Protein AF-0000000067790998 (afdb_homodimer)

Secondary structure (DSSP, 8-state):
--HHHHHHHHHHHHHHHHHHHHHSPPPTT--HHHHHHHHHHHHHHHHHHH-SS-HHHHHHHHHHHHHHTTSS-HHHHTGGGG-HHHHHHHHHHHHHHHHHHHSHHHHHHHHHHHHHTTBHHHHHHHHHHHHHHHTTT---HHIIIIIIIHHHHHHHHHHTT--TTTT-TTTTHHHHHHHHHHHHHHHHHH-GGGSTHHHHHHHHHHTTT----HHHHHHHHHHHHHHHHHHHHHHHHHHS--S--B-HHHHHHHHHHHHHH-SPPHHHHHHHHHHHHHHHHHHHHHHHT--HHHHHHHHHHHHHHHTSS-HHHHHT-HHHHHHHHHHHHHHHHHHHHHHTTHHHHHHHHHHHHTTT--HHHHHHHHHHHHHHGGGG-S-HHHHIIIIIHHHHHHHHHTT--HHHHHHHHHHHHHHGGGSSTTSSSHHHHHHTTT-S-HHHHHHHHHHHHHHHHHIIIIIHHHHHHHHT--/--HHHHHHHHHHHHHHHHHHHHHSPPPTT--HHHHHHHHHHHHHHHHHHH-SS-HHHHHHHHHHHHHHTTSS-HHHHTGGGG-HHHHHHHHHHHHHHHHHHHSHHHHHHHHHHHHHTTBHHHHHHHHHHHHHHHTTT---HHIIIIIIIHHHHHHHHHHTT--TTTT-TTTTHHHHHHHHHHHHHHHHHH-TTSSTHHHHHHHHHHTTT----HHHHHHHHHHHHHHHHHHHHHHHHHHS--S--B-HHHHHHHHHHHHHH-SPPHHHHHHHHHHHHHHHHHHHHHHHT--HHHHHHHHHHHHHHHTSS-HHHHHT-HHHHHHHHHHHHHHHHHHHHHHTTHHHHHHHHHHHHTTT--HHHHHHHHHHHHHHGGGG-S-HHHHIIIIIHHHHHHHHHTT--HHHHHHHHHHHHHHGGGSSTTSSSHHHHHHTT--S-HHHHHHHHHHHHHHHHHIIIIIHHHHHHHHT--

Solvent-accessible surface area (backbone atoms only — not comparable to full-atom values): 46086 Å² total; per-residue (Å²): 125,57,75,66,51,53,34,52,51,48,50,47,52,31,48,48,50,24,49,51,50,55,68,45,78,68,55,89,94,51,48,62,64,42,47,45,49,46,19,50,49,52,25,43,34,50,38,45,58,68,42,66,50,58,60,47,50,47,30,48,44,46,54,38,48,40,42,72,70,60,71,37,55,66,56,57,56,32,45,26,51,21,37,51,70,52,52,24,51,33,31,25,38,47,46,37,49,38,37,61,74,59,41,42,45,53,52,51,35,34,52,33,24,40,73,31,13,54,23,44,69,29,34,42,50,14,53,44,49,40,50,48,69,44,18,63,52,25,21,44,52,35,50,49,40,60,67,42,44,41,57,53,51,49,50,52,17,57,73,67,65,17,36,49,93,77,67,29,13,51,36,39,32,31,35,41,52,52,38,46,49,50,40,47,18,44,40,29,36,29,25,43,40,7,22,72,54,40,52,53,44,37,52,58,32,40,75,76,74,41,82,66,48,58,43,56,41,30,61,64,24,42,65,37,37,54,52,45,59,61,44,48,50,53,49,42,49,69,76,49,50,40,69,44,56,71,27,58,63,57,17,52,49,26,48,50,52,50,59,70,64,53,73,84,47,72,48,34,50,50,51,50,50,38,50,53,48,44,55,52,46,42,61,40,12,81,80,70,71,42,56,61,36,56,46,29,43,47,41,39,41,51,34,47,74,72,57,56,29,54,63,67,57,50,41,61,38,37,66,32,53,41,45,44,50,30,52,16,37,52,46,25,53,53,51,50,36,47,74,56,42,50,54,58,51,51,28,53,54,33,22,64,72,33,60,88,46,65,29,65,67,49,44,54,51,50,49,52,51,60,36,59,55,41,79,80,34,54,41,47,58,35,46,47,72,59,41,46,66,58,54,41,32,38,36,44,41,27,62,36,48,63,64,41,46,52,45,53,56,48,35,43,58,24,51,41,36,35,39,45,61,47,15,32,66,42,24,46,60,56,48,66,66,50,44,55,57,69,72,58,48,41,50,51,20,52,56,48,46,68,50,51,51,52,39,46,58,49,57,22,44,53,52,35,38,73,73,64,40,88,125,58,74,65,52,53,35,52,50,50,50,47,52,32,50,47,49,24,49,53,51,56,67,45,80,66,55,90,95,52,48,61,64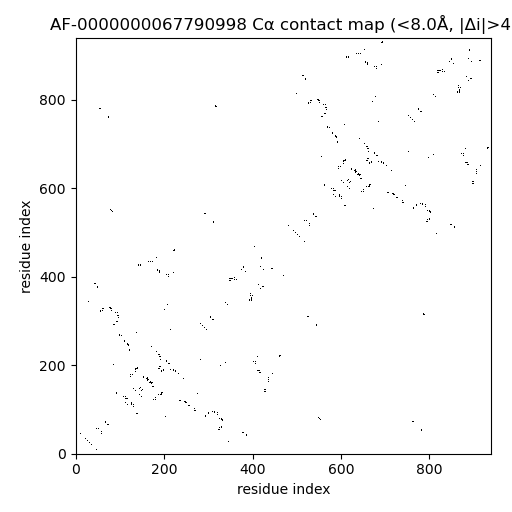,44,49,45,48,45,19,49,49,52,24,44,35,50,38,45,60,68,42,69,51,58,60,46,50,47,32,48,45,46,54,38,49,40,43,73,70,60,72,38,54,66,55,56,57,31,45,26,51,20,38,50,68,52,53,24,50,34,31,25,38,47,48,38,50,39,36,60,74,57,41,42,44,54,52,51,35,33,51,34,24,40,74,32,13,53,23,45,68,30,35,43,50,14,53,44,50,40,49,50,70,45,19,65,53,24,21,44,53,34,51,50,39,59,67,43,44,42,58,52,50,49,52,53,18,57,75,67,65,17,35,50,92,78,69,29,15,52,35,41,32,31,36,40,53,53,36,46,50,50,40,47,18,43,39,30,36,29,26,42,40,7,22,72,56,40,52,54,44,38,53,58,31,39,75,77,74,40,83,66,48,58,42,55,40,30,60,64,24,44,63,37,37,52,51,46,60,61,44,48,50,54,49,41,50,70,75,48,50,39,70,45,57,71,26,58,63,55,18,53,50,24,49,50,52,51,59,69,64,52,72,84,47,72,49,36,51,50,51,51,49,38,50,54,47,42,54,51,46,42,61,39,10,80,80,69,71,44,56,60,37,56,46,28,44,47,39,41,42,51,33,45,74,71,57,56,31,53,63,68,58,50,40,61,37,38,67,31,53,41,46,45,51,29,52,15,38,53,47,26,53,52,50,49,37,47,74,55,42,50,57,61,51,51,27,53,55,34,21,64,73,36,62,88,46,64,29,66,65,48,44,52,52,50,50,51,51,60,36,61,54,42,80,79,34,51,41,47,56,33,46,45,71,59,40,44,65,59,53,42,33,38,36,45,41,27,62,35,48,64,64,41,46,54,47,52,55,47,35,42,59,24,52,42,36,36,39,43,61,48,16,32,67,42,25,45,60,57,48,67,66,51,44,55,56,69,70,59,47,41,50,51,21,53,57,49,47,66,50,51,52,51,40,45,58,48,56,22,44,54,51,35,38,73,74,64,41,88

Foldseek 3Di:
DPLVVLLVVLVVVLVCQLVVQLPDDDDPPFDNLLSNLVSLLLSLLSCPQSCSDDLLVSLVVSLVVCCVVVSDPNCLLQVLLPDLLLLLLLLLQLLVLLCLLQCVLQLQLLVQCLVQVFWLLSNLLSLLVSLLLSLQRHAALLCSCVRRRVVVLVVLCVVQVQAVVVPNLQQRPLLNLLSNLLLSLLSNQQFCNRHLCSSVLQLLLCLVVDHAARQNSNLLSPVLSVVLNVVLSVVSCVVRNGNTTGRNPSSVVSVVVSVVVPDRDPSSVLSVVLSVQLVVCSNCCVVVVNDNSNSSVVSSVSCPVVPSDDVVSSVPSPVSVSSSSSSSNLSSSSVVSSVSCNLVVLLVVLLVVLPPDALLVVLLVLLVCLLVVLVSGLELNSSCSNPLSNSLSNSVSNPDQSLCSSSSSSSSSSSSCQAALRSYSSSVVSVVSVSDDRVRSNVSNVVSCVVSSCSCVPVSVVSCVVVVSD/DPLVVLLVVLVVVLVCQLVVQLPDDDDPPFDNLLSNLVSLLLSLLSCPQSCSDDLLVSLVVSLVVCCVVVSDPNCLLQVLLPDLLLLLLLLLLLLLLLCLLQCVLQLQLLVQCLVQVFWLLSNLLSLLVSLLLSLQRHAALLCSCVRRRVVVLVVLCVVQVQAVVVPNLQQRPLLNLLSNLLLSLLSNQQFCNRHLCSSVLQLLLCLVVDHAARQNSNLLSPVLSVVLNVVLSVVSCVVRNGPTTGRNPSSVVSVVVSVVVPDRDPSSVLSVVLSVQLVVCSNCCVVVVNDNSNSSVVSSVSCPVVPSDDVVSSVPSPVSVSSSSSSSNLSSSSVVSSVSCNLVVLLVVLLVVLPPDALLVVLLVLLVCLLVVLVSGLELNSSCSNPLSNSLSNSVSNPHQSLCSSSSSSSSSSSSCQAALRSYSSSVVSVVSVSDDRVRSNVSNVVSCVVSSCSCVPVSVVSCVVVVSD

pLDDT: mean 92.93, std 5.38, range [41.84, 98.19]

Radius of gyration: 30.36 Å; Cα contacts (8 Å, |Δi|>4): 1442; chains: 2; bounding box: 63×80×65 Å

Nearest PDB structures (foldseek):
  6wtw-assembly1_A  TM=6.257E-01  e=1.296E-28  Lactobacillus acidophilus
  8uvc-assembly1_A  TM=8.715E-01  e=5.775E-16  Homo sapiens
  6okz-assembly2_A  TM=8.708E-01  e=2.703E-15  Vibrio cholerae O1 biovar El Tor str. N16961
  6ol0-assembly2_B  TM=8.832E-01  e=8.095E-15  Vibrio cholerae O1 biovar El Tor str. N16961
  8w6d-assembly1_B  TM=5.770E-01  e=1.770E-10  Homo sapiens

Organism: Pectobacterium atrosepticum (strain SCRI 1043 / ATCC BAA-672) (NCBI:txid218491)

InterPro domains:
  IPR001898 Solute carrier family 13 [PF00939] (7-470)
  IPR001898 Solute carrier family 13 [TIGR00785] (25-464)
  IPR030676 Citrate carrier CitT-related [PIRSF002457] (5-470)
  IPR030676 Citrate carrier CitT-related [PTHR42826] (4-470)

Structure (mmCIF, N/CA/C/O backbone):
data_AF-0000000067790998-model_v1
#
loop_
_entity.id
_entity.type
_entity.pdbx_description
1 polymer 'Sodium:sulfate symporter'
#
loop_
_atom_site.group_PDB
_atom_site.id
_atom_site.type_symbol
_atom_site.label_atom_id
_atom_site.label_alt_id
_atom_site.label_comp_id
_atom_site.label_asym_id
_atom_site.label_entity_id
_atom_site.label_seq_id
_atom_site.pdbx_PDB_ins_code
_atom_site.Cartn_x
_atom_site.Cartn_y
_atom_site.Cartn_z
_atom_site.occupancy
_atom_site.B_iso_or_equiv
_atom_site.auth_seq_id
_atom_site.auth_comp_id
_atom_site.auth_asym_id
_atom_site.auth_atom_id
_atom_site.pdbx_PDB_model_num
ATOM 1 N N . MET A 1 1 ? -13.156 27.203 -19.547 1 41.84 1 MET A N 1
ATOM 2 C CA . MET A 1 1 ? -12.234 26.234 -20.109 1 41.84 1 MET A CA 1
ATOM 3 C C . MET A 1 1 ? -12.516 24.828 -19.594 1 41.84 1 MET A C 1
ATOM 5 O O . MET A 1 1 ? -12.656 24.625 -18.375 1 41.84 1 MET A O 1
ATOM 9 N N . SER A 1 2 ? -12.898 23.781 -20.297 1 55.25 2 SER A N 1
ATOM 10 C CA . SER A 1 2 ? -13.289 22.438 -19.906 1 55.25 2 SER A CA 1
ATOM 11 C C . SER A 1 2 ? -12.258 21.812 -18.953 1 55.25 2 SER A C 1
ATOM 13 O O . SER A 1 2 ? -11.094 22.219 -18.953 1 55.25 2 SER A O 1
ATOM 15 N N . ALA A 1 3 ? -12.633 21.172 -18 1 60.69 3 ALA A N 1
ATOM 16 C CA . ALA A 1 3 ? -11.805 20.516 -16.984 1 60.69 3 ALA A CA 1
ATOM 17 C C . ALA A 1 3 ? -10.555 19.906 -17.609 1 60.69 3 ALA A C 1
ATOM 19 O O . ALA A 1 3 ? -9.477 19.969 -17.016 1 60.69 3 ALA A O 1
ATOM 20 N N . ASN A 1 4 ? -10.766 19.5 -18.75 1 70.12 4 ASN A N 1
ATOM 21 C CA . ASN A 1 4 ? -9.656 18.859 -19.453 1 70.12 4 ASN A CA 1
ATOM 22 C C . ASN A 1 4 ? -8.648 19.891 -19.953 1 70.12 4 ASN A C 1
ATOM 24 O O . ASN A 1 4 ? -7.438 19.641 -19.938 1 70.12 4 ASN A O 1
ATOM 28 N N . ASN A 1 5 ? -9.172 20.953 -20.234 1 74.19 5 ASN A N 1
ATOM 29 C CA . ASN A 1 5 ? -8.289 22 -20.734 1 74.19 5 ASN A CA 1
ATOM 30 C C . ASN A 1 5 ? -7.445 22.609 -19.625 1 74.19 5 ASN A C 1
ATOM 32 O O . ASN A 1 5 ? -6.258 22.875 -19.812 1 74.19 5 ASN A O 1
ATOM 36 N N . SER A 1 6 ? -8.016 22.703 -18.562 1 86.31 6 SER A N 1
ATOM 37 C CA . SER A 1 6 ? -7.301 23.266 -17.406 1 86.31 6 SER A CA 1
ATOM 38 C C . SER A 1 6 ? -6.191 22.328 -16.938 1 86.31 6 SER A C 1
ATOM 40 O O . SER A 1 6 ? -5.09 22.766 -16.625 1 86.31 6 SER A O 1
ATOM 42 N N . ARG A 1 7 ? -6.414 21.094 -17.016 1 90.06 7 ARG A N 1
ATOM 43 C CA . ARG A 1 7 ? -5.418 20.109 -16.609 1 90.06 7 ARG A CA 1
ATOM 44 C C . ARG A 1 7 ? -4.23 20.109 -17.578 1 90.06 7 ARG A C 1
ATOM 46 O O . ARG A 1 7 ? -3.078 20.047 -17.141 1 90.06 7 ARG A O 1
ATOM 53 N N . LEU A 1 8 ? -4.551 20.234 -18.859 1 89.75 8 LEU A N 1
ATOM 54 C CA . LEU A 1 8 ? -3.508 20.25 -19.875 1 89.75 8 LEU A CA 1
ATOM 55 C C . LEU A 1 8 ? -2.621 21.484 -19.734 1 89.75 8 LEU A C 1
ATOM 57 O O . LEU A 1 8 ? -1.405 21.406 -19.938 1 89.75 8 LEU A O 1
ATOM 61 N N . ILE A 1 9 ? -3.215 22.531 -19.453 1 91.69 9 ILE A N 1
ATOM 62 C CA . ILE A 1 9 ? -2.459 23.766 -19.266 1 91.69 9 ILE A CA 1
ATOM 63 C C . ILE A 1 9 ? -1.528 23.625 -18.062 1 91.69 9 ILE A C 1
ATOM 65 O O . ILE A 1 9 ? -0.367 24.031 -18.125 1 91.69 9 ILE A O 1
ATOM 69 N N . LYS A 1 10 ? -2.014 23.094 -17.016 1 93.31 10 LYS A N 1
ATOM 70 C CA . LYS A 1 10 ? -1.195 22.891 -15.82 1 93.31 10 LYS A CA 1
ATOM 71 C C . LYS A 1 10 ? -0.015 21.969 -16.125 1 93.31 10 LYS A C 1
ATOM 73 O O . LYS A 1 10 ? 1.108 22.234 -15.68 1 93.31 10 LYS A O 1
ATOM 78 N N . LEU A 1 11 ? -0.321 20.969 -16.906 1 93.38 11 LEU A N 1
ATOM 79 C CA . LEU A 1 11 ? 0.739 20.031 -17.266 1 93.38 11 LEU A CA 1
ATOM 80 C C . LEU A 1 11 ? 1.793 20.703 -18.125 1 93.38 11 LEU A C 1
ATOM 82 O O . LEU A 1 11 ? 2.988 20.438 -17.984 1 93.38 11 LEU A O 1
ATOM 86 N N . LEU A 1 12 ? 1.34 21.531 -19 1 93.62 12 LEU A N 1
ATOM 87 C CA . LEU A 1 12 ? 2.26 22.25 -19.875 1 93.62 12 LEU A CA 1
ATOM 88 C C . LEU A 1 12 ? 3.139 23.203 -19.078 1 93.62 12 LEU A C 1
ATOM 90 O O . LEU A 1 12 ? 4.324 23.359 -19.375 1 93.62 12 LEU A O 1
ATOM 94 N N . VAL A 1 13 ? 2.557 23.828 -18.172 1 93.62 13 VAL A N 1
ATOM 95 C CA . VAL A 1 13 ? 3.314 24.734 -17.312 1 93.62 13 VAL A CA 1
ATOM 96 C C . VAL A 1 13 ? 4.41 23.953 -16.578 1 93.62 13 VAL A C 1
ATOM 98 O O . VAL A 1 13 ? 5.555 24.406 -16.516 1 93.62 13 VAL A O 1
ATOM 101 N N . ILE A 1 14 ? 4.09 22.781 -16.062 1 94.31 14 ILE A N 1
ATOM 102 C CA . ILE A 1 14 ? 5.031 21.938 -15.344 1 94.31 14 ILE A CA 1
ATOM 103 C C . ILE A 1 14 ? 6.164 21.516 -16.281 1 94.31 14 ILE A C 1
ATOM 105 O O . ILE A 1 14 ? 7.34 21.594 -15.914 1 94.31 14 ILE A O 1
ATOM 109 N N . LEU A 1 15 ? 5.789 21.125 -17.469 1 94.56 15 LEU A N 1
ATOM 110 C CA . LEU A 1 15 ? 6.781 20.672 -18.438 1 94.56 15 LEU A CA 1
ATOM 111 C C . LEU A 1 15 ? 7.676 21.828 -18.891 1 94.56 15 LEU A C 1
ATOM 113 O O . LEU A 1 15 ? 8.875 21.641 -19.109 1 94.56 15 LEU A O 1
ATOM 117 N N . CYS A 1 16 ? 7.105 22.984 -19.016 1 94.75 16 CYS A N 1
ATOM 118 C CA . CYS A 1 16 ? 7.875 24.156 -19.391 1 94.75 16 CYS A CA 1
ATOM 119 C C . CYS A 1 16 ? 8.875 24.547 -18.312 1 94.75 16 CYS A C 1
ATOM 121 O O . CYS A 1 16 ? 10.008 24.906 -18.609 1 94.75 16 CYS A O 1
ATOM 123 N N . ILE A 1 17 ? 8.445 24.438 -17.156 1 93.38 17 ILE A N 1
ATOM 124 C CA . ILE A 1 17 ? 9.344 24.766 -16.047 1 93.38 17 ILE A CA 1
ATOM 125 C C . ILE A 1 17 ? 10.484 23.75 -16 1 93.38 17 ILE A C 1
ATOM 127 O O . ILE A 1 17 ? 11.656 24.125 -15.898 1 93.38 17 ILE A O 1
ATOM 131 N N . ALA A 1 18 ? 10.141 22.453 -16.078 1 93.12 18 ALA A N 1
ATOM 132 C CA . ALA A 1 18 ? 11.164 21.422 -16.078 1 93.12 18 ALA A CA 1
ATOM 133 C C . ALA A 1 18 ? 12.117 21.578 -17.266 1 93.12 18 ALA A C 1
ATOM 135 O O . ALA A 1 18 ? 13.336 21.5 -17.094 1 93.12 18 ALA A O 1
ATOM 136 N N . GLY A 1 19 ? 11.555 21.797 -18.406 1 94 19 GLY A N 1
ATOM 137 C CA . GLY A 1 19 ? 12.359 22 -19.594 1 94 19 GLY A CA 1
ATOM 138 C C . GLY A 1 19 ? 13.219 23.25 -19.547 1 94 19 GLY A C 1
ATOM 139 O O . GLY A 1 19 ? 14.391 23.234 -19.922 1 94 19 GLY A O 1
ATOM 140 N N . GLY A 1 20 ? 12.703 24.312 -19.109 1 94.12 20 GLY A N 1
ATOM 141 C CA . GLY A 1 20 ? 13.445 25.547 -18.953 1 94.12 20 GLY A CA 1
ATOM 142 C C . GLY A 1 20 ? 14.633 25.422 -18.016 1 94.12 20 GLY A C 1
ATOM 143 O O . GLY A 1 20 ? 15.734 25.859 -18.344 1 94.12 20 GLY A O 1
ATOM 144 N N . LEU A 1 21 ? 14.375 24.844 -16.875 1 92.44 21 LEU A N 1
ATOM 145 C CA . LEU A 1 21 ? 15.445 24.656 -15.906 1 92.44 21 LEU A CA 1
ATOM 146 C C . LEU A 1 21 ? 16.5 23.688 -16.438 1 92.44 21 LEU A C 1
ATOM 148 O O . LEU A 1 21 ? 17.688 23.859 -16.203 1 92.44 21 LEU A O 1
ATOM 152 N N . TRP A 1 22 ? 15.984 22.641 -17.125 1 92.5 22 TRP A N 1
ATOM 153 C CA . TRP A 1 22 ? 16.859 21.625 -17.688 1 92.5 22 TRP A CA 1
ATOM 154 C C . TRP A 1 22 ? 17.828 22.234 -18.703 1 92.5 22 TRP A C 1
ATOM 156 O O . TRP A 1 22 ? 18.969 21.797 -18.812 1 92.5 22 TRP A O 1
ATOM 166 N N . LEU A 1 23 ? 17.344 23.312 -19.359 1 93.75 23 LEU A N 1
ATOM 167 C CA . LEU A 1 23 ? 18.125 23.891 -20.453 1 93.75 23 LEU A CA 1
ATOM 168 C C . LEU A 1 23 ? 19 25.031 -19.938 1 93.75 23 LEU A C 1
ATOM 170 O O . LEU A 1 23 ? 19.922 25.469 -20.641 1 93.75 23 LEU A O 1
ATOM 174 N N . LEU A 1 24 ? 18.797 25.484 -18.781 1 92.5 24 LEU A N 1
ATOM 175 C CA . LEU A 1 24 ? 19.656 26.516 -18.188 1 92.5 24 LEU A CA 1
ATOM 176 C C . LEU A 1 24 ? 21.047 25.953 -17.891 1 92.5 24 LEU A C 1
ATOM 178 O O . LEU A 1 24 ? 21.188 24.781 -17.547 1 92.5 24 LEU A O 1
ATOM 182 N N . PRO A 1 25 ? 22.047 26.844 -18.078 1 92.19 25 PRO A N 1
ATOM 183 C CA . PRO A 1 25 ? 23.406 26.375 -17.766 1 92.19 25 PRO A CA 1
ATOM 184 C C . PRO A 1 25 ? 23.578 25.984 -16.297 1 92.19 25 PRO A C 1
ATOM 186 O O . PRO A 1 25 ? 23.016 26.641 -15.414 1 92.19 25 PRO A O 1
ATOM 189 N N . VAL A 1 26 ? 24.234 24.938 -16.094 1 92.5 26 VAL A N 1
ATOM 190 C CA . VAL A 1 26 ? 24.531 24.438 -14.75 1 92.5 26 VAL A CA 1
ATOM 191 C C . VAL A 1 26 ? 25.422 25.438 -14.016 1 92.5 26 VAL A C 1
ATOM 193 O O . VAL A 1 26 ? 26.484 25.812 -14.516 1 92.5 26 VAL A O 1
ATOM 196 N N . PRO A 1 27 ? 24.922 25.953 -12.953 1 89.94 27 PRO A N 1
ATOM 197 C CA . PRO A 1 27 ? 25.75 26.906 -12.203 1 89.94 27 PRO A CA 1
ATOM 198 C C . PRO A 1 27 ? 27.094 26.312 -11.789 1 89.94 27 PRO A C 1
ATOM 200 O O . PRO A 1 27 ? 27.234 25.078 -11.703 1 89.94 27 PRO A O 1
ATOM 203 N N . ASP A 1 28 ? 28 27.188 -11.477 1 88.88 28 ASP A N 1
ATOM 204 C CA . ASP A 1 28 ? 29.312 26.766 -11.023 1 88.88 28 ASP A CA 1
ATOM 205 C C . ASP A 1 28 ? 29.234 26.047 -9.672 1 88.88 28 ASP A C 1
ATOM 207 O O . ASP A 1 28 ? 28.516 26.5 -8.781 1 88.88 28 ASP A O 1
ATOM 211 N N . GLY A 1 29 ? 29.797 24.844 -9.609 1 86.19 29 GLY A N 1
ATOM 212 C CA . GLY A 1 29 ? 29.859 24.141 -8.336 1 86.19 29 GLY A CA 1
ATOM 213 C C . GLY A 1 29 ? 28.781 23.078 -8.188 1 86.19 29 GLY A C 1
ATOM 214 O O . GLY A 1 29 ? 28.766 22.328 -7.211 1 86.19 29 GLY A O 1
ATOM 215 N N . VAL A 1 30 ? 27.938 23.094 -9.188 1 90.62 30 VAL A N 1
ATOM 216 C CA . VAL A 1 30 ? 26.859 22.109 -9.133 1 90.62 30 VAL A CA 1
ATOM 217 C C . VAL A 1 30 ? 27.062 21.062 -10.219 1 90.62 30 VAL A C 1
ATOM 219 O O . VAL A 1 30 ? 27.375 21.391 -11.367 1 90.62 30 VAL A O 1
ATOM 222 N N . LYS A 1 31 ? 26.953 19.812 -9.867 1 91.44 31 LYS A N 1
ATOM 223 C CA . LYS A 1 31 ? 27.031 18.734 -10.844 1 91.44 31 LYS A CA 1
ATOM 224 C C . LYS A 1 31 ? 25.828 18.75 -11.773 1 91.44 31 LYS A C 1
ATOM 226 O O . LYS A 1 31 ? 24.703 19.047 -11.352 1 91.44 31 LYS A O 1
ATOM 231 N N . PRO A 1 32 ? 26.078 18.391 -12.992 1 92.19 32 PRO A N 1
ATOM 232 C CA . PRO A 1 32 ? 24.984 18.406 -13.953 1 92.19 32 PRO A CA 1
ATOM 233 C C . PRO A 1 32 ? 23.812 17.5 -13.523 1 92.19 32 PRO A C 1
ATOM 235 O O . PRO A 1 32 ? 22.656 17.906 -13.625 1 92.19 32 PRO A O 1
ATOM 238 N N . ASP A 1 33 ? 24.078 16.312 -13.07 1 92.56 33 ASP A N 1
ATOM 239 C CA . ASP A 1 33 ? 23.031 15.398 -12.633 1 92.56 33 ASP A CA 1
ATOM 240 C C . ASP A 1 33 ? 22.219 16 -11.492 1 92.56 33 ASP A C 1
ATOM 242 O O . ASP A 1 33 ? 21.016 15.812 -11.414 1 92.56 33 ASP A O 1
ATOM 246 N N . ALA A 1 34 ? 22.953 16.656 -10.648 1 91.38 34 ALA A N 1
ATOM 247 C CA . ALA A 1 34 ? 22.266 17.312 -9.539 1 91.38 34 ALA A CA 1
ATOM 248 C C . ALA A 1 34 ? 21.344 18.422 -10.031 1 91.38 34 ALA A C 1
ATOM 250 O O . ALA A 1 34 ? 20.234 18.578 -9.539 1 91.38 34 ALA A O 1
ATOM 251 N N . TRP A 1 35 ? 21.812 19.156 -11.016 1 93 35 TRP A N 1
ATOM 252 C CA . TRP A 1 35 ? 21.031 20.25 -11.586 1 93 35 TRP A CA 1
ATOM 253 C C . TRP A 1 35 ? 19.781 19.719 -12.281 1 93 35 TRP A C 1
ATOM 255 O O . TRP A 1 35 ? 18.688 20.266 -12.117 1 93 35 TRP A O 1
ATOM 265 N N . HIS A 1 36 ? 19.922 18.703 -13.031 1 94.75 36 HIS A N 1
ATOM 266 C CA . HIS A 1 36 ? 18.797 18.109 -13.742 1 94.75 36 HIS A CA 1
ATOM 267 C C . HIS A 1 36 ? 17.812 17.469 -12.773 1 94.75 36 HIS A C 1
ATOM 269 O O . HIS A 1 36 ? 16.594 17.531 -12.992 1 94.75 36 HIS A O 1
ATOM 275 N N . LEU A 1 37 ? 18.375 16.844 -11.742 1 93.81 37 LEU A N 1
ATOM 276 C CA . LEU A 1 37 ? 17.5 16.297 -10.711 1 93.81 37 LEU A CA 1
ATOM 277 C C . LEU A 1 37 ? 16.719 17.406 -10.023 1 93.81 37 LEU A C 1
ATOM 279 O O . LEU A 1 37 ? 15.547 17.25 -9.695 1 93.81 37 LEU A O 1
ATOM 283 N N . MET A 1 38 ? 17.375 18.484 -9.797 1 91.81 38 MET A N 1
ATOM 284 C CA . MET A 1 38 ? 16.719 19.641 -9.203 1 91.81 38 MET A CA 1
ATOM 285 C C . MET A 1 38 ? 15.586 20.156 -10.102 1 91.81 38 MET A C 1
ATOM 287 O O . MET A 1 38 ? 14.523 20.531 -9.609 1 91.81 38 MET A O 1
ATOM 291 N N . ALA A 1 39 ? 15.805 20.188 -11.375 1 93.62 39 ALA A N 1
ATOM 292 C CA . ALA A 1 39 ? 14.773 20.609 -12.32 1 93.62 39 ALA A CA 1
ATOM 293 C C . ALA A 1 39 ? 13.523 19.734 -12.195 1 93.62 39 ALA A C 1
ATOM 295 O O . ALA A 1 39 ? 12.406 20.25 -12.172 1 93.62 39 ALA A O 1
ATOM 296 N N . ILE A 1 40 ? 13.734 18.469 -12.094 1 94.12 40 ILE A N 1
ATOM 297 C CA . ILE A 1 40 ? 12.609 17.547 -11.961 1 94.12 40 ILE A CA 1
ATOM 298 C C . ILE A 1 40 ? 11.953 17.734 -10.602 1 94.12 40 ILE A C 1
ATOM 300 O O . ILE A 1 40 ? 10.727 17.672 -10.484 1 94.12 40 ILE A O 1
ATOM 304 N N . PHE A 1 41 ? 12.781 17.922 -9.609 1 91.19 41 PHE A N 1
ATOM 305 C CA . PHE A 1 41 ? 12.234 18.125 -8.273 1 91.19 41 PHE A CA 1
ATOM 306 C C . PHE A 1 41 ? 11.359 19.375 -8.234 1 91.19 41 PHE A C 1
ATOM 308 O O . PHE A 1 41 ? 10.242 19.344 -7.707 1 91.19 41 PHE A O 1
ATOM 315 N N . ILE A 1 42 ? 11.812 20.453 -8.758 1 90.19 42 ILE A N 1
ATOM 316 C CA . ILE A 1 42 ? 11.055 21.703 -8.781 1 90.19 42 ILE A CA 1
ATOM 317 C C . ILE A 1 42 ? 9.773 21.5 -9.586 1 90.19 42 ILE A C 1
ATOM 319 O O . ILE A 1 42 ? 8.695 21.953 -9.18 1 90.19 42 ILE A O 1
ATOM 323 N N . ALA A 1 43 ? 9.875 20.844 -10.656 1 93.06 43 ALA A N 1
ATOM 324 C CA . ALA A 1 43 ? 8.695 20.547 -11.461 1 93.06 43 ALA A CA 1
ATOM 325 C C . ALA A 1 43 ? 7.695 19.703 -10.664 1 93.06 43 ALA A C 1
ATOM 327 O O . ALA A 1 43 ? 6.484 19.906 -10.789 1 93.06 43 ALA A O 1
ATOM 328 N N . THR A 1 44 ? 8.211 18.75 -9.914 1 91.88 44 THR A N 1
ATOM 329 C CA . THR A 1 44 ? 7.352 17.922 -9.07 1 91.88 44 THR A CA 1
ATOM 330 C C . THR A 1 44 ? 6.625 18.781 -8.031 1 91.88 44 THR A C 1
ATOM 332 O O . THR A 1 44 ? 5.418 18.641 -7.844 1 91.88 44 THR A O 1
ATOM 335 N N . VAL A 1 45 ? 7.324 19.641 -7.445 1 87.75 45 VAL A N 1
ATOM 336 C CA . VAL A 1 45 ? 6.762 20.516 -6.418 1 87.75 45 VAL A CA 1
ATOM 337 C C . VAL A 1 45 ? 5.703 21.422 -7.031 1 87.75 45 VAL A C 1
ATOM 339 O O . VAL A 1 45 ? 4.613 21.578 -6.477 1 87.75 45 VAL A O 1
ATOM 342 N N . VAL A 1 46 ? 5.98 22 -8.148 1 89.19 46 VAL A N 1
ATOM 343 C CA . VAL A 1 46 ? 5.016 22.844 -8.844 1 89.19 46 VAL A CA 1
ATOM 344 C C . VAL A 1 46 ? 3.781 22.031 -9.203 1 89.19 46 VAL A C 1
ATOM 346 O O . VAL A 1 46 ? 2.652 22.516 -9.117 1 89.19 46 VAL A O 1
ATOM 349 N N . GLY A 1 47 ? 4.043 20.828 -9.664 1 90.31 47 GLY A N 1
ATOM 350 C CA . GLY A 1 47 ? 2.934 19.922 -9.945 1 90.31 47 GLY A CA 1
ATOM 351 C C . GLY A 1 47 ? 2.062 19.656 -8.734 1 90.31 47 GLY A C 1
ATOM 352 O O . GLY A 1 47 ? 0.841 19.547 -8.852 1 90.31 47 GLY A O 1
ATOM 353 N N . LEU A 1 48 ? 2.656 19.562 -7.609 1 86.56 48 LEU A N 1
ATOM 354 C CA . LEU A 1 48 ? 1.899 19.344 -6.383 1 86.56 48 LEU A CA 1
ATOM 355 C C . LEU A 1 48 ? 1.052 20.562 -6.043 1 86.56 48 LEU A C 1
ATOM 357 O O . LEU A 1 48 ? -0.059 20.438 -5.527 1 86.56 48 LEU A O 1
ATOM 361 N N . ILE A 1 49 ? 1.562 21.734 -6.316 1 83.62 49 ILE A N 1
ATOM 362 C CA . ILE A 1 49 ? 0.872 22.984 -6.035 1 83.62 49 ILE A CA 1
ATOM 363 C C . ILE A 1 49 ? -0.309 23.156 -6.988 1 83.62 49 ILE A C 1
ATOM 365 O O . ILE A 1 49 ? -1.432 23.422 -6.555 1 83.62 49 ILE A O 1
ATOM 369 N N . LEU A 1 50 ? -0.016 22.891 -8.305 1 86.31 50 LEU A N 1
ATOM 370 C CA . LEU A 1 50 ? -1.052 23.062 -9.312 1 86.31 50 LEU A CA 1
ATOM 371 C C . LEU A 1 50 ? -2.051 21.906 -9.273 1 86.31 50 LEU A C 1
ATOM 373 O O . LEU A 1 50 ? -3.201 22.062 -9.688 1 86.31 50 LEU A O 1
ATOM 377 N N . SER A 1 51 ? -1.625 20.75 -8.898 1 87.44 51 SER A N 1
ATOM 378 C CA . SER A 1 51 ? -2.398 19.547 -8.625 1 87.44 51 SER A CA 1
ATOM 379 C C . SER A 1 51 ? -3.258 19.156 -9.828 1 87.44 51 SER A C 1
ATOM 381 O O . SER A 1 51 ? -4.469 18.969 -9.695 1 87.44 51 SER A O 1
ATOM 383 N N . PRO A 1 52 ? -2.643 19.062 -11 1 91.31 52 PRO A N 1
ATOM 384 C CA . PRO A 1 52 ? -3.426 18.516 -12.102 1 91.31 52 PRO A CA 1
ATOM 385 C C . PRO A 1 52 ? -3.865 17.078 -11.859 1 91.31 52 PRO A C 1
ATOM 387 O O . PRO A 1 52 ? -4.871 16.625 -12.414 1 91.31 52 PRO A O 1
ATOM 390 N N . TYR A 1 53 ? -3.072 16.312 -11.109 1 93.12 53 TYR A N 1
ATOM 391 C CA . TYR A 1 53 ? -3.344 14.961 -10.625 1 93.12 53 TYR A CA 1
ATOM 392 C C . TYR A 1 53 ? -3.154 14.875 -9.117 1 93.12 53 TYR A C 1
ATOM 394 O O . TYR A 1 53 ? -2.555 15.766 -8.508 1 93.12 53 TYR A O 1
ATOM 402 N N . PRO A 1 54 ? -3.789 13.859 -8.555 1 90.88 54 PRO A N 1
ATOM 403 C CA . PRO A 1 54 ? -3.533 13.672 -7.125 1 90.88 54 PRO A CA 1
ATOM 404 C C . PRO A 1 54 ? -2.045 13.539 -6.805 1 90.88 54 PRO A C 1
ATOM 406 O O . PRO A 1 54 ? -1.261 13.125 -7.664 1 90.88 54 PRO A O 1
ATOM 409 N N . LEU A 1 55 ? -1.77 13.852 -5.609 1 89.88 55 LEU A N 1
ATOM 410 C CA . LEU A 1 55 ? -0.393 13.922 -5.133 1 89.88 55 LEU A CA 1
ATOM 411 C C . LEU A 1 55 ? 0.346 12.617 -5.426 1 89.88 55 LEU A C 1
ATOM 413 O O . LEU A 1 55 ? 1.491 12.641 -5.883 1 89.88 55 LEU A O 1
ATOM 417 N N . GLY A 1 56 ? -0.311 11.5 -5.168 1 93.06 56 GLY A N 1
ATOM 418 C CA . GLY A 1 56 ? 0.318 10.211 -5.398 1 93.06 56 GLY A CA 1
ATOM 419 C C . GLY A 1 56 ? 0.672 9.969 -6.855 1 93.06 56 GLY A C 1
ATOM 420 O O . GLY A 1 56 ? 1.751 9.453 -7.16 1 93.06 56 GLY A O 1
ATOM 421 N N . ALA A 1 57 ? -0.177 10.336 -7.727 1 95.62 57 ALA A N 1
ATOM 422 C CA . ALA A 1 57 ? 0.078 10.195 -9.156 1 95.62 57 ALA A CA 1
ATOM 423 C C . ALA A 1 57 ? 1.229 11.094 -9.602 1 95.62 57 ALA A C 1
ATOM 425 O O . ALA A 1 57 ? 2.098 10.664 -10.367 1 95.62 57 ALA A O 1
ATOM 426 N N . MET A 1 58 ? 1.218 12.312 -9.117 1 94.31 58 MET A N 1
ATOM 427 C CA . MET A 1 58 ? 2.295 13.242 -9.453 1 94.31 58 MET A CA 1
ATOM 428 C C . MET A 1 58 ? 3.646 12.688 -9.008 1 94.31 58 MET A C 1
ATOM 430 O O . MET A 1 58 ? 4.637 12.812 -9.734 1 94.31 58 MET A O 1
ATOM 434 N N . ALA A 1 59 ? 3.617 12.109 -7.816 1 94.38 59 ALA A N 1
ATOM 435 C CA . ALA A 1 59 ? 4.844 11.5 -7.309 1 94.38 59 ALA A CA 1
ATOM 436 C C . ALA A 1 59 ? 5.305 10.359 -8.211 1 94.38 59 ALA A C 1
ATOM 438 O O . ALA A 1 59 ? 6.496 10.234 -8.508 1 94.38 59 ALA A O 1
ATOM 439 N N . MET A 1 60 ? 4.406 9.578 -8.688 1 95.94 60 MET A N 1
ATOM 440 C CA . MET A 1 60 ? 4.734 8.453 -9.562 1 95.94 60 MET A CA 1
ATOM 441 C C . MET A 1 60 ? 5.305 8.945 -10.891 1 95.94 60 MET A C 1
ATOM 443 O O . MET A 1 60 ? 6.238 8.344 -11.422 1 95.94 60 MET A O 1
ATOM 447 N N . PHE A 1 61 ? 4.738 10.023 -11.43 1 96.81 61 PHE A N 1
ATOM 448 C CA . PHE A 1 61 ? 5.27 10.609 -12.656 1 96.81 61 PHE A CA 1
ATOM 449 C C . PHE A 1 61 ? 6.719 11.031 -12.469 1 96.81 61 PHE A C 1
ATOM 451 O O . PHE A 1 61 ? 7.562 10.789 -13.336 1 96.81 61 PHE A O 1
ATOM 458 N N . SER A 1 62 ? 6.918 11.633 -11.367 1 95.44 62 SER A N 1
ATOM 459 C CA . SER A 1 62 ? 8.258 12.125 -11.07 1 95.44 62 SER A CA 1
ATOM 460 C C . SER A 1 62 ? 9.258 10.984 -10.93 1 95.44 62 SER A C 1
ATOM 462 O O . SER A 1 62 ? 10.344 11.031 -11.516 1 95.44 62 SER A O 1
ATOM 464 N N . LEU A 1 63 ? 8.867 10.008 -10.195 1 95.75 63 LEU A N 1
ATOM 465 C CA . LEU A 1 63 ? 9.703 8.828 -9.984 1 95.75 63 LEU A CA 1
ATOM 466 C C . LEU A 1 63 ? 10.047 8.172 -11.32 1 95.75 63 LEU A C 1
ATOM 468 O O . LEU A 1 63 ? 11.211 7.824 -11.562 1 95.75 63 LEU A O 1
ATOM 472 N N . THR A 1 64 ? 9.109 8.016 -12.133 1 96.88 64 THR A N 1
ATOM 473 C CA . THR A 1 64 ? 9.273 7.367 -13.43 1 96.88 64 THR A CA 1
ATOM 474 C C . THR A 1 64 ? 10.156 8.203 -14.344 1 96.88 64 THR A C 1
ATOM 476 O O . THR A 1 64 ? 11.031 7.672 -15.031 1 96.88 64 THR A O 1
ATOM 479 N N . THR A 1 65 ? 9.961 9.492 -14.328 1 96.69 65 THR A N 1
ATOM 480 C CA . THR A 1 65 ? 10.727 10.398 -15.18 1 96.69 65 THR A CA 1
ATOM 481 C C . THR A 1 65 ? 12.203 10.375 -14.797 1 96.69 65 THR A C 1
ATOM 483 O O . THR A 1 65 ? 13.078 10.312 -15.664 1 96.69 65 THR A O 1
ATOM 486 N N . VAL A 1 66 ? 12.477 10.406 -13.539 1 96.5 66 VAL A N 1
ATOM 487 C CA . VAL A 1 66 ? 13.852 10.383 -13.047 1 96.5 66 VAL A CA 1
ATOM 488 C C . VAL A 1 66 ? 14.531 9.094 -13.477 1 96.5 66 VAL A C 1
ATOM 490 O O . VAL A 1 66 ? 15.703 9.102 -13.875 1 96.5 66 VAL A O 1
ATOM 493 N N . ALA A 1 67 ? 13.82 8.039 -13.414 1 95.38 67 ALA A N 1
ATOM 494 C CA . ALA A 1 67 ? 14.359 6.738 -13.797 1 95.38 67 ALA A CA 1
ATOM 495 C C . ALA A 1 67 ? 14.57 6.648 -15.305 1 95.38 67 ALA A C 1
ATOM 497 O O . ALA A 1 67 ? 15.602 6.156 -15.766 1 95.38 67 ALA A O 1
ATOM 498 N N . ILE A 1 68 ? 13.664 7.152 -16.094 1 95.69 68 ILE A N 1
ATOM 499 C CA . ILE A 1 68 ? 13.719 7.09 -17.562 1 95.69 68 ILE A CA 1
ATOM 500 C C . ILE A 1 68 ? 14.898 7.922 -18.062 1 95.69 68 ILE A C 1
ATOM 502 O O . ILE A 1 68 ? 15.602 7.516 -18.984 1 95.69 68 ILE A O 1
ATOM 506 N N . LEU A 1 69 ? 15.094 9.055 -17.391 1 95.19 69 LEU A N 1
ATOM 507 C CA . LEU A 1 69 ? 16.141 9.969 -17.828 1 95.19 69 LEU A CA 1
ATOM 508 C C . LEU A 1 69 ? 17.516 9.508 -17.328 1 95.19 69 LEU A C 1
ATOM 510 O O . LEU A 1 69 ? 18.531 10.117 -17.656 1 95.19 69 LEU A O 1
ATOM 514 N N . GLY A 1 70 ? 17.547 8.453 -16.516 1 93.88 70 GLY A N 1
ATOM 515 C CA . GLY A 1 70 ? 18.797 7.863 -16.062 1 93.88 70 GLY A CA 1
ATOM 516 C C . GLY A 1 70 ? 19.5 8.703 -15.016 1 93.88 70 GLY A C 1
ATOM 517 O O . GLY A 1 70 ? 20.719 8.586 -14.836 1 93.88 70 GLY A O 1
ATOM 518 N N . LEU A 1 71 ? 18.781 9.578 -14.336 1 94.75 71 LEU A N 1
ATOM 519 C CA . LEU A 1 71 ? 19.391 10.43 -13.312 1 94.75 71 LEU A CA 1
ATOM 520 C C . LEU A 1 71 ? 19.703 9.625 -12.062 1 94.75 71 LEU A C 1
ATOM 522 O O . LEU A 1 71 ? 20.656 9.938 -11.344 1 94.75 71 LEU A O 1
ATOM 526 N N . LEU A 1 72 ? 18.828 8.672 -11.789 1 94.56 72 LEU A N 1
ATOM 527 C CA . LEU A 1 72 ? 19.016 7.734 -10.688 1 94.56 72 LEU A CA 1
ATOM 528 C C . LEU A 1 72 ? 18.766 6.301 -11.148 1 94.56 72 LEU A C 1
ATOM 530 O O . LEU A 1 72 ? 17.969 6.062 -12.055 1 94.56 72 LEU A O 1
ATOM 534 N N . SER A 1 73 ? 19.516 5.406 -10.531 1 94.69 73 SER A N 1
ATOM 535 C CA . SER A 1 73 ? 19.25 3.994 -10.773 1 94.69 73 SER A CA 1
ATOM 536 C C . SER A 1 73 ? 17.891 3.594 -10.211 1 94.69 73 SER A C 1
ATOM 538 O O . SER A 1 73 ? 17.312 4.305 -9.375 1 94.69 73 SER A O 1
ATOM 540 N N . ILE A 1 74 ? 17.344 2.512 -10.656 1 94.44 74 ILE A N 1
ATOM 541 C CA . ILE A 1 74 ? 16.047 2.023 -10.195 1 94.44 74 ILE A CA 1
ATOM 542 C C . ILE A 1 74 ? 16.109 1.746 -8.695 1 94.44 74 ILE A C 1
ATOM 544 O O . ILE A 1 74 ? 15.148 2.029 -7.969 1 94.44 74 ILE A O 1
ATOM 548 N N . LYS A 1 75 ? 17.172 1.253 -8.258 1 93 75 LYS A N 1
ATOM 549 C CA . LYS A 1 75 ? 17.359 0.985 -6.832 1 93 75 LYS A CA 1
ATOM 550 C C . LYS A 1 75 ? 17.328 2.279 -6.023 1 93 75 LYS A C 1
ATOM 552 O O . LYS A 1 75 ? 16.688 2.35 -4.973 1 93 75 LYS A O 1
ATOM 557 N N . ASP A 1 76 ? 17.938 3.258 -6.559 1 94.25 76 ASP A N 1
ATOM 558 C CA . ASP A 1 76 ? 18.031 4.531 -5.852 1 94.25 76 ASP A CA 1
ATOM 559 C C . ASP A 1 76 ? 16.688 5.254 -5.848 1 94.25 76 ASP A C 1
ATOM 561 O O . ASP A 1 76 ? 16.359 5.938 -4.875 1 94.25 76 ASP A O 1
ATOM 565 N N . VAL A 1 77 ? 16.031 5.105 -6.965 1 94.94 77 VAL A N 1
ATOM 566 C CA . VAL A 1 77 ? 14.742 5.789 -7.07 1 94.94 77 VAL A CA 1
ATOM 567 C C . VAL A 1 77 ? 13.758 5.195 -6.066 1 94.94 77 VAL A C 1
ATOM 569 O O . VAL A 1 77 ? 12.883 5.902 -5.555 1 94.94 77 VAL A O 1
ATOM 572 N N . LEU A 1 78 ? 13.898 3.932 -5.688 1 96.38 78 LEU A N 1
ATOM 573 C CA . LEU A 1 78 ? 12.953 3.242 -4.824 1 96.38 78 LEU A CA 1
ATOM 574 C C . LEU A 1 78 ? 13.445 3.217 -3.383 1 96.38 78 LEU A C 1
ATOM 576 O O . LEU A 1 78 ? 12.781 2.658 -2.506 1 96.38 78 LEU A O 1
ATOM 580 N N . ALA A 1 79 ? 14.555 3.848 -3.088 1 94.06 79 ALA A N 1
ATOM 581 C CA . ALA A 1 79 ? 15.219 3.777 -1.789 1 94.06 79 ALA A CA 1
ATOM 582 C C . ALA A 1 79 ? 14.312 4.316 -0.682 1 94.06 79 ALA A C 1
ATOM 584 O O . ALA A 1 79 ? 14.336 3.812 0.444 1 94.06 79 ALA A O 1
ATOM 585 N N . GLY A 1 80 ? 13.5 5.277 -0.999 1 94.12 80 GLY A N 1
ATOM 586 C CA . GLY A 1 80 ? 12.641 5.906 -0.009 1 94.12 80 GLY A CA 1
ATOM 587 C C . GLY A 1 80 ? 11.609 4.957 0.57 1 94.12 80 GLY A C 1
ATOM 588 O O . GLY A 1 80 ? 11.125 5.164 1.687 1 94.12 80 GLY A O 1
ATOM 589 N N . PHE A 1 81 ? 11.273 3.877 -0.085 1 96.69 81 PHE A N 1
ATOM 590 C CA . PHE A 1 81 ? 10.203 2.982 0.329 1 96.69 81 PHE A CA 1
ATOM 591 C C . PHE A 1 81 ? 10.633 2.123 1.511 1 96.69 81 PHE A C 1
ATOM 593 O O . PHE A 1 81 ? 9.805 1.481 2.156 1 96.69 81 PHE A O 1
ATOM 600 N N . SER A 1 82 ? 11.906 2.154 1.799 1 95.88 82 SER A N 1
ATOM 601 C CA . SER A 1 82 ? 12.383 1.385 2.941 1 95.88 82 SER A CA 1
ATOM 602 C C . SER A 1 82 ? 12.672 2.289 4.137 1 95.88 82 SER A C 1
ATOM 604 O O . SER A 1 82 ? 13.266 1.853 5.125 1 95.88 82 SER A O 1
ATOM 606 N N . ASP A 1 83 ? 12.273 3.549 4.074 1 94.19 83 ASP A N 1
ATOM 607 C CA . ASP A 1 83 ? 12.547 4.496 5.148 1 94.19 83 ASP A CA 1
ATOM 608 C C . ASP A 1 83 ? 11.703 4.191 6.383 1 94.19 83 ASP A C 1
ATOM 610 O O . ASP A 1 83 ? 10.484 4.047 6.281 1 94.19 83 ASP A O 1
ATOM 614 N N . PRO A 1 84 ? 12.359 4.152 7.512 1 94.5 84 PRO A N 1
ATOM 615 C CA . PRO A 1 84 ? 11.633 3.799 8.734 1 94.5 84 PRO A CA 1
ATOM 616 C C . PRO A 1 84 ? 10.555 4.816 9.086 1 94.5 84 PRO A C 1
ATOM 618 O O . PRO A 1 84 ? 9.477 4.441 9.57 1 94.5 84 PRO A O 1
ATOM 621 N N . THR A 1 85 ? 10.773 6.066 8.844 1 92.5 85 THR A N 1
ATOM 622 C CA . THR A 1 85 ? 9.82 7.113 9.211 1 92.5 85 THR A CA 1
ATOM 623 C C . THR A 1 85 ? 8.523 6.965 8.43 1 92.5 85 THR A C 1
ATOM 625 O O . THR A 1 85 ? 7.438 7.207 8.969 1 92.5 85 THR A O 1
ATOM 628 N N . ILE A 1 86 ? 8.656 6.605 7.211 1 93.75 86 ILE A N 1
ATOM 629 C CA . ILE A 1 86 ? 7.484 6.41 6.359 1 93.75 86 ILE A CA 1
ATOM 630 C C . ILE A 1 86 ? 6.625 5.277 6.914 1 93.75 86 ILE A C 1
ATOM 632 O O . ILE A 1 86 ? 5.402 5.41 7.016 1 93.75 86 ILE A O 1
ATOM 636 N N . TRP A 1 87 ? 7.227 4.258 7.344 1 95.62 87 TRP A N 1
ATOM 637 C CA . TRP A 1 87 ? 6.484 3.098 7.824 1 95.62 87 TRP A CA 1
ATOM 638 C C . TRP A 1 87 ? 5.961 3.336 9.234 1 95.62 87 TRP A C 1
ATOM 640 O O . TRP A 1 87 ? 4.961 2.74 9.648 1 95.62 87 TRP A O 1
ATOM 650 N N . MET A 1 88 ? 6.656 4.223 10.016 1 94.25 88 MET A N 1
ATOM 651 C CA . MET A 1 88 ? 6.07 4.648 11.281 1 94.25 88 MET A CA 1
ATOM 652 C C . MET A 1 88 ? 4.719 5.312 11.062 1 94.25 88 MET A C 1
ATOM 654 O O . MET A 1 88 ? 3.742 4.992 11.742 1 94.25 88 MET A O 1
ATOM 658 N N . ILE A 1 89 ? 4.656 6.133 10.094 1 93.25 89 ILE A N 1
ATOM 659 C CA . ILE A 1 89 ? 3.441 6.887 9.82 1 93.25 89 ILE A CA 1
ATOM 660 C C . ILE A 1 89 ? 2.383 5.965 9.219 1 93.25 89 ILE A C 1
ATOM 662 O O . ILE A 1 89 ? 1.197 6.074 9.539 1 93.25 89 ILE A O 1
ATOM 666 N N . ALA A 1 90 ? 2.84 5.074 8.305 1 95.25 90 ALA A N 1
ATOM 667 C CA . ALA A 1 90 ? 1.9 4.113 7.727 1 95.25 90 ALA A CA 1
ATOM 668 C C . ALA A 1 90 ? 1.24 3.275 8.82 1 95.25 90 ALA A C 1
ATOM 670 O O . ALA A 1 90 ? 0.018 3.109 8.828 1 95.25 90 ALA A O 1
ATOM 671 N N . CYS A 1 91 ? 2.004 2.77 9.75 1 96.5 91 CYS A N 1
ATOM 672 C CA . CYS A 1 91 ? 1.475 1.967 10.844 1 96.5 91 CYS A CA 1
ATOM 673 C C . CYS A 1 91 ? 0.522 2.785 11.711 1 96.5 91 CYS A C 1
ATOM 675 O O . CYS A 1 91 ? -0.491 2.27 12.188 1 96.5 91 CYS A O 1
ATOM 677 N N . ALA A 1 92 ? 0.873 4.039 11.859 1 94.56 92 ALA A N 1
ATOM 678 C CA . ALA A 1 92 ? -0.012 4.906 12.633 1 94.56 92 ALA A CA 1
ATOM 679 C C . ALA A 1 92 ? -1.364 5.066 11.945 1 94.56 92 ALA A C 1
ATOM 681 O O . ALA A 1 92 ? -2.404 5.113 12.609 1 94.56 92 ALA A O 1
ATOM 682 N N . PHE A 1 93 ? -1.36 5.176 10.656 1 94.94 93 PHE A N 1
ATOM 683 C CA . PHE A 1 93 ? -2.604 5.211 9.898 1 94.94 93 PHE A CA 1
ATOM 684 C C . PHE A 1 93 ? -3.402 3.932 10.102 1 94.94 93 PHE A C 1
ATOM 686 O O . PHE A 1 93 ? -4.617 3.977 10.312 1 94.94 93 PHE A O 1
ATOM 693 N N . PHE A 1 94 ? -2.678 2.816 10.055 1 96.75 94 PHE A N 1
ATOM 694 C CA . PHE A 1 94 ? -3.354 1.537 10.242 1 96.75 94 PHE A CA 1
ATOM 695 C C . PHE A 1 94 ? -3.971 1.445 11.633 1 96.75 94 PHE A C 1
ATOM 697 O O . PHE A 1 94 ? -5.121 1.026 11.781 1 96.75 94 PHE A O 1
ATOM 704 N N . ILE A 1 95 ? -3.252 1.845 12.602 1 95.31 95 ILE A N 1
ATOM 705 C CA . ILE A 1 95 ? -3.689 1.785 13.992 1 95.31 95 ILE A CA 1
ATOM 706 C C . ILE A 1 95 ? -4.902 2.691 14.195 1 95.31 95 ILE A C 1
ATOM 708 O O . ILE A 1 95 ? -5.84 2.334 14.914 1 95.31 95 ILE A O 1
ATOM 712 N N . SER A 1 96 ? -4.875 3.795 13.531 1 92.56 96 SER A N 1
ATOM 713 C CA . SER A 1 96 ? -5.977 4.746 13.656 1 92.56 96 SER A CA 1
ATOM 714 C C . SER A 1 96 ? -7.293 4.137 13.188 1 92.56 96 SER A C 1
ATOM 716 O O . SER A 1 96 ? -8.359 4.484 13.695 1 92.56 96 SER A O 1
ATOM 718 N N . ARG A 1 97 ? -7.195 3.275 12.227 1 92.19 97 ARG A N 1
ATOM 719 C CA . ARG A 1 97 ? -8.383 2.568 11.766 1 92.19 97 ARG A CA 1
ATOM 720 C C . ARG A 1 97 ? -9.008 1.755 12.898 1 92.19 97 ARG A C 1
ATOM 722 O O . ARG A 1 97 ? -10.227 1.587 12.953 1 92.19 97 ARG A O 1
ATOM 729 N N . GLY A 1 98 ? -8.227 1.26 13.789 1 91.44 98 GLY A N 1
ATOM 730 C CA . GLY A 1 98 ? -8.719 0.519 14.945 1 91.44 98 GLY A CA 1
ATOM 731 C C . GLY A 1 98 ? -9.562 1.362 15.883 1 91.44 98 GLY A C 1
ATOM 732 O O . GLY A 1 98 ? -10.57 0.891 16.422 1 91.44 98 GLY A O 1
ATOM 733 N N . PHE A 1 99 ? -9.234 2.65 16.016 1 90.75 99 PHE A N 1
ATOM 734 C CA . PHE A 1 99 ? -9.984 3.557 16.875 1 90.75 99 PHE A CA 1
ATOM 735 C C . PHE A 1 99 ? -11.398 3.768 16.344 1 90.75 99 PHE A C 1
ATOM 737 O O . PHE A 1 99 ? -12.359 3.803 17.109 1 90.75 99 PHE A O 1
ATOM 744 N N . ILE A 1 100 ? -11.469 3.836 15.109 1 87.69 100 ILE A N 1
ATOM 745 C CA . ILE A 1 100 ? -12.75 4.133 14.469 1 87.69 100 ILE A CA 1
ATOM 746 C C . ILE A 1 100 ? -13.594 2.865 14.406 1 87.69 100 ILE A C 1
ATOM 748 O O . ILE A 1 100 ? -14.773 2.883 14.766 1 87.69 100 ILE A O 1
ATOM 752 N N . LYS A 1 101 ? -12.984 1.802 14.016 1 91.62 101 LYS A N 1
ATOM 753 C CA . LYS A 1 101 ? -13.68 0.541 13.797 1 91.62 101 LYS A CA 1
ATOM 754 C C . LYS A 1 101 ? -14.258 -0.001 15.102 1 91.62 101 LYS A C 1
ATOM 756 O O . LYS A 1 101 ? -15.352 -0.571 15.117 1 91.62 101 LYS A O 1
ATOM 761 N N . THR A 1 102 ? -13.602 0.178 16.25 1 92.69 102 THR A N 1
ATOM 762 C CA . THR A 1 102 ? -14.023 -0.401 17.531 1 92.69 102 THR A CA 1
ATOM 763 C C . THR A 1 102 ? -15.055 0.495 18.219 1 92.69 102 THR A C 1
ATOM 765 O O . THR A 1 102 ? -15.695 0.08 19.172 1 92.69 102 THR A O 1
ATOM 768 N N . GLY A 1 103 ? -15.172 1.76 17.75 1 90.75 103 GLY A N 1
ATOM 769 C CA . GLY A 1 103 ? -16.078 2.703 18.406 1 90.75 103 GLY A CA 1
ATOM 770 C C . GLY A 1 103 ? -15.43 3.432 19.562 1 90.75 103 GLY A C 1
ATOM 771 O O . GLY A 1 103 ? -16.062 4.277 20.203 1 90.75 103 GLY A O 1
ATOM 772 N N . PHE A 1 104 ? -14.219 3.143 19.781 1 93.44 104 PHE A N 1
ATOM 773 C CA . PHE A 1 104 ? -13.492 3.76 20.891 1 93.44 104 PHE A CA 1
ATOM 774 C C . PHE A 1 104 ? -13.453 5.273 20.719 1 93.44 104 PHE A C 1
ATOM 776 O O . PHE A 1 104 ? -13.602 6.012 21.703 1 93.44 104 PHE A O 1
ATOM 783 N N . GLY A 1 105 ? -13.281 5.758 19.578 1 90.88 105 GLY A N 1
ATOM 784 C CA . GLY A 1 105 ? -13.289 7.188 19.312 1 90.88 105 GLY A CA 1
ATOM 785 C C . GLY A 1 105 ? -14.602 7.855 19.703 1 90.88 105 GLY A C 1
ATOM 786 O O . GLY A 1 105 ? -14.594 8.906 20.344 1 90.88 105 GLY A O 1
ATOM 787 N N . ARG A 1 106 ? -15.609 7.254 19.359 1 92.69 106 ARG A N 1
ATOM 788 C CA . ARG A 1 106 ? -16.938 7.773 19.688 1 92.69 106 ARG A CA 1
ATOM 789 C C . ARG A 1 106 ? -17.156 7.777 21.188 1 92.69 106 ARG A C 1
ATOM 791 O O . ARG A 1 106 ? -17.703 8.734 21.75 1 92.69 106 ARG A O 1
ATOM 798 N N . ARG A 1 107 ? -16.766 6.746 21.797 1 95 107 ARG A N 1
ATOM 799 C CA . ARG A 1 107 ? -16.938 6.625 23.25 1 95 107 ARG A CA 1
ATOM 800 C C . ARG A 1 107 ? -16.219 7.75 23.969 1 95 107 ARG A C 1
ATOM 802 O O . ARG A 1 107 ? -16.781 8.383 24.875 1 95 107 ARG A O 1
ATOM 809 N N . ILE A 1 108 ? -15.031 8 23.594 1 94.62 108 ILE A N 1
ATOM 810 C CA . ILE A 1 108 ? -14.227 9.039 24.234 1 94.62 108 ILE A CA 1
ATOM 811 C C . ILE A 1 108 ? -14.844 10.406 23.969 1 94.62 108 ILE A C 1
ATOM 813 O O . ILE A 1 108 ? -14.891 11.258 24.859 1 94.62 108 ILE A O 1
ATOM 817 N N . GLY A 1 109 ? -15.266 10.633 22.75 1 94.19 109 GLY A N 1
ATOM 818 C CA . GLY A 1 109 ? -15.945 11.875 22.438 1 94.19 109 GLY A CA 1
ATOM 819 C C . GLY A 1 109 ? -17.172 12.125 23.297 1 94.19 109 GLY A C 1
ATOM 820 O O . GLY A 1 109 ? -17.344 13.219 23.844 1 94.19 109 GLY A O 1
ATOM 821 N N . LEU A 1 110 ? -18 11.125 23.453 1 95.06 110 LEU A N 1
ATOM 822 C CA . LEU A 1 110 ? -19.203 11.234 24.266 1 95.06 110 LEU A CA 1
ATOM 823 C C . LEU A 1 110 ? -18.859 11.438 25.734 1 95.06 110 LEU A C 1
ATOM 825 O O . LEU A 1 110 ? -19.578 12.133 26.453 1 95.06 110 LEU A O 1
ATOM 829 N N . LEU A 1 111 ? -17.797 10.82 26.141 1 96 111 LEU A N 1
ATOM 830 C CA . LEU A 1 111 ? -17.344 10.992 27.516 1 96 111 LEU A CA 1
ATOM 831 C C . LEU A 1 111 ? -16.984 12.445 27.797 1 96 111 LEU A C 1
ATOM 833 O O . LEU A 1 111 ? -17.406 13 28.812 1 96 111 LEU A O 1
ATOM 837 N N . PHE A 1 112 ? -16.266 13.078 26.906 1 95.62 112 PHE A N 1
ATOM 838 C CA . PHE A 1 112 ? -15.891 14.469 27.094 1 95.62 112 PHE A CA 1
ATOM 839 C C . PHE A 1 112 ? -17.109 15.383 27.047 1 95.62 112 PHE A C 1
ATOM 841 O O . PHE A 1 112 ? -17.219 16.328 27.812 1 95.62 112 PHE A O 1
ATOM 848 N N . ILE A 1 113 ? -17.969 15.047 26.156 1 94.25 113 ILE A N 1
ATOM 849 C CA . ILE A 1 113 ? -19.188 15.844 26.031 1 94.25 113 ILE A CA 1
ATOM 850 C C . ILE A 1 113 ? -20.031 15.688 27.281 1 94.25 113 ILE A C 1
ATOM 852 O O . ILE A 1 113 ? -20.656 16.656 27.75 1 94.25 113 ILE A O 1
ATOM 856 N N . SER A 1 114 ? -20.094 14.508 27.797 1 95.5 114 SER A N 1
ATOM 857 C CA . SER A 1 114 ? -20.891 14.258 29 1 95.5 114 SER A CA 1
ATOM 858 C C . SER A 1 114 ? -20.344 15.023 30.188 1 95.5 114 SER A C 1
ATOM 860 O O . SER A 1 114 ? -21.094 15.375 31.109 1 95.5 114 SER A O 1
ATOM 862 N N . LYS A 1 115 ? -19.125 15.336 30.188 1 95.12 115 LYS A N 1
ATOM 863 C CA . LYS A 1 115 ? -18.5 16.016 31.312 1 95.12 115 LYS A CA 1
ATOM 864 C C . LYS A 1 115 ? -18.484 17.531 31.109 1 95.12 115 LYS A C 1
ATOM 866 O O . LYS A 1 115 ? -18.594 18.297 32.062 1 95.12 115 LYS A O 1
ATOM 871 N N . LEU A 1 116 ? -18.391 17.938 29.844 1 93.31 116 LEU A N 1
ATOM 872 C CA . LEU A 1 116 ? -18.156 19.359 29.578 1 93.31 116 LEU A CA 1
ATOM 873 C C . LEU A 1 116 ? -19.328 19.969 28.812 1 93.31 116 LEU A C 1
ATOM 875 O O . LEU A 1 116 ? -19.406 21.188 28.641 1 93.31 116 LEU A O 1
ATOM 879 N N . GLY A 1 117 ? -20.266 19.25 28.438 1 91.38 117 GLY A N 1
ATOM 880 C CA . GLY A 1 117 ? -21.25 19.641 27.438 1 91.38 117 GLY A CA 1
ATOM 881 C C . GLY A 1 117 ? -22.391 20.453 28.016 1 91.38 117 GLY A C 1
ATOM 882 O O . GLY A 1 117 ? -23.469 20.516 27.438 1 91.38 117 GLY A O 1
ATOM 883 N N . ASN A 1 118 ? -22.203 21.141 29.141 1 93 118 ASN A N 1
ATOM 884 C CA . ASN A 1 118 ? -23.25 21.938 29.766 1 93 118 ASN A CA 1
ATOM 885 C C . ASN A 1 118 ? -23.344 23.328 29.141 1 93 118 ASN A C 1
ATOM 887 O O . ASN A 1 118 ? -24.297 24.062 29.391 1 93 118 ASN A O 1
ATOM 891 N N . SER A 1 119 ? -22.391 23.719 28.422 1 95.81 119 SER A N 1
ATOM 892 C CA . SER A 1 119 ? -22.359 24.984 27.719 1 95.81 119 SER A CA 1
ATOM 893 C C . SER A 1 119 ? -21.812 24.812 26.297 1 95.81 119 SER A C 1
ATOM 895 O O . SER A 1 119 ? -21.156 23.812 26.016 1 95.81 119 SER A O 1
ATOM 897 N N . SER A 1 120 ? -22.172 25.812 25.484 1 96.12 120 SER A N 1
ATOM 898 C CA . SER A 1 120 ? -21.656 25.766 24.125 1 96.12 120 SER A CA 1
ATOM 899 C C . SER A 1 120 ? -20.141 25.781 24.109 1 96.12 120 SER A C 1
ATOM 901 O O . SER A 1 120 ? -19.516 25.062 23.312 1 96.12 120 SER A O 1
ATOM 903 N N . LEU A 1 121 ? -19.562 26.594 24.938 1 96.88 121 LEU A N 1
ATOM 904 C CA . LEU A 1 121 ? -18.109 26.625 25.078 1 96.88 121 LEU A CA 1
ATOM 905 C C . LEU A 1 121 ? -17.578 25.281 25.578 1 96.88 121 LEU A C 1
ATOM 907 O O . LEU A 1 121 ? -16.547 24.797 25.109 1 96.88 121 LEU A O 1
ATOM 911 N N . GLY A 1 122 ? -18.266 24.703 26.5 1 96.62 122 GLY A N 1
ATOM 912 C CA . GLY A 1 122 ? -17.906 23.375 27 1 96.62 122 GLY A CA 1
ATOM 913 C C . GLY A 1 122 ? -17.953 22.312 25.938 1 96.62 122 GLY A C 1
ATOM 914 O O . GLY A 1 122 ? -17.125 21.406 25.906 1 96.62 122 GLY A O 1
ATOM 915 N N . LEU A 1 123 ? -18.984 22.406 25.156 1 96.25 123 LEU A N 1
ATOM 916 C CA . LEU A 1 123 ? -19.109 21.453 24.047 1 96.25 123 LEU A CA 1
ATOM 917 C C . LEU A 1 123 ? -17.922 21.578 23.094 1 96.25 123 LEU A C 1
ATOM 919 O O . LEU A 1 123 ? -17.391 20.578 22.625 1 96.25 123 LEU A O 1
ATOM 923 N N . ALA A 1 124 ? -17.547 22.812 22.797 1 97.31 124 ALA A N 1
ATOM 924 C CA . ALA A 1 124 ? -16.375 23.047 21.938 1 97.31 124 ALA A CA 1
ATOM 925 C C . ALA A 1 124 ? -15.125 22.422 22.531 1 97.31 124 ALA A C 1
ATOM 927 O O . ALA A 1 124 ? -14.367 21.75 21.844 1 97.31 124 ALA A O 1
ATOM 928 N N . TYR A 1 125 ? -14.922 22.656 23.812 1 97.62 125 TYR A N 1
ATOM 929 C CA . TYR A 1 125 ? -13.766 22.078 24.484 1 97.62 125 TYR A CA 1
ATOM 930 C C . TYR A 1 125 ? -13.828 20.547 24.484 1 97.62 125 TYR A C 1
ATOM 932 O O . TYR A 1 125 ? -12.805 19.875 24.328 1 97.62 125 TYR A O 1
ATOM 940 N N . GLY A 1 126 ? -15.008 20.016 24.656 1 96.31 126 GLY A N 1
ATOM 941 C CA . GLY A 1 126 ? -15.164 18.578 24.594 1 96.31 126 GLY A CA 1
ATOM 942 C C . GLY A 1 126 ? -14.711 17.984 23.266 1 96.31 126 GLY A C 1
ATOM 943 O O . GLY A 1 126 ? -13.992 16.984 23.234 1 96.31 126 GLY A O 1
ATOM 944 N N . LEU A 1 127 ? -15.125 18.594 22.234 1 96.56 127 LEU A N 1
ATOM 945 C CA . LEU A 1 127 ? -14.75 18.125 20.891 1 96.56 127 LEU A CA 1
ATOM 946 C C . LEU A 1 127 ? -13.258 18.312 20.656 1 96.56 127 LEU A C 1
ATOM 948 O O . LEU A 1 127 ? -12.602 17.422 20.094 1 96.56 127 LEU A O 1
ATOM 952 N N . VAL A 1 128 ? -12.703 19.422 21.062 1 96.94 128 VAL A N 1
ATOM 953 C CA . VAL A 1 128 ? -11.289 19.75 20.859 1 96.94 128 VAL A CA 1
ATOM 954 C C . VAL A 1 128 ? -10.422 18.781 21.672 1 96.94 128 VAL A C 1
ATOM 956 O O . VAL A 1 128 ? -9.406 18.297 21.172 1 96.94 128 VAL A O 1
ATOM 959 N N . PHE A 1 129 ? -10.82 18.469 22.859 1 96.69 129 PHE A N 1
ATOM 960 C CA . PHE A 1 129 ? -10.062 17.562 23.688 1 96.69 129 PHE A CA 1
ATOM 961 C C . PHE A 1 129 ? -10.133 16.141 23.156 1 96.69 129 PHE A C 1
ATOM 963 O O . PHE A 1 129 ? -9.18 15.367 23.266 1 96.69 129 PHE A O 1
ATOM 970 N N . THR A 1 130 ? -11.258 15.82 22.578 1 95.69 130 THR A N 1
ATOM 971 C CA . THR A 1 130 ? -11.344 14.531 21.891 1 95.69 130 THR A CA 1
ATOM 972 C C . THR A 1 130 ? -10.305 14.438 20.781 1 95.69 130 THR A C 1
ATOM 974 O O . THR A 1 130 ? -9.602 13.438 20.656 1 95.69 130 THR A O 1
ATOM 977 N N . ASP A 1 131 ? -10.219 15.461 20.016 1 96.19 131 ASP A N 1
ATOM 978 C CA . ASP A 1 131 ? -9.227 15.516 18.938 1 96.19 131 ASP A CA 1
ATOM 979 C C . ASP A 1 131 ? -7.812 15.422 19.5 1 96.19 131 ASP A C 1
ATOM 981 O O . ASP A 1 131 ? -6.98 14.68 18.969 1 96.19 131 ASP A O 1
ATOM 985 N N . LEU A 1 132 ? -7.547 16.172 20.547 1 96.5 132 LEU A N 1
ATOM 986 C CA . LEU A 1 132 ? -6.23 16.188 21.172 1 96.5 132 LEU A CA 1
ATOM 987 C C . LEU A 1 132 ? -5.844 14.805 21.688 1 96.5 132 LEU A C 1
ATOM 989 O O . LEU A 1 132 ? -4.684 14.406 21.578 1 96.5 132 LEU A O 1
ATOM 993 N N . MET A 1 133 ? -6.773 14.164 22.172 1 95.19 133 MET A N 1
ATOM 994 C CA . MET A 1 133 ? -6.512 12.852 22.766 1 95.19 133 MET A CA 1
ATOM 995 C C . MET A 1 133 ? -5.977 11.883 21.719 1 95.19 133 MET A C 1
ATOM 997 O O . MET A 1 133 ? -5.117 11.047 22.016 1 95.19 133 MET A O 1
ATOM 1001 N N . PHE A 1 134 ? -6.434 11.953 20.516 1 94.62 134 PHE A N 1
ATOM 1002 C CA . PHE A 1 134 ? -6.074 10.969 19.5 1 94.62 134 PHE A CA 1
ATOM 1003 C C . PHE A 1 134 ? -4.949 11.492 18.625 1 94.62 134 PHE A C 1
ATOM 1005 O O . PHE A 1 134 ? -4.336 10.734 17.875 1 94.62 134 PHE A O 1
ATOM 1012 N N . ALA A 1 135 ? -4.637 12.734 18.75 1 95.88 135 ALA A N 1
ATOM 1013 C CA . ALA A 1 135 ? -3.676 13.406 17.875 1 95.88 135 ALA A CA 1
ATOM 1014 C C . ALA A 1 135 ? -2.314 12.719 17.938 1 95.88 135 ALA A C 1
ATOM 1016 O O . ALA A 1 135 ? -1.631 12.602 16.922 1 95.88 135 ALA A O 1
ATOM 1017 N N . PRO A 1 136 ? -1.88 12.203 19.047 1 94.31 136 PRO A N 1
ATOM 1018 C CA . PRO A 1 136 ? -0.541 11.609 19.109 1 94.31 136 PRO A CA 1
ATOM 1019 C C . PRO A 1 136 ? -0.42 10.328 18.297 1 94.31 136 PRO A C 1
ATOM 1021 O O . PRO A 1 136 ? 0.684 9.945 17.891 1 94.31 136 PRO A O 1
ATOM 1024 N N . ALA A 1 137 ? -1.568 9.672 18 1 92.12 137 ALA A N 1
ATOM 1025 C CA . ALA A 1 137 ? -1.479 8.359 17.375 1 92.12 137 ALA A CA 1
ATOM 1026 C C . ALA A 1 137 ? -2.24 8.328 16.047 1 92.12 137 ALA A C 1
ATOM 1028 O O . ALA A 1 137 ? -2.332 7.285 15.398 1 92.12 137 ALA A O 1
ATOM 1029 N N . MET A 1 138 ? -2.791 9.414 15.648 1 93.25 138 MET A N 1
ATOM 1030 C CA . MET A 1 138 ? -3.574 9.477 14.414 1 93.25 138 MET A CA 1
ATOM 1031 C C . MET A 1 138 ? -3.033 10.555 13.477 1 93.25 138 MET A C 1
ATOM 1033 O O . MET A 1 138 ? -3.451 11.711 13.555 1 93.25 138 MET A O 1
ATOM 1037 N N . PRO A 1 139 ? -2.264 10.07 12.562 1 92.69 139 PRO A N 1
ATOM 1038 C CA . PRO A 1 139 ? -1.578 11.039 11.711 1 92.69 139 PRO A CA 1
ATOM 1039 C C . PRO A 1 139 ? -2.502 11.664 10.664 1 92.69 139 PRO A C 1
ATOM 1041 O O . PRO A 1 139 ? -2.143 12.664 10.031 1 92.69 139 PRO A O 1
ATOM 1044 N N . SER A 1 140 ? -3.652 11.148 10.445 1 90.5 140 SER A N 1
ATOM 1045 C CA . SER A 1 140 ? -4.609 11.703 9.5 1 90.5 140 SER A CA 1
ATOM 1046 C C . SER A 1 140 ? -5.5 12.75 10.156 1 90.5 140 SER A C 1
ATOM 1048 O O . SER A 1 140 ? -6.438 12.406 10.883 1 90.5 140 SER A O 1
ATOM 1050 N N . THR A 1 141 ? -5.25 13.953 9.758 1 93.06 141 THR A N 1
ATOM 1051 C CA . THR A 1 141 ? -6.07 15.023 10.297 1 93.06 141 THR A CA 1
ATOM 1052 C C . THR A 1 141 ? -7.508 14.914 9.797 1 93.06 141 THR A C 1
ATOM 1054 O O . THR A 1 141 ? -8.453 15.203 10.531 1 93.06 141 THR A O 1
ATOM 1057 N N . SER A 1 142 ? -7.621 14.406 8.609 1 89.44 142 SER A N 1
ATOM 1058 C CA . SER A 1 142 ? -8.938 14.211 8.008 1 89.44 142 SER A CA 1
ATOM 1059 C C . SER A 1 142 ? -9.711 13.102 8.719 1 89.44 142 SER A C 1
ATOM 1061 O O . SER A 1 142 ? -10.93 13.203 8.898 1 89.44 142 SER A O 1
ATOM 1063 N N . ALA A 1 143 ? -8.969 12.156 9.094 1 88.5 143 ALA A N 1
ATOM 1064 C CA . ALA A 1 143 ? -9.625 11.039 9.758 1 88.5 143 ALA A CA 1
ATOM 1065 C C . ALA A 1 143 ? -10.078 11.43 11.164 1 88.5 143 ALA A C 1
ATOM 1067 O O . ALA A 1 143 ? -11.141 11.008 11.617 1 88.5 143 ALA A O 1
ATOM 1068 N N . ARG A 1 144 ? -9.328 12.156 11.844 1 92.5 144 ARG A N 1
ATOM 1069 C CA . ARG A 1 144 ? -9.711 12.625 13.172 1 92.5 144 ARG A CA 1
ATOM 1070 C C . ARG A 1 144 ? -10.922 13.547 13.094 1 92.5 144 ARG A C 1
ATOM 1072 O O . ARG A 1 144 ? -11.906 13.344 13.82 1 92.5 144 ARG A O 1
ATOM 1079 N N . CYS A 1 145 ? -10.828 14.43 12.188 1 92.38 145 CYS A N 1
ATOM 1080 C CA . CYS A 1 145 ? -11.891 15.414 12.047 1 92.38 145 CYS A CA 1
ATOM 1081 C C . CYS A 1 145 ? -13.141 14.797 11.43 1 92.38 145 CYS A C 1
ATOM 1083 O O . CYS A 1 145 ? -14.234 14.914 11.992 1 92.38 145 CYS A O 1
ATOM 1085 N N . GLY A 1 146 ? -12.977 14.133 10.359 1 88.12 146 GLY A N 1
ATOM 1086 C CA . GLY A 1 146 ? -14.094 13.586 9.609 1 88.12 146 GLY A CA 1
ATOM 1087 C C . GLY A 1 146 ? -14.656 12.312 10.211 1 88.12 146 GLY A C 1
ATOM 1088 O O . GLY A 1 146 ? -15.859 12.07 10.148 1 88.12 146 GLY A O 1
ATOM 1089 N N . GLY A 1 147 ? -13.812 11.578 10.766 1 87.75 147 GLY A N 1
ATOM 1090 C CA . GLY A 1 147 ? -14.227 10.258 11.211 1 87.75 147 GLY A CA 1
ATOM 1091 C C . GLY A 1 147 ? -14.719 10.242 12.648 1 87.75 147 GLY A C 1
ATOM 1092 O O . GLY A 1 147 ? -15.57 9.43 13.008 1 87.75 147 GLY A O 1
ATOM 1093 N N . ILE A 1 148 ? -14.18 11.094 13.453 1 91.44 148 ILE A N 1
ATOM 1094 C CA . ILE A 1 148 ? -14.508 11.039 14.867 1 91.44 148 ILE A CA 1
ATOM 1095 C C . ILE A 1 148 ? -15.266 12.305 15.273 1 91.44 148 ILE A C 1
ATOM 1097 O O . ILE A 1 148 ? -16.375 12.227 15.797 1 91.44 148 ILE A O 1
ATOM 1101 N N . ILE A 1 149 ? -14.828 13.422 14.867 1 94.31 149 ILE A N 1
ATOM 1102 C CA . ILE A 1 149 ? -15.32 14.68 15.414 1 94.31 149 ILE A CA 1
ATOM 1103 C C . ILE A 1 149 ? -16.594 15.102 14.68 1 94.31 149 ILE A C 1
ATOM 1105 O O . ILE A 1 149 ? -17.562 15.539 15.297 1 94.31 149 ILE A O 1
ATOM 1109 N N . THR A 1 150 ? -16.594 14.914 13.375 1 93 150 THR A N 1
ATOM 1110 C CA . THR A 1 150 ? -17.688 15.406 12.555 1 93 150 THR A CA 1
ATOM 1111 C C . THR A 1 150 ? -19 14.695 12.922 1 93 150 THR A C 1
ATOM 1113 O O . THR A 1 150 ? -20.047 15.328 13.062 1 93 150 THR A O 1
ATOM 1116 N N . PRO A 1 151 ? -18.938 13.414 13.078 1 91.25 151 PRO A N 1
ATOM 1117 C CA . PRO A 1 151 ? -20.188 12.758 13.5 1 91.25 151 PRO A CA 1
ATOM 1118 C C . PRO A 1 151 ? -20.672 13.258 14.859 1 91.25 151 PRO A C 1
ATOM 1120 O O . PRO A 1 151 ? -21.891 13.398 15.07 1 91.25 151 PRO A O 1
ATOM 1123 N N . LEU A 1 152 ? -19.844 13.492 15.727 1 92.44 152 LEU A N 1
ATOM 1124 C CA . LEU A 1 152 ? -20.203 14.023 17.031 1 92.44 152 LEU A CA 1
ATOM 1125 C C . LEU A 1 152 ? -20.781 15.438 16.906 1 92.44 152 LEU A C 1
ATOM 1127 O O . LEU A 1 152 ? -21.812 15.742 17.5 1 92.44 152 LEU A O 1
ATOM 1131 N N . PHE A 1 153 ? -20.172 16.25 16.094 1 94 153 PHE A N 1
ATOM 1132 C CA . PHE A 1 153 ? -20.625 17.609 15.828 1 94 153 PHE A CA 1
ATOM 1133 C C . PHE A 1 153 ? -22.016 17.594 15.211 1 94 153 PHE A C 1
ATOM 1135 O O . PHE A 1 153 ? -22.891 18.359 15.625 1 94 153 PHE A O 1
ATOM 1142 N N . ARG A 1 154 ? -22.188 16.703 14.289 1 92.88 154 ARG A N 1
ATOM 1143 C CA . ARG A 1 154 ? -23.469 16.625 13.609 1 92.88 154 ARG A CA 1
ATOM 1144 C C . ARG A 1 154 ? -24.578 16.203 14.586 1 92.88 154 ARG A C 1
ATOM 1146 O O . ARG A 1 154 ? -25.703 16.703 14.508 1 92.88 154 ARG A O 1
ATOM 1153 N N . SER A 1 155 ? -24.234 15.359 15.391 1 91.38 155 SER A N 1
ATOM 1154 C CA . SER A 1 155 ? -25.188 14.938 16.406 1 91.38 155 SER A CA 1
ATOM 1155 C C . SER A 1 155 ? -25.609 16.094 17.312 1 91.38 155 SER A C 1
ATOM 1157 O O . SER A 1 155 ? -26.766 16.219 17.672 1 91.38 155 SER A O 1
ATOM 1159 N N . ILE A 1 156 ? -24.703 16.875 17.688 1 92.94 156 ILE A N 1
ATOM 1160 C CA . ILE A 1 156 ? -24.953 18.031 18.531 1 92.94 156 ILE A CA 1
ATOM 1161 C C . ILE A 1 156 ? -25.828 19.031 17.766 1 92.94 156 ILE A C 1
ATOM 1163 O O . ILE A 1 156 ? -26.812 19.547 18.297 1 92.94 156 ILE A O 1
ATOM 1167 N N . ALA A 1 157 ? -25.406 19.281 16.547 1 93.88 157 ALA A N 1
ATOM 1168 C CA . ALA A 1 157 ? -26.125 20.25 15.719 1 93.88 157 ALA A CA 1
ATOM 1169 C C . ALA A 1 157 ? -27.578 19.812 15.508 1 93.88 157 ALA A C 1
ATOM 1171 O O . ALA A 1 157 ? -28.5 20.641 15.578 1 93.88 157 ALA A O 1
ATOM 1172 N N . GLU A 1 158 ? -27.719 18.578 15.312 1 91.31 158 GLU A N 1
ATOM 1173 C CA . GLU A 1 158 ? -29.062 18.047 15.102 1 91.31 158 GLU A CA 1
ATOM 1174 C C . GLU A 1 158 ? -29.891 18.109 16.375 1 91.31 158 GLU A C 1
ATOM 1176 O O . GLU A 1 158 ? -31.078 18.422 16.328 1 91.31 158 GLU A O 1
ATOM 1181 N N . ALA A 1 159 ? -29.281 17.875 17.406 1 91.31 159 ALA A N 1
ATOM 1182 C CA . ALA A 1 159 ? -29.984 17.875 18.703 1 91.31 159 ALA A CA 1
ATOM 1183 C C . ALA A 1 159 ? -30.531 19.266 19.016 1 91.31 159 ALA A C 1
ATOM 1185 O O . ALA A 1 159 ? -31.578 19.406 19.656 1 91.31 159 ALA A O 1
ATOM 1186 N N . TYR A 1 160 ? -29.922 20.281 18.578 1 94.06 160 TYR A N 1
ATOM 1187 C CA . TYR A 1 160 ? -30.328 21.656 18.875 1 94.06 160 TYR A CA 1
ATOM 1188 C C . TYR A 1 160 ? -30.922 22.344 17.656 1 94.06 160 TYR A C 1
ATOM 1190 O O . TYR A 1 160 ? -31 23.562 17.594 1 94.06 160 TYR A O 1
ATOM 1198 N N . ASP A 1 161 ? -31.234 21.547 16.672 1 93.81 161 ASP A N 1
ATOM 1199 C CA . ASP A 1 161 ? -31.859 22.016 15.445 1 93.81 161 ASP A CA 1
ATOM 1200 C C . ASP A 1 161 ? -31.047 23.141 14.805 1 93.81 161 ASP A C 1
ATOM 1202 O O . ASP A 1 161 ? -31.609 24.172 14.406 1 93.81 161 ASP A O 1
ATOM 1206 N N . SER A 1 162 ? -29.797 23.047 14.867 1 95.94 162 SER A N 1
ATOM 1207 C CA . SER A 1 162 ? -28.875 23.953 14.203 1 95.94 162 SER A CA 1
ATOM 1208 C C . SER A 1 162 ? -28.406 23.406 12.859 1 95.94 162 SER A C 1
ATOM 1210 O O . SER A 1 162 ? -27.391 22.703 12.789 1 95.94 162 SER A O 1
ATOM 1212 N N . THR A 1 163 ? -29.094 23.734 11.781 1 93.94 163 THR A N 1
ATOM 1213 C CA . THR A 1 163 ? -28.797 23.172 10.469 1 93.94 163 THR A CA 1
ATOM 1214 C C . THR A 1 163 ? -28.766 24.266 9.406 1 93.94 163 THR A C 1
ATOM 1216 O O . THR A 1 163 ? -29.516 25.25 9.5 1 93.94 163 THR A O 1
ATOM 1219 N N . PRO A 1 164 ? -27.938 24.125 8.406 1 93.94 164 PRO A N 1
ATOM 1220 C CA . PRO A 1 164 ? -27.906 25.094 7.312 1 93.94 164 PRO A CA 1
ATOM 1221 C C . PRO A 1 164 ? -29.203 25.109 6.5 1 93.94 164 PRO A C 1
ATOM 1223 O O . PRO A 1 164 ? -29.625 26.156 6.031 1 93.94 164 PRO A O 1
ATOM 1226 N N . GLU A 1 165 ? -29.797 24 6.344 1 91.5 165 GLU A N 1
ATOM 1227 C CA . GLU A 1 165 ? -31.031 23.875 5.566 1 91.5 165 GLU A CA 1
ATOM 1228 C C . GLU A 1 165 ? -32.125 24.75 6.148 1 91.5 165 GLU A C 1
ATOM 1230 O O . GLU A 1 165 ? -32.938 25.344 5.41 1 91.5 165 GLU A O 1
ATOM 1235 N N . LYS A 1 166 ? -32.188 24.922 7.504 1 92.12 166 LYS A N 1
ATOM 1236 C CA . LYS A 1 166 ? -33.219 25.672 8.18 1 92.12 166 LYS A CA 1
ATOM 1237 C C . LYS A 1 166 ? -32.781 27.094 8.477 1 92.12 166 LYS A C 1
ATOM 1239 O O . LYS A 1 166 ? -33.531 27.891 9.055 1 92.12 166 LYS A O 1
ATOM 1244 N N . GLY A 1 167 ? -31.516 27.344 8.148 1 93.38 167 GLY A N 1
ATOM 1245 C CA . GLY A 1 167 ? -30.984 28.672 8.398 1 93.38 167 GLY A CA 1
ATOM 1246 C C . GLY A 1 167 ? -30.672 28.922 9.859 1 93.38 167 GLY A C 1
ATOM 1247 O O . GLY A 1 167 ? -30.641 30.078 10.305 1 93.38 167 GLY A O 1
ATOM 1248 N N . THR A 1 168 ? -30.531 27.922 10.648 1 95.88 168 THR A N 1
ATOM 1249 C CA . THR A 1 168 ? -30.297 28.031 12.086 1 95.88 168 THR A CA 1
ATOM 1250 C C . THR A 1 168 ? -28.859 27.656 12.43 1 95.88 168 THR A C 1
ATOM 1252 O O . THR A 1 168 ? -28.594 27.141 13.516 1 95.88 168 THR A O 1
ATOM 1255 N N . GLN A 1 169 ? -27.922 27.859 11.523 1 95.38 169 GLN A N 1
ATOM 1256 C CA . GLN A 1 169 ? -26.531 27.438 11.688 1 95.38 169 GLN A CA 1
ATOM 1257 C C . GLN A 1 169 ? -25.859 28.188 12.828 1 95.38 169 GLN A C 1
ATOM 1259 O O . GLN A 1 169 ? -24.922 27.672 13.445 1 95.38 169 GLN A O 1
ATOM 1264 N N . ARG A 1 170 ? -26.438 29.344 13.203 1 95.5 170 ARG A N 1
ATOM 1265 C CA . ARG A 1 170 ? -25.781 30.203 14.18 1 95.5 170 ARG A CA 1
ATOM 1266 C C . ARG A 1 170 ? -26.188 29.828 15.602 1 95.5 170 ARG A C 1
ATOM 1268 O O . ARG A 1 170 ? -25.625 30.328 16.578 1 95.5 170 ARG A O 1
ATOM 1275 N N . ARG A 1 171 ? -27.172 28.938 15.734 1 95.88 171 ARG A N 1
ATOM 1276 C CA . ARG A 1 171 ? -27.547 28.5 17.062 1 95.88 171 ARG A CA 1
ATOM 1277 C C . ARG A 1 171 ? -26.359 27.906 17.812 1 95.88 171 ARG A C 1
ATOM 1279 O O . ARG A 1 171 ? -26.031 28.375 18.906 1 95.88 171 ARG A O 1
ATOM 1286 N N . ILE A 1 172 ? -25.688 27.016 17.172 1 96.31 172 ILE A N 1
ATOM 1287 C CA . ILE A 1 172 ? -24.5 26.484 17.828 1 96.31 172 ILE A CA 1
ATOM 1288 C C . ILE A 1 172 ? -23.562 25.906 16.781 1 96.31 172 ILE A C 1
ATOM 1290 O O . ILE A 1 172 ? -22.344 25.844 16.984 1 96.31 172 ILE A O 1
ATOM 1294 N N . GLY A 1 173 ? -24.062 25.438 15.633 1 96.62 173 GLY A N 1
ATOM 1295 C CA . GLY A 1 173 ? -23.312 24.688 14.633 1 96.62 173 GLY A CA 1
ATOM 1296 C C . GLY A 1 173 ? -22.141 25.469 14.062 1 96.62 173 GLY A C 1
ATOM 1297 O O . GLY A 1 173 ? -21.016 24.953 13.992 1 96.62 173 GLY A O 1
ATOM 1298 N N . ALA A 1 174 ? -22.359 26.703 13.633 1 97 174 ALA A N 1
ATOM 1299 C CA . ALA A 1 174 ? -21.312 27.531 13.016 1 97 174 ALA A CA 1
ATOM 1300 C C . ALA A 1 174 ? -20.172 27.766 13.992 1 97 174 ALA A C 1
ATOM 1302 O O . ALA A 1 174 ? -19 27.734 13.602 1 97 174 ALA A O 1
ATOM 1303 N N . PHE A 1 175 ? -20.531 27.969 15.25 1 97 175 PHE A N 1
ATOM 1304 C CA . PHE A 1 175 ? -19.547 28.172 16.297 1 97 175 PHE A CA 1
ATOM 1305 C C . PHE A 1 175 ? -18.688 26.922 16.5 1 97 175 PHE A C 1
ATOM 1307 O O . PHE A 1 175 ? -17.469 27 16.562 1 97 175 PHE A O 1
ATOM 1314 N N . LEU A 1 176 ? -19.266 25.781 16.469 1 97 176 LEU A N 1
ATOM 1315 C CA . LEU A 1 176 ? -18.562 24.516 16.703 1 97 176 LEU A CA 1
ATOM 1316 C C . LEU A 1 176 ? -17.656 24.188 15.523 1 97 176 LEU A C 1
ATOM 1318 O O . LEU A 1 176 ? -16.516 23.75 15.711 1 97 176 LEU A O 1
ATOM 1322 N N . VAL A 1 177 ? -18.141 24.359 14.344 1 96.75 177 VAL A N 1
ATOM 1323 C CA . VAL A 1 177 ? -17.375 24.062 13.148 1 96.75 177 VAL A CA 1
ATOM 1324 C C . VAL A 1 177 ? -16.062 24.844 13.148 1 96.75 177 VAL A C 1
ATOM 1326 O O . VAL A 1 177 ? -14.992 24.297 12.898 1 96.75 177 VAL A O 1
ATOM 1329 N N . GLN A 1 178 ? -16.141 26.094 13.461 1 96.94 178 GLN A N 1
ATOM 1330 C CA . GLN A 1 178 ? -14.953 26.953 13.438 1 96.94 178 GLN A CA 1
ATOM 1331 C C . GLN A 1 178 ? -14.008 26.609 14.594 1 96.94 178 GLN A C 1
ATOM 1333 O O . GLN A 1 178 ? -12.789 26.672 14.438 1 96.94 178 GLN A O 1
ATOM 1338 N N . SER A 1 179 ? -14.578 26.297 15.75 1 97.25 179 SER A N 1
ATOM 1339 C CA . SER A 1 179 ? -13.75 25.906 16.891 1 97.25 179 SER A CA 1
ATOM 1340 C C . SER A 1 179 ? -12.961 24.641 16.594 1 97.25 179 SER A C 1
ATOM 1342 O O . SER A 1 179 ? -11.766 24.562 16.859 1 97.25 179 SER A O 1
ATOM 1344 N N . ILE A 1 180 ? -13.648 23.703 16.016 1 96.81 180 ILE A N 1
ATOM 1345 C CA . ILE A 1 180 ? -13.031 22.422 15.68 1 96.81 180 ILE A CA 1
ATOM 1346 C C . ILE A 1 180 ? -11.945 22.641 14.633 1 96.81 180 ILE A C 1
ATOM 1348 O O . ILE A 1 180 ? -10.828 22.109 14.766 1 96.81 180 ILE A O 1
ATOM 1352 N N . PHE A 1 181 ? -12.258 23.375 13.633 1 96.62 181 PHE A N 1
ATOM 1353 C CA . PHE A 1 181 ? -11.367 23.609 12.5 1 96.62 181 PHE A CA 1
ATOM 1354 C C . PHE A 1 181 ? -10.078 24.281 12.953 1 96.62 181 PHE A C 1
ATOM 1356 O O . PHE A 1 181 ? -8.984 23.812 12.641 1 96.62 181 PHE A O 1
ATOM 1363 N N . GLN A 1 182 ? -10.156 25.328 13.734 1 97.31 182 GLN A N 1
ATOM 1364 C CA . GLN A 1 182 ? -9.008 26.109 14.195 1 97.31 182 GLN A CA 1
ATOM 1365 C C . GLN A 1 182 ? -8.156 25.297 15.172 1 97.31 182 GLN A C 1
ATOM 1367 O O . GLN A 1 182 ? -6.926 25.359 15.117 1 97.31 182 GLN A O 1
ATOM 1372 N N . CYS A 1 183 ? -8.797 24.578 15.992 1 97.25 183 CYS A N 1
ATOM 1373 C CA . CYS A 1 183 ? -8.062 23.797 17 1 97.25 183 CYS A CA 1
ATOM 1374 C C . CYS A 1 183 ? -7.426 22.562 16.375 1 97.25 183 CYS A C 1
ATOM 1376 O O . CYS A 1 183 ? -6.398 22.078 16.844 1 97.25 183 CYS A O 1
ATOM 1378 N N . ASN A 1 184 ? -8.055 22.078 15.328 1 96.69 184 ASN A N 1
ATOM 1379 C CA . ASN A 1 184 ? -7.473 20.938 14.625 1 96.69 184 ASN A CA 1
ATOM 1380 C C . ASN A 1 184 ? -6.082 21.266 14.078 1 96.69 184 ASN A C 1
ATOM 1382 O O . ASN A 1 184 ? -5.191 20.422 14.094 1 96.69 184 ASN A O 1
ATOM 1386 N N . ALA A 1 185 ? -5.898 22.469 13.586 1 96.69 185 ALA A N 1
ATOM 1387 C CA . ALA A 1 185 ? -4.59 22.906 13.102 1 96.69 185 ALA A CA 1
ATOM 1388 C C . ALA A 1 185 ? -3.557 22.891 14.227 1 96.69 185 ALA A C 1
ATOM 1390 O O . ALA A 1 185 ? -2.408 22.484 14.016 1 96.69 185 ALA A O 1
ATOM 1391 N N . VAL A 1 186 ? -3.988 23.266 15.391 1 97.81 186 VAL A N 1
ATOM 1392 C CA . VAL A 1 186 ? -3.098 23.344 16.547 1 97.81 186 VAL A CA 1
ATOM 1393 C C . VAL A 1 186 ? -2.748 21.922 17 1 97.81 186 VAL A C 1
ATOM 1395 O O . VAL A 1 186 ? -1.576 21.609 17.219 1 97.81 186 VAL A O 1
ATOM 1398 N N . THR A 1 187 ? -3.742 21.062 17.141 1 97.62 187 THR A N 1
ATOM 1399 C CA . THR A 1 187 ? -3.482 19.703 17.578 1 97.6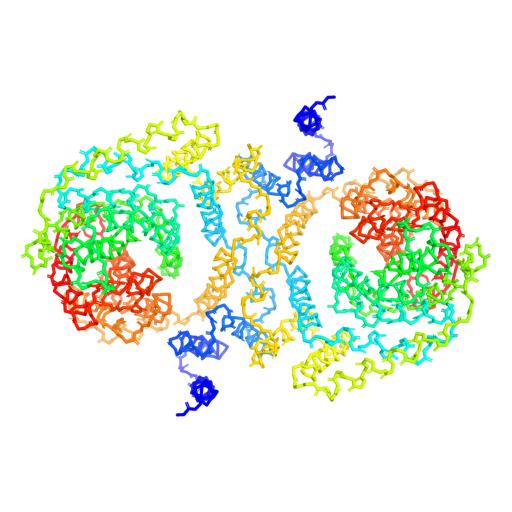2 187 THR A CA 1
ATOM 1400 C C . THR A 1 187 ? -2.584 18.969 16.578 1 97.62 187 THR A C 1
ATOM 1402 O O . THR A 1 187 ? -1.774 18.125 16.969 1 97.62 187 THR A O 1
ATOM 1405 N N . SER A 1 188 ? -2.701 19.281 15.336 1 96.94 188 SER A N 1
ATOM 1406 C CA . SER A 1 188 ? -1.874 18.672 14.297 1 96.94 188 SER A CA 1
ATOM 1407 C C . SER A 1 188 ? -0.418 19.109 14.422 1 96.94 188 SER A C 1
ATOM 1409 O O . SER A 1 188 ? 0.488 18.406 13.977 1 96.94 188 SER A O 1
ATOM 1411 N N . ALA A 1 189 ? -0.198 20.234 15.031 1 97.5 189 ALA A N 1
ATOM 1412 C CA . ALA A 1 189 ? 1.153 20.766 15.203 1 97.5 189 ALA A CA 1
ATOM 1413 C C . ALA A 1 189 ? 1.812 20.203 16.453 1 97.5 189 ALA A C 1
ATOM 1415 O O . ALA A 1 189 ? 3.033 20.281 16.609 1 97.5 189 ALA A O 1
ATOM 1416 N N . MET A 1 190 ? 1.102 19.609 17.281 1 97.25 190 MET A N 1
ATOM 1417 C CA . MET A 1 190 ? 1.56 19.359 18.641 1 97.25 190 MET A CA 1
ATOM 1418 C C . MET A 1 190 ? 2.404 18.094 18.703 1 97.25 190 MET A C 1
ATOM 1420 O O . MET A 1 190 ? 3.24 17.953 19.609 1 97.25 190 MET A O 1
ATOM 1424 N N . PHE A 1 191 ? 2.156 17.141 17.781 1 95.88 191 PHE A N 1
ATOM 1425 C CA . PHE A 1 191 ? 2.906 15.883 17.797 1 95.88 191 PHE A CA 1
ATOM 1426 C C . PHE A 1 191 ? 3.418 15.547 16.391 1 95.88 191 PHE A C 1
ATOM 1428 O O . PHE A 1 191 ? 2.789 15.898 15.398 1 95.88 191 PHE A O 1
ATOM 1435 N N . MET A 1 192 ? 4.52 14.836 16.359 1 94.19 192 MET A N 1
ATOM 1436 C CA . MET A 1 192 ? 5.113 14.422 15.094 1 94.19 192 MET A CA 1
ATOM 1437 C C . MET A 1 192 ? 4.172 13.5 14.328 1 94.19 192 MET A C 1
ATOM 1439 O O . MET A 1 192 ? 4.121 13.531 13.094 1 94.19 192 MET A O 1
ATOM 1443 N N . THR A 1 193 ? 3.355 12.734 15.062 1 94 193 THR A N 1
ATOM 1444 C CA . THR A 1 193 ? 2.484 11.734 14.461 1 94 193 THR A CA 1
ATOM 1445 C C . THR A 1 193 ? 1.056 12.258 14.352 1 94 193 THR A C 1
ATOM 1447 O O . THR A 1 193 ? 0.116 11.477 14.164 1 94 193 THR A O 1
ATOM 1450 N N . SER A 1 194 ? 0.882 13.57 14.453 1 96.06 194 SER A N 1
ATOM 1451 C CA . SER A 1 194 ? -0.471 14.117 14.43 1 96.06 194 SER A CA 1
ATOM 1452 C C . SER A 1 194 ? -0.877 14.531 13.023 1 96.06 194 SER A C 1
ATOM 1454 O O . SER A 1 194 ? -2.059 14.75 12.75 1 96.06 194 SER A O 1
ATOM 1456 N N . MET A 1 195 ? 0.114 14.633 12.203 1 95.12 195 MET A N 1
ATOM 1457 C CA . MET A 1 195 ? -0.099 15.023 10.812 1 95.12 195 MET A CA 1
ATOM 1458 C C . MET A 1 195 ? 0.922 14.359 9.898 1 95.12 195 MET A C 1
ATOM 1460 O O . MET A 1 195 ? 2.104 14.273 10.234 1 95.12 195 MET A O 1
ATOM 1464 N N . ALA A 1 196 ? 0.465 13.914 8.789 1 91.44 196 ALA A N 1
ATOM 1465 C CA . ALA A 1 196 ? 1.278 13.125 7.871 1 91.44 196 ALA A CA 1
ATOM 1466 C C . ALA A 1 196 ? 2.514 13.898 7.422 1 91.44 196 ALA A C 1
ATOM 1468 O O . ALA A 1 196 ? 3.562 13.305 7.152 1 91.44 196 ALA A O 1
ATOM 1469 N N . GLY A 1 197 ? 2.463 15.172 7.383 1 94.06 197 GLY A N 1
ATOM 1470 C CA . GLY A 1 197 ? 3.557 16 6.902 1 94.06 197 GLY A CA 1
ATOM 1471 C C . GLY A 1 197 ? 4.633 16.234 7.945 1 94.06 197 GLY A C 1
ATOM 1472 O O . GLY A 1 197 ? 5.754 16.625 7.613 1 94.06 197 GLY A O 1
ATOM 1473 N N . ASN A 1 198 ? 4.348 15.969 9.203 1 96.62 198 ASN A N 1
ATOM 1474 C CA . ASN A 1 198 ? 5.281 16.25 10.289 1 96.62 198 ASN A CA 1
ATOM 1475 C C . ASN A 1 198 ? 6.523 15.375 10.203 1 96.62 198 ASN A C 1
ATOM 1477 O O . ASN A 1 198 ? 7.648 15.867 10.328 1 96.62 198 ASN A O 1
ATOM 1481 N N . PRO A 1 199 ? 6.336 14.125 9.969 1 93.94 199 PRO A N 1
ATOM 1482 C CA . PRO A 1 199 ? 7.531 13.297 9.789 1 93.94 199 PRO A CA 1
ATOM 1483 C C . PRO A 1 199 ? 8.367 13.703 8.578 1 93.94 199 PRO A C 1
ATOM 1485 O O . PRO A 1 199 ? 9.586 13.555 8.594 1 93.94 199 PRO A O 1
ATOM 1488 N N . MET A 1 200 ? 7.727 14.148 7.59 1 93.19 200 MET A N 1
ATOM 1489 C CA . MET A 1 200 ? 8.453 14.664 6.434 1 93.19 200 MET A CA 1
ATOM 1490 C C . MET A 1 200 ? 9.336 15.844 6.828 1 93.19 200 MET A C 1
ATOM 1492 O O . MET A 1 200 ? 10.484 15.938 6.395 1 93.19 200 MET A O 1
ATOM 1496 N N . VAL A 1 201 ? 8.805 16.719 7.633 1 95.38 201 VAL A N 1
ATOM 1497 C CA . VAL A 1 201 ? 9.555 17.844 8.164 1 95.38 201 VAL A CA 1
ATOM 1498 C C . VAL A 1 201 ? 10.797 17.344 8.906 1 95.38 201 VAL A C 1
ATOM 1500 O O . VAL A 1 201 ? 11.898 17.844 8.695 1 95.38 201 VAL A O 1
ATOM 1503 N N . ALA A 1 202 ? 10.578 16.375 9.719 1 94.12 202 ALA A N 1
ATOM 1504 C CA . ALA A 1 202 ? 11.68 15.805 10.492 1 94.12 202 ALA A CA 1
ATOM 1505 C C . ALA A 1 202 ? 12.75 15.219 9.57 1 94.12 202 ALA A C 1
ATOM 1507 O O . ALA A 1 202 ? 13.945 15.375 9.82 1 94.12 202 ALA A O 1
ATOM 1508 N N . LYS A 1 203 ? 12.359 14.625 8.625 1 91.06 203 LYS A N 1
ATOM 1509 C CA . LYS A 1 203 ? 13.297 14.016 7.688 1 91.06 203 LYS A CA 1
ATOM 1510 C C . LYS A 1 203 ? 14.047 15.086 6.887 1 91.06 203 LYS A C 1
ATOM 1512 O O . LYS A 1 203 ? 15.25 14.969 6.652 1 91.06 203 LYS A O 1
ATOM 1517 N N . LEU A 1 204 ? 13.359 16.062 6.426 1 91.56 204 LEU A N 1
ATOM 1518 C CA . LEU A 1 204 ? 14.008 17.156 5.707 1 91.56 204 LEU A CA 1
ATOM 1519 C C . LEU A 1 204 ? 15.008 17.891 6.605 1 91.56 204 LEU A C 1
ATOM 1521 O O . LEU A 1 204 ? 16.094 18.281 6.152 1 91.56 204 LEU A O 1
ATOM 1525 N N . ALA A 1 205 ? 14.656 18 7.832 1 94.25 205 ALA A N 1
ATOM 1526 C CA . ALA A 1 205 ? 15.555 18.609 8.805 1 94.25 205 ALA A CA 1
ATOM 1527 C C . ALA A 1 205 ? 16.844 17.797 8.93 1 94.25 205 ALA A C 1
ATOM 1529 O O . ALA A 1 205 ? 17.922 18.375 9.102 1 94.25 205 ALA A O 1
ATOM 1530 N N . SER A 1 206 ? 16.703 16.531 8.852 1 91.69 206 SER A N 1
ATOM 1531 C CA . SER A 1 206 ? 17.875 15.656 9 1 91.69 206 SER A CA 1
ATOM 1532 C C . SER A 1 206 ? 18.875 15.883 7.879 1 91.69 206 SER A C 1
ATOM 1534 O O . SER A 1 206 ? 20.062 15.609 8.039 1 91.69 206 SER A O 1
ATOM 1536 N N . GLN A 1 207 ? 18.391 16.375 6.82 1 85.56 207 GLN A N 1
ATOM 1537 C CA . GLN A 1 207 ? 19.281 16.688 5.707 1 85.56 207 GLN A CA 1
ATOM 1538 C C . GLN A 1 207 ? 20.219 17.844 6.055 1 85.56 207 GLN A C 1
ATOM 1540 O O . GLN A 1 207 ? 21.281 18 5.441 1 85.56 207 GLN A O 1
ATOM 1545 N N . PHE A 1 208 ? 19.844 18.641 7.004 1 88.69 208 PHE A N 1
ATOM 1546 C CA . PHE A 1 208 ? 20.688 19.734 7.492 1 88.69 208 PHE A CA 1
ATOM 1547 C C . PHE A 1 208 ? 21.516 19.281 8.688 1 88.69 208 PHE A C 1
ATOM 1549 O O . PHE A 1 208 ? 22.141 20.094 9.359 1 88.69 208 PHE A O 1
ATOM 1556 N N . GLY A 1 209 ? 21.391 17.953 9 1 90.06 209 GLY A N 1
ATOM 1557 C CA . GLY A 1 209 ? 22.141 17.391 10.117 1 90.06 209 GLY A CA 1
ATOM 1558 C C . GLY A 1 209 ? 21.438 17.594 11.453 1 90.06 209 GLY A C 1
ATOM 1559 O O . GLY A 1 209 ? 22.031 17.406 12.508 1 90.06 209 GLY A O 1
ATOM 1560 N N . ILE A 1 210 ? 20.188 18.016 11.383 1 94 210 ILE A N 1
ATOM 1561 C CA . ILE A 1 210 ? 19.422 18.266 12.602 1 94 210 ILE A CA 1
ATOM 1562 C C . ILE A 1 210 ? 18.391 17.172 12.812 1 94 210 ILE A C 1
ATOM 1564 O O . ILE A 1 210 ? 17.516 16.953 11.961 1 94 210 ILE A O 1
ATOM 1568 N N . HIS A 1 211 ? 18.469 16.5 13.922 1 92.69 211 HIS A N 1
ATOM 1569 C CA . HIS A 1 211 ? 17.547 15.391 14.211 1 92.69 211 HIS A CA 1
ATOM 1570 C C . HIS A 1 211 ? 16.5 15.797 15.242 1 92.69 211 HIS A C 1
ATOM 1572 O O . HIS A 1 211 ? 16.844 16.219 16.344 1 92.69 211 HIS A O 1
ATOM 1578 N N . ILE A 1 212 ? 15.273 15.703 14.844 1 93.5 212 ILE A N 1
ATOM 1579 C CA . ILE A 1 212 ? 14.141 16 15.719 1 93.5 212 ILE A CA 1
ATOM 1580 C C . ILE A 1 212 ? 13.523 14.695 16.203 1 93.5 212 ILE A C 1
ATOM 1582 O O . ILE A 1 212 ? 12.992 13.906 15.414 1 93.5 212 ILE A O 1
ATOM 1586 N N . SER A 1 213 ? 13.523 14.43 17.438 1 91.38 213 SER A N 1
ATOM 1587 C CA . SER A 1 213 ? 12.844 13.258 17.984 1 91.38 213 SER A CA 1
ATOM 1588 C C . SER A 1 213 ? 11.367 13.539 18.234 1 91.38 213 SER A C 1
ATOM 1590 O O . SER A 1 213 ? 10.938 14.695 18.203 1 91.38 213 SER A O 1
ATOM 1592 N N . TRP A 1 214 ? 10.641 12.492 18.391 1 92.19 214 TRP A N 1
ATOM 1593 C CA . TRP A 1 214 ? 9.227 12.633 18.734 1 92.19 214 TRP A CA 1
ATOM 1594 C C . TRP A 1 214 ? 9.047 13.453 20 1 92.19 214 TRP A C 1
ATOM 1596 O O . TRP A 1 214 ? 8.203 14.344 20.062 1 92.19 214 TRP A O 1
ATOM 1606 N N . THR A 1 215 ? 9.875 13.188 20.984 1 92.12 215 THR A N 1
ATOM 1607 C CA . THR A 1 215 ? 9.797 13.867 22.281 1 92.12 215 THR A CA 1
ATOM 1608 C C . THR A 1 215 ? 10.18 15.336 22.141 1 92.12 215 THR A C 1
ATOM 1610 O O . THR A 1 215 ? 9.562 16.203 22.75 1 92.12 215 THR A O 1
ATOM 1613 N N . ASP A 1 216 ? 11.195 15.586 21.328 1 93.25 216 ASP A N 1
ATOM 1614 C CA . ASP A 1 216 ? 11.578 16.969 21.078 1 93.25 216 ASP A CA 1
ATOM 1615 C C . ASP A 1 216 ? 10.414 17.781 20.516 1 93.25 216 ASP A C 1
ATOM 1617 O O . ASP A 1 216 ? 10.148 18.891 20.969 1 93.25 216 ASP A O 1
ATOM 1621 N N . TRP A 1 217 ? 9.773 17.188 19.578 1 95.94 217 TRP A N 1
ATOM 1622 C CA . TRP A 1 217 ? 8.633 17.844 18.938 1 95.94 217 TRP A CA 1
ATOM 1623 C C . TRP A 1 217 ? 7.508 18.078 19.938 1 95.94 217 TRP A C 1
ATOM 1625 O O . TRP A 1 217 ? 6.969 19.188 20.031 1 95.94 217 TRP A O 1
ATOM 1635 N N . ALA A 1 218 ? 7.191 17.078 20.703 1 95.44 218 ALA A N 1
ATOM 1636 C CA . ALA A 1 218 ? 6.098 17.156 21.656 1 95.44 218 ALA A CA 1
ATOM 1637 C C . ALA A 1 218 ? 6.391 18.188 22.75 1 95.44 218 ALA A C 1
ATOM 1639 O O . ALA A 1 218 ? 5.508 18.953 23.125 1 95.44 218 ALA A O 1
ATOM 1640 N N . LEU A 1 219 ? 7.59 18.188 23.219 1 95.69 219 LEU A N 1
ATOM 1641 C CA . LEU A 1 219 ? 7.973 19.141 24.25 1 95.69 219 LEU A CA 1
ATOM 1642 C C . LEU A 1 219 ? 7.934 20.562 23.734 1 95.69 219 LEU A C 1
ATOM 1644 O O . LEU A 1 219 ? 7.48 21.484 24.438 1 95.69 219 LEU A O 1
ATOM 1648 N N . ALA A 1 220 ? 8.398 20.734 22.578 1 96.81 220 ALA A N 1
ATOM 1649 C CA . ALA A 1 220 ? 8.469 22.078 21.984 1 96.81 220 ALA A CA 1
ATOM 1650 C C . ALA A 1 220 ? 7.074 22.672 21.812 1 96.81 220 ALA A C 1
ATOM 1652 O O . ALA A 1 220 ? 6.895 23.891 21.922 1 96.81 220 ALA A O 1
ATOM 1653 N N . THR A 1 221 ? 6.09 21.859 21.562 1 97.88 221 THR A N 1
ATOM 1654 C CA . THR A 1 221 ? 4.773 22.359 21.203 1 97.88 221 THR A CA 1
ATOM 1655 C C . THR A 1 221 ? 3.822 22.328 22.391 1 97.88 221 THR A C 1
ATOM 1657 O O . THR A 1 221 ? 2.705 22.844 22.312 1 97.88 221 THR A O 1
ATOM 1660 N N . LEU A 1 222 ? 4.23 21.812 23.469 1 97 222 LEU A N 1
ATOM 1661 C CA . LEU A 1 222 ? 3.361 21.547 24.609 1 97 222 LEU A CA 1
ATOM 1662 C C . LEU A 1 222 ? 2.746 22.828 25.141 1 97 222 LEU A C 1
ATOM 1664 O O . LEU A 1 222 ? 1.524 23 25.125 1 97 222 LEU A O 1
ATOM 1668 N N . LEU A 1 223 ? 3.562 23.781 25.531 1 97.56 223 LEU A N 1
ATOM 1669 C CA . LEU A 1 223 ? 3.084 24.984 26.203 1 97.56 223 LEU A CA 1
ATOM 1670 C C . LEU A 1 223 ? 2.293 25.859 25.234 1 97.56 223 LEU A C 1
ATOM 1672 O O . LEU A 1 223 ? 1.139 26.203 25.5 1 97.56 223 LEU A O 1
ATOM 1676 N N . PRO A 1 224 ? 2.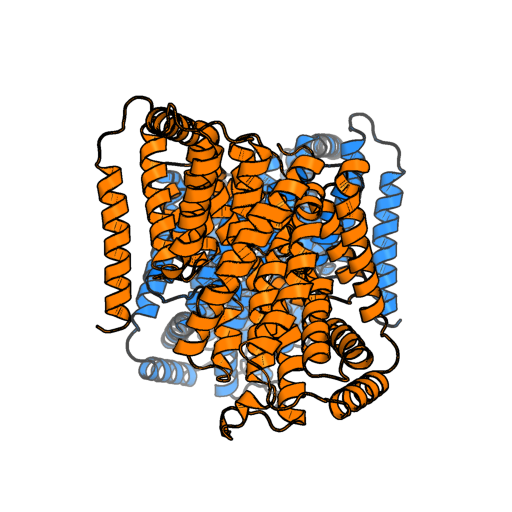877 26.219 24.109 1 98 224 PRO A N 1
ATOM 1677 C CA . PRO A 1 224 ? 2.09 27.047 23.188 1 98 224 PRO A CA 1
ATOM 1678 C C . PRO A 1 224 ? 0.866 26.328 22.641 1 98 224 PRO A C 1
ATOM 1680 O O . PRO A 1 224 ? -0.152 26.953 22.344 1 98 224 PRO A O 1
ATOM 1683 N N . GLY A 1 225 ? 0.951 25.031 22.484 1 98.06 225 GLY A N 1
ATOM 1684 C CA . GLY A 1 225 ? -0.181 24.25 22 1 98.06 225 GLY A CA 1
ATOM 1685 C C . GLY A 1 225 ? -1.365 24.281 22.953 1 98.06 225 GLY A C 1
ATOM 1686 O O . GLY A 1 225 ? -2.48 24.609 22.547 1 98.06 225 GLY A O 1
ATOM 1687 N N . PHE A 1 226 ? -1.092 24 24.219 1 98 226 PHE A N 1
ATOM 1688 C CA . PHE A 1 226 ? -2.16 23.984 25.219 1 98 226 PHE A CA 1
ATOM 1689 C C . PHE A 1 226 ? -2.732 25.391 25.406 1 98 226 PHE A C 1
ATOM 1691 O O . PHE A 1 226 ? -3.939 25.547 25.609 1 98 226 PHE A O 1
ATOM 1698 N N . LEU A 1 227 ? -1.876 26.344 25.375 1 98.19 227 LEU A N 1
ATOM 1699 C CA . LEU A 1 227 ? -2.348 27.719 25.5 1 98.19 227 LEU A CA 1
ATOM 1700 C C . LEU A 1 227 ? -3.262 28.078 24.328 1 98.19 227 LEU A C 1
ATOM 1702 O O . LEU A 1 227 ? -4.293 28.719 24.531 1 98.19 227 LEU A O 1
ATOM 1706 N N . SER A 1 228 ? -2.871 27.656 23.172 1 98.19 228 SER A N 1
ATOM 1707 C CA . SER A 1 228 ? -3.686 27.922 21.984 1 98.19 228 SER A CA 1
ATOM 1708 C C . SER A 1 228 ? -5.027 27.203 22.062 1 98.19 228 SER A C 1
ATOM 1710 O O . SER A 1 228 ? -6.07 27.781 21.75 1 98.19 228 SER A O 1
ATOM 1712 N N . LEU A 1 229 ? -5.023 25.922 22.484 1 98 229 LEU A N 1
ATOM 1713 C CA . LEU A 1 229 ? -6.246 25.141 22.562 1 98 229 LEU A CA 1
ATOM 1714 C C . LEU A 1 229 ? -7.191 25.703 23.609 1 98 229 LEU A C 1
ATOM 1716 O O . LEU A 1 229 ? -8.414 25.594 23.484 1 98 229 LEU A O 1
ATOM 1720 N N . ALA A 1 230 ? -6.66 26.344 24.625 1 97.31 230 ALA A N 1
ATOM 1721 C CA . ALA A 1 230 ? -7.477 26.953 25.672 1 97.31 230 ALA A CA 1
ATOM 1722 C C . ALA A 1 230 ? -8.062 28.281 25.188 1 97.31 230 ALA A C 1
ATOM 1724 O O . ALA A 1 230 ? -9.219 28.594 25.484 1 97.31 230 ALA A O 1
ATOM 1725 N N . LEU A 1 231 ? -7.352 29 24.391 1 97.75 231 LEU A N 1
ATOM 1726 C CA . LEU A 1 231 ? -7.719 30.375 24.078 1 97.75 231 LEU A CA 1
ATOM 1727 C C . LEU A 1 231 ? -8.586 30.438 22.828 1 97.75 231 LEU A C 1
ATOM 1729 O O . LEU A 1 231 ? -9.469 31.297 22.734 1 97.75 231 LEU A O 1
ATOM 1733 N N . ILE A 1 232 ? -8.375 29.578 21.891 1 97.38 232 ILE A N 1
ATOM 1734 C CA . ILE A 1 232 ? -8.984 29.719 20.578 1 97.38 232 ILE A CA 1
ATOM 1735 C C . ILE A 1 232 ? -10.492 29.547 20.688 1 97.38 232 ILE A C 1
ATOM 1737 O O . ILE A 1 232 ? -11.258 30.391 20.219 1 97.38 232 ILE A O 1
ATOM 1741 N N . PRO A 1 233 ? -10.984 28.438 21.297 1 97.12 233 PRO A N 1
ATOM 1742 C CA . PRO A 1 233 ? -12.438 28.328 21.438 1 97.12 233 PRO A CA 1
ATOM 1743 C C . PRO A 1 233 ? -13.055 29.5 22.188 1 97.12 233 PRO A C 1
ATOM 1745 O O . PRO A 1 233 ? -14.141 29.969 21.828 1 97.12 233 PRO A O 1
ATOM 1748 N N . TYR A 1 234 ? -12.367 29.984 23.156 1 97.31 234 TYR A N 1
ATOM 1749 C CA . TYR A 1 234 ? -12.844 31.125 23.938 1 97.31 234 TYR A CA 1
ATOM 1750 C C . TYR A 1 234 ? -12.93 32.375 23.062 1 97.31 234 TYR A C 1
ATOM 1752 O O . TYR A 1 234 ? -13.898 33.125 23.156 1 97.31 234 TYR A O 1
ATOM 1760 N N . LEU A 1 235 ? -11.953 32.594 22.266 1 96.75 235 LEU A N 1
ATOM 1761 C CA . LEU A 1 235 ? -11.93 33.781 21.391 1 96.75 235 LEU A CA 1
ATOM 1762 C C . LEU A 1 235 ? -13.039 33.688 20.359 1 96.75 235 LEU A C 1
ATOM 1764 O O . LEU A 1 235 ? -13.695 34.688 20.047 1 96.75 235 LEU A O 1
ATOM 1768 N N . ILE A 1 236 ? -13.219 32.5 19.781 1 96.94 236 ILE A N 1
ATOM 1769 C CA . ILE A 1 236 ? -14.289 32.344 18.797 1 96.94 236 ILE A CA 1
ATOM 1770 C C . ILE A 1 236 ? -15.641 32.562 19.484 1 96.94 236 ILE A C 1
ATOM 1772 O O . ILE A 1 236 ? -16.562 33.125 18.891 1 96.94 236 ILE A O 1
ATOM 1776 N N . TYR A 1 237 ? -15.781 32.094 20.719 1 96.25 237 TYR A N 1
ATOM 1777 C CA . TYR A 1 237 ? -17 32.281 21.5 1 96.25 237 TYR A CA 1
ATOM 1778 C C . TYR A 1 237 ? -17.312 33.75 21.688 1 96.25 237 TYR A C 1
ATOM 1780 O O . TYR A 1 237 ? -18.469 34.156 21.75 1 96.25 237 TYR A O 1
ATOM 1788 N N . ARG A 1 238 ? -16.297 34.562 21.703 1 94.94 238 ARG A N 1
ATOM 1789 C CA . ARG A 1 238 ? -16.469 36 21.922 1 94.94 238 ARG A CA 1
ATOM 1790 C C . ARG A 1 238 ? -16.703 36.719 20.594 1 94.94 238 ARG A C 1
ATOM 1792 O O . ARG A 1 238 ? -17.547 37.625 20.531 1 94.94 238 ARG A O 1
ATOM 1799 N N . PHE A 1 239 ? -16.047 36.312 19.547 1 93.44 239 PHE A N 1
ATOM 1800 C CA . PHE A 1 239 ? -16.078 37.062 18.297 1 93.44 239 PHE A CA 1
ATOM 1801 C C . PHE A 1 239 ? -17.156 36.5 17.359 1 93.44 239 PHE A C 1
ATOM 1803 O O . PHE A 1 239 ? -17.688 37.219 16.516 1 93.44 239 PHE A O 1
ATOM 1810 N N . TYR A 1 240 ? -17.406 35.25 17.438 1 95.06 240 TYR A N 1
ATOM 1811 C CA . TYR A 1 240 ? -18.422 34.531 16.641 1 95.06 240 TYR A CA 1
ATOM 1812 C C . TYR A 1 240 ? -19.281 33.656 17.531 1 95.06 240 TYR A C 1
ATOM 1814 O O . TYR A 1 240 ? -19.312 32.438 17.359 1 95.06 240 TYR A O 1
ATOM 1822 N N . PRO A 1 241 ? -20.031 34.281 18.422 1 94.69 241 PRO A N 1
ATOM 1823 C CA . PRO A 1 241 ? -20.75 33.562 19.469 1 94.69 241 PRO A CA 1
ATOM 1824 C C . PRO A 1 241 ? -21.953 32.781 18.938 1 94.69 241 PRO A C 1
ATOM 1826 O O . PRO A 1 241 ? -22.625 33.219 18.016 1 94.69 241 PRO A O 1
ATOM 1829 N N . PRO A 1 242 ? -22.109 31.594 19.562 1 96.12 242 PRO A N 1
ATOM 1830 C CA . PRO A 1 242 ? -23.359 30.875 19.281 1 96.12 242 PRO A CA 1
ATOM 1831 C C . PRO A 1 242 ? -24.562 31.562 19.906 1 96.12 242 PRO A C 1
ATOM 1833 O O . PRO A 1 242 ? -24.438 32.312 20.875 1 96.12 242 PRO A O 1
ATOM 1836 N N . GLU A 1 243 ? -25.703 31.281 19.328 1 95.94 243 GLU A N 1
ATOM 1837 C CA . GLU A 1 243 ? -26.938 31.812 19.906 1 95.94 243 GLU A CA 1
ATOM 1838 C C . GLU A 1 243 ? -27.281 31.078 21.203 1 95.94 243 GLU A C 1
ATOM 1840 O O . GLU A 1 243 ? -27.719 31.703 22.172 1 95.94 243 GLU A O 1
ATOM 1845 N N . LEU A 1 244 ? -27.047 29.828 21.141 1 93.81 244 LEU A N 1
ATOM 1846 C CA . LEU A 1 244 ? -27.297 29.016 22.312 1 93.81 244 LEU A CA 1
ATOM 1847 C C . LEU A 1 244 ? -26.062 28.969 23.203 1 93.81 244 LEU A C 1
ATOM 1849 O O . LEU A 1 244 ? -24.984 28.547 22.766 1 93.81 244 LEU A O 1
ATOM 1853 N N . LYS A 1 245 ? -26.25 29.297 24.453 1 93.19 245 LYS A N 1
ATOM 1854 C CA . LYS A 1 245 ? -25.094 29.344 25.344 1 93.19 245 LYS A CA 1
ATOM 1855 C C . LYS A 1 245 ? -25.141 28.188 26.344 1 93.19 245 LYS A C 1
ATOM 1857 O O . LYS A 1 245 ? -24.094 27.703 26.781 1 93.19 245 LYS A O 1
ATOM 1862 N N . LYS A 1 246 ? -26.344 27.812 26.734 1 92.12 246 LYS A N 1
ATOM 1863 C CA . LYS A 1 246 ? -26.516 26.672 27.641 1 92.12 246 LYS A CA 1
ATOM 1864 C C . LYS A 1 246 ? -26.984 25.438 26.891 1 92.12 246 LYS A C 1
ATOM 1866 O O . LYS A 1 246 ? -27.906 25.516 26.062 1 92.12 246 LYS A O 1
ATOM 1871 N N . THR A 1 247 ? -26.25 24.391 27.109 1 91.06 247 THR A N 1
ATOM 1872 C CA . THR A 1 247 ? -26.531 23.172 26.344 1 91.06 247 THR A CA 1
ATOM 1873 C C . THR A 1 247 ? -26.719 21.984 27.281 1 91.06 247 THR A C 1
ATOM 1875 O O . THR A 1 247 ? -26.094 20.938 27.078 1 91.06 247 THR A O 1
ATOM 1878 N N . SER A 1 248 ? -27.594 22.047 28.219 1 89.62 248 SER A N 1
ATOM 1879 C CA . SER A 1 248 ? -27.812 21 29.203 1 89.62 248 SER A CA 1
ATOM 1880 C C . SER A 1 248 ? -28.406 19.75 28.562 1 89.62 248 SER A C 1
ATOM 1882 O O . SER A 1 248 ? -28.141 18.625 29.016 1 89.62 248 SER A O 1
ATOM 1884 N N . GLU A 1 249 ? -29.031 19.875 27.516 1 90.81 249 GLU A N 1
ATOM 1885 C CA . GLU A 1 249 ? -29.672 18.766 26.828 1 90.81 249 GLU A CA 1
ATOM 1886 C C . GLU A 1 249 ? -28.641 17.828 26.219 1 90.81 249 GLU A C 1
ATOM 1888 O O . GLU A 1 249 ? -28.797 16.609 26.25 1 90.81 249 GLU A O 1
ATOM 1893 N N . MET A 1 250 ? -27.625 18.438 25.688 1 90.75 250 MET A N 1
ATOM 1894 C CA . MET A 1 250 ? -26.609 17.609 25.016 1 90.75 250 MET A CA 1
ATOM 1895 C C . MET A 1 250 ? -25.828 16.781 26.031 1 90.75 250 MET A C 1
ATOM 1897 O O . MET A 1 250 ? -25.438 15.648 25.75 1 90.75 250 MET A O 1
ATOM 1901 N N . ARG A 1 251 ? -25.594 17.344 27.125 1 93 251 ARG A N 1
ATOM 1902 C CA . ARG A 1 251 ? -24.938 16.578 28.172 1 93 251 ARG A CA 1
ATOM 1903 C C . ARG A 1 251 ? -25.766 15.344 28.531 1 93 251 ARG A C 1
ATOM 1905 O O . ARG A 1 251 ? -25.219 14.242 28.672 1 93 251 ARG A O 1
ATOM 1912 N N . ALA A 1 252 ? -27.016 15.523 28.641 1 93.38 252 ALA A N 1
ATOM 1913 C CA . ALA A 1 252 ? -27.922 14.422 28.984 1 93.38 252 ALA A CA 1
ATOM 1914 C C . ALA A 1 252 ? -27.938 13.367 27.875 1 93.38 252 ALA A C 1
ATOM 1916 O O . ALA A 1 252 ? -27.938 12.164 28.156 1 93.38 252 ALA A O 1
ATOM 1917 N N . ILE A 1 253 ? -27.938 13.836 26.75 1 93.44 253 ILE A N 1
ATOM 1918 C CA . ILE A 1 253 ? -27.969 12.93 25.609 1 93.44 253 ILE A CA 1
ATOM 1919 C C . ILE A 1 253 ? -26.672 12.109 25.562 1 93.44 253 ILE A C 1
ATOM 1921 O O . ILE A 1 253 ? -26.703 10.906 25.297 1 93.44 253 ILE A O 1
ATOM 1925 N N . ALA A 1 254 ? -25.594 12.773 25.812 1 95.25 254 ALA A N 1
ATOM 1926 C CA . ALA A 1 254 ? -24.297 12.094 25.812 1 95.25 254 ALA A CA 1
ATOM 1927 C C . ALA A 1 254 ? -24.234 11.023 26.891 1 95.25 254 ALA A C 1
ATOM 1929 O O . ALA A 1 254 ? -23.734 9.922 26.656 1 95.25 254 ALA A O 1
ATOM 1930 N N . VAL A 1 255 ? -24.766 11.312 28.016 1 95.31 255 VAL A N 1
ATOM 1931 C CA . VAL A 1 255 ? -24.781 10.359 29.125 1 95.31 255 VAL A CA 1
ATOM 1932 C C . VAL A 1 255 ? -25.656 9.156 28.75 1 95.31 255 VAL A C 1
ATOM 1934 O O . VAL A 1 255 ? -25.281 8.016 29.031 1 95.31 255 VAL A O 1
ATOM 1937 N N . GLU A 1 256 ? -26.703 9.398 28.109 1 94.94 256 GLU A N 1
ATOM 1938 C CA . GLU A 1 256 ? -27.609 8.328 27.688 1 94.94 256 GLU A CA 1
ATOM 1939 C C . GLU A 1 256 ? -26.969 7.453 26.609 1 94.94 256 GLU A C 1
ATOM 1941 O O . GLU A 1 256 ? -27.078 6.227 26.656 1 94.94 256 GLU A O 1
ATOM 1946 N N . ARG A 1 257 ? -26.391 8.109 25.703 1 93.88 257 ARG A N 1
ATOM 1947 C CA . ARG A 1 257 ? -25.719 7.363 24.641 1 93.88 257 ARG A CA 1
ATOM 1948 C C . ARG A 1 257 ? -24.594 6.496 25.188 1 93.88 257 ARG A C 1
ATOM 1950 O O . ARG A 1 257 ? -24.375 5.379 24.719 1 93.88 257 ARG A O 1
ATOM 1957 N N . LEU A 1 258 ? -23.875 6.988 26.141 1 95 258 LEU A N 1
ATOM 1958 C CA . LEU A 1 258 ? -22.797 6.227 26.781 1 95 258 LEU A CA 1
ATOM 1959 C C . LEU A 1 258 ? -23.359 5.012 27.516 1 95 258 LEU A C 1
ATOM 1961 O O . LEU A 1 258 ? -22.75 3.941 27.516 1 95 258 LEU A O 1
ATOM 1965 N N . ARG A 1 259 ? -24.469 5.223 28.094 1 94.5 259 ARG A N 1
ATOM 1966 C CA . ARG A 1 259 ? -25.141 4.121 28.781 1 94.5 259 ARG A CA 1
ATOM 1967 C C . ARG A 1 259 ? -25.578 3.053 27.797 1 94.5 259 ARG A C 1
ATOM 1969 O O . ARG A 1 259 ? -25.469 1.855 28.078 1 94.5 259 ARG A O 1
ATOM 1976 N N . GLU A 1 260 ? -25.984 3.494 26.688 1 94.62 260 GLU A N 1
ATOM 1977 C CA . GLU A 1 260 ? -26.422 2.578 25.656 1 94.62 260 GLU A CA 1
ATOM 1978 C C . GLU A 1 260 ? -25.25 1.783 25.078 1 94.62 260 GLU A C 1
ATOM 1980 O O . GLU A 1 260 ? -25.422 0.63 24.672 1 94.62 260 GLU A O 1
ATOM 1985 N N . MET A 1 261 ? -24.172 2.381 25 1 93.62 261 MET A N 1
ATOM 1986 C CA . MET A 1 261 ? -22.984 1.718 24.484 1 93.62 261 MET A CA 1
ATOM 1987 C C . MET A 1 261 ? -22.531 0.609 25.422 1 93.62 261 MET A C 1
ATOM 1989 O O . MET A 1 261 ? -21.875 -0.348 25 1 93.62 261 MET A O 1
ATOM 1993 N N . GLY A 1 262 ? -22.859 0.676 26.688 1 93.31 262 GLY A N 1
ATOM 1994 C CA . GLY A 1 262 ? -22.516 -0.357 27.656 1 93.31 262 GLY A CA 1
ATOM 1995 C C . GLY A 1 262 ? -21.047 -0.3 28.078 1 93.31 262 GLY A C 1
ATOM 1996 O O . GLY A 1 262 ? -20.406 0.736 27.938 1 93.31 262 GLY A O 1
ATOM 1997 N N . LYS A 1 263 ? -20.641 -1.473 28.609 1 94.62 263 LYS A N 1
ATOM 1998 C CA . LYS A 1 263 ? -19.266 -1.546 29.078 1 94.62 263 LYS A CA 1
ATOM 1999 C C . LYS A 1 263 ? -18.281 -1.635 27.906 1 94.62 263 LYS A C 1
ATOM 2001 O O . LYS A 1 263 ? -18.688 -1.979 26.797 1 94.62 263 LYS A O 1
ATOM 2006 N N . MET A 1 264 ? -17.062 -1.218 28.125 1 95.38 264 MET A N 1
ATOM 2007 C CA . MET A 1 264 ? -16.031 -1.283 27.094 1 95.38 264 MET A CA 1
ATOM 2008 C C . MET A 1 264 ? -15.867 -2.711 26.594 1 95.38 264 MET A C 1
ATOM 2010 O O . MET A 1 264 ? -15.836 -3.656 27.375 1 95.38 264 MET A O 1
ATOM 2014 N N . THR A 1 265 ? -15.789 -2.842 25.344 1 95.06 265 THR A N 1
ATOM 2015 C CA . THR A 1 265 ? -15.586 -4.141 24.719 1 95.06 265 THR A CA 1
ATOM 2016 C C . THR A 1 265 ? -14.117 -4.555 24.797 1 95.06 265 THR A C 1
ATOM 2018 O O . THR A 1 265 ? -13.258 -3.736 25.125 1 95.06 265 THR A O 1
ATOM 2021 N N . ARG A 1 266 ? -13.867 -5.82 24.547 1 95.38 266 ARG A N 1
ATOM 2022 C CA . ARG A 1 266 ? -12.5 -6.324 24.516 1 95.38 266 ARG A CA 1
ATOM 2023 C C . ARG A 1 266 ? -11.648 -5.551 23.516 1 95.38 266 ARG A C 1
ATOM 2025 O O . ARG A 1 266 ? -10.508 -5.188 23.812 1 95.38 266 ARG A O 1
ATOM 2032 N N . ASN A 1 267 ? -12.234 -5.316 22.359 1 96.56 267 ASN A N 1
ATOM 2033 C CA . ASN A 1 267 ? -11.508 -4.598 21.312 1 96.56 267 ASN A CA 1
ATOM 2034 C C . ASN A 1 267 ? -11.188 -3.168 21.734 1 96.56 267 ASN A C 1
ATOM 2036 O O . ASN A 1 267 ? -10.117 -2.648 21.422 1 96.56 267 ASN A O 1
ATOM 2040 N N . GLU A 1 268 ? -12.086 -2.516 22.406 1 96.25 268 GLU A N 1
ATOM 2041 C CA . GLU A 1 268 ? -11.828 -1.166 22.906 1 96.25 268 GLU A CA 1
ATOM 2042 C C . GLU A 1 268 ? -10.695 -1.162 23.922 1 96.25 268 GLU A C 1
ATOM 2044 O O . GLU A 1 268 ? -9.859 -0.25 23.938 1 96.25 268 GLU A O 1
ATOM 2049 N N . TRP A 1 269 ? -10.648 -2.148 24.766 1 97 269 TRP A N 1
ATOM 2050 C CA . TRP A 1 269 ? -9.57 -2.271 25.75 1 97 269 TRP A CA 1
ATOM 2051 C C . TRP A 1 269 ? -8.227 -2.473 25.062 1 97 269 TRP A C 1
ATOM 2053 O O . TRP A 1 269 ? -7.215 -1.915 25.484 1 97 269 TRP A O 1
ATOM 2063 N N . VAL A 1 270 ? -8.203 -3.266 24.062 1 97.31 270 VAL A N 1
ATOM 2064 C CA . VAL A 1 270 ? -6.973 -3.531 23.312 1 97.31 270 VAL A CA 1
ATOM 2065 C C . VAL A 1 270 ? -6.469 -2.242 22.672 1 97.31 270 VAL A C 1
ATOM 2067 O O . VAL A 1 270 ? -5.281 -1.921 22.766 1 97.31 270 VAL A O 1
ATOM 2070 N N . VAL A 1 271 ? -7.391 -1.523 22.078 1 96.12 271 VAL A N 1
ATOM 2071 C CA . VAL A 1 271 ? -7.02 -0.281 21.406 1 96.12 271 VAL A CA 1
ATOM 2072 C C . VAL A 1 271 ? -6.48 0.717 22.438 1 96.12 271 VAL A C 1
ATOM 2074 O O . VAL A 1 271 ? -5.504 1.421 22.172 1 96.12 271 VAL A O 1
ATOM 2077 N N . LEU A 1 272 ? -7.129 0.829 23.578 1 96.44 272 LEU A N 1
ATOM 2078 C CA . LEU A 1 272 ? -6.645 1.701 24.641 1 96.44 272 LEU A CA 1
ATOM 2079 C C . LEU A 1 272 ? -5.242 1.293 25.078 1 96.44 272 LEU A C 1
ATOM 2081 O O . LEU A 1 272 ? -4.371 2.146 25.266 1 96.44 272 LEU A O 1
ATOM 2085 N N . GLY A 1 273 ? -5.07 0.007 25.266 1 97.5 273 GLY A N 1
ATOM 2086 C CA . GLY A 1 273 ? -3.754 -0.492 25.625 1 97.5 273 GLY A CA 1
ATOM 2087 C C . GLY A 1 273 ? -2.68 -0.138 24.609 1 97.5 273 GLY A C 1
ATOM 2088 O O . GLY A 1 273 ? -1.579 0.273 24.984 1 97.5 273 GLY A O 1
ATOM 2089 N N . VAL A 1 274 ? -2.975 -0.329 23.375 1 97.38 274 VAL A N 1
ATOM 2090 C CA . VAL A 1 274 ? -2.033 -0.006 22.297 1 97.38 274 VAL A CA 1
ATOM 2091 C C . VAL A 1 274 ? -1.754 1.494 22.297 1 97.38 274 VAL A C 1
ATOM 2093 O O . VAL A 1 274 ? -0.604 1.917 22.156 1 97.38 274 VAL A O 1
ATOM 2096 N N . PHE A 1 275 ? -2.818 2.27 22.469 1 96.06 275 PHE A N 1
ATOM 2097 C CA . PHE A 1 275 ? -2.66 3.719 22.5 1 96.06 275 PHE A CA 1
ATOM 2098 C C . PHE A 1 275 ? -1.715 4.137 23.625 1 96.06 275 PHE A C 1
ATOM 2100 O O . PHE A 1 275 ? -0.772 4.898 23.406 1 96.06 275 PHE A O 1
ATOM 2107 N N . LEU A 1 276 ? -1.943 3.689 24.766 1 96.88 276 LEU A N 1
ATOM 2108 C CA . LEU A 1 276 ? -1.108 4.02 25.906 1 96.88 276 LEU A CA 1
ATOM 2109 C C . LEU A 1 276 ? 0.319 3.52 25.703 1 96.88 276 LEU A C 1
ATOM 2111 O O . LEU A 1 276 ? 1.277 4.199 26.078 1 96.88 276 LEU A O 1
ATOM 2115 N N . GLY A 1 277 ? 0.447 2.369 25.141 1 96.69 277 GLY A N 1
ATOM 2116 C CA . GLY A 1 277 ? 1.767 1.843 24.844 1 96.69 277 GLY A CA 1
ATOM 2117 C C . GLY A 1 277 ? 2.539 2.707 23.859 1 96.69 277 GLY A C 1
ATOM 2118 O O . GLY A 1 277 ? 3.721 2.99 24.078 1 96.69 277 GLY A O 1
ATOM 2119 N N . LEU A 1 278 ? 1.876 3.135 22.812 1 95.62 278 LEU A N 1
ATOM 2120 C CA . LEU A 1 278 ? 2.512 3.98 21.812 1 95.62 278 LEU A CA 1
ATOM 2121 C C . LEU A 1 278 ? 3.043 5.266 22.438 1 95.62 278 LEU A C 1
ATOM 2123 O O . LEU A 1 278 ? 4.227 5.586 22.297 1 95.62 278 LEU A O 1
ATOM 2127 N N . VAL A 1 279 ? 2.168 5.941 23.125 1 93.69 279 VAL A N 1
ATOM 2128 C CA . VAL A 1 279 ? 2.533 7.23 23.719 1 93.69 279 VAL A CA 1
ATOM 2129 C C . VAL A 1 279 ? 3.674 7.043 24.719 1 93.69 279 VAL A C 1
ATOM 2131 O O . VAL A 1 279 ? 4.656 7.785 24.688 1 93.69 279 VAL A O 1
ATOM 2134 N N . THR A 1 280 ? 3.596 6.027 25.484 1 95.62 280 THR A N 1
ATOM 2135 C CA . THR A 1 280 ? 4.609 5.766 26.5 1 95.62 280 THR A CA 1
ATOM 2136 C C . THR A 1 280 ? 5.961 5.484 25.859 1 95.62 280 THR A C 1
ATOM 2138 O O . THR A 1 280 ? 6.973 6.082 26.234 1 95.62 280 THR A O 1
ATOM 2141 N N . PHE A 1 281 ? 5.973 4.68 24.859 1 95.31 281 PHE A N 1
ATOM 2142 C CA . PHE A 1 281 ? 7.238 4.281 24.266 1 95.31 281 PHE A CA 1
ATOM 2143 C C . PHE A 1 281 ? 7.777 5.387 23.359 1 95.31 281 PHE A C 1
ATOM 2145 O O . PHE A 1 281 ? 8.992 5.516 23.188 1 95.31 281 PHE A O 1
ATOM 2152 N N . TRP A 1 282 ? 6.918 6.168 22.812 1 92.69 282 TRP A N 1
ATOM 2153 C CA . TRP A 1 282 ? 7.391 7.297 22.016 1 92.69 282 TRP A CA 1
ATOM 2154 C C . TRP A 1 282 ? 8.023 8.359 22.906 1 92.69 282 TRP A C 1
ATOM 2156 O O . TRP A 1 282 ? 9.055 8.945 22.562 1 92.69 282 TRP A O 1
ATOM 2166 N N . VAL A 1 283 ? 7.453 8.586 24.016 1 91 283 VAL A N 1
ATOM 2167 C CA . VAL A 1 283 ? 7.98 9.578 24.953 1 91 283 VAL A CA 1
ATOM 2168 C C . VAL A 1 283 ? 9.305 9.086 25.531 1 91 283 VAL A C 1
ATOM 2170 O O . VAL A 1 283 ? 10.266 9.844 25.641 1 91 283 VAL A O 1
ATOM 2173 N N . LEU A 1 284 ? 9.352 7.781 25.75 1 92.31 284 LEU A N 1
ATOM 2174 C CA . LEU A 1 284 ? 10.531 7.215 26.406 1 92.31 284 LEU A CA 1
ATOM 2175 C C . LEU A 1 284 ? 11.516 6.668 25.375 1 92.31 284 LEU A C 1
ATOM 2177 O O . LEU A 1 284 ? 12.547 6.109 25.734 1 92.31 284 LEU A O 1
ATOM 2181 N N . GLY A 1 285 ? 11.18 6.77 24.234 1 87.44 285 GLY A N 1
ATOM 2182 C CA . GLY A 1 285 ? 11.984 6.168 23.188 1 87.44 285 GLY A CA 1
ATOM 2183 C C . GLY A 1 285 ? 13.43 6.609 23.219 1 87.44 285 GLY A C 1
ATOM 2184 O O . GLY A 1 285 ? 14.344 5.793 23.062 1 87.44 285 GLY A O 1
ATOM 2185 N N . SER A 1 286 ? 13.68 7.887 23.391 1 83.75 286 SER A N 1
ATOM 2186 C CA . SER A 1 286 ? 15.047 8.398 23.422 1 83.75 286 SER A CA 1
ATOM 2187 C C . SER A 1 286 ? 15.797 7.883 24.641 1 83.75 286 SER A C 1
ATOM 2189 O O . SER A 1 286 ? 17 7.59 24.562 1 83.75 286 SER A O 1
ATOM 2191 N N . THR A 1 287 ? 15.117 7.625 25.703 1 88.06 287 THR A N 1
ATOM 2192 C CA . THR A 1 287 ? 15.734 7.164 26.953 1 88.06 287 THR A CA 1
ATOM 2193 C C . THR A 1 287 ? 15.969 5.656 26.906 1 88.06 287 THR A C 1
ATOM 2195 O O . THR A 1 287 ? 17 5.168 27.359 1 88.06 287 THR A O 1
ATOM 2198 N N . LEU A 1 288 ? 15.117 4.953 26.281 1 91.56 288 LEU A N 1
ATOM 2199 C CA . LEU A 1 288 ? 15.18 3.498 26.266 1 91.56 288 LEU A CA 1
ATOM 2200 C C . LEU A 1 288 ? 15.836 3.004 24.969 1 91.56 288 LEU A C 1
ATOM 2202 O O . LEU A 1 288 ? 16.047 1.802 24.797 1 91.56 288 LEU A O 1
ATOM 2206 N N . ASN A 1 289 ? 16.109 3.898 24.094 1 90.12 289 ASN A N 1
ATOM 2207 C CA . ASN A 1 289 ? 16.703 3.582 22.797 1 90.12 289 ASN A CA 1
ATOM 2208 C C . ASN A 1 289 ? 15.797 2.67 21.969 1 90.12 289 ASN A C 1
ATOM 2210 O O . ASN A 1 289 ? 16.25 1.651 21.453 1 90.12 289 ASN A O 1
ATOM 2214 N N . ILE A 1 290 ? 14.562 3 22.031 1 91.69 290 ILE A N 1
ATOM 2215 C CA . ILE A 1 290 ? 13.578 2.273 21.234 1 91.69 290 ILE A CA 1
ATOM 2216 C C . ILE A 1 290 ? 13.148 3.125 20.047 1 91.69 290 ILE A C 1
ATOM 2218 O O . ILE A 1 290 ? 12.688 4.254 20.219 1 91.69 290 ILE A O 1
ATOM 2222 N N . ASP A 1 291 ? 13.312 2.537 18.922 1 92.5 291 ASP A N 1
ATOM 2223 C CA . ASP A 1 291 ? 12.953 3.232 17.688 1 92.5 291 ASP A CA 1
ATOM 2224 C C . ASP A 1 291 ? 11.445 3.471 17.609 1 92.5 291 ASP A C 1
ATOM 2226 O O . ASP A 1 291 ? 10.656 2.598 17.969 1 92.5 291 ASP A O 1
ATOM 2230 N N . ALA A 1 292 ? 11.094 4.668 17.203 1 92.5 292 ALA A N 1
ATOM 2231 C CA . ALA A 1 292 ? 9.688 5.039 17.109 1 92.5 292 ALA A CA 1
ATOM 2232 C C . ALA A 1 292 ? 8.945 4.137 16.125 1 92.5 292 ALA A C 1
ATOM 2234 O O . ALA A 1 292 ? 7.773 3.82 16.328 1 92.5 292 ALA A O 1
ATOM 2235 N N . THR A 1 293 ? 9.656 3.758 15.07 1 94.75 293 THR A N 1
ATOM 2236 C CA . THR A 1 293 ? 9.055 2.877 14.078 1 94.75 293 THR A CA 1
ATOM 2237 C C . THR A 1 293 ? 8.773 1.502 14.672 1 94.75 293 THR A C 1
ATOM 2239 O O . THR A 1 293 ? 7.723 0.911 14.406 1 94.75 293 THR A O 1
ATOM 2242 N N . LEU A 1 294 ? 9.656 1.046 15.445 1 96.06 294 LEU A N 1
ATOM 2243 C CA . LEU A 1 294 ? 9.461 -0.236 16.109 1 96.06 294 LEU A CA 1
ATOM 2244 C C . LEU A 1 294 ? 8.219 -0.199 17 1 96.06 294 LEU A C 1
ATOM 2246 O O . LEU A 1 294 ? 7.449 -1.161 17.031 1 96.06 294 LEU A O 1
ATOM 2250 N N . THR A 1 295 ? 8.07 0.848 17.703 1 96.38 295 THR A N 1
ATOM 2251 C CA . THR A 1 295 ? 6.91 1.019 18.562 1 96.38 295 THR A CA 1
ATOM 2252 C C . THR A 1 295 ? 5.617 0.938 17.75 1 96.38 295 THR A C 1
ATOM 2254 O O . THR A 1 295 ? 4.664 0.272 18.156 1 96.38 295 THR A O 1
ATOM 2257 N N . ALA A 1 296 ? 5.594 1.599 16.641 1 96.38 296 ALA A N 1
ATOM 2258 C CA . ALA A 1 296 ? 4.406 1.597 15.789 1 96.38 296 ALA A CA 1
ATOM 2259 C C . ALA A 1 296 ? 4.141 0.205 15.219 1 96.38 296 ALA A C 1
ATOM 2261 O O . ALA A 1 296 ? 2.992 -0.245 15.18 1 96.38 296 ALA A O 1
ATOM 2262 N N . LEU A 1 297 ? 5.188 -0.461 14.789 1 97.62 297 LEU A N 1
ATOM 2263 C CA . LEU A 1 297 ? 5.062 -1.816 14.266 1 97.62 297 LEU A CA 1
ATOM 2264 C C . LEU A 1 297 ? 4.516 -2.764 15.336 1 97.62 297 LEU A C 1
ATOM 2266 O O . LEU A 1 297 ? 3.646 -3.59 15.047 1 97.62 297 LEU A O 1
ATOM 2270 N N . ALA A 1 298 ? 5.008 -2.656 16.516 1 97.69 298 ALA A N 1
ATOM 2271 C CA . ALA A 1 298 ? 4.543 -3.482 17.625 1 97.69 298 ALA A CA 1
ATOM 2272 C C . ALA A 1 298 ? 3.07 -3.225 17.922 1 97.69 298 ALA A C 1
ATOM 2274 O O . ALA A 1 298 ? 2.309 -4.16 18.172 1 97.69 298 ALA A O 1
ATOM 2275 N N . GLY A 1 299 ? 2.736 -1.973 17.969 1 97.69 299 GLY A N 1
ATOM 2276 C CA . GLY A 1 299 ? 1.336 -1.638 18.172 1 97.69 299 GLY A CA 1
ATOM 2277 C C . GLY A 1 299 ? 0.412 -2.258 17.141 1 97.69 299 GLY A C 1
ATOM 2278 O O . GLY A 1 299 ? -0.632 -2.814 17.484 1 97.69 299 GLY A O 1
ATOM 2279 N N . LEU A 1 300 ? 0.797 -2.156 15.867 1 97.81 300 LEU A N 1
ATOM 2280 C CA . LEU A 1 300 ? -0.002 -2.758 14.805 1 97.81 300 LEU A CA 1
ATOM 2281 C C . LEU A 1 300 ? -0.106 -4.27 14.992 1 97.81 300 LEU A C 1
ATOM 2283 O O . LEU A 1 300 ? -1.184 -4.844 14.828 1 97.81 300 LEU A O 1
ATOM 2287 N N . SER A 1 301 ? 0.974 -4.914 15.32 1 97.88 301 SER A N 1
ATOM 2288 C CA . SER A 1 301 ? 1.008 -6.363 15.5 1 97.88 301 SER A CA 1
ATOM 2289 C C . SER A 1 301 ? 0.07 -6.805 16.625 1 97.88 301 SER A C 1
ATOM 2291 O O . SER A 1 301 ? -0.613 -7.82 16.5 1 97.88 301 SER A O 1
ATOM 2293 N N . VAL A 1 302 ? 0.015 -6.047 17.672 1 97.75 302 VAL A N 1
ATOM 2294 C CA . VAL A 1 302 ? -0.867 -6.379 18.797 1 97.75 302 VAL A CA 1
ATOM 2295 C C . VAL A 1 302 ? -2.324 -6.293 18.344 1 97.75 302 VAL A C 1
ATOM 2297 O O . VAL A 1 302 ? -3.135 -7.156 18.672 1 97.75 302 VAL A O 1
ATOM 2300 N N . LEU A 1 303 ? -2.629 -5.277 17.594 1 97.94 303 LEU A N 1
ATOM 2301 C CA . LEU A 1 303 ? -3.998 -5.109 17.109 1 97.94 303 LEU A CA 1
ATOM 2302 C C . LEU A 1 303 ? -4.391 -6.246 16.172 1 97.94 303 LEU A C 1
ATOM 2304 O O . LEU A 1 303 ? -5.523 -6.734 16.219 1 97.94 303 LEU A O 1
ATOM 2308 N N . LEU A 1 304 ? -3.477 -6.672 15.352 1 97.25 304 LEU A N 1
ATOM 2309 C CA . LEU A 1 304 ? -3.75 -7.762 14.422 1 97.25 304 LEU A CA 1
ATOM 2310 C C . LEU A 1 304 ? -3.854 -9.094 15.156 1 97.25 304 LEU A C 1
ATOM 2312 O O . LEU A 1 304 ? -4.734 -9.906 14.859 1 97.25 304 LEU A O 1
ATOM 2316 N N . LEU A 1 305 ? -2.996 -9.305 16.109 1 95.88 305 LEU A N 1
ATOM 2317 C CA . LEU A 1 305 ? -2.986 -10.547 16.875 1 95.88 305 LEU A CA 1
ATOM 2318 C C . LEU A 1 305 ? -4.281 -10.711 17.656 1 95.88 305 LEU A C 1
ATOM 2320 O O . LEU A 1 305 ? -4.812 -11.82 17.766 1 95.88 305 LEU A O 1
ATOM 2324 N N . SER A 1 306 ? -4.77 -9.602 18.188 1 95.5 306 SER A N 1
ATOM 2325 C CA . SER A 1 306 ? -5.984 -9.633 19 1 95.5 306 SER A CA 1
ATOM 2326 C C . SER A 1 306 ? -7.23 -9.656 18.109 1 95.5 306 SER A C 1
ATOM 2328 O O . SER A 1 306 ? -8.336 -9.914 18.609 1 95.5 306 SER A O 1
ATOM 2330 N N . ARG A 1 307 ? -7.125 -9.297 16.828 1 94.44 307 ARG A N 1
ATOM 2331 C CA . ARG A 1 307 ? -8.203 -9.258 15.844 1 94.44 307 ARG A CA 1
ATOM 2332 C C . ARG A 1 307 ? -9.094 -8.039 16.062 1 94.44 307 ARG A C 1
ATOM 2334 O O . ARG A 1 307 ? -10.242 -8.016 15.602 1 94.44 307 ARG A O 1
ATOM 2341 N N . ALA A 1 308 ? -8.508 -7.133 16.844 1 95.88 308 ALA A N 1
ATOM 2342 C CA . ALA A 1 308 ? -9.203 -5.848 16.891 1 95.88 308 ALA A CA 1
ATOM 2343 C C . ALA A 1 308 ? -9.172 -5.168 15.516 1 95.88 308 ALA A C 1
ATOM 2345 O O . ALA A 1 308 ? -10.062 -4.387 15.188 1 95.88 308 ALA A O 1
ATOM 2346 N N . LEU A 1 309 ? -8.094 -5.484 14.875 1 96.12 309 LEU A N 1
ATOM 2347 C CA . LEU A 1 309 ? -7.93 -5.109 13.469 1 96.12 309 LEU A CA 1
ATOM 2348 C C . LEU A 1 309 ? -7.691 -6.336 12.602 1 96.12 309 LEU A C 1
ATOM 2350 O O . LEU A 1 309 ? -6.984 -7.262 13.008 1 96.12 309 LEU A O 1
ATOM 2354 N N . THR A 1 310 ? -8.273 -6.312 11.445 1 96.25 310 THR A N 1
ATOM 2355 C CA . THR A 1 310 ? -8.047 -7.391 10.492 1 96.25 310 THR A CA 1
ATOM 2356 C C . THR A 1 310 ? -7.059 -6.957 9.414 1 96.25 310 THR A C 1
ATOM 2358 O O . THR A 1 310 ? -6.812 -5.766 9.234 1 96.25 310 THR A O 1
ATOM 2361 N N . TRP A 1 311 ? -6.488 -7.898 8.742 1 96 311 TRP A N 1
ATOM 2362 C CA . TRP A 1 311 ? -5.562 -7.578 7.66 1 96 311 TRP A CA 1
ATOM 2363 C C . TRP A 1 311 ? -6.281 -6.859 6.523 1 96 311 TRP A C 1
ATOM 2365 O O . TRP A 1 311 ? -5.703 -5.988 5.867 1 96 311 TRP A O 1
ATOM 2375 N N . ASP A 1 312 ? -7.48 -7.188 6.348 1 96.12 312 ASP A N 1
ATOM 2376 C CA . ASP A 1 312 ? -8.266 -6.5 5.328 1 96.12 312 ASP A CA 1
ATOM 2377 C C . ASP A 1 312 ? -8.375 -5.008 5.633 1 96.12 312 ASP A C 1
ATOM 2379 O O . ASP A 1 312 ? -8.375 -4.18 4.719 1 96.12 312 ASP A O 1
ATOM 2383 N N . ASP A 1 313 ? -8.445 -4.656 6.891 1 96.12 313 ASP A N 1
ATOM 2384 C CA . ASP A 1 313 ? -8.484 -3.252 7.289 1 96.12 313 ASP A CA 1
ATOM 2385 C C . ASP A 1 313 ? -7.195 -2.533 6.895 1 96.12 313 ASP A C 1
ATOM 2387 O O . ASP A 1 313 ? -7.227 -1.367 6.492 1 96.12 313 ASP A O 1
ATOM 2391 N N . VAL A 1 314 ? -6.121 -3.271 6.977 1 96.31 314 VAL A N 1
ATOM 2392 C CA . VAL A 1 314 ? -4.809 -2.701 6.703 1 96.31 314 VAL A CA 1
ATOM 2393 C C . VAL A 1 314 ? -4.672 -2.418 5.207 1 96.31 314 VAL A C 1
ATOM 2395 O O . VAL A 1 314 ? -4.359 -1.293 4.809 1 96.31 314 VAL A O 1
ATOM 2398 N N . VAL A 1 315 ? -4.957 -3.357 4.379 1 96.25 315 VAL A N 1
ATOM 2399 C CA . VAL A 1 315 ? -4.746 -3.217 2.941 1 96.25 315 VAL A CA 1
ATOM 2400 C C . VAL A 1 315 ? -5.812 -2.297 2.35 1 96.25 315 VAL A C 1
ATOM 2402 O O . VAL A 1 315 ? -5.625 -1.736 1.267 1 96.25 315 VAL A O 1
ATOM 2405 N N . SER A 1 316 ? -6.898 -2.059 3.113 1 95.44 316 SER A N 1
ATOM 2406 C CA . SER A 1 316 ? -7.988 -1.211 2.637 1 95.44 316 SER A CA 1
ATOM 2407 C C . SER A 1 316 ? -7.773 0.243 3.043 1 95.44 316 SER A C 1
ATOM 2409 O O . SER A 1 316 ? -8.555 1.119 2.668 1 95.44 316 SER A O 1
ATOM 2411 N N . GLU A 1 317 ? -6.746 0.486 3.816 1 94.94 317 GLU A N 1
ATOM 2412 C CA . GLU A 1 317 ? -6.496 1.852 4.27 1 94.94 317 GLU A CA 1
ATOM 2413 C C . GLU A 1 317 ? -5.828 2.68 3.174 1 94.94 317 GLU A C 1
ATOM 2415 O O . GLU A 1 317 ? -4.609 2.848 3.17 1 94.94 317 GLU A O 1
ATOM 2420 N N . LYS A 1 318 ? -6.605 3.357 2.375 1 94.19 318 LYS A N 1
ATOM 2421 C CA . LYS A 1 318 ? -6.141 4.039 1.169 1 94.19 318 LYS A CA 1
ATOM 2422 C C . LYS A 1 318 ? -5.199 5.191 1.515 1 94.19 318 LYS A C 1
ATOM 2424 O O . LYS A 1 318 ? -4.219 5.43 0.811 1 94.19 318 LYS A O 1
ATOM 2429 N N . GLU A 1 319 ? -5.473 5.875 2.609 1 91.88 319 GLU A N 1
ATOM 2430 C CA . GLU A 1 319 ? -4.684 7.051 2.969 1 91.88 319 GLU A CA 1
ATOM 2431 C C . GLU A 1 319 ? -3.268 6.66 3.383 1 91.88 319 GLU A C 1
ATOM 2433 O O . GLU A 1 319 ? -2.316 7.41 3.143 1 91.88 319 GLU A O 1
ATOM 2438 N N . ALA A 1 320 ? -3.186 5.504 4.016 1 94.94 320 ALA A N 1
ATOM 2439 C CA . ALA A 1 320 ? -1.862 5.023 4.402 1 94.94 320 ALA A CA 1
ATOM 2440 C C . ALA A 1 320 ? -0.997 4.746 3.176 1 94.94 320 ALA A C 1
ATOM 2442 O O . ALA A 1 320 ? 0.145 5.203 3.1 1 94.94 320 ALA A O 1
ATOM 2443 N N . TRP A 1 321 ? -1.504 4.078 2.229 1 96.19 321 TRP A N 1
ATOM 2444 C CA . TRP A 1 321 ? -0.752 3.701 1.037 1 96.19 321 TRP A CA 1
ATOM 2445 C C . TRP A 1 321 ? -0.473 4.918 0.161 1 96.19 321 TRP A C 1
ATOM 2447 O O . TRP A 1 321 ? 0.588 5.016 -0.46 1 96.19 321 TRP A O 1
ATOM 2457 N N . HIS A 1 322 ? -1.461 5.828 0.128 1 95 322 HIS A N 1
ATOM 2458 C CA . HIS A 1 322 ? -1.25 7.117 -0.526 1 95 322 HIS A CA 1
ATOM 2459 C C . HIS A 1 322 ? -0.05 7.848 0.067 1 95 322 HIS A C 1
ATOM 2461 O O . HIS A 1 322 ? 0.8 8.352 -0.669 1 95 322 HIS A O 1
ATOM 2467 N N . THR A 1 323 ? 0.051 7.824 1.339 1 92.94 323 THR A N 1
ATOM 2468 C CA . THR A 1 323 ? 1.118 8.508 2.057 1 92.94 323 THR A CA 1
ATOM 2469 C C . THR A 1 323 ? 2.459 7.82 1.819 1 92.94 323 THR A C 1
ATOM 2471 O O . THR A 1 323 ? 3.473 8.484 1.595 1 92.94 323 THR A O 1
ATOM 2474 N N . VAL A 1 324 ? 2.463 6.5 1.827 1 95.75 324 VAL A N 1
ATOM 2475 C CA . VAL A 1 324 ? 3.693 5.742 1.625 1 95.75 324 VAL A CA 1
ATOM 2476 C C . VAL A 1 324 ? 4.312 6.105 0.278 1 95.75 324 VAL A C 1
ATOM 2478 O O . VAL A 1 324 ? 5.52 6.332 0.182 1 95.75 324 VAL A O 1
ATOM 2481 N N . VAL A 1 325 ? 3.525 6.305 -0.705 1 95.62 325 VAL A N 1
ATOM 2482 C CA . VAL A 1 325 ? 4.023 6.5 -2.061 1 95.62 325 VAL A CA 1
ATOM 2483 C C . VAL A 1 325 ? 4.578 7.918 -2.207 1 95.62 325 VAL A C 1
ATOM 2485 O O . VAL A 1 325 ? 5.738 8.102 -2.586 1 95.62 325 VAL A O 1
ATOM 2488 N N . TRP A 1 326 ? 3.758 8.922 -1.904 1 92.38 326 TRP A N 1
ATOM 2489 C CA . TRP A 1 326 ? 4.25 10.273 -2.145 1 92.38 326 TRP A CA 1
ATOM 2490 C C . TRP A 1 326 ? 5.422 10.602 -1.225 1 92.38 326 TRP A C 1
ATOM 2492 O O . TRP A 1 326 ? 6.367 11.281 -1.631 1 92.38 326 TRP A O 1
ATOM 2502 N N . PHE A 1 327 ? 5.32 10.141 0.052 1 93.12 327 PHE A N 1
ATOM 2503 C CA . PHE A 1 327 ? 6.383 10.414 1.01 1 93.12 327 PHE A CA 1
ATOM 2504 C C . PHE A 1 327 ? 7.684 9.75 0.579 1 93.12 327 PHE A C 1
ATOM 2506 O O . PHE A 1 327 ? 8.758 10.352 0.667 1 93.12 327 PHE A O 1
ATOM 2513 N N . ALA A 1 328 ? 7.617 8.516 0.102 1 95.25 328 ALA A N 1
ATOM 2514 C CA . ALA A 1 328 ? 8.812 7.797 -0.341 1 95.25 328 ALA A CA 1
ATOM 2515 C C . ALA A 1 328 ? 9.477 8.508 -1.511 1 95.25 328 ALA A C 1
ATOM 2517 O O . ALA A 1 328 ? 10.703 8.656 -1.539 1 95.25 328 ALA A O 1
ATOM 2518 N N . VAL A 1 329 ? 8.742 9.023 -2.412 1 93.62 329 VAL A N 1
ATOM 2519 C CA . VAL A 1 329 ? 9.273 9.648 -3.619 1 93.62 329 VAL A CA 1
ATOM 2520 C C . VAL A 1 329 ? 9.898 10.992 -3.273 1 93.62 329 VAL A C 1
ATOM 2522 O O . VAL A 1 329 ? 11.031 11.289 -3.676 1 93.62 329 VAL A O 1
ATOM 2525 N N . LEU A 1 330 ? 9.219 11.789 -2.508 1 89 330 LEU A N 1
ATOM 2526 C CA . LEU A 1 330 ? 9.719 13.109 -2.162 1 89 330 LEU A CA 1
ATOM 2527 C C . LEU A 1 330 ? 10.969 13.016 -1.289 1 89 330 LEU A C 1
ATOM 2529 O O . LEU A 1 330 ? 11.914 13.781 -1.465 1 89 330 LEU A O 1
ATOM 2533 N N . MET A 1 331 ? 10.898 12.008 -0.455 1 89.06 331 MET A N 1
ATOM 2534 C CA . MET A 1 331 ? 12.07 11.789 0.396 1 89.06 331 MET A CA 1
ATOM 2535 C C . MET A 1 331 ? 13.273 11.359 -0.433 1 89.06 331 MET A C 1
ATOM 2537 O O . MET A 1 331 ? 14.398 11.789 -0.167 1 89.06 331 MET A O 1
ATOM 2541 N N . THR A 1 332 ? 13.023 10.484 -1.34 1 92.25 332 THR A N 1
ATOM 2542 C CA . THR A 1 332 ? 14.094 10.016 -2.209 1 92.25 332 THR A CA 1
ATOM 2543 C C . THR A 1 332 ? 14.688 11.172 -3.002 1 92.25 332 THR A C 1
ATOM 2545 O O . THR A 1 332 ? 15.914 11.336 -3.055 1 92.25 332 THR A O 1
ATOM 2548 N N . LEU A 1 333 ? 13.883 12 -3.574 1 91.19 333 LEU A N 1
ATOM 2549 C CA . LEU A 1 333 ? 14.367 13.125 -4.371 1 91.19 333 LEU A CA 1
ATOM 2550 C C . LEU A 1 333 ? 15.125 14.125 -3.498 1 91.19 333 LEU A C 1
ATOM 2552 O O . LEU A 1 333 ? 16.219 14.562 -3.861 1 91.19 333 LEU A O 1
ATOM 2556 N N . ALA A 1 334 ? 14.57 14.406 -2.371 1 86.44 334 ALA A N 1
ATOM 2557 C CA . ALA A 1 334 ? 15.219 15.336 -1.454 1 86.44 334 ALA A CA 1
ATOM 2558 C C . ALA A 1 334 ? 16.547 14.781 -0.952 1 86.44 334 ALA A C 1
ATOM 2560 O O . ALA A 1 334 ? 17.547 15.5 -0.888 1 86.44 334 ALA A O 1
ATOM 2561 N N . GLY A 1 335 ? 16.562 13.508 -0.599 1 87.19 335 GLY A N 1
ATOM 2562 C CA . GLY A 1 335 ? 17.766 12.859 -0.117 1 87.19 335 GLY A CA 1
ATOM 2563 C C . GLY A 1 335 ? 18.875 12.805 -1.16 1 87.19 335 GLY A C 1
ATOM 2564 O O . GLY A 1 335 ? 20.031 13.047 -0.854 1 87.19 335 GLY A O 1
ATOM 2565 N N . GLN A 1 336 ? 18.453 12.516 -2.33 1 90.12 336 GLN A N 1
ATOM 2566 C CA . GLN A 1 336 ? 19.438 12.43 -3.404 1 90.12 336 GLN A CA 1
ATOM 2567 C C . GLN A 1 336 ? 20 13.812 -3.75 1 90.12 336 GLN A C 1
ATOM 2569 O O . GLN A 1 336 ? 21.188 13.953 -4.039 1 90.12 336 GLN A O 1
ATOM 2574 N N . LEU A 1 337 ? 19.203 14.82 -3.727 1 87.69 337 LEU A N 1
ATOM 2575 C CA . LEU A 1 337 ? 19.656 16.188 -3.961 1 87.69 337 LEU A CA 1
ATOM 2576 C C . LEU A 1 337 ? 20.656 16.609 -2.893 1 87.69 337 LEU A C 1
ATOM 2578 O O . LEU A 1 337 ? 21.641 17.297 -3.193 1 87.69 337 LEU A O 1
ATOM 2582 N N . ASN A 1 338 ? 20.422 16.203 -1.712 1 85.44 338 ASN A N 1
ATOM 2583 C CA . ASN A 1 338 ? 21.344 16.484 -0.62 1 85.44 338 ASN A CA 1
ATOM 2584 C C . ASN A 1 338 ? 22.672 15.781 -0.817 1 85.44 338 ASN A C 1
ATOM 2586 O O . ASN A 1 338 ? 23.734 16.391 -0.636 1 85.44 338 ASN A O 1
ATOM 2590 N N . LYS A 1 339 ? 22.578 14.586 -1.212 1 87.06 339 LYS A N 1
ATOM 2591 C CA . LYS A 1 339 ? 23.781 13.781 -1.427 1 87.06 339 LYS A CA 1
ATOM 2592 C C . LYS A 1 339 ? 24.625 14.352 -2.562 1 87.06 339 LYS A C 1
ATOM 2594 O O . LYS A 1 339 ? 25.859 14.266 -2.525 1 87.06 339 LYS A O 1
ATOM 2599 N N . MET A 1 340 ? 23.891 15.008 -3.465 1 89.06 340 MET A N 1
ATOM 2600 C CA . MET A 1 340 ? 24.594 15.547 -4.629 1 89.06 340 MET A CA 1
ATOM 2601 C C . MET A 1 340 ? 25.125 16.953 -4.344 1 89.06 340 MET A C 1
ATOM 2603 O O . MET A 1 340 ? 25.781 17.562 -5.199 1 89.06 340 MET A O 1
ATOM 2607 N N . GLY A 1 341 ? 24.797 17.531 -3.188 1 80.88 341 GLY A N 1
ATOM 2608 C CA . GLY A 1 341 ? 25.422 18.75 -2.73 1 80.88 341 GLY A CA 1
ATOM 2609 C C . GLY A 1 341 ? 24.625 20 -3.072 1 80.88 341 GLY A C 1
ATOM 2610 O O . GLY A 1 341 ? 25.094 21.125 -2.875 1 80.88 341 GLY A O 1
ATOM 2611 N N . LEU A 1 342 ? 23.453 19.812 -3.527 1 81.06 342 LEU A N 1
ATOM 2612 C CA . LEU A 1 342 ? 22.656 20.969 -3.963 1 81.06 342 LEU A CA 1
ATOM 2613 C C . LEU A 1 342 ? 22.172 21.781 -2.766 1 81.06 342 LEU A C 1
ATOM 2615 O O . LEU A 1 342 ? 22.109 23 -2.826 1 81.06 342 LEU A O 1
ATOM 2619 N N . ILE A 1 343 ? 21.797 21.141 -1.742 1 75.5 343 ILE A N 1
ATOM 2620 C CA . ILE A 1 343 ? 21.281 21.828 -0.561 1 75.5 343 ILE A CA 1
ATOM 2621 C C . ILE A 1 343 ? 22.391 22.688 0.045 1 75.5 343 ILE A C 1
ATOM 2623 O O . ILE A 1 343 ? 22.141 23.828 0.464 1 75.5 343 ILE A O 1
ATOM 2627 N N . ALA A 1 344 ? 23.578 22.156 0.012 1 76.81 344 ALA A N 1
ATOM 2628 C CA . ALA A 1 344 ? 24.719 22.922 0.482 1 76.81 344 ALA A CA 1
ATOM 2629 C C . ALA A 1 344 ? 24.969 24.141 -0.414 1 76.81 344 ALA A C 1
ATOM 2631 O O . ALA A 1 344 ? 25.266 25.234 0.076 1 76.81 344 ALA A O 1
ATOM 2632 N N . TRP A 1 345 ? 24.844 23.969 -1.628 1 82.38 345 TRP A N 1
ATOM 2633 C CA . TRP A 1 345 ? 25.031 25.047 -2.594 1 82.38 345 TRP A CA 1
ATOM 2634 C C . TRP A 1 345 ? 24 26.141 -2.395 1 82.38 345 TRP A C 1
ATOM 2636 O O . TRP A 1 345 ? 24.328 27.328 -2.391 1 82.38 345 TRP A O 1
ATOM 2646 N N . LEU A 1 346 ? 22.766 25.781 -2.189 1 77.88 346 LEU A N 1
ATOM 2647 C CA . LEU A 1 346 ? 21.688 26.734 -1.938 1 77.88 346 LEU A CA 1
ATOM 2648 C C . LEU A 1 346 ? 21.922 27.484 -0.629 1 77.88 346 LEU A C 1
ATOM 2650 O O . LEU A 1 346 ? 21.625 28.688 -0.533 1 77.88 346 LEU A O 1
ATOM 2654 N N . GLY A 1 347 ? 22.297 26.781 0.312 1 74.88 347 GLY A N 1
ATOM 2655 C CA . GLY A 1 347 ? 22.641 27.406 1.58 1 74.88 347 GLY A CA 1
ATOM 2656 C C . GLY A 1 347 ? 23.734 28.453 1.452 1 74.88 347 GLY A C 1
ATOM 2657 O O . GLY A 1 347 ? 23.656 29.5 2.084 1 74.88 347 GLY A O 1
ATOM 2658 N N . GLY A 1 348 ? 24.656 28.078 0.667 1 78.44 348 GLY A N 1
ATOM 2659 C CA . GLY A 1 348 ? 25.719 29.047 0.411 1 78.44 348 GLY A CA 1
ATOM 2660 C C . GLY A 1 348 ? 25.219 30.312 -0.266 1 78.44 348 GLY A C 1
ATOM 2661 O O . GLY A 1 348 ? 25.594 31.422 0.121 1 78.44 348 GLY A O 1
ATOM 2662 N N . LEU A 1 349 ? 24.375 30.156 -1.181 1 80.75 349 LEU A N 1
ATOM 2663 C CA . LEU A 1 349 ? 23.797 31.312 -1.878 1 80.75 349 LEU A CA 1
ATOM 2664 C C . LEU A 1 349 ? 22.969 32.156 -0.923 1 80.75 349 LEU A C 1
ATOM 2666 O O . LEU A 1 349 ? 23.062 33.406 -0.963 1 80.75 349 LEU A O 1
ATOM 2670 N N . ALA A 1 350 ? 22.188 31.5 -0.112 1 79.31 350 ALA A N 1
ATOM 2671 C CA . ALA A 1 350 ? 21.359 32.188 0.855 1 79.31 350 ALA A CA 1
ATOM 2672 C C . ALA A 1 350 ? 22.203 32.906 1.896 1 79.31 350 ALA A C 1
ATOM 2674 O O . ALA A 1 350 ? 21.875 34.031 2.307 1 79.31 350 ALA A O 1
ATOM 2675 N N . GLY A 1 351 ? 23.172 32.25 2.238 1 80 351 GLY A N 1
ATOM 2676 C CA . GLY A 1 351 ? 24.078 32.875 3.201 1 80 351 GLY A CA 1
ATOM 2677 C C . GLY A 1 351 ? 24.656 34.188 2.723 1 80 351 GLY A C 1
ATOM 2678 O O . GLY A 1 351 ? 24.703 35.156 3.477 1 80 351 GLY A O 1
ATOM 2679 N N . ASN A 1 352 ? 24.984 34.219 1.532 1 82.75 352 ASN A N 1
ATOM 2680 C CA . ASN A 1 352 ? 25.531 35.438 0.955 1 82.75 352 ASN A CA 1
ATOM 2681 C C . ASN A 1 352 ? 24.484 36.531 0.871 1 82.75 352 ASN A C 1
ATOM 2683 O O . ASN A 1 352 ? 24.797 37.719 1.074 1 82.75 352 ASN A O 1
ATOM 2687 N N . ALA A 1 353 ? 23.312 36.125 0.689 1 78.88 353 ALA A N 1
ATOM 2688 C CA . ALA A 1 353 ? 22.234 37.094 0.494 1 78.88 353 ALA A CA 1
ATOM 2689 C C . ALA A 1 353 ? 21.812 37.75 1.819 1 78.88 353 ALA A C 1
ATOM 2691 O O . ALA A 1 353 ? 21.359 38.875 1.854 1 78.88 353 ALA A O 1
ATOM 2692 N N . VAL A 1 354 ? 22.016 37.031 2.869 1 82.19 354 VAL A N 1
ATOM 2693 C CA . VAL A 1 354 ? 21.516 37.5 4.145 1 82.19 354 VAL A CA 1
ATOM 2694 C C . VAL A 1 354 ? 22.672 37.906 5.055 1 82.19 354 VAL A C 1
ATOM 2696 O O . VAL A 1 354 ? 22.484 38.094 6.258 1 82.19 354 VAL A O 1
ATOM 2699 N N . SER A 1 355 ? 23.719 37.969 4.402 1 79.31 355 SER A N 1
ATOM 2700 C CA . SER A 1 355 ? 24.906 38.344 5.172 1 79.31 355 SER A CA 1
ATOM 2701 C C . SER A 1 355 ? 24.719 39.688 5.867 1 79.31 355 SER A C 1
ATOM 2703 O O . SER A 1 355 ? 24.297 40.656 5.242 1 79.31 355 SER A O 1
ATOM 2705 N N . GLY A 1 356 ? 24.875 39.656 7.184 1 79.56 356 GLY A N 1
ATOM 2706 C CA . GLY A 1 356 ? 24.812 40.906 7.934 1 79.56 356 GLY A CA 1
ATOM 2707 C C . GLY A 1 356 ? 23.484 41.125 8.633 1 79.56 356 GLY A C 1
ATOM 2708 O O . GLY A 1 356 ? 23.328 42.031 9.445 1 79.56 356 GLY A O 1
ATOM 2709 N N . MET A 1 357 ? 22.562 40.406 8.344 1 85.12 357 MET A N 1
ATOM 2710 C CA . MET A 1 357 ? 21.25 40.562 8.961 1 85.12 357 MET A CA 1
ATOM 2711 C C . MET A 1 357 ? 21.156 39.781 10.258 1 85.12 357 MET A C 1
ATOM 2713 O O . MET A 1 357 ? 21.75 38.688 10.375 1 85.12 357 MET A O 1
ATOM 2717 N N . HIS A 1 358 ? 20.516 40.5 11.172 1 91.25 358 HIS A N 1
ATOM 2718 C CA . HIS A 1 358 ? 20.234 39.75 12.398 1 91.25 358 HIS A CA 1
ATOM 2719 C C . HIS A 1 358 ? 19.219 38.656 12.148 1 91.25 358 HIS A C 1
ATOM 2721 O O . HIS A 1 358 ? 18.219 38.875 11.453 1 91.25 358 HIS A O 1
ATOM 2727 N N . TRP A 1 359 ? 19.453 37.469 12.742 1 92.5 359 TRP A N 1
ATOM 2728 C CA . TRP A 1 359 ? 18.672 36.281 12.398 1 92.5 359 TRP A CA 1
ATOM 2729 C C . TRP A 1 359 ? 17.266 36.375 12.969 1 92.5 359 TRP A C 1
ATOM 2731 O O . TRP A 1 359 ? 16.312 35.844 12.383 1 92.5 359 TRP A O 1
ATOM 2741 N N . LEU A 1 360 ? 17.078 37.062 14.055 1 92.69 360 LEU A N 1
ATOM 2742 C CA . LEU A 1 360 ? 15.797 37.062 14.758 1 92.69 360 LEU A CA 1
ATOM 2743 C C . LEU A 1 360 ? 14.719 37.75 13.93 1 92.69 360 LEU A C 1
ATOM 2745 O O . LEU A 1 360 ? 13.672 37.188 13.648 1 92.69 360 LEU A O 1
ATOM 2749 N N . PRO A 1 361 ? 14.938 39 13.5 1 91.75 361 PRO A N 1
ATOM 2750 C CA . PRO A 1 361 ? 13.922 39.625 12.648 1 91.75 361 PRO A CA 1
ATOM 2751 C C . PRO A 1 361 ? 13.742 38.875 11.312 1 91.75 361 PRO A C 1
ATOM 2753 O O . PRO A 1 361 ? 12.633 38.844 10.773 1 91.75 361 PRO A O 1
ATOM 2756 N N . MET A 1 362 ? 14.797 38.406 10.836 1 92.44 362 MET A N 1
ATOM 2757 C CA . MET A 1 362 ? 14.719 37.656 9.586 1 92.44 362 MET A CA 1
ATOM 2758 C C . MET A 1 362 ? 13.859 36.406 9.75 1 92.44 362 MET A C 1
ATOM 2760 O O . MET A 1 362 ? 13.031 36.094 8.891 1 92.44 362 MET A O 1
ATOM 2764 N N . LEU A 1 363 ? 14.078 35.688 10.812 1 94.69 363 LEU A N 1
ATOM 2765 C CA . LEU A 1 363 ? 13.273 34.5 11.094 1 94.69 363 LEU A CA 1
ATOM 2766 C C . LEU A 1 363 ? 11.797 34.875 11.203 1 94.69 363 LEU A C 1
ATOM 2768 O O . LEU A 1 363 ? 10.938 34.156 10.664 1 94.69 363 LEU A O 1
ATOM 2772 N N . GLY A 1 364 ? 11.523 35.938 11.875 1 94.12 364 GLY A N 1
ATOM 2773 C CA . GLY A 1 364 ? 10.148 36.406 12 1 94.12 364 GLY A CA 1
ATOM 2774 C C . GLY A 1 364 ? 9.5 36.719 10.664 1 94.12 364 GLY A C 1
ATOM 2775 O O . GLY A 1 364 ? 8.367 36.312 10.414 1 94.12 364 GLY A O 1
ATOM 2776 N N . LEU A 1 365 ? 10.211 37.375 9.859 1 92.88 365 LEU A N 1
ATOM 2777 C CA . LEU A 1 365 ? 9.695 37.75 8.539 1 92.88 365 LEU A CA 1
ATOM 2778 C C . LEU A 1 365 ? 9.484 36.5 7.688 1 92.88 365 LEU A C 1
ATOM 2780 O O . LEU A 1 365 ? 8.461 36.375 7.008 1 92.88 365 LEU A O 1
ATOM 2784 N N . LEU A 1 366 ? 10.484 35.625 7.738 1 94.62 366 LEU A N 1
ATOM 2785 C CA . LEU A 1 366 ? 10.391 34.406 6.961 1 94.62 366 LEU A CA 1
ATOM 2786 C C . LEU A 1 366 ? 9.195 33.562 7.41 1 94.62 366 LEU A C 1
ATOM 2788 O O . LEU A 1 366 ? 8.492 33 6.578 1 94.62 366 LEU A O 1
ATOM 2792 N N . LEU A 1 367 ? 8.945 33.531 8.656 1 97 367 LEU A N 1
ATOM 2793 C CA . LEU A 1 367 ? 7.828 32.75 9.18 1 97 367 LEU A CA 1
ATOM 2794 C C . LEU A 1 367 ? 6.496 33.344 8.758 1 97 367 LEU A C 1
ATOM 2796 O O . LEU A 1 367 ? 5.543 32.625 8.453 1 97 367 LEU A O 1
ATOM 2800 N N . LEU A 1 368 ? 6.441 34.688 8.719 1 95.75 368 LEU A N 1
ATOM 2801 C CA . LEU A 1 368 ? 5.219 35.344 8.281 1 95.75 368 LEU A CA 1
ATOM 2802 C C . LEU A 1 368 ? 4.938 35.062 6.812 1 95.75 368 LEU A C 1
ATOM 2804 O O . LEU A 1 368 ? 3.805 34.75 6.438 1 95.75 368 LEU A O 1
ATOM 2808 N N . VAL A 1 369 ? 5.957 35.125 6.043 1 93.94 369 VAL A N 1
ATOM 2809 C CA . VAL A 1 369 ? 5.809 34.812 4.621 1 93.94 369 VAL A CA 1
ATOM 2810 C C . VAL A 1 369 ? 5.434 33.344 4.434 1 93.94 369 VAL A C 1
ATOM 2812 O O . VAL A 1 369 ? 4.566 33.031 3.623 1 93.94 369 VAL A O 1
ATOM 2815 N N . TYR A 1 370 ? 6.109 32.531 5.176 1 95.12 370 TYR A N 1
ATOM 2816 C CA . TYR A 1 370 ? 5.852 31.109 5.129 1 95.12 370 TYR A CA 1
ATOM 2817 C C . TYR A 1 370 ? 4.398 30.797 5.477 1 95.12 370 TYR A C 1
ATOM 2819 O O . TYR A 1 370 ? 3.738 30.031 4.789 1 95.12 370 TYR A O 1
ATOM 2827 N N . TYR A 1 371 ? 3.867 31.406 6.473 1 96.5 371 TYR A N 1
ATOM 2828 C CA . TYR A 1 371 ? 2.506 31.188 6.949 1 96.5 371 TYR A CA 1
ATOM 2829 C C . TYR A 1 371 ? 1.485 31.672 5.93 1 96.5 371 TYR A C 1
ATOM 2831 O O . TYR A 1 371 ? 0.601 30.922 5.512 1 96.5 371 TYR A O 1
ATOM 2839 N N . TYR A 1 372 ? 1.623 32.875 5.434 1 94.75 372 TYR A N 1
ATOM 2840 C CA . TYR A 1 372 ? 0.576 33.531 4.645 1 94.75 372 TYR A CA 1
ATOM 2841 C C . TYR A 1 372 ? 0.679 33.125 3.178 1 94.75 372 TYR A C 1
ATOM 2843 O O . TYR A 1 372 ? -0.282 33.25 2.418 1 94.75 372 TYR A O 1
ATOM 2851 N N . SER A 1 373 ? 1.79 32.562 2.764 1 91.75 373 SER A N 1
ATOM 2852 C CA . SER A 1 373 ? 1.905 32.062 1.396 1 91.75 373 SER A CA 1
ATOM 2853 C C . SER A 1 373 ? 0.983 30.875 1.162 1 91.75 373 SER A C 1
ATOM 2855 O O . SER A 1 373 ? 0.626 30.562 0.021 1 91.75 373 SER A O 1
ATOM 2857 N N . HIS A 1 374 ? 0.598 30.266 2.246 1 92.62 374 HIS A N 1
ATOM 2858 C CA . HIS A 1 374 ? -0.27 29.094 2.133 1 92.62 374 HIS A CA 1
ATOM 2859 C C . HIS A 1 374 ? -1.665 29.484 1.66 1 92.62 374 HIS A C 1
ATOM 2861 O O . HIS A 1 374 ? -2.441 28.641 1.223 1 92.62 374 HIS A O 1
ATOM 2867 N N . TYR A 1 375 ? -2.088 30.812 1.669 1 89.81 375 TYR A N 1
ATOM 2868 C CA . TYR A 1 375 ? -3.355 31.25 1.107 1 89.81 375 TYR A CA 1
ATOM 2869 C C . TYR A 1 375 ? -3.455 30.906 -0.372 1 89.81 375 TYR A C 1
ATOM 2871 O O . TYR A 1 375 ? -4.555 30.734 -0.906 1 89.81 375 TYR A O 1
ATOM 2879 N N . LEU A 1 376 ? -2.301 30.641 -0.913 1 82.69 376 LEU A N 1
ATOM 2880 C CA . LEU A 1 376 ? -2.262 30.406 -2.352 1 82.69 376 LEU A CA 1
ATOM 2881 C C . LEU A 1 376 ? -2.182 28.906 -2.652 1 82.69 376 LEU A C 1
ATOM 2883 O O . LEU A 1 376 ? -2.197 28.5 -3.818 1 82.69 376 LEU A O 1
ATOM 2887 N N . MET A 1 377 ? -2.094 28.141 -1.632 1 86.06 377 MET A N 1
ATOM 2888 C CA . MET A 1 377 ? -1.92 26.703 -1.814 1 86.06 377 MET A CA 1
ATOM 2889 C C . MET A 1 377 ? -3.012 25.938 -1.088 1 86.06 377 MET A C 1
ATOM 2891 O O . MET A 1 377 ? -3.463 26.344 -0.017 1 86.06 377 MET A O 1
ATOM 2895 N N . ALA A 1 378 ? -3.436 24.844 -1.693 1 79.19 378 ALA A N 1
ATOM 2896 C CA . ALA A 1 378 ? -4.535 24.062 -1.129 1 79.19 378 ALA A CA 1
ATOM 2897 C C . ALA A 1 378 ? -4.008 22.844 -0.376 1 79.19 378 ALA A C 1
ATOM 2899 O O . ALA A 1 378 ? -4.773 22.141 0.292 1 79.19 378 ALA A O 1
ATOM 2900 N N . SER A 1 379 ? -2.67 22.672 -0.386 1 86.75 379 SER A N 1
ATOM 2901 C CA . SER A 1 379 ? -2.111 21.453 0.203 1 86.75 379 SER A CA 1
ATOM 2902 C C . SER A 1 379 ? -0.972 21.781 1.162 1 86.75 379 SER A C 1
ATOM 2904 O O . SER A 1 379 ? -0.008 22.453 0.784 1 86.75 379 SER A O 1
ATOM 2906 N N . ALA A 1 380 ? -1.151 21.25 2.336 1 91.38 380 ALA A N 1
ATOM 2907 C CA . ALA A 1 380 ? -0.096 21.438 3.328 1 91.38 380 ALA A CA 1
ATOM 2908 C C . ALA A 1 380 ? 1.178 20.703 2.92 1 91.38 380 ALA A C 1
ATOM 2910 O O . ALA A 1 380 ? 2.283 21.234 3.092 1 91.38 380 ALA A O 1
ATOM 2911 N N . ILE A 1 381 ? 0.999 19.594 2.365 1 88.69 381 ILE A N 1
ATOM 2912 C CA . ILE A 1 381 ? 2.146 18.781 1.973 1 88.69 381 ILE A CA 1
ATOM 2913 C C . ILE A 1 381 ? 2.873 19.453 0.806 1 88.69 381 ILE A C 1
ATOM 2915 O O . ILE A 1 381 ? 4.105 19.453 0.75 1 88.69 381 ILE A O 1
ATOM 2919 N N . ALA A 1 382 ? 2.076 19.969 -0.079 1 86.06 382 ALA A N 1
ATOM 2920 C CA . ALA A 1 382 ? 2.678 20.703 -1.188 1 86.06 382 ALA A CA 1
ATOM 2921 C C . ALA A 1 382 ? 3.48 21.906 -0.68 1 86.06 382 ALA A C 1
ATOM 2923 O O . ALA A 1 382 ? 4.566 22.188 -1.189 1 86.06 382 ALA A O 1
ATOM 2924 N N . HIS A 1 383 ? 2.982 22.531 0.265 1 91 383 HIS A N 1
ATOM 2925 C CA . HIS A 1 383 ? 3.652 23.688 0.837 1 91 383 HIS A CA 1
ATOM 2926 C C . HIS A 1 383 ? 4.961 23.297 1.511 1 91 383 HIS A C 1
ATOM 2928 O O . HIS A 1 383 ? 5.992 23.938 1.297 1 91 383 HIS A O 1
ATOM 2934 N N . ILE A 1 384 ? 4.934 22.281 2.289 1 93.31 384 ILE A N 1
ATOM 2935 C CA . ILE A 1 384 ? 6.121 21.781 2.977 1 93.31 384 ILE A CA 1
ATOM 2936 C C . ILE A 1 384 ? 7.184 21.391 1.951 1 93.31 384 ILE A C 1
ATOM 2938 O O . ILE A 1 384 ? 8.344 21.797 2.066 1 93.31 384 ILE A O 1
ATOM 2942 N N . SER A 1 385 ? 6.754 20.688 0.981 1 87.12 385 SER A N 1
ATOM 2943 C CA . SER A 1 385 ? 7.672 20.203 -0.042 1 87.12 385 SER A CA 1
ATOM 2944 C C . SER A 1 385 ? 8.32 21.359 -0.804 1 87.12 385 SER A C 1
ATOM 2946 O O . SER A 1 385 ? 9.492 21.281 -1.174 1 87.12 385 SER A O 1
ATOM 2948 N N . ALA A 1 386 ? 7.559 22.438 -0.951 1 82.94 386 ALA A N 1
ATOM 2949 C CA . ALA A 1 386 ? 7.996 23.531 -1.803 1 82.94 386 ALA A CA 1
ATOM 2950 C C . ALA A 1 386 ? 8.867 24.516 -1.024 1 82.94 386 ALA A C 1
ATOM 2952 O O . ALA A 1 386 ? 9.82 25.078 -1.57 1 82.94 386 ALA A O 1
ATOM 2953 N N . MET A 1 387 ? 8.547 24.656 0.186 1 88 387 MET A N 1
ATOM 2954 C CA . MET A 1 387 ? 9.055 25.891 0.804 1 88 387 MET A CA 1
ATOM 2955 C C . MET A 1 387 ? 9.891 25.562 2.037 1 88 387 MET A C 1
ATOM 2957 O O . MET A 1 387 ? 10.789 26.328 2.404 1 88 387 MET A O 1
ATOM 2961 N N . TYR A 1 388 ? 9.711 24.453 2.656 1 92.81 388 TYR A N 1
ATOM 2962 C CA . TYR A 1 388 ? 10.297 24.188 3.967 1 92.81 388 TYR A CA 1
ATOM 2963 C C . TYR A 1 388 ? 11.82 24.25 3.908 1 92.81 388 TYR A C 1
ATOM 2965 O O . TYR A 1 388 ? 12.445 25.031 4.633 1 92.81 388 TYR A O 1
ATOM 2973 N N . ALA A 1 389 ? 12.383 23.5 3.01 1 89.19 389 ALA A N 1
ATOM 2974 C CA . ALA A 1 389 ? 13.844 23.406 2.953 1 89.19 389 ALA A CA 1
ATOM 2975 C C . ALA A 1 389 ? 14.461 24.75 2.564 1 89.19 389 ALA A C 1
ATOM 2977 O O . ALA A 1 389 ? 15.508 25.125 3.088 1 89.19 389 ALA A O 1
ATOM 2978 N N . ILE A 1 390 ? 13.789 25.453 1.69 1 86 390 ILE A N 1
ATOM 2979 C CA . ILE A 1 390 ? 14.297 26.734 1.213 1 86 390 ILE A CA 1
ATOM 2980 C C . ILE A 1 390 ? 14.297 27.75 2.355 1 86 390 ILE A C 1
ATOM 2982 O O . ILE A 1 390 ? 15.305 28.422 2.605 1 86 390 ILE A O 1
ATOM 2986 N N . PHE A 1 391 ? 13.266 27.828 3.062 1 92.31 391 PHE A N 1
ATOM 2987 C CA . PHE A 1 391 ? 13.133 28.812 4.141 1 92.31 391 PHE A CA 1
ATOM 2988 C C . PHE A 1 391 ? 14.062 28.453 5.297 1 92.31 391 PHE A C 1
ATOM 2990 O O . PHE A 1 391 ? 14.695 29.344 5.879 1 92.31 391 PHE A O 1
ATOM 2997 N N . VAL A 1 392 ? 14.172 27.172 5.578 1 93.75 392 VAL A N 1
ATOM 2998 C CA . VAL A 1 392 ? 15.07 26.719 6.637 1 93.75 392 VAL A CA 1
ATOM 2999 C C . VAL A 1 392 ? 16.516 27.062 6.266 1 93.75 392 VAL A C 1
ATOM 3001 O O . VAL A 1 392 ? 17.281 27.562 7.098 1 93.75 392 VAL A O 1
ATOM 3004 N N . SER A 1 393 ? 16.828 26.875 5.055 1 90 393 SER A N 1
ATOM 3005 C CA . SER A 1 393 ? 18.188 27.141 4.598 1 90 393 SER A CA 1
ATOM 3006 C C . SER A 1 393 ? 18.531 28.625 4.738 1 90 393 SER A C 1
ATOM 3008 O O . SER A 1 393 ? 19.625 28.984 5.16 1 90 393 SER A O 1
ATOM 3010 N N . ILE A 1 394 ? 17.625 29.469 4.375 1 88.94 394 ILE A N 1
ATOM 3011 C CA . ILE A 1 394 ? 17.828 30.906 4.465 1 88.94 394 ILE A CA 1
ATOM 3012 C C . ILE A 1 394 ? 18 31.312 5.926 1 88.94 394 ILE A C 1
ATOM 3014 O O . ILE A 1 394 ? 18.906 32.062 6.266 1 88.94 394 ILE A O 1
ATOM 3018 N N . ALA A 1 395 ? 17.156 30.781 6.738 1 93.56 395 ALA A N 1
ATOM 3019 C CA . ALA A 1 395 ? 17.203 31.109 8.156 1 93.56 395 ALA A CA 1
ATOM 3020 C C . ALA A 1 395 ? 18.516 30.641 8.781 1 93.56 395 ALA A C 1
ATOM 3022 O O . ALA A 1 395 ? 19.125 31.344 9.578 1 93.56 395 ALA A O 1
ATOM 3023 N N . LEU A 1 396 ? 18.938 29.469 8.461 1 92.12 396 LEU A N 1
ATOM 3024 C CA . LEU A 1 396 ? 20.188 28.922 8.977 1 92.12 396 LEU A CA 1
ATOM 3025 C C . LEU A 1 396 ? 21.375 29.75 8.492 1 92.12 396 LEU A C 1
ATOM 3027 O O . LEU A 1 396 ? 22.312 30.016 9.25 1 92.12 396 LEU A O 1
ATOM 3031 N N . ALA A 1 397 ? 21.328 30.094 7.293 1 88.31 397 ALA A N 1
ATOM 3032 C CA . ALA A 1 397 ? 22.391 30.922 6.719 1 88.31 397 ALA A CA 1
ATOM 3033 C C . ALA A 1 397 ? 22.484 32.281 7.418 1 88.31 397 ALA A C 1
ATOM 3035 O O . ALA A 1 397 ? 23.578 32.844 7.527 1 88.31 397 ALA A O 1
ATOM 3036 N N . ALA A 1 398 ? 21.406 32.75 7.91 1 89.94 398 ALA A N 1
ATOM 3037 C CA . ALA A 1 398 ? 21.359 34.031 8.609 1 89.94 398 ALA A CA 1
ATOM 3038 C C . ALA A 1 398 ? 21.859 33.875 10.047 1 89.94 398 ALA A C 1
ATOM 3040 O O . ALA A 1 398 ? 22 34.875 10.758 1 89.94 398 ALA A O 1
ATOM 3041 N N . GLY A 1 399 ? 22.062 32.656 10.43 1 91.06 399 GLY A N 1
ATOM 3042 C CA . GLY A 1 399 ? 22.641 32.438 11.742 1 91.06 399 GLY A CA 1
ATOM 3043 C C . GLY A 1 399 ? 21.609 32 12.773 1 91.06 399 GLY A C 1
ATOM 3044 O O . GLY A 1 399 ? 21.906 31.969 13.977 1 91.06 399 GLY A O 1
ATOM 3045 N N . ALA A 1 400 ? 20.453 31.703 12.375 1 94.69 400 ALA A N 1
ATOM 3046 C CA . ALA A 1 400 ? 19.422 31.25 13.312 1 94.69 400 ALA A CA 1
ATOM 3047 C C . ALA A 1 400 ? 19.797 29.906 13.93 1 94.69 400 ALA A C 1
ATOM 3049 O O . ALA A 1 400 ? 20.406 29.062 13.273 1 94.69 400 ALA A O 1
ATOM 3050 N N . PRO A 1 401 ? 19.438 29.734 15.258 1 96.06 401 PRO A N 1
ATOM 3051 C CA . PRO A 1 401 ? 19.703 28.438 15.883 1 96.06 401 PRO A CA 1
ATOM 3052 C C . PRO A 1 401 ? 19.062 27.266 15.133 1 96.06 401 PRO A C 1
ATOM 3054 O O . PRO A 1 401 ? 17.875 27.328 14.805 1 96.06 401 PRO A O 1
ATOM 3057 N N . PRO A 1 402 ? 19.844 26.25 14.891 1 96 402 PRO A N 1
ATOM 3058 C CA . PRO A 1 402 ? 19.406 25.172 14.008 1 96 402 PRO A CA 1
ATOM 3059 C C . PRO A 1 402 ? 18.141 24.469 14.508 1 96 402 PRO A C 1
ATOM 3061 O O . PRO A 1 402 ? 17.156 24.375 13.773 1 96 402 PRO A O 1
ATOM 3064 N N . MET A 1 403 ? 18.062 24.047 15.727 1 96.38 403 MET A N 1
ATOM 3065 C CA . MET A 1 403 ? 16.922 23.312 16.266 1 96.38 403 MET A CA 1
ATOM 3066 C C . MET A 1 403 ? 15.672 24.172 16.281 1 96.38 403 MET A C 1
ATOM 3068 O O . MET A 1 403 ? 14.586 23.719 15.914 1 96.38 403 MET A O 1
ATOM 3072 N N . LEU A 1 404 ? 15.852 25.391 16.656 1 96.44 404 LEU A N 1
ATOM 3073 C CA . LEU A 1 404 ? 14.734 26.328 16.641 1 96.44 404 LEU A CA 1
ATOM 3074 C C . LEU A 1 404 ? 14.172 26.484 15.234 1 96.44 404 LEU A C 1
ATOM 3076 O O . LEU A 1 404 ? 12.953 26.406 15.031 1 96.44 404 LEU A O 1
ATOM 3080 N N . THR A 1 405 ? 15.078 26.641 14.312 1 96.56 405 THR A N 1
ATOM 3081 C CA . THR A 1 405 ? 14.695 26.922 12.938 1 96.56 405 THR A CA 1
ATOM 3082 C C . THR A 1 405 ? 13.906 25.766 12.344 1 96.56 405 THR A C 1
ATOM 3084 O O . THR A 1 405 ? 12.812 25.969 11.797 1 96.56 405 THR A O 1
ATOM 3087 N N . VAL A 1 406 ? 14.391 24.531 12.477 1 96.81 406 VAL A N 1
ATOM 3088 C CA . VAL A 1 406 ? 13.742 23.375 11.859 1 96.81 406 VAL A CA 1
ATOM 3089 C C . VAL A 1 406 ? 12.406 23.109 12.547 1 96.81 406 VAL A C 1
ATOM 3091 O O . VAL A 1 406 ? 11.438 22.719 11.898 1 96.81 406 VAL A O 1
ATOM 3094 N N . LEU A 1 407 ? 12.289 23.375 13.797 1 96.75 407 LEU A N 1
ATOM 3095 C CA . LEU A 1 407 ? 11.078 23.109 14.562 1 96.75 407 LEU A CA 1
ATOM 3096 C C . LEU A 1 407 ? 10 24.141 14.273 1 96.75 407 LEU A C 1
ATOM 3098 O O . LEU A 1 407 ? 8.836 23.797 14.047 1 96.75 407 LEU A O 1
ATOM 3102 N N . VAL A 1 408 ? 10.398 25.406 14.305 1 97.12 408 VAL A N 1
ATOM 3103 C CA . VAL A 1 408 ? 9.406 26.469 14.195 1 97.12 408 VAL A CA 1
ATOM 3104 C C . VAL A 1 408 ? 8.773 26.438 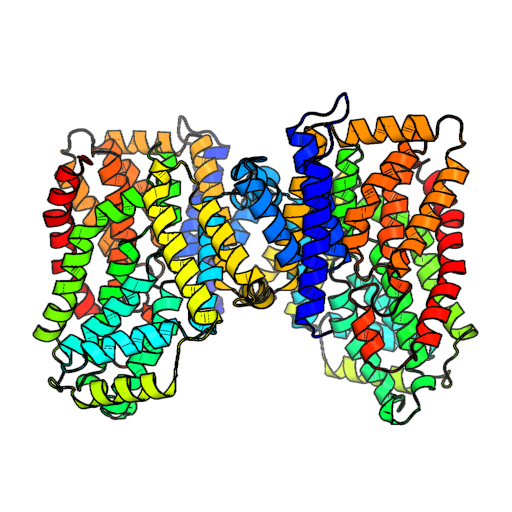12.805 1 97.12 408 VAL A C 1
ATOM 3106 O O . VAL A 1 408 ? 7.562 26.609 12.664 1 97.12 408 VAL A O 1
ATOM 3109 N N . PHE A 1 409 ? 9.547 26.219 11.773 1 97.44 409 PHE A N 1
ATOM 3110 C CA . PHE A 1 409 ? 8.977 26.094 10.438 1 97.44 409 PHE A CA 1
ATOM 3111 C C . PHE A 1 409 ? 8.109 24.859 10.328 1 97.44 409 PHE A C 1
ATOM 3113 O O . PHE A 1 409 ? 7.105 24.859 9.609 1 97.44 409 PHE A O 1
ATOM 3120 N N . GLY A 1 410 ? 8.516 23.75 11.008 1 97.38 410 GLY A N 1
ATOM 3121 C CA . GLY A 1 410 ? 7.668 22.562 11.062 1 97.38 410 GLY A CA 1
ATOM 3122 C C . GLY A 1 410 ? 6.328 22.828 11.719 1 97.38 410 GLY A C 1
ATOM 3123 O O . GLY A 1 410 ? 5.285 22.391 11.227 1 97.38 410 GLY A O 1
ATOM 3124 N N . ILE A 1 411 ? 6.344 23.562 12.75 1 97.81 411 ILE A N 1
ATOM 3125 C CA . ILE A 1 411 ? 5.141 23.891 13.5 1 97.81 411 ILE A CA 1
ATOM 3126 C C . ILE A 1 411 ? 4.242 24.797 12.664 1 97.81 411 ILE A C 1
ATOM 3128 O O . ILE A 1 411 ? 3.037 24.547 12.555 1 97.81 411 ILE A O 1
ATOM 3132 N N . PHE A 1 412 ? 4.789 25.734 12.016 1 97.75 412 PHE A N 1
ATOM 3133 C CA . PHE A 1 412 ? 4.031 26.656 11.188 1 97.75 412 PHE A CA 1
ATOM 3134 C C . PHE A 1 412 ? 3.465 25.969 9.961 1 97.75 412 PHE A C 1
ATOM 3136 O O . PHE A 1 412 ? 2.502 26.438 9.352 1 97.75 412 PHE A O 1
ATOM 3143 N N . SER A 1 413 ? 4.102 24.797 9.609 1 96.94 413 SER A N 1
ATOM 3144 C CA . SER A 1 413 ? 3.6 23.984 8.508 1 96.94 413 SER A CA 1
ATOM 3145 C C . SER A 1 413 ? 2.262 23.344 8.859 1 96.94 413 SER A C 1
ATOM 3147 O O . SER A 1 413 ? 1.59 22.781 7.992 1 96.94 413 SER A O 1
ATOM 3149 N N . ASN A 1 414 ? 1.851 23.453 10.062 1 97.44 414 ASN A N 1
ATOM 3150 C CA . ASN A 1 414 ? 0.558 22.969 10.531 1 97.44 414 ASN A CA 1
ATOM 3151 C C . ASN A 1 414 ? -0.392 24.125 10.844 1 97.44 414 ASN A C 1
ATOM 3153 O O . ASN A 1 414 ? -1.572 24.078 10.492 1 97.44 414 ASN A O 1
ATOM 3157 N N . LEU A 1 415 ? 0.13 25.172 11.438 1 97.12 415 LEU A N 1
ATOM 3158 C CA . LEU A 1 415 ? -0.681 26.297 11.914 1 97.12 415 LEU A CA 1
ATOM 3159 C C . LEU A 1 415 ? -1.37 27 10.75 1 97.12 415 LEU A C 1
ATOM 3161 O O . LEU A 1 415 ? -2.48 27.516 10.898 1 97.12 415 LEU A O 1
ATOM 3165 N N . PHE A 1 416 ? -0.73 26.969 9.609 1 96 416 PHE A N 1
ATOM 3166 C CA . PHE A 1 416 ? -1.307 27.688 8.477 1 96 416 PHE A CA 1
ATOM 3167 C C . PHE A 1 416 ? -2.49 26.922 7.898 1 96 416 PHE A C 1
ATOM 3169 O O . PHE A 1 416 ? -3.172 27.406 7 1 96 416 PHE A O 1
ATOM 3176 N N . MET A 1 417 ? -2.781 25.719 8.375 1 94.12 417 MET A N 1
ATOM 3177 C CA . MET A 1 417 ? -3.869 24.891 7.859 1 94.12 417 MET A CA 1
ATOM 3178 C C . MET A 1 417 ? -5.227 25.469 8.242 1 94.12 417 MET A C 1
ATOM 3180 O O . MET A 1 417 ? -6.262 25.016 7.746 1 94.12 417 MET A O 1
ATOM 3184 N N . SER A 1 418 ? -5.336 26.516 9.023 1 92.06 418 SER A N 1
ATOM 3185 C CA . SER A 1 418 ? -6.59 27.109 9.492 1 92.06 418 SER A CA 1
ATOM 3186 C C . SER A 1 418 ? -6.898 28.406 8.758 1 92.06 418 SER A C 1
ATOM 3188 O O . SER A 1 418 ? -7.703 29.219 9.234 1 92.06 418 SER A O 1
ATOM 3190 N N . THR A 1 419 ? -6.332 28.547 7.562 1 91.06 419 THR A N 1
ATOM 3191 C CA . THR A 1 419 ? -6.473 29.828 6.883 1 91.06 419 THR A CA 1
ATOM 3192 C C . THR A 1 419 ? -7.648 29.812 5.914 1 91.06 419 THR A C 1
ATOM 3194 O O . THR A 1 419 ? -8.523 30.688 5.965 1 91.06 419 THR A O 1
ATOM 3197 N N . THR A 1 420 ? -7.676 28.766 5.055 1 91.5 420 THR A N 1
ATOM 3198 C CA . THR A 1 420 ? -8.672 28.766 3.988 1 91.5 420 THR A CA 1
ATOM 3199 C C . THR A 1 420 ? -9.531 27.5 4.059 1 91.5 420 THR A C 1
ATOM 3201 O O . THR A 1 420 ? -9.266 26.594 4.852 1 91.5 420 THR A O 1
ATOM 3204 N N . HIS A 1 421 ? -10.625 27.5 3.236 1 91.56 421 HIS A N 1
ATOM 3205 C CA . HIS A 1 421 ? -11.57 26.391 3.217 1 91.56 421 HIS A CA 1
ATOM 3206 C C . HIS A 1 421 ? -11.008 25.203 2.439 1 91.56 421 HIS A C 1
ATOM 3208 O O . HIS A 1 421 ? -11.602 24.125 2.441 1 91.56 421 HIS A O 1
ATOM 3214 N N . TYR A 1 422 ? -9.867 25.375 1.854 1 87.81 422 TYR A N 1
ATOM 3215 C CA . TYR A 1 422 ? -9.258 24.281 1.094 1 87.81 422 TYR A CA 1
ATOM 3216 C C . TYR A 1 422 ? -7.84 24.016 1.576 1 87.81 422 TYR A C 1
ATOM 3218 O O . TYR A 1 422 ? -7.086 23.281 0.925 1 87.81 422 TYR A O 1
ATOM 3226 N N . SER A 1 423 ? -7.395 24.516 2.676 1 88.69 423 SER A N 1
ATOM 3227 C CA . SER A 1 423 ? -6.008 24.594 3.127 1 88.69 423 SER A CA 1
ATOM 3228 C C . SER A 1 423 ? -5.508 23.219 3.572 1 88.69 423 SER A C 1
ATOM 3230 O O . SER A 1 423 ? -4.301 22.984 3.627 1 88.69 423 SER A O 1
ATOM 3232 N N . SER A 1 424 ? -6.398 22.344 3.961 1 89.62 424 SER A N 1
ATOM 3233 C CA . SER A 1 424 ? -6.027 21.062 4.559 1 89.62 424 SER A CA 1
ATOM 3234 C C . SER A 1 424 ? -7.121 20.016 4.363 1 89.62 424 SER A C 1
ATOM 3236 O O . SER A 1 424 ? -8.156 20.297 3.758 1 89.62 424 SER A O 1
ATOM 3238 N N . GLY A 1 425 ? -6.895 18.875 4.789 1 87.06 425 GLY A N 1
ATOM 3239 C CA . GLY A 1 425 ? -7.852 17.781 4.684 1 87.06 425 GLY A CA 1
ATOM 3240 C C . GLY A 1 425 ? -9.164 18.062 5.387 1 87.06 425 GLY A C 1
ATOM 3241 O O . GLY A 1 425 ? -10.234 17.906 4.805 1 87.06 425 GLY A O 1
ATOM 3242 N N . PRO A 1 426 ? -9.062 18.578 6.551 1 93 426 PRO A N 1
ATOM 3243 C CA . PRO A 1 426 ? -10.289 18.828 7.316 1 93 426 PRO A CA 1
ATOM 3244 C C . PRO A 1 426 ? -11.086 20.016 6.766 1 93 426 PRO A C 1
ATOM 3246 O O . PRO A 1 426 ? -12.305 20.078 6.969 1 93 426 PRO A O 1
ATOM 3249 N N . ALA A 1 427 ? -10.453 20.875 6.047 1 93.81 427 ALA A N 1
ATOM 3250 C CA . ALA A 1 427 ? -11.078 22.125 5.625 1 93.81 427 ALA A CA 1
ATOM 3251 C C . ALA A 1 427 ? -12.273 21.859 4.715 1 93.81 427 ALA A C 1
ATOM 3253 O O . ALA A 1 427 ? -13.398 22.281 5.008 1 93.81 427 ALA A O 1
ATOM 3254 N N . PRO A 1 428 ? -12.109 21.125 3.707 1 91.5 428 PRO A N 1
ATOM 3255 C CA . PRO A 1 428 ? -13.273 20.859 2.848 1 91.5 428 PRO A CA 1
ATOM 3256 C C . PRO A 1 428 ? -14.336 20.016 3.537 1 91.5 428 PRO A C 1
ATOM 3258 O O . PRO A 1 428 ? -15.531 20.156 3.242 1 91.5 428 PRO A O 1
ATOM 3261 N N . ILE A 1 429 ? -13.969 19.234 4.438 1 91.62 429 ILE A N 1
ATOM 3262 C CA . ILE A 1 429 ? -14.914 18.391 5.168 1 91.62 429 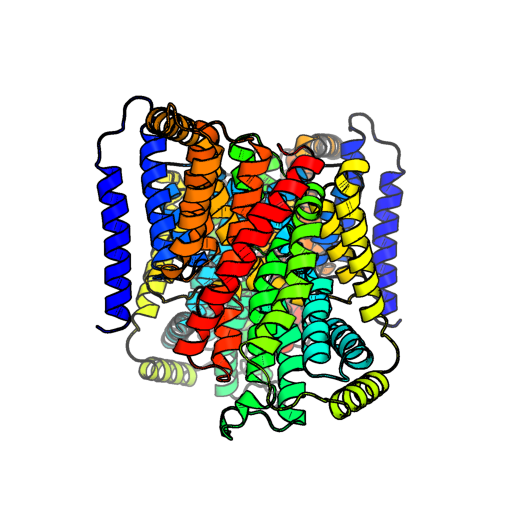ILE A CA 1
ATOM 3263 C C . ILE A 1 429 ? -15.844 19.266 6.004 1 91.62 429 ILE A C 1
ATOM 3265 O O . ILE A 1 429 ? -17.062 19.125 5.93 1 91.62 429 ILE A O 1
ATOM 3269 N N . LEU A 1 430 ? -15.281 20.141 6.676 1 94.5 430 LEU A N 1
ATOM 3270 C CA . LEU A 1 430 ? -16.062 20.984 7.574 1 94.5 430 LEU A CA 1
ATOM 3271 C C . LEU A 1 430 ? -16.781 22.094 6.801 1 94.5 430 LEU A C 1
ATOM 3273 O O . LEU A 1 430 ? -17.938 22.406 7.102 1 94.5 430 LEU A O 1
ATOM 3277 N N . PHE A 1 431 ? -16.094 22.641 5.84 1 94.25 431 PHE A N 1
ATOM 3278 C CA . PHE A 1 431 ? -16.734 23.672 5.035 1 94.25 431 PHE A CA 1
ATOM 3279 C C . PHE A 1 431 ? -17.922 23.094 4.258 1 94.25 431 PHE A C 1
ATOM 3281 O O . PHE A 1 431 ? -18.922 23.781 4.07 1 94.25 431 PHE A O 1
ATOM 3288 N N . GLY A 1 432 ? -17.828 21.906 3.848 1 91.81 432 GLY A N 1
ATOM 3289 C CA . GLY A 1 432 ? -18.859 21.234 3.076 1 91.81 432 GLY A CA 1
ATOM 3290 C C . GLY A 1 432 ? -20.141 21.016 3.859 1 91.81 432 GLY A C 1
ATOM 3291 O O . GLY A 1 432 ? -21.203 20.781 3.273 1 91.81 432 GLY A O 1
ATOM 3292 N N . THR A 1 433 ? -20 21.078 5.129 1 91.94 433 THR A N 1
ATOM 3293 C CA . THR A 1 433 ? -21.203 20.922 5.941 1 91.94 433 THR A CA 1
ATOM 3294 C C . THR A 1 433 ? -22.141 22.109 5.754 1 91.94 433 THR A C 1
ATOM 3296 O O . THR A 1 433 ? -23.312 22.047 6.117 1 91.94 433 THR A O 1
ATOM 3299 N N . GLY A 1 434 ? -21.594 23.266 5.355 1 93.19 434 GLY A N 1
ATOM 3300 C CA . GLY A 1 434 ? -22.438 24.391 4.941 1 93.19 434 GLY A CA 1
ATOM 3301 C C . GLY A 1 434 ? -22.766 25.344 6.074 1 93.19 434 GLY A C 1
ATOM 3302 O O 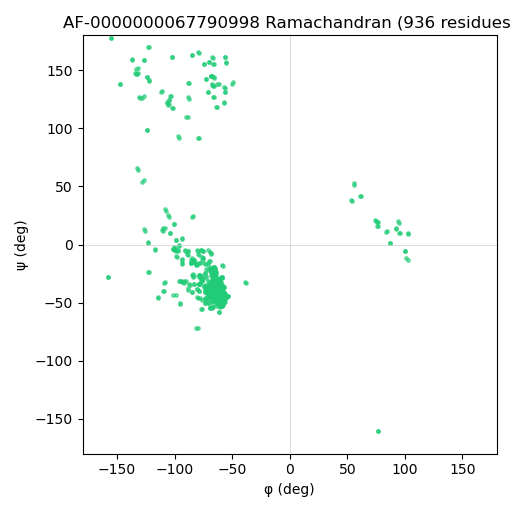. GLY A 1 434 ? -23.578 26.234 5.918 1 93.19 434 GLY A O 1
ATOM 3303 N N . TYR A 1 435 ? -22.094 25.25 7.148 1 95.75 435 TYR A N 1
ATOM 3304 C CA . TYR A 1 435 ? -22.484 26 8.336 1 95.75 435 TYR A CA 1
ATOM 3305 C C . TYR A 1 435 ? -21.922 27.422 8.289 1 95.75 435 TYR A C 1
ATOM 3307 O O . TYR A 1 435 ? -22.453 28.328 8.945 1 95.75 435 TYR A O 1
ATOM 3315 N N . VAL A 1 436 ? -20.859 27.641 7.598 1 95.88 436 VAL A N 1
ATOM 3316 C CA . VAL A 1 436 ? -20.156 28.922 7.629 1 95.88 436 VAL A CA 1
ATOM 3317 C C . VAL A 1 436 ? -19.938 29.422 6.203 1 95.88 436 VAL A C 1
ATOM 3319 O O . VAL A 1 436 ? -19.406 28.703 5.359 1 95.88 436 VAL A O 1
ATOM 3322 N N . PRO A 1 437 ? -20.391 30.641 5.984 1 94.56 437 PRO A N 1
ATOM 3323 C CA . PRO A 1 437 ? -20.125 31.203 4.66 1 94.56 437 PRO A CA 1
ATOM 3324 C C . PRO A 1 437 ? -18.641 31.438 4.395 1 94.56 437 PRO A C 1
ATOM 3326 O O . PRO A 1 437 ? -17.875 31.656 5.332 1 94.56 437 PRO A O 1
ATOM 3329 N N . LEU A 1 438 ? -18.281 31.453 3.123 1 94.5 438 LEU A N 1
ATOM 3330 C CA . LEU A 1 438 ? -16.891 31.531 2.682 1 94.5 438 LEU A CA 1
ATOM 3331 C C . LEU A 1 438 ? -16.219 32.781 3.238 1 94.5 438 LEU A C 1
ATOM 3333 O O . LEU A 1 438 ? -15.117 32.688 3.795 1 94.5 438 LEU A O 1
ATOM 3337 N N . GLY A 1 439 ? -16.812 33.906 3.055 1 93.06 439 GLY A N 1
ATOM 3338 C CA . GLY A 1 439 ? -16.234 35.156 3.545 1 93.06 439 GLY A CA 1
ATOM 3339 C C . GLY A 1 439 ? -15.961 35.125 5.035 1 93.06 439 GLY A C 1
ATOM 3340 O O . GLY A 1 439 ? -14.898 35.562 5.48 1 93.06 439 GLY A O 1
ATOM 3341 N N . THR A 1 440 ? -16.891 34.656 5.781 1 95.38 440 THR A N 1
ATOM 3342 C CA . THR A 1 440 ? -16.734 34.562 7.227 1 95.38 440 THR A CA 1
ATOM 3343 C C . THR A 1 440 ? -15.625 33.562 7.59 1 95.38 440 THR A C 1
ATOM 3345 O O . THR A 1 440 ? -14.875 33.781 8.539 1 95.38 440 THR A O 1
ATOM 3348 N N . TRP A 1 441 ? -15.539 32.5 6.82 1 96.06 441 TRP A N 1
ATOM 3349 C CA . TRP A 1 441 ? -14.508 31.5 7.039 1 96.06 441 TRP A CA 1
ATOM 3350 C C . TRP A 1 441 ? -13.117 32.125 6.961 1 96.06 441 TRP A C 1
ATOM 3352 O O . TRP A 1 441 ? -12.289 31.922 7.855 1 96.06 441 TRP A O 1
ATOM 3362 N N . TRP A 1 442 ? -12.859 32.875 5.941 1 95 442 TRP A N 1
ATOM 3363 C CA . TRP A 1 442 ? -11.555 33.469 5.715 1 95 442 TRP A CA 1
ATOM 3364 C C . TRP A 1 442 ? -11.281 34.562 6.742 1 95 442 TRP A C 1
ATOM 3366 O O . TRP A 1 442 ? -10.141 34.75 7.188 1 95 442 TRP A O 1
ATOM 3376 N N . LYS A 1 443 ? -12.312 35.281 7.094 1 95.06 443 LYS A N 1
ATOM 3377 C CA . LYS A 1 443 ? -12.172 36.344 8.094 1 95.06 443 LYS A CA 1
ATOM 3378 C C . LYS A 1 443 ? -11.758 35.75 9.445 1 95.06 443 LYS A C 1
ATOM 3380 O O . LYS A 1 443 ? -10.852 36.281 10.094 1 95.06 443 LYS A O 1
ATOM 3385 N N . ILE A 1 444 ? -12.438 34.75 9.852 1 95.75 444 ILE A N 1
ATOM 3386 C CA . ILE A 1 444 ? -12.125 34.125 11.125 1 95.75 444 ILE A CA 1
ATOM 3387 C C . ILE A 1 444 ? -10.711 33.562 11.086 1 95.75 444 ILE A C 1
ATOM 3389 O O . ILE A 1 444 ? -9.945 33.688 12.047 1 95.75 444 ILE A O 1
ATOM 3393 N N . GLY A 1 445 ? -10.367 32.906 9.953 1 95.44 445 GLY A N 1
ATOM 3394 C CA . GLY A 1 445 ? -9.016 32.375 9.789 1 95.44 445 GLY A CA 1
ATOM 3395 C C . GLY A 1 445 ? -7.941 33.438 9.953 1 95.44 445 GLY A C 1
ATOM 3396 O O . GLY A 1 445 ? -6.945 33.219 10.648 1 95.44 445 GLY A O 1
ATOM 3397 N N . PHE A 1 446 ? -8.164 34.531 9.336 1 95.62 446 PHE A N 1
ATOM 3398 C CA . PHE A 1 446 ? -7.199 35.625 9.422 1 95.62 446 PHE A CA 1
ATOM 3399 C C . PHE A 1 446 ? -7.121 36.156 10.844 1 95.62 446 PHE A C 1
ATOM 3401 O O . PHE A 1 446 ? -6.031 36.375 11.375 1 95.62 446 PHE A O 1
ATOM 3408 N N . LEU A 1 447 ? -8.219 36.344 11.5 1 95.06 447 LEU A N 1
ATOM 3409 C CA . LEU A 1 447 ? -8.258 36.906 12.852 1 95.06 447 LEU A CA 1
ATOM 3410 C C . LEU A 1 447 ? -7.582 35.938 13.836 1 95.06 447 LEU A C 1
ATOM 3412 O O . LEU A 1 447 ? -6.859 36.375 14.734 1 95.06 447 LEU A O 1
ATOM 3416 N N . VAL A 1 448 ? -7.84 34.688 13.664 1 96.06 448 VAL A N 1
ATOM 3417 C CA . VAL A 1 448 ? -7.23 33.719 14.555 1 96.06 448 VAL A CA 1
ATOM 3418 C C . VAL A 1 448 ? -5.719 33.688 14.344 1 96.06 448 VAL A C 1
ATOM 3420 O O . VAL A 1 448 ? -4.953 33.5 15.289 1 96.06 448 VAL A O 1
ATOM 3423 N N . SER A 1 449 ? -5.281 33.906 13.078 1 96.44 449 SER A N 1
ATOM 3424 C CA . SER A 1 449 ? -3.85 33.938 12.805 1 96.44 449 SER A CA 1
ATOM 3425 C C . SER A 1 449 ? -3.16 35.062 13.57 1 96.44 449 SER A C 1
ATOM 3427 O O . SER A 1 449 ? -2 34.906 13.969 1 96.44 449 SER A O 1
ATOM 3429 N N . LEU A 1 450 ? -3.846 36.125 13.844 1 95.81 450 LEU A N 1
ATOM 3430 C CA . LEU A 1 450 ? -3.299 37.25 14.57 1 95.81 450 LEU A CA 1
ATOM 3431 C C . LEU A 1 450 ? -3.08 36.906 16.031 1 95.81 450 LEU A C 1
ATOM 3433 O O . LEU A 1 450 ? -2.322 37.594 16.734 1 95.81 450 LEU A O 1
ATOM 3437 N N . VAL A 1 451 ? -3.678 35.906 16.5 1 95.81 451 VAL A N 1
ATOM 3438 C CA . VAL A 1 451 ? -3.537 35.469 17.891 1 95.81 451 VAL A CA 1
ATOM 3439 C C . VAL A 1 451 ? -2.539 34.312 17.969 1 95.81 451 VAL A C 1
ATOM 3441 O O . VAL A 1 451 ? -1.662 34.281 18.828 1 95.81 451 VAL A O 1
ATOM 3444 N N . ILE A 1 452 ? -2.664 33.406 17.062 1 96.62 452 ILE A N 1
ATOM 3445 C CA . ILE A 1 452 ? -1.877 32.188 17.094 1 96.62 452 ILE A CA 1
ATOM 3446 C C . ILE A 1 452 ? -0.406 32.5 16.828 1 96.62 452 ILE A C 1
ATOM 3448 O O . ILE A 1 452 ? 0.48 31.938 17.469 1 96.62 452 ILE A O 1
ATOM 3452 N N . ILE A 1 453 ? -0.114 33.375 15.859 1 96.81 453 ILE A N 1
ATOM 3453 C CA . ILE A 1 453 ? 1.264 33.688 15.492 1 96.81 453 ILE A CA 1
ATOM 3454 C C . ILE A 1 453 ? 1.984 34.312 16.672 1 96.81 453 ILE A C 1
ATOM 3456 O O . ILE A 1 453 ? 3.059 33.875 17.078 1 96.81 453 ILE A O 1
ATOM 3460 N N . PRO A 1 454 ? 1.396 35.312 17.344 1 96.19 454 PRO A N 1
ATOM 3461 C CA . PRO A 1 454 ? 2.055 35.875 18.531 1 96.19 454 PRO A CA 1
ATOM 3462 C C . PRO A 1 454 ? 2.219 34.875 19.656 1 96.19 454 PRO A C 1
ATOM 3464 O O . PRO A 1 454 ? 3.207 34.906 20.391 1 96.19 454 PRO A O 1
ATOM 3467 N N . ILE A 1 455 ? 1.271 34 19.906 1 97.12 455 ILE A N 1
ATOM 3468 C CA . ILE A 1 455 ? 1.379 33 20.938 1 97.12 455 ILE A CA 1
ATOM 3469 C C . ILE A 1 455 ? 2.598 32.094 20.688 1 97.12 455 ILE A C 1
ATOM 3471 O O . ILE A 1 455 ? 3.41 31.875 21.578 1 97.12 455 ILE A O 1
ATOM 3475 N N . TRP A 1 456 ? 2.76 31.641 19.484 1 97.12 456 TRP A N 1
ATOM 3476 C CA . TRP A 1 456 ? 3.809 30.672 19.156 1 97.12 456 TRP A CA 1
ATOM 3477 C C . TRP A 1 456 ? 5.16 31.375 19.031 1 97.12 456 TRP A C 1
ATOM 3479 O O . TRP A 1 456 ? 6.199 30.781 19.344 1 97.12 456 TRP A O 1
ATOM 3489 N N . LEU A 1 457 ? 5.168 32.594 18.547 1 95.31 457 LEU A N 1
ATOM 3490 C CA . LEU A 1 457 ? 6.434 33.312 18.453 1 95.31 457 LEU A CA 1
ATOM 3491 C C . LEU A 1 457 ? 6.824 33.906 19.812 1 95.31 457 LEU A C 1
ATOM 3493 O O . LEU A 1 457 ? 8.008 33.969 20.156 1 95.31 457 LEU A O 1
ATOM 3497 N N . GLY A 1 458 ? 5.875 34.406 20.562 1 95.44 458 GLY A N 1
ATOM 3498 C CA . GLY A 1 458 ? 6.145 34.969 21.875 1 95.44 458 GLY A CA 1
ATOM 3499 C C . GLY A 1 458 ? 6.301 33.938 22.969 1 95.44 458 GLY A C 1
ATOM 3500 O O . GLY A 1 458 ? 7.418 33.625 23.391 1 95.44 458 GLY A O 1
ATOM 3501 N N . VAL A 1 459 ? 5.156 33.312 23.344 1 96.56 459 VAL A N 1
ATOM 3502 C CA . VAL A 1 459 ? 5.16 32.312 24.391 1 96.56 459 VAL A CA 1
ATOM 3503 C C . VAL A 1 459 ? 6 31.109 23.953 1 96.56 459 VAL A C 1
ATOM 3505 O O . VAL A 1 459 ? 6.773 30.562 24.75 1 96.56 459 VAL A O 1
ATOM 3508 N N . GLY A 1 460 ? 5.852 30.719 22.781 1 96.19 460 GLY A N 1
ATOM 3509 C CA . GLY A 1 460 ? 6.676 29.641 22.25 1 96.19 460 GLY A CA 1
ATOM 3510 C C . GLY A 1 460 ? 8.156 29.969 22.25 1 96.19 460 GLY A C 1
ATOM 3511 O O . GLY A 1 460 ? 8.984 29.141 22.641 1 96.19 460 GLY A O 1
ATOM 3512 N N . GLY A 1 461 ? 8.484 31.172 21.812 1 94.56 461 GLY A N 1
ATOM 3513 C CA . GLY A 1 461 ? 9.875 31.594 21.828 1 94.56 461 GLY A CA 1
ATOM 3514 C C . GLY A 1 461 ? 10.5 31.516 23.203 1 94.56 461 GLY A C 1
ATOM 3515 O O . GLY A 1 461 ? 11.633 31.031 23.359 1 94.56 461 GLY A O 1
ATOM 3516 N N . MET A 1 462 ? 9.758 31.984 24.141 1 96.19 462 MET A N 1
ATOM 3517 C CA . MET A 1 462 ? 10.242 31.906 25.516 1 96.19 462 MET A CA 1
ATOM 3518 C C . MET A 1 462 ? 10.367 30.469 25.984 1 96.19 462 MET A C 1
ATOM 3520 O O . MET A 1 462 ? 11.344 30.109 26.641 1 96.19 462 MET A O 1
ATOM 3524 N N . TRP A 1 463 ? 9.391 29.672 25.641 1 97.31 463 TRP A N 1
ATOM 3525 C CA . TRP A 1 463 ? 9.375 28.266 26 1 97.31 463 TRP A CA 1
ATOM 3526 C C . TRP A 1 463 ? 10.555 27.531 25.359 1 97.31 463 TRP A C 1
ATOM 3528 O O . TRP A 1 463 ? 11.219 26.719 26.016 1 97.31 463 TRP A O 1
ATOM 3538 N N . TRP A 1 464 ? 10.875 27.844 24.125 1 96.88 464 TRP A N 1
ATOM 3539 C CA . TRP A 1 464 ? 11.961 27.188 23.406 1 96.88 464 TRP A CA 1
ATOM 3540 C C . TRP A 1 464 ? 13.32 27.594 23.969 1 96.88 464 TRP A C 1
ATOM 3542 O O . TRP A 1 464 ? 14.266 26.812 23.969 1 96.88 464 TRP A O 1
ATOM 3552 N N . LYS A 1 465 ? 13.414 28.812 24.469 1 95.31 465 LYS A N 1
ATOM 3553 C CA . LYS A 1 465 ? 14.625 29.25 25.156 1 95.31 465 LYS A CA 1
ATOM 3554 C C . LYS A 1 465 ? 14.828 28.469 26.453 1 95.31 465 LYS A C 1
ATOM 3556 O O . LYS A 1 465 ? 15.945 28.062 26.766 1 95.31 465 LYS A O 1
ATOM 3561 N N . LEU A 1 466 ? 13.789 28.281 27.141 1 96.12 466 LEU A N 1
ATOM 3562 C CA . LEU A 1 466 ? 13.844 27.516 28.375 1 96.12 466 LEU A CA 1
ATOM 3563 C C . LEU A 1 466 ? 14.25 26.078 28.125 1 96.12 466 LEU A C 1
ATOM 3565 O O . LEU A 1 466 ? 14.93 25.453 28.953 1 96.12 466 LEU A O 1
ATOM 3569 N N . LEU A 1 467 ? 13.828 25.516 27 1 95.44 467 LEU A N 1
ATOM 3570 C CA . LEU A 1 467 ? 14.156 24.141 26.641 1 95.44 467 LEU A CA 1
ATOM 3571 C C . LEU A 1 467 ? 15.578 24.047 26.109 1 95.44 467 LEU A C 1
ATOM 3573 O O . LEU A 1 467 ? 16.109 22.938 25.953 1 95.44 467 LEU A O 1
ATOM 3577 N N . GLY A 1 468 ? 16.188 25.156 25.734 1 93.88 468 GLY A N 1
ATOM 3578 C CA . GLY A 1 468 ? 17.578 25.156 25.281 1 93.88 468 GLY A CA 1
ATOM 3579 C C . GLY A 1 468 ? 17.703 25.062 23.766 1 93.88 468 GLY A C 1
ATOM 3580 O O . GLY A 1 468 ? 18.75 24.656 23.25 1 93.88 468 GLY A O 1
ATOM 3581 N N . PHE A 1 469 ? 16.578 25.391 23.141 1 92.94 469 PHE A N 1
ATOM 3582 C CA . PHE A 1 469 ? 16.625 25.312 21.688 1 92.94 469 PHE A CA 1
ATOM 3583 C C . PHE A 1 469 ? 17.234 26.578 21.078 1 92.94 469 PHE A C 1
ATOM 3585 O O . PHE A 1 469 ? 17.562 26.609 19.891 1 92.94 469 PHE A O 1
ATOM 3592 N N . TRP A 1 470 ? 17.344 27.547 21.875 1 89.25 470 TRP A N 1
ATOM 3593 C CA . TRP A 1 470 ? 18.094 28.75 21.516 1 89.25 470 TRP A CA 1
ATOM 3594 C C . TRP A 1 470 ? 18.391 29.594 22.75 1 89.25 470 TRP A C 1
ATOM 3596 O O . TRP A 1 470 ? 17.812 29.375 23.812 1 89.25 470 TRP A O 1
ATOM 3606 N N . MET B 1 1 ? -13.695 -28.062 17.875 1 41.97 1 MET B N 1
ATOM 3607 C CA . MET B 1 1 ? -12.883 -27.047 18.531 1 41.97 1 MET B CA 1
ATOM 3608 C C . MET B 1 1 ? -13.172 -25.656 17.969 1 41.97 1 MET B C 1
ATOM 3610 O O . MET B 1 1 ? -13.172 -25.469 16.75 1 41.97 1 MET B O 1
ATOM 3614 N N . SER B 1 2 ? -13.703 -24.641 18.625 1 54.31 2 SER B N 1
ATOM 3615 C CA . SER B 1 2 ? -14.109 -23.312 18.172 1 54.31 2 SER B CA 1
ATOM 3616 C C . SER B 1 2 ? -13.016 -22.641 17.359 1 54.31 2 SER B C 1
ATOM 3618 O O . SER B 1 2 ? -11.836 -22.969 17.5 1 54.31 2 SER B O 1
ATOM 3620 N N . ALA B 1 3 ? -13.328 -22 16.375 1 59.72 3 ALA B N 1
ATOM 3621 C CA . ALA B 1 3 ? -12.43 -21.297 15.445 1 59.72 3 ALA B CA 1
ATOM 3622 C C . ALA B 1 3 ? -11.281 -20.625 16.203 1 59.72 3 ALA B C 1
ATOM 3624 O O . ALA B 1 3 ? -10.141 -20.625 15.734 1 59.72 3 ALA B O 1
ATOM 3625 N N . ASN B 1 4 ? -11.633 -20.25 17.328 1 69.94 4 ASN B N 1
ATOM 3626 C CA . ASN B 1 4 ? -10.641 -19.547 18.141 1 69.94 4 ASN B CA 1
ATOM 3627 C C . ASN B 1 4 ? -9.641 -20.531 18.75 1 69.94 4 ASN B C 1
ATOM 3629 O O . ASN B 1 4 ? -8.453 -20.219 18.859 1 69.94 4 ASN B O 1
ATOM 3633 N N . ASN B 1 5 ? -10.141 -21.625 18.969 1 73.94 5 ASN B N 1
ATOM 3634 C CA . ASN B 1 5 ? -9.266 -22.641 19.578 1 73.94 5 ASN B CA 1
ATOM 3635 C C . ASN B 1 5 ? -8.266 -23.188 18.562 1 73.94 5 ASN B C 1
ATOM 3637 O O . ASN B 1 5 ? -7.094 -23.391 18.891 1 73.94 5 ASN B O 1
ATOM 3641 N N . SER B 1 6 ? -8.688 -23.312 17.438 1 86.25 6 SER B N 1
ATOM 3642 C CA . SER B 1 6 ? -7.82 -23.828 16.391 1 86.25 6 SER B CA 1
ATOM 3643 C C . SER B 1 6 ? -6.723 -22.828 16.047 1 86.25 6 SER B C 1
ATOM 3645 O O . SER B 1 6 ? -5.566 -23.219 15.852 1 86.25 6 SER B O 1
ATOM 3647 N N . ARG B 1 7 ? -7.02 -21.625 16.078 1 90 7 ARG B N 1
ATOM 3648 C CA . ARG B 1 7 ? -6.043 -20.594 15.797 1 90 7 ARG B CA 1
ATOM 3649 C C . ARG B 1 7 ? -4.973 -20.516 16.875 1 90 7 ARG B C 1
ATOM 3651 O O . ARG B 1 7 ? -3.785 -20.391 16.578 1 90 7 ARG B O 1
ATOM 3658 N N . LEU B 1 8 ? -5.434 -20.672 18.109 1 89.62 8 LEU B N 1
ATOM 3659 C CA . LEU B 1 8 ? -4.512 -20.609 19.25 1 89.62 8 LEU B CA 1
ATOM 3660 C C . LEU B 1 8 ? -3.549 -21.797 19.219 1 89.62 8 LEU B C 1
ATOM 3662 O O . LEU B 1 8 ? -2.369 -21.656 19.547 1 89.62 8 LEU B O 1
ATOM 3666 N N . ILE B 1 9 ? -4.051 -22.875 18.859 1 91.5 9 ILE B N 1
ATOM 3667 C CA . ILE B 1 9 ? -3.211 -24.062 18.766 1 91.5 9 ILE B CA 1
ATOM 3668 C C . ILE B 1 9 ? -2.16 -23.859 17.688 1 91.5 9 ILE B C 1
ATOM 3670 O O . ILE B 1 9 ? -0.991 -24.203 17.859 1 91.5 9 ILE B O 1
ATOM 3674 N N . LYS B 1 10 ? -2.553 -23.375 16.578 1 93.31 10 LYS B N 1
ATOM 3675 C CA . LYS B 1 10 ? -1.619 -23.109 15.484 1 93.31 10 LYS B CA 1
ATOM 3676 C C . LYS B 1 10 ? -0.533 -22.125 15.914 1 93.31 10 LYS B C 1
ATOM 3678 O O . LYS B 1 10 ? 0.645 -22.328 15.602 1 93.31 10 LYS B O 1
ATOM 3683 N N . LEU B 1 11 ? -0.978 -21.141 16.656 1 93.38 11 LEU B N 1
ATOM 3684 C CA . LEU B 1 11 ? -0.018 -20.141 17.109 1 93.38 11 LEU B CA 1
ATOM 3685 C C . LEU B 1 11 ? 0.968 -20.766 18.109 1 93.38 11 LEU B C 1
ATOM 3687 O O . LEU B 1 11 ? 2.158 -20.438 18.078 1 93.38 11 LEU B O 1
ATOM 3691 N N . LEU B 1 12 ? 0.466 -21.625 18.922 1 93.5 12 LEU B N 1
ATOM 3692 C CA . LEU B 1 12 ? 1.32 -22.281 19.891 1 93.5 12 LEU B CA 1
ATOM 3693 C C . LEU B 1 12 ? 2.334 -23.188 19.203 1 93.5 12 LEU B C 1
ATOM 3695 O O . LEU B 1 12 ? 3.488 -23.281 19.641 1 93.5 12 LEU B O 1
ATOM 3699 N N . VAL B 1 13 ? 1.894 -23.844 18.234 1 93.5 13 VAL B N 1
ATOM 3700 C CA . VAL B 1 13 ? 2.791 -24.703 17.469 1 93.5 13 VAL B CA 1
ATOM 3701 C C . VAL B 1 13 ? 3.914 -23.859 16.859 1 93.5 13 VAL B C 1
ATOM 3703 O O . VAL B 1 13 ? 5.086 -24.25 16.922 1 93.5 13 VAL B O 1
ATOM 3706 N N . ILE B 1 14 ? 3.584 -22.703 16.312 1 94.31 14 ILE B N 1
ATOM 3707 C CA . ILE B 1 14 ? 4.555 -21.812 15.688 1 94.31 14 ILE B CA 1
ATOM 3708 C C . ILE B 1 14 ? 5.551 -21.328 16.734 1 94.31 14 ILE B C 1
ATOM 3710 O O . ILE B 1 14 ? 6.762 -21.344 16.5 1 94.31 14 ILE B O 1
ATOM 3714 N N . LEU B 1 15 ? 5.027 -20.969 17.891 1 94.5 15 LEU B N 1
ATOM 3715 C CA . LEU B 1 15 ? 5.879 -20.469 18.969 1 94.5 15 LEU B CA 1
ATOM 3716 C C . LEU B 1 15 ? 6.781 -21.562 19.5 1 94.5 15 LEU B C 1
ATOM 3718 O O . LEU B 1 15 ? 7.938 -21.312 19.859 1 94.5 15 LEU B O 1
ATOM 3722 N N . CYS B 1 16 ? 6.266 -22.75 19.562 1 94.69 16 CYS B N 1
ATOM 3723 C CA . CYS B 1 16 ? 7.051 -23.875 20.047 1 94.69 16 CYS B CA 1
ATOM 3724 C C . CYS B 1 16 ? 8.18 -24.203 19.078 1 94.69 16 CYS B C 1
ATOM 3726 O O . CYS B 1 16 ? 9.297 -24.5 19.5 1 94.69 16 CYS B O 1
ATOM 3728 N N . ILE B 1 17 ? 7.883 -24.109 17.891 1 93.31 17 ILE B N 1
ATOM 3729 C CA . ILE B 1 17 ? 8.914 -24.375 16.875 1 93.31 17 ILE B CA 1
ATOM 3730 C C . ILE B 1 17 ? 9.992 -23.297 16.953 1 93.31 17 ILE B C 1
ATOM 3732 O O . ILE B 1 17 ? 11.188 -23.609 16.984 1 93.31 17 ILE B O 1
ATOM 3736 N N . ALA B 1 18 ? 9.57 -22.031 16.984 1 93.12 18 ALA B N 1
ATOM 3737 C CA . ALA B 1 18 ? 10.523 -20.938 17.094 1 93.12 18 ALA B CA 1
ATOM 3738 C C . ALA B 1 18 ? 11.352 -21.047 18.375 1 93.12 18 ALA B C 1
ATOM 3740 O O . ALA B 1 18 ? 12.578 -20.906 18.344 1 93.12 18 ALA B O 1
ATOM 3741 N N . GLY B 1 19 ? 10.68 -21.312 19.453 1 94 19 GLY B N 1
ATOM 3742 C CA . GLY B 1 19 ? 11.359 -21.469 20.734 1 94 19 GLY B CA 1
ATOM 3743 C C . GLY B 1 19 ? 12.289 -22.672 20.766 1 94 19 GLY B C 1
ATOM 3744 O O . GLY B 1 19 ? 13.406 -22.578 21.281 1 94 19 GLY B O 1
ATOM 3745 N N . GLY B 1 20 ? 11.875 -23.75 20.281 1 94.06 20 GLY B N 1
ATOM 3746 C CA . GLY B 1 20 ? 12.695 -24.953 20.203 1 94.06 20 GLY B CA 1
ATOM 3747 C C . GLY B 1 20 ? 13.969 -24.75 19.406 1 94.06 20 GLY B C 1
ATOM 3748 O O . GLY B 1 20 ? 15.055 -25.125 19.859 1 94.06 20 GLY B O 1
ATOM 3749 N N . LEU B 1 21 ? 13.812 -24.188 18.25 1 92.44 21 LEU B N 1
ATOM 3750 C CA . LEU B 1 21 ? 14.977 -23.938 17.391 1 92.44 21 LEU B CA 1
ATOM 3751 C C . LEU B 1 21 ? 15.906 -22.906 18.031 1 92.44 21 LEU B C 1
ATOM 3753 O O . LEU B 1 21 ? 17.125 -23.016 17.922 1 92.44 21 LEU B O 1
ATOM 3757 N N . TRP B 1 22 ? 15.266 -21.906 18.672 1 92.38 22 TRP B N 1
ATOM 3758 C CA . TRP B 1 22 ? 16.016 -20.828 19.328 1 92.38 22 TRP B CA 1
ATOM 3759 C C . TRP B 1 22 ? 16.891 -21.391 20.438 1 92.38 22 TRP B C 1
ATOM 3761 O O . TRP B 1 22 ? 18 -20.891 20.688 1 92.38 22 TRP B O 1
ATOM 3771 N N . LEU B 1 23 ? 16.406 -22.5 21.047 1 93.69 23 LEU B N 1
ATOM 3772 C CA . LEU B 1 23 ? 17.094 -23.047 22.219 1 93.69 23 LEU B CA 1
ATOM 3773 C C . LEU B 1 23 ? 18.078 -24.125 21.812 1 93.69 23 LEU B C 1
ATOM 3775 O O . LEU B 1 23 ? 18.938 -24.516 22.594 1 93.69 23 LEU B O 1
ATOM 3779 N N . LEU B 1 24 ? 18.016 -24.594 20.625 1 92.5 24 LEU B N 1
ATOM 3780 C CA . LEU B 1 24 ? 18.984 -25.562 20.141 1 92.5 24 LEU B CA 1
ATOM 3781 C C . LEU B 1 24 ? 20.375 -24.922 20 1 92.5 24 LEU B C 1
ATOM 3783 O O . LEU B 1 24 ? 20.484 -23.75 19.656 1 92.5 24 LEU B O 1
ATOM 3787 N N . PRO B 1 25 ? 21.406 -25.75 20.281 1 92.12 25 PRO B N 1
ATOM 3788 C CA . PRO B 1 25 ? 22.766 -25.203 20.141 1 92.12 25 PRO B CA 1
ATOM 3789 C C . PRO B 1 25 ? 23.078 -24.797 18.703 1 92.12 25 PRO B C 1
ATOM 3791 O O . PRO B 1 25 ? 22.656 -25.484 17.75 1 92.12 25 PRO B O 1
ATOM 3794 N N . VAL B 1 26 ? 23.688 -23.719 18.547 1 92.44 26 VAL B N 1
ATOM 3795 C CA . VAL B 1 26 ? 24.109 -23.203 17.25 1 92.44 26 VAL B CA 1
ATOM 3796 C C . VAL B 1 26 ? 25.125 -24.156 16.625 1 92.44 26 VAL B C 1
ATOM 3798 O O . VAL B 1 26 ? 26.141 -24.469 17.234 1 92.44 26 VAL B O 1
ATOM 3801 N N . PRO B 1 27 ? 24.766 -24.688 15.516 1 90 27 PRO B N 1
ATOM 3802 C CA . PRO B 1 27 ? 25.734 -25.578 14.875 1 90 27 PRO B CA 1
ATOM 3803 C C . PRO B 1 27 ? 27.078 -24.922 14.602 1 90 27 PRO B C 1
ATOM 3805 O O . PRO B 1 27 ? 27.156 -23.688 14.531 1 90 27 PRO B O 1
ATOM 3808 N N . ASP B 1 28 ? 28.062 -25.75 14.391 1 88.88 28 ASP B N 1
ATOM 3809 C CA . ASP B 1 28 ? 29.391 -25.25 14.086 1 88.88 28 ASP B CA 1
ATOM 3810 C C . ASP B 1 28 ? 29.422 -24.547 12.734 1 88.88 28 ASP B C 1
ATOM 3812 O O . ASP B 1 28 ? 28.844 -25.031 11.766 1 88.88 28 ASP B O 1
ATOM 3816 N N . GLY B 1 29 ? 29.922 -23.312 12.727 1 86.12 29 GLY B N 1
ATOM 3817 C CA . GLY B 1 29 ? 30.078 -22.594 11.469 1 86.12 29 GLY B CA 1
ATOM 3818 C C . GLY B 1 29 ? 28.969 -21.594 11.203 1 86.12 29 GLY B C 1
ATOM 3819 O O . GLY B 1 29 ? 29.016 -20.859 10.219 1 86.12 29 GLY B O 1
ATOM 3820 N N . VAL B 1 30 ? 28.031 -21.656 12.102 1 90.62 30 VAL B N 1
ATOM 3821 C CA . VAL B 1 30 ? 26.906 -20.734 11.922 1 90.62 30 VAL B CA 1
ATOM 3822 C C . VAL B 1 30 ? 26.922 -19.672 13.031 1 90.62 30 VAL B C 1
ATOM 3824 O O . VAL B 1 30 ? 27.141 -20 14.203 1 90.62 30 VAL B O 1
ATOM 3827 N N . LYS B 1 31 ? 26.797 -18.438 12.656 1 91.44 31 LYS B N 1
ATOM 3828 C CA . LYS B 1 31 ? 26.719 -17.344 13.633 1 91.44 31 LYS B CA 1
ATOM 3829 C C . LYS B 1 31 ? 25.406 -17.438 14.43 1 91.44 31 LYS B C 1
ATOM 3831 O O . LYS B 1 31 ? 24.359 -17.781 13.883 1 91.44 31 LYS B O 1
ATOM 3836 N N . PRO B 1 32 ? 25.516 -17.078 15.664 1 92.12 32 PRO B N 1
ATOM 3837 C CA . PRO B 1 32 ? 24.312 -17.141 16.5 1 92.12 32 PRO B CA 1
ATOM 3838 C C . PRO B 1 32 ? 23.156 -16.312 15.938 1 92.12 32 PRO B C 1
ATOM 3840 O O . PRO B 1 32 ? 22.016 -16.781 15.914 1 92.12 32 PRO B O 1
ATOM 3843 N N . ASP B 1 33 ? 23.406 -15.109 15.523 1 92.5 33 ASP B N 1
ATOM 3844 C CA . ASP B 1 33 ? 22.359 -14.25 14.969 1 92.5 33 ASP B CA 1
ATOM 3845 C C . ASP B 1 33 ? 21.719 -14.898 13.742 1 92.5 33 ASP B C 1
ATOM 3847 O O . ASP B 1 33 ? 20.5 -14.773 13.539 1 92.5 33 ASP B O 1
ATOM 3851 N N . ALA B 1 34 ? 22.562 -15.508 12.984 1 91.31 34 ALA B N 1
ATOM 3852 C CA . ALA B 1 34 ? 22.047 -16.203 11.805 1 91.31 34 ALA B CA 1
ATOM 3853 C C . ALA B 1 34 ? 21.141 -17.359 12.203 1 91.31 34 ALA B C 1
ATOM 3855 O O . ALA B 1 34 ? 20.094 -17.562 11.594 1 91.31 34 ALA B O 1
ATOM 3856 N N . TRP B 1 35 ? 21.531 -18.078 13.234 1 92.94 35 TRP B N 1
ATOM 3857 C CA . TRP B 1 35 ? 20.75 -19.203 13.719 1 92.94 35 TRP B CA 1
ATOM 3858 C C . TRP B 1 35 ? 19.406 -18.75 14.266 1 92.94 35 TRP B C 1
ATOM 3860 O O . TRP B 1 35 ? 18.375 -19.344 13.977 1 92.94 35 TRP B O 1
ATOM 3870 N N . HIS B 1 36 ? 19.406 -17.719 15.023 1 94.69 36 HIS B N 1
ATOM 3871 C CA . HIS B 1 36 ? 18.188 -17.203 15.609 1 94.69 36 HIS B CA 1
ATOM 3872 C C . HIS B 1 36 ? 17.266 -16.609 14.531 1 94.69 36 HIS B C 1
ATOM 3874 O O . HIS B 1 36 ? 16.047 -16.75 14.617 1 94.69 36 HIS B O 1
ATOM 3880 N N . LEU B 1 37 ? 17.922 -15.945 13.57 1 93.75 37 LEU B N 1
ATOM 3881 C CA . LEU B 1 37 ? 17.125 -15.453 12.453 1 93.75 37 LEU B CA 1
ATOM 3882 C C . LEU B 1 37 ? 16.484 -16.609 11.68 1 93.75 37 LEU B C 1
ATOM 3884 O O . LEU B 1 37 ? 15.344 -16.5 11.227 1 93.75 37 LEU B O 1
ATOM 3888 N N . MET B 1 38 ? 17.219 -17.641 11.531 1 91.69 38 MET B N 1
ATOM 3889 C CA . MET B 1 38 ? 16.703 -18.844 10.875 1 91.69 38 MET B CA 1
ATOM 3890 C C . MET B 1 38 ? 15.508 -19.406 11.648 1 91.69 38 MET B C 1
ATOM 3892 O O . MET B 1 38 ? 14.523 -19.828 11.047 1 91.69 38 MET B O 1
ATOM 3896 N N . ALA B 1 39 ? 15.586 -19.422 12.938 1 93.56 39 ALA B N 1
ATOM 3897 C CA . ALA B 1 39 ? 14.484 -19.906 13.766 1 93.56 39 ALA B CA 1
ATOM 3898 C C . ALA B 1 39 ? 13.211 -19.109 13.5 1 93.56 39 ALA B C 1
ATOM 3900 O O . ALA B 1 39 ? 12.133 -19.688 13.344 1 93.56 39 ALA B O 1
ATOM 3901 N N . ILE B 1 40 ? 13.359 -17.828 13.414 1 94.06 40 ILE B N 1
ATOM 3902 C CA . ILE B 1 40 ? 12.203 -16.984 13.148 1 94.06 40 ILE B CA 1
ATOM 3903 C C . ILE B 1 40 ? 11.711 -17.203 11.727 1 94.06 40 ILE B C 1
ATOM 3905 O O . ILE B 1 40 ? 10.5 -17.203 11.469 1 94.06 40 ILE B O 1
ATOM 3909 N N . PHE B 1 41 ? 12.648 -17.328 10.844 1 91.12 41 PHE B N 1
ATOM 3910 C CA . PHE B 1 41 ? 12.273 -17.562 9.453 1 91.12 41 PHE B CA 1
ATOM 3911 C C . PHE B 1 41 ? 11.469 -18.859 9.32 1 91.12 41 PHE B C 1
ATOM 3913 O O . PHE B 1 41 ? 10.422 -18.875 8.672 1 91.12 41 PHE B O 1
ATOM 3920 N N . ILE B 1 42 ? 11.938 -19.922 9.883 1 90.19 42 ILE B N 1
ATOM 3921 C CA . ILE B 1 42 ? 11.25 -21.203 9.836 1 90.19 42 ILE B CA 1
ATOM 3922 C C . ILE B 1 42 ? 9.875 -21.078 10.492 1 90.19 42 ILE B C 1
ATOM 3924 O O . ILE B 1 42 ? 8.883 -21.594 9.969 1 90.19 42 ILE B O 1
ATOM 3928 N N . ALA B 1 43 ? 9.82 -20.422 11.57 1 93.06 43 ALA B N 1
ATOM 3929 C CA . ALA B 1 43 ? 8.547 -20.188 12.234 1 93.06 43 ALA B CA 1
ATOM 3930 C C . ALA B 1 43 ? 7.59 -19.406 11.336 1 93.06 43 ALA B C 1
ATOM 3932 O O . ALA B 1 43 ? 6.387 -19.672 11.32 1 93.06 43 ALA B O 1
ATOM 3933 N N . THR B 1 44 ? 8.133 -18.422 10.641 1 91.88 44 THR B N 1
ATOM 3934 C CA . THR B 1 44 ? 7.328 -17.641 9.703 1 91.88 44 THR B CA 1
ATOM 3935 C C . THR B 1 44 ? 6.773 -18.547 8.594 1 91.88 44 THR B C 1
ATOM 3937 O O . THR B 1 44 ? 5.586 -18.469 8.273 1 91.88 44 THR B O 1
ATOM 3940 N N . VAL B 1 45 ? 7.582 -19.359 8.086 1 87.62 45 VAL B N 1
ATOM 3941 C CA . VAL B 1 45 ? 7.191 -20.25 7 1 87.62 45 VAL B CA 1
ATOM 3942 C C . VAL B 1 45 ? 6.121 -21.219 7.496 1 87.62 45 VAL B C 1
ATOM 3944 O O . VAL B 1 45 ? 5.109 -21.438 6.824 1 87.62 45 VAL B O 1
ATOM 3947 N N . VAL B 1 46 ? 6.305 -21.781 8.648 1 89.12 46 VAL B N 1
ATOM 3948 C CA . VAL B 1 46 ? 5.316 -22.688 9.234 1 89.12 46 VAL B CA 1
ATOM 3949 C C . VAL B 1 46 ? 4.004 -21.938 9.453 1 89.12 46 VAL B C 1
ATOM 3951 O O . VAL B 1 46 ? 2.924 -22.484 9.242 1 89.12 46 VAL B O 1
ATOM 3954 N N . GLY B 1 47 ? 4.145 -20.734 9.938 1 90.38 47 GLY B N 1
ATOM 3955 C CA . GLY B 1 47 ? 2.961 -19.891 10.086 1 90.38 47 GLY B CA 1
ATOM 3956 C C . GLY B 1 47 ? 2.217 -19.672 8.781 1 90.38 47 GLY B C 1
ATOM 3957 O O . GLY B 1 47 ? 0.984 -19.625 8.766 1 90.38 47 GLY B O 1
ATOM 3958 N N . LEU B 1 48 ? 2.924 -19.547 7.734 1 86.69 48 LEU B N 1
ATOM 3959 C CA . LEU B 1 48 ? 2.299 -19.375 6.43 1 86.69 48 LEU B CA 1
ATOM 3960 C C . LEU B 1 48 ? 1.564 -20.641 6.004 1 86.69 48 LEU B C 1
ATOM 3962 O O . LEU B 1 48 ? 0.512 -20.562 5.367 1 86.69 48 LEU B O 1
ATOM 3966 N N . ILE B 1 49 ? 2.105 -21.766 6.34 1 83.81 49 ILE B N 1
ATOM 3967 C CA . ILE B 1 49 ? 1.523 -23.062 5.988 1 83.81 49 ILE B CA 1
ATOM 3968 C C . ILE B 1 49 ? 0.254 -23.297 6.805 1 83.81 49 ILE B C 1
ATOM 3970 O O . ILE B 1 49 ? -0.796 -23.625 6.246 1 83.81 49 ILE B O 1
ATOM 3974 N N . LEU B 1 50 ? 0.382 -23.016 8.141 1 86.5 50 LEU B N 1
ATOM 3975 C CA . LEU B 1 50 ? -0.748 -23.25 9.031 1 86.5 50 LEU B CA 1
ATOM 3976 C C . LEU B 1 50 ? -1.801 -22.156 8.883 1 86.5 50 LEU B C 1
ATOM 3978 O O . LEU B 1 50 ? -2.98 -22.391 9.156 1 86.5 50 LEU B O 1
ATOM 3982 N N . SER B 1 51 ? -1.393 -20.969 8.555 1 87.5 51 SER B N 1
ATOM 3983 C CA . SER B 1 51 ? -2.199 -19.812 8.195 1 87.5 51 SER B CA 1
ATOM 3984 C C . SER B 1 51 ? -3.209 -19.484 9.289 1 87.5 51 SER B C 1
ATOM 3986 O O . SER B 1 51 ? -4.406 -19.359 9.023 1 87.5 51 SER B O 1
ATOM 3988 N N . PRO B 1 52 ? -2.729 -19.344 10.516 1 91.38 52 PRO B N 1
ATOM 3989 C CA . PRO B 1 52 ? -3.662 -18.844 11.523 1 91.38 52 PRO B CA 1
ATOM 3990 C C . PRO B 1 52 ? -4.152 -17.438 11.227 1 91.38 52 PRO B C 1
ATOM 3992 O O . PRO B 1 52 ? -5.238 -17.047 11.664 1 91.38 52 PRO B O 1
ATOM 3995 N N . TYR B 1 53 ? -3.326 -16.625 10.57 1 93.12 53 TYR B N 1
ATOM 3996 C CA . TYR B 1 53 ? -3.619 -15.297 10.062 1 93.12 53 TYR B CA 1
ATOM 3997 C C . TYR B 1 53 ? -3.27 -15.195 8.578 1 93.12 53 TYR B C 1
ATOM 3999 O O . TYR B 1 53 ? -2.559 -16.047 8.039 1 93.12 53 TYR B O 1
ATOM 4007 N N . PRO B 1 54 ? -3.893 -14.219 7.941 1 90.94 54 PRO B N 1
ATOM 4008 C CA . PRO B 1 54 ? -3.492 -14.016 6.547 1 90.94 54 PRO B CA 1
ATOM 4009 C C . PRO B 1 54 ? -1.99 -13.797 6.391 1 90.94 54 PRO B C 1
ATOM 4011 O O . PRO B 1 54 ? -1.327 -13.344 7.328 1 90.94 54 PRO B O 1
ATOM 4014 N N . LEU B 1 55 ? -1.57 -14.086 5.23 1 89.94 55 LEU B N 1
ATOM 4015 C CA . LEU B 1 55 ? -0.149 -14.07 4.906 1 89.94 55 LEU B CA 1
ATOM 4016 C C . LEU B 1 55 ? 0.48 -12.734 5.277 1 89.94 55 LEU B C 1
ATOM 4018 O O . LEU B 1 55 ? 1.565 -12.695 5.863 1 89.94 55 LEU B O 1
ATOM 4022 N N . GLY B 1 56 ? -0.209 -11.656 4.949 1 93.06 56 GLY B N 1
ATOM 4023 C CA . GLY B 1 56 ? 0.32 -10.336 5.242 1 93.06 56 GLY B CA 1
ATOM 4024 C C . GLY B 1 56 ? 0.495 -10.078 6.727 1 93.06 56 GLY B C 1
ATOM 4025 O O . GLY B 1 56 ? 1.502 -9.508 7.148 1 93.06 56 GLY B O 1
ATOM 4026 N N . ALA B 1 57 ? -0.419 -10.5 7.508 1 95.56 57 ALA B N 1
ATOM 4027 C CA . ALA B 1 57 ? -0.334 -10.344 8.961 1 95.56 57 ALA B CA 1
ATOM 4028 C C . ALA B 1 57 ? 0.809 -11.18 9.531 1 95.56 57 ALA B C 1
ATOM 4030 O O . ALA B 1 57 ? 1.562 -10.703 10.383 1 95.56 57 ALA B O 1
ATOM 4031 N N . MET B 1 58 ? 0.92 -12.391 9.055 1 94.31 58 MET B N 1
ATOM 4032 C CA . MET B 1 58 ? 2.004 -13.258 9.508 1 94.31 58 MET B CA 1
ATOM 4033 C C . MET B 1 58 ? 3.361 -12.625 9.219 1 94.31 58 MET B C 1
ATOM 4035 O O . MET B 1 58 ? 4.273 -12.695 10.047 1 94.31 58 MET B O 1
ATOM 4039 N N . ALA B 1 59 ? 3.436 -12.055 8.023 1 94.38 59 ALA B N 1
ATOM 4040 C CA . ALA B 1 59 ? 4.672 -11.367 7.652 1 94.38 59 ALA B CA 1
ATOM 4041 C C . ALA B 1 59 ? 4.965 -10.211 8.602 1 94.38 59 ALA B C 1
ATOM 4043 O O . ALA B 1 59 ? 6.109 -10.016 9.016 1 94.38 59 ALA B O 1
ATOM 4044 N N . MET B 1 60 ? 3.973 -9.477 8.969 1 95.94 60 MET B N 1
ATOM 4045 C CA . MET B 1 60 ? 4.137 -8.344 9.867 1 95.94 60 MET B CA 1
ATOM 4046 C C . MET B 1 60 ? 4.586 -8.805 11.25 1 95.94 60 MET B C 1
ATOM 4048 O O . MET B 1 60 ? 5.418 -8.148 11.891 1 95.94 60 MET B O 1
ATOM 4052 N N . PHE B 1 61 ? 4.031 -9.914 11.727 1 96.81 61 PHE B N 1
ATOM 4053 C CA . PHE B 1 61 ? 4.453 -10.469 13.008 1 96.81 61 PHE B CA 1
ATOM 4054 C C . PHE B 1 61 ? 5.938 -10.812 12.984 1 96.81 61 PHE B C 1
ATOM 4056 O O . PHE B 1 61 ? 6.664 -10.523 13.938 1 96.81 61 PHE B O 1
ATOM 4063 N N . SER B 1 62 ? 6.289 -11.391 11.914 1 95.44 62 SER B N 1
ATOM 4064 C CA . SER B 1 62 ? 7.68 -11.812 11.766 1 95.44 62 SER B CA 1
ATOM 4065 C C . SER B 1 62 ? 8.617 -10.609 11.742 1 95.44 62 SER B C 1
ATOM 4067 O O . SER B 1 62 ? 9.633 -10.594 12.438 1 95.44 62 SER B O 1
ATOM 4069 N N . LEU B 1 63 ? 8.258 -9.664 10.969 1 95.75 63 LEU B N 1
ATOM 4070 C CA . LEU B 1 63 ? 9.047 -8.438 10.852 1 95.75 63 LEU B CA 1
ATOM 4071 C C . LEU B 1 63 ? 9.203 -7.762 12.203 1 95.75 63 LEU B C 1
ATOM 4073 O O . LEU B 1 63 ? 10.305 -7.348 12.578 1 95.75 63 LEU B O 1
ATOM 4077 N N . THR B 1 64 ? 8.172 -7.66 12.914 1 96.88 64 THR B N 1
ATOM 4078 C CA . THR B 1 64 ? 8.156 -7.004 14.219 1 96.88 64 THR B CA 1
ATOM 4079 C C . THR B 1 64 ? 8.984 -7.793 15.227 1 96.88 64 THR B C 1
ATOM 4081 O O . THR B 1 64 ? 9.742 -7.215 16 1 96.88 64 THR B O 1
ATOM 4084 N N . THR B 1 65 ? 8.859 -9.086 15.195 1 96.69 65 THR B N 1
ATOM 4085 C CA . THR B 1 65 ? 9.578 -9.953 16.125 1 96.69 65 THR B CA 1
ATOM 4086 C C . THR B 1 65 ? 11.086 -9.852 15.906 1 96.69 65 THR B C 1
ATOM 4088 O O . THR B 1 65 ? 11.852 -9.742 16.875 1 96.69 65 THR B O 1
ATOM 4091 N N . VAL B 1 66 ? 11.492 -9.859 14.688 1 96.44 66 VAL B N 1
ATOM 4092 C CA . VAL B 1 66 ? 12.906 -9.766 14.352 1 96.44 66 VAL B CA 1
ATOM 4093 C C . VAL B 1 66 ? 13.469 -8.43 14.852 1 96.44 66 VAL B C 1
ATOM 4095 O O . VAL B 1 66 ? 14.578 -8.375 15.375 1 96.44 66 VAL B O 1
ATOM 4098 N N . ALA B 1 67 ? 12.703 -7.426 14.711 1 95.31 67 ALA B N 1
ATOM 4099 C CA . ALA B 1 67 ? 13.125 -6.094 15.148 1 95.31 67 ALA B CA 1
ATOM 4100 C C . ALA B 1 67 ? 13.156 -6 16.672 1 95.31 67 ALA B C 1
ATOM 4102 O O . ALA B 1 67 ? 14.102 -5.449 17.25 1 95.31 67 ALA B O 1
ATOM 4103 N N . ILE B 1 68 ? 12.195 -6.551 17.359 1 95.69 68 ILE B N 1
ATOM 4104 C CA . ILE B 1 68 ? 12.086 -6.492 18.812 1 95.69 68 ILE B CA 1
ATOM 4105 C C . ILE B 1 68 ? 13.242 -7.258 19.438 1 95.69 68 ILE B C 1
ATOM 4107 O O . ILE B 1 68 ? 13.812 -6.816 20.438 1 95.69 68 ILE B O 1
ATOM 4111 N N . LEU B 1 69 ? 13.578 -8.375 18.812 1 95.19 69 LEU B N 1
ATOM 4112 C CA . LEU B 1 69 ? 14.625 -9.227 19.359 1 95.19 69 LEU B CA 1
ATOM 4113 C C . LEU B 1 69 ? 16.016 -8.695 19.016 1 95.19 69 LEU B C 1
ATOM 4115 O O . LEU B 1 69 ? 17.016 -9.234 19.453 1 95.19 69 LEU B O 1
ATOM 4119 N N . GLY B 1 70 ? 16.078 -7.641 18.203 1 93.81 70 GLY B N 1
ATOM 4120 C CA . GLY B 1 70 ? 17.328 -6.977 17.891 1 93.81 70 GLY B CA 1
ATOM 4121 C C . GLY B 1 70 ? 18.203 -7.77 16.922 1 93.81 70 GLY B C 1
ATOM 4122 O O . GLY B 1 70 ? 19.422 -7.582 16.891 1 93.81 70 GLY B O 1
ATOM 4123 N N . LEU B 1 71 ? 17.625 -8.688 16.172 1 94.69 71 LEU B N 1
ATOM 4124 C CA . LEU B 1 71 ? 18.375 -9.5 15.227 1 94.69 71 LEU B CA 1
ATOM 4125 C C . LEU B 1 71 ? 18.781 -8.672 14.016 1 94.69 71 LEU B C 1
ATOM 4127 O O . LEU B 1 71 ? 19.828 -8.922 13.406 1 94.69 71 LEU B O 1
ATOM 4131 N N . LEU B 1 72 ? 17.891 -7.777 13.641 1 94.5 72 LEU B N 1
ATOM 4132 C CA . LEU B 1 72 ? 18.141 -6.824 12.562 1 94.5 72 LEU B CA 1
ATOM 4133 C C . LEU B 1 72 ? 17.766 -5.41 12.992 1 94.5 72 LEU B C 1
ATOM 4135 O O . LEU B 1 72 ? 16.859 -5.223 13.805 1 94.5 72 LEU B O 1
ATOM 4139 N N . SER B 1 73 ? 18.516 -4.469 12.461 1 94.62 73 SER B N 1
ATOM 4140 C CA . SER B 1 73 ? 18.141 -3.078 12.672 1 94.62 73 SER B CA 1
ATOM 4141 C C . SER B 1 73 ? 16.828 -2.75 11.953 1 94.62 73 SER B C 1
ATOM 4143 O O . SER B 1 73 ? 16.406 -3.488 11.055 1 94.62 73 SER B O 1
ATOM 4145 N N . ILE B 1 74 ? 16.172 -1.711 12.32 1 94.38 74 ILE B N 1
ATOM 4146 C CA . ILE B 1 74 ? 14.922 -1.293 11.711 1 94.38 74 ILE B CA 1
ATOM 4147 C C . ILE B 1 74 ? 15.133 -1.009 10.227 1 94.38 74 ILE B C 1
ATOM 4149 O O . ILE B 1 74 ? 14.289 -1.342 9.398 1 94.38 74 ILE B O 1
ATOM 4153 N N . LYS B 1 75 ? 16.219 -0.452 9.914 1 92.88 75 LYS B N 1
ATOM 4154 C CA . LYS B 1 75 ? 16.547 -0.168 8.516 1 92.88 75 LYS B CA 1
ATOM 4155 C C . LYS B 1 75 ? 16.688 -1.457 7.715 1 92.88 75 LYS B C 1
ATOM 4157 O O . LYS B 1 75 ? 16.172 -1.56 6.598 1 92.88 75 LYS B O 1
ATOM 4162 N N . ASP B 1 76 ? 17.297 -2.4 8.328 1 94.19 76 ASP B N 1
ATOM 4163 C CA . ASP B 1 76 ? 17.531 -3.662 7.633 1 94.19 76 ASP B CA 1
ATOM 4164 C C . ASP B 1 76 ? 16.25 -4.461 7.477 1 94.19 76 ASP B C 1
ATOM 4166 O O . ASP B 1 76 ? 16.062 -5.156 6.477 1 94.19 76 ASP B O 1
ATOM 4170 N N . VAL B 1 77 ? 15.453 -4.352 8.508 1 94.94 77 VAL B N 1
ATOM 4171 C CA . VAL B 1 77 ? 14.211 -5.117 8.469 1 94.94 77 VAL B CA 1
ATOM 4172 C C . VAL B 1 77 ? 13.305 -4.57 7.367 1 94.94 77 VAL B C 1
ATOM 4174 O O . VAL B 1 77 ? 12.539 -5.32 6.758 1 94.94 77 VAL B O 1
ATOM 4177 N N . LEU B 1 78 ? 13.414 -3.293 7.012 1 96.38 78 LEU B N 1
ATOM 4178 C CA . LEU B 1 78 ? 12.523 -2.652 6.047 1 96.38 78 LEU B CA 1
ATOM 4179 C C . LEU B 1 78 ? 13.172 -2.596 4.668 1 96.38 78 LEU B C 1
ATOM 4181 O O . LEU B 1 78 ? 12.578 -2.074 3.721 1 96.38 78 LEU B O 1
ATOM 4185 N N . ALA B 1 79 ? 14.344 -3.16 4.492 1 94 79 ALA B N 1
ATOM 4186 C CA . ALA B 1 79 ? 15.141 -3.045 3.275 1 94 79 ALA B CA 1
ATOM 4187 C C . ALA B 1 79 ? 14.398 -3.633 2.078 1 94 79 ALA B C 1
ATOM 4189 O O . ALA B 1 79 ? 14.508 -3.123 0.959 1 94 79 ALA B O 1
ATOM 4190 N N . GLY B 1 80 ? 13.609 -4.645 2.311 1 94.12 80 GLY B N 1
ATOM 4191 C CA . GLY B 1 80 ? 12.898 -5.32 1.234 1 94.12 80 GLY B CA 1
ATOM 4192 C C . GLY B 1 80 ? 11.883 -4.434 0.546 1 94.12 80 GLY B C 1
ATOM 4193 O O . GLY B 1 80 ? 11.531 -4.664 -0.613 1 94.12 80 GLY B O 1
ATOM 4194 N N . PHE B 1 81 ? 11.414 -3.377 1.157 1 96.75 81 PHE B N 1
ATOM 4195 C CA . PHE B 1 81 ? 10.336 -2.545 0.629 1 96.75 81 PHE B CA 1
ATOM 4196 C C . PHE B 1 81 ? 10.844 -1.661 -0.504 1 96.75 81 PHE B C 1
ATOM 4198 O O . PHE B 1 81 ? 10.055 -1.07 -1.24 1 96.75 81 PHE B O 1
ATOM 4205 N N . SER B 1 82 ? 12.141 -1.607 -0.655 1 95.88 82 SER B N 1
ATOM 4206 C CA . SER B 1 82 ? 12.695 -0.806 -1.743 1 95.88 82 SER B CA 1
ATOM 4207 C C . SER B 1 82 ? 13.164 -1.687 -2.896 1 95.88 82 SER B C 1
ATOM 4209 O O . SER B 1 82 ? 13.828 -1.21 -3.816 1 95.88 82 SER B O 1
ATOM 4211 N N . ASP B 1 83 ? 12.836 -2.969 -2.875 1 94.19 83 ASP B N 1
ATOM 4212 C CA . ASP B 1 83 ? 13.281 -3.895 -3.91 1 94.19 83 ASP B CA 1
ATOM 4213 C C . ASP B 1 83 ? 12.562 -3.635 -5.23 1 94.19 83 ASP B C 1
ATOM 4215 O O . ASP B 1 83 ? 11.328 -3.559 -5.266 1 94.19 83 ASP B O 1
ATOM 4219 N N . PRO B 1 84 ? 13.344 -3.553 -6.285 1 94.56 84 PRO B N 1
ATOM 4220 C CA . PRO B 1 84 ? 12.727 -3.236 -7.578 1 94.56 84 PRO B CA 1
ATOM 4221 C C . PRO B 1 84 ? 11.758 -4.312 -8.055 1 94.56 84 PRO B C 1
ATOM 4223 O O . PRO B 1 84 ? 10.727 -4 -8.648 1 94.56 84 PRO B O 1
ATOM 4226 N N . THR B 1 85 ? 12.023 -5.551 -7.773 1 92.5 85 THR B N 1
ATOM 4227 C CA . THR B 1 85 ? 11.188 -6.648 -8.242 1 92.5 85 THR B CA 1
ATOM 4228 C C . THR B 1 85 ? 9.797 -6.582 -7.609 1 92.5 85 THR B C 1
ATOM 4230 O O . THR B 1 85 ? 8.797 -6.879 -8.258 1 92.5 85 THR B O 1
ATOM 4233 N N . ILE B 1 86 ? 9.773 -6.215 -6.379 1 93.81 86 ILE B N 1
ATOM 4234 C CA . ILE B 1 86 ? 8.508 -6.094 -5.664 1 93.81 86 ILE B CA 1
ATOM 4235 C C . ILE B 1 86 ? 7.652 -5.012 -6.316 1 93.81 86 ILE B C 1
ATOM 4237 O O . ILE B 1 86 ? 6.457 -5.215 -6.551 1 93.81 86 ILE B O 1
ATOM 4241 N N . TRP B 1 87 ? 8.234 -3.961 -6.676 1 95.62 87 TRP B N 1
ATOM 4242 C CA . TRP B 1 87 ? 7.484 -2.844 -7.238 1 95.62 87 TRP B CA 1
ATOM 4243 C C . TRP B 1 87 ? 7.133 -3.104 -8.703 1 95.62 87 TRP B C 1
ATOM 4245 O O . TRP B 1 87 ? 6.152 -2.564 -9.219 1 95.62 87 TRP B O 1
ATOM 4255 N N . MET B 1 88 ? 7.965 -3.939 -9.398 1 94.31 88 MET B N 1
ATOM 4256 C CA . MET B 1 88 ? 7.547 -4.395 -10.719 1 94.31 88 MET B CA 1
ATOM 4257 C C . MET B 1 88 ? 6.219 -5.137 -10.648 1 94.31 88 MET B C 1
ATOM 4259 O O . MET B 1 88 ? 5.309 -4.867 -11.438 1 94.31 88 MET B O 1
ATOM 4263 N N . ILE B 1 89 ? 6.094 -5.957 -9.68 1 93.44 89 ILE B N 1
ATOM 4264 C CA . ILE B 1 89 ? 4.898 -6.781 -9.539 1 93.44 89 ILE B CA 1
ATOM 4265 C C . ILE B 1 89 ? 3.73 -5.922 -9.062 1 93.44 89 ILE B C 1
ATOM 4267 O O . ILE B 1 89 ? 2.598 -6.102 -9.516 1 93.44 89 ILE B O 1
ATOM 4271 N N . ALA B 1 90 ? 4.035 -5.016 -8.117 1 95.25 90 ALA B N 1
ATOM 4272 C CA . ALA B 1 90 ? 2.986 -4.109 -7.652 1 95.25 90 ALA B CA 1
ATOM 4273 C C . ALA B 1 90 ? 2.404 -3.307 -8.812 1 95.25 90 ALA B C 1
ATOM 4275 O O . ALA B 1 90 ? 1.183 -3.211 -8.953 1 95.25 90 ALA B O 1
ATOM 4276 N N . CYS B 1 91 ? 3.236 -2.758 -9.648 1 96.5 91 CYS B N 1
ATOM 4277 C CA . CYS B 1 91 ? 2.787 -1.984 -10.805 1 96.5 91 CYS B CA 1
ATOM 4278 C C . CYS B 1 91 ? 1.986 -2.854 -11.766 1 96.5 91 CYS B C 1
ATOM 4280 O O . CYS B 1 91 ? 1.004 -2.395 -12.352 1 96.5 91 CYS B O 1
ATOM 4282 N N . ALA B 1 92 ? 2.428 -4.086 -11.867 1 94.62 92 ALA B N 1
ATOM 4283 C CA . ALA B 1 92 ? 1.685 -5 -12.727 1 94.62 92 ALA B CA 1
ATOM 4284 C C . ALA B 1 92 ? 0.276 -5.242 -12.195 1 94.62 92 ALA B C 1
ATOM 4286 O O . ALA B 1 92 ? -0.68 -5.34 -12.969 1 94.62 92 ALA B O 1
ATOM 4287 N N . PHE B 1 93 ? 0.137 -5.355 -10.914 1 94.94 93 PHE B N 1
ATOM 4288 C CA . PHE B 1 93 ? -1.179 -5.465 -10.289 1 94.94 93 PHE B CA 1
ATOM 4289 C C . PHE B 1 93 ? -2.021 -4.23 -10.594 1 94.94 93 PHE B C 1
ATOM 4291 O O . PHE B 1 93 ? -3.201 -4.344 -10.938 1 94.94 93 PHE B O 1
ATOM 4298 N N . PHE B 1 94 ? -1.37 -3.072 -10.477 1 96.81 94 PHE B N 1
ATOM 4299 C CA . PHE B 1 94 ? -2.096 -1.834 -10.734 1 96.81 94 PHE B CA 1
ATOM 4300 C C . PHE B 1 94 ? -2.561 -1.773 -12.188 1 96.81 94 PHE B C 1
ATOM 4302 O O . PHE B 1 94 ? -3.709 -1.421 -12.461 1 96.81 94 PHE B O 1
ATOM 4309 N N . ILE B 1 95 ? -1.717 -2.127 -13.078 1 95.38 95 ILE B N 1
ATOM 4310 C CA . ILE B 1 95 ? -2 -2.088 -14.508 1 95.38 95 ILE B CA 1
ATOM 4311 C C . ILE B 1 95 ? -3.129 -3.062 -14.836 1 95.38 95 ILE B C 1
ATOM 4313 O O . ILE B 1 95 ? -4 -2.76 -15.656 1 95.38 95 ILE B O 1
ATOM 4317 N N . SER B 1 96 ? -3.111 -4.172 -14.156 1 92.62 96 SER B N 1
ATOM 4318 C CA . SER B 1 96 ? -4.133 -5.184 -14.398 1 92.62 96 SER B CA 1
ATOM 4319 C C . SER B 1 96 ? -5.527 -4.652 -14.086 1 92.62 96 SER B C 1
ATOM 4321 O O . SER B 1 96 ? -6.508 -5.059 -14.711 1 92.62 96 SER B O 1
ATOM 4323 N N . ARG B 1 97 ? -5.59 -3.789 -13.125 1 92.31 97 ARG B N 1
ATOM 4324 C CA . ARG B 1 97 ? -6.863 -3.152 -12.805 1 92.31 97 ARG B CA 1
ATOM 4325 C C . ARG B 1 97 ? -7.395 -2.371 -14 1 92.31 97 ARG B C 1
ATOM 4327 O O . ARG B 1 97 ? -8.609 -2.273 -14.195 1 92.31 97 ARG B O 1
ATOM 4334 N N . GLY B 1 98 ? -6.547 -1.83 -14.797 1 91.62 98 GLY B N 1
ATOM 4335 C CA . GLY B 1 98 ? -6.945 -1.112 -16 1 91.62 98 GLY B CA 1
ATOM 4336 C C . GLY B 1 98 ? -7.629 -1.997 -17.031 1 91.62 98 GLY B C 1
ATOM 4337 O O . GLY B 1 98 ? -8.594 -1.578 -17.672 1 91.62 98 GLY B O 1
ATOM 4338 N N . PHE B 1 99 ? -7.227 -3.266 -17.109 1 91 99 PHE B N 1
ATOM 4339 C CA . PHE B 1 99 ? -7.82 -4.207 -18.062 1 91 99 PHE B CA 1
ATOM 4340 C C . PHE B 1 99 ? -9.273 -4.496 -17.688 1 91 99 PHE B C 1
ATOM 4342 O O . PHE B 1 99 ? -10.133 -4.578 -18.562 1 91 99 PHE B O 1
ATOM 4349 N N . ILE B 1 100 ? -9.477 -4.582 -16.469 1 88.25 100 ILE B N 1
ATOM 4350 C CA . ILE B 1 100 ? -10.797 -4.949 -15.977 1 88.25 100 ILE B CA 1
ATOM 4351 C C . ILE B 1 100 ? -11.719 -3.729 -16.016 1 88.25 100 ILE B C 1
ATOM 4353 O O . ILE B 1 100 ? -12.844 -3.809 -16.5 1 88.25 100 ILE B O 1
ATOM 4357 N N . LYS B 1 101 ? -11.211 -2.635 -15.555 1 91.81 101 LYS B N 1
ATOM 4358 C CA . LYS B 1 101 ? -12 -1.414 -15.422 1 91.81 101 LYS B CA 1
ATOM 4359 C C . LYS B 1 101 ? -12.453 -0.901 -16.781 1 91.81 101 LYS B C 1
ATOM 4361 O O . LYS B 1 101 ? -13.562 -0.391 -16.922 1 91.81 101 LYS B O 1
ATOM 4366 N N . THR B 1 102 ? -11.664 -1.037 -17.859 1 92.88 102 THR B N 1
ATOM 4367 C CA . THR B 1 102 ? -11.969 -0.478 -19.172 1 92.88 102 THR B CA 1
ATOM 4368 C C . THR B 1 102 ? -12.867 -1.426 -19.969 1 92.88 102 THR B C 1
ATOM 4370 O O . THR B 1 102 ? -13.422 -1.042 -21 1 92.88 102 THR B O 1
ATOM 4373 N N . GLY B 1 103 ? -12.961 -2.699 -19.516 1 90.94 103 GLY B N 1
ATOM 4374 C CA . GLY B 1 103 ? -13.727 -3.689 -20.266 1 90.94 103 GLY B CA 1
ATOM 4375 C C . GLY B 1 103 ? -12.914 -4.379 -21.344 1 90.94 103 GLY B C 1
ATOM 4376 O O . GLY B 1 103 ? -13.422 -5.254 -22.047 1 90.94 103 GLY B O 1
ATOM 4377 N N . PHE B 1 104 ? -11.703 -4.016 -21.422 1 93.56 104 PHE B N 1
ATOM 4378 C CA . PHE B 1 104 ? -10.828 -4.586 -22.438 1 93.56 104 PHE B CA 1
ATOM 4379 C C . PHE B 1 104 ? -10.719 -6.098 -22.266 1 93.56 104 PHE B C 1
ATOM 4381 O O . PHE B 1 104 ? -10.711 -6.84 -23.25 1 93.56 104 PHE B O 1
ATOM 4388 N N . GLY B 1 105 ? -10.641 -6.59 -21.109 1 91.19 105 GLY B N 1
ATOM 4389 C CA . GLY B 1 105 ? -10.602 -8.016 -20.844 1 91.19 105 GLY B CA 1
ATOM 4390 C C . GLY B 1 105 ? -11.812 -8.758 -21.375 1 91.19 105 GLY B C 1
ATOM 4391 O O . GLY B 1 105 ? -11.68 -9.812 -22 1 91.19 105 GLY B O 1
ATOM 4392 N N . ARG B 1 106 ? -12.898 -8.203 -21.125 1 92.94 106 ARG B N 1
ATOM 4393 C CA . ARG B 1 106 ? -14.141 -8.797 -21.609 1 92.94 106 ARG B CA 1
ATOM 4394 C C . ARG B 1 106 ? -14.195 -8.805 -23.125 1 92.94 106 ARG B C 1
ATOM 4396 O O . ARG B 1 106 ? -14.625 -9.789 -23.734 1 92.94 106 ARG B O 1
ATOM 4403 N N . ARG B 1 107 ? -13.805 -7.758 -23.688 1 95.12 107 ARG B N 1
ATOM 4404 C CA . ARG B 1 107 ? -13.82 -7.641 -25.141 1 95.12 107 ARG B CA 1
ATOM 4405 C C . ARG B 1 107 ? -12.953 -8.719 -25.781 1 95.12 107 ARG B C 1
ATOM 4407 O O . ARG B 1 107 ? -13.375 -9.383 -26.734 1 95.12 107 ARG B O 1
ATOM 4414 N N . ILE B 1 108 ? -11.812 -8.906 -25.281 1 94.81 108 ILE B N 1
ATOM 4415 C CA . ILE B 1 108 ? -10.883 -9.891 -25.828 1 94.81 108 ILE B CA 1
ATOM 4416 C C . ILE B 1 108 ? -11.445 -11.297 -25.625 1 94.81 108 ILE B C 1
ATOM 4418 O O . ILE B 1 108 ? -11.336 -12.148 -26.516 1 94.81 108 ILE B O 1
ATOM 4422 N N . GLY B 1 109 ? -11.984 -11.547 -24.469 1 94.44 109 GLY B N 1
ATOM 4423 C CA . GLY B 1 109 ? -12.625 -12.828 -24.234 1 94.44 109 GLY B CA 1
ATOM 4424 C C . GLY B 1 109 ? -13.727 -13.148 -25.219 1 94.44 109 GLY B C 1
ATOM 4425 O O . GLY B 1 109 ? -13.766 -14.242 -25.781 1 94.44 109 GLY B O 1
ATOM 4426 N N . LEU B 1 110 ? -14.594 -12.195 -25.469 1 95.19 110 LEU B N 1
ATOM 4427 C CA . LEU B 1 110 ? -15.695 -12.367 -26.406 1 95.19 110 LEU B CA 1
ATOM 4428 C C . LEU B 1 110 ? -15.164 -12.547 -27.828 1 95.19 110 LEU B C 1
ATOM 4430 O O . LEU B 1 110 ? -15.758 -13.281 -28.625 1 95.19 110 LEU B O 1
ATOM 4434 N N . LEU B 1 111 ? -14.102 -11.867 -28.109 1 96.06 111 LEU B N 1
ATOM 4435 C CA . LEU B 1 111 ? -13.5 -12.008 -29.422 1 96.06 111 LEU B CA 1
ATOM 4436 C C . LEU B 1 111 ? -13.031 -13.438 -29.672 1 96.06 111 LEU B C 1
ATOM 4438 O O . LEU B 1 111 ? -13.297 -14.016 -30.719 1 96.06 111 LEU B O 1
ATOM 4442 N N . PHE B 1 112 ? -12.383 -14.031 -28.703 1 95.75 112 PHE B N 1
ATOM 4443 C CA . PHE B 1 112 ? -11.898 -15.406 -28.828 1 95.75 112 PHE B CA 1
ATOM 4444 C C . PHE B 1 112 ? -13.07 -16.375 -28.922 1 95.75 112 PHE B C 1
ATOM 4446 O O . PHE B 1 112 ? -13.031 -17.328 -29.703 1 95.75 112 PHE B O 1
ATOM 4453 N N . ILE B 1 113 ? -14.055 -16.094 -28.125 1 94.38 113 ILE B N 1
ATOM 4454 C CA . ILE B 1 113 ? -15.227 -16.969 -28.141 1 94.38 113 ILE B CA 1
ATOM 4455 C C . ILE B 1 113 ? -15.938 -16.859 -29.484 1 94.38 113 ILE B C 1
ATOM 4457 O O . ILE B 1 113 ? -16.438 -17.844 -30.016 1 94.38 113 ILE B O 1
ATOM 4461 N N . SER B 1 114 ? -16 -15.672 -30 1 95.62 114 SER B N 1
ATOM 4462 C CA . SER B 1 114 ? -16.672 -15.461 -31.281 1 95.62 114 SER B CA 1
ATOM 4463 C C . SER B 1 114 ? -15.938 -16.188 -32.406 1 95.62 114 SER B C 1
ATOM 4465 O O . SER B 1 114 ? -16.562 -16.594 -33.406 1 95.62 114 SER B O 1
ATOM 4467 N N . LYS B 1 115 ? -14.719 -16.438 -32.25 1 95.25 115 LYS B N 1
ATOM 4468 C CA . LYS B 1 115 ? -13.93 -17.078 -33.312 1 95.25 115 LYS B CA 1
ATOM 4469 C C . LYS B 1 115 ? -13.844 -18.594 -33.094 1 95.25 115 LYS B C 1
ATOM 4471 O O . LYS B 1 115 ? -13.773 -19.359 -34.062 1 95.25 115 LYS B O 1
ATOM 4476 N N . LEU B 1 116 ? -13.867 -19 -31.828 1 93.5 116 LEU B N 1
ATOM 4477 C CA . LEU B 1 116 ? -13.586 -20.406 -31.531 1 93.5 116 LEU B CA 1
ATOM 4478 C C . LEU B 1 116 ? -14.805 -21.078 -30.906 1 93.5 116 LEU B C 1
ATOM 4480 O O . LEU B 1 116 ? -14.82 -22.297 -30.75 1 93.5 116 LEU B O 1
ATOM 4484 N N . GLY B 1 117 ? -15.82 -20.422 -30.641 1 91.5 117 GLY B N 1
ATOM 4485 C CA . GLY B 1 117 ? -16.875 -20.875 -29.766 1 91.5 117 GLY B CA 1
ATOM 4486 C C . GLY B 1 117 ? -17.906 -21.75 -30.453 1 91.5 117 GLY B C 1
ATOM 4487 O O . GLY B 1 117 ? -19.031 -21.875 -30 1 91.5 117 GLY B O 1
ATOM 4488 N N . ASN B 1 118 ? -17.547 -22.406 -31.562 1 93.12 118 ASN B N 1
ATOM 4489 C CA . ASN B 1 118 ? -18.484 -23.266 -32.281 1 93.12 118 ASN B CA 1
ATOM 4490 C C . ASN B 1 118 ? -18.562 -24.656 -31.688 1 93.12 118 ASN B C 1
ATOM 4492 O O . ASN B 1 118 ? -19.438 -25.438 -32.031 1 93.12 118 ASN B O 1
ATOM 4496 N N . SER B 1 119 ? -17.672 -25 -30.859 1 95.94 119 SER B N 1
ATOM 4497 C CA . SER B 1 119 ? -17.656 -26.266 -30.141 1 95.94 119 SER B CA 1
ATOM 4498 C C . SER B 1 119 ? -17.281 -26.062 -28.672 1 95.94 119 SER B C 1
ATOM 4500 O O . SER B 1 119 ? -16.719 -25.031 -28.312 1 95.94 119 SER B O 1
ATOM 4502 N N . SER B 1 120 ? -17.672 -27.078 -27.906 1 96.19 120 SER B N 1
ATOM 4503 C CA . SER B 1 120 ? -17.328 -27.016 -26.5 1 96.19 120 SER B CA 1
ATOM 4504 C C . SER B 1 120 ? -15.812 -26.938 -26.312 1 96.19 120 SER B C 1
ATOM 4506 O O . SER B 1 120 ? -15.32 -26.203 -25.453 1 96.19 120 SER B O 1
ATOM 4508 N N . LEU B 1 121 ? -15.094 -27.719 -27.062 1 96.88 121 LEU B N 1
ATOM 4509 C CA . LEU B 1 121 ? -13.633 -27.656 -27.031 1 96.88 121 LEU B CA 1
ATOM 4510 C C . LEU B 1 121 ? -13.125 -26.297 -27.484 1 96.88 121 LEU B C 1
ATOM 4512 O O . LEU B 1 121 ? -12.188 -25.75 -26.891 1 96.88 121 LEU B O 1
ATOM 4516 N N . GLY B 1 122 ? -13.742 -25.75 -28.469 1 96.69 122 GLY B N 1
ATOM 4517 C CA . GLY B 1 122 ? -13.406 -24.406 -28.938 1 96.69 122 GLY B CA 1
ATOM 4518 C C . GLY B 1 122 ? -13.648 -23.344 -27.891 1 96.69 122 GLY B C 1
ATOM 4519 O O . GLY B 1 122 ? -12.867 -22.391 -27.766 1 96.69 122 GLY B O 1
ATOM 4520 N N . LEU B 1 123 ? -14.742 -23.5 -27.219 1 96.38 123 LEU B N 1
ATOM 4521 C CA . LEU B 1 123 ? -15.039 -22.562 -26.141 1 96.38 123 LEU B CA 1
ATOM 4522 C C . LEU B 1 123 ? -13.969 -22.625 -25.062 1 96.38 123 LEU B C 1
ATOM 4524 O O . LEU B 1 123 ? -13.547 -21.594 -24.547 1 96.38 123 LEU B O 1
ATOM 4528 N N . ALA B 1 124 ? -13.555 -23.828 -24.703 1 97.38 124 ALA B N 1
ATOM 4529 C CA . ALA B 1 124 ? -12.484 -24 -23.719 1 97.38 124 ALA B CA 1
ATOM 4530 C C . ALA B 1 124 ? -11.203 -23.312 -24.188 1 97.38 124 ALA B C 1
ATOM 4532 O O . ALA B 1 124 ? -10.57 -22.594 -23.406 1 97.38 124 ALA B O 1
ATOM 4533 N N . TYR B 1 125 ? -10.844 -23.516 -25.438 1 97.62 125 TYR B N 1
ATOM 4534 C CA . TYR B 1 125 ? -9.656 -22.875 -25.984 1 97.62 125 TYR B CA 1
ATOM 4535 C C . TYR B 1 125 ? -9.812 -21.359 -25.984 1 97.62 125 TYR B C 1
ATOM 4537 O O . TYR B 1 125 ? -8.852 -20.625 -25.734 1 97.62 125 TYR B O 1
ATOM 4545 N N . GLY B 1 126 ? -10.984 -20.891 -26.297 1 96.44 126 GLY B N 1
ATOM 4546 C CA . GLY B 1 126 ? -11.227 -19.469 -26.25 1 96.44 126 GLY B CA 1
ATOM 4547 C C . GLY B 1 126 ? -10.961 -18.859 -24.891 1 96.44 126 GLY B C 1
ATOM 4548 O O . GLY B 1 126 ? -10.305 -17.812 -24.797 1 96.44 126 GLY B O 1
ATOM 4549 N N . LEU B 1 127 ? -11.453 -19.484 -23.891 1 96.62 127 LEU B N 1
ATOM 4550 C CA . LEU B 1 127 ? -11.258 -19 -22.531 1 96.62 127 LEU B CA 1
ATOM 4551 C C . LEU B 1 127 ? -9.797 -19.094 -22.125 1 96.62 127 LEU B C 1
ATOM 4553 O O . LEU B 1 127 ? -9.258 -18.188 -21.516 1 96.62 127 LEU B O 1
ATOM 4557 N N . VAL B 1 128 ? -9.133 -20.172 -22.469 1 97 128 VAL B N 1
ATOM 4558 C CA . VAL B 1 128 ? -7.742 -20.422 -22.125 1 97 128 VAL B CA 1
ATOM 4559 C C . VAL B 1 128 ? -6.848 -19.406 -22.828 1 97 128 VAL B C 1
ATOM 4561 O O . VAL B 1 128 ? -5.918 -18.859 -22.219 1 97 128 VAL B O 1
ATOM 4564 N N . PHE B 1 129 ? -7.125 -19.109 -24.047 1 96.75 129 PHE B N 1
ATOM 4565 C CA . PHE B 1 129 ? -6.324 -18.156 -24.812 1 96.75 129 PHE B CA 1
ATOM 4566 C C . PHE B 1 129 ? -6.543 -16.734 -24.281 1 96.75 129 PHE B C 1
ATOM 4568 O O . PHE B 1 129 ? -5.621 -15.922 -24.297 1 96.75 129 PHE B O 1
ATOM 4575 N N . THR B 1 130 ? -7.738 -16.484 -23.828 1 95.81 130 THR B N 1
ATOM 4576 C CA . THR B 1 130 ? -7.969 -15.211 -23.172 1 95.81 130 THR B CA 1
ATOM 4577 C C . THR B 1 130 ? -7.07 -15.062 -21.953 1 95.81 130 THR B C 1
ATOM 4579 O O . THR B 1 130 ? -6.441 -14.023 -21.75 1 95.81 130 THR B O 1
ATOM 4582 N N . ASP B 1 131 ? -7.012 -16.078 -21.172 1 96.31 131 ASP B N 1
ATOM 4583 C CA . ASP B 1 131 ? -6.141 -16.094 -20 1 96.31 131 ASP B CA 1
ATOM 4584 C C . ASP B 1 131 ? -4.68 -15.906 -20.406 1 96.31 131 ASP B C 1
ATOM 4586 O O . ASP B 1 131 ? -3.953 -15.133 -19.781 1 96.31 131 ASP B O 1
ATOM 4590 N N . LEU B 1 132 ? -4.262 -16.641 -21.391 1 96.56 132 LEU B N 1
ATOM 4591 C CA . LEU B 1 132 ? -2.885 -16.594 -21.875 1 96.56 132 LEU B CA 1
ATOM 4592 C C . LEU B 1 132 ? -2.523 -15.18 -22.344 1 96.56 132 LEU B C 1
ATOM 4594 O O . LEU B 1 132 ? -1.404 -14.711 -22.109 1 96.56 132 LEU B O 1
ATOM 4598 N N . MET B 1 133 ? -3.424 -14.578 -22.938 1 95.25 133 MET B N 1
ATOM 4599 C CA . MET B 1 133 ? -3.178 -13.258 -23.5 1 95.25 133 MET B CA 1
ATOM 4600 C C . MET B 1 133 ? -2.812 -12.258 -22.406 1 95.25 133 MET B C 1
ATOM 4602 O O . MET B 1 133 ? -1.978 -11.375 -22.609 1 95.25 133 MET B O 1
ATOM 4606 N N . PHE B 1 134 ? -3.395 -12.367 -21.266 1 94.69 134 PHE B N 1
ATOM 4607 C CA . PHE B 1 134 ? -3.211 -11.367 -20.219 1 94.69 134 PHE B CA 1
ATOM 4608 C C . PHE B 1 134 ? -2.16 -11.828 -19.203 1 94.69 134 PHE B C 1
ATOM 4610 O O . PHE B 1 134 ? -1.682 -11.039 -18.391 1 94.69 134 PHE B O 1
ATOM 4617 N N . ALA B 1 135 ? -1.761 -13.055 -19.312 1 95.94 135 ALA B N 1
ATOM 4618 C CA . ALA B 1 135 ? -0.866 -13.68 -18.328 1 95.94 135 ALA B CA 1
ATOM 4619 C C . ALA B 1 135 ? 0.452 -12.914 -18.234 1 95.94 135 ALA B C 1
ATOM 4621 O O . ALA B 1 135 ? 1.008 -12.758 -17.141 1 95.94 135 ALA B O 1
ATOM 4622 N N . PRO B 1 136 ? 0.976 -12.359 -19.297 1 94.44 136 PRO B N 1
ATOM 4623 C CA . PRO B 1 136 ? 2.277 -11.688 -19.203 1 94.44 136 PRO B CA 1
ATOM 4624 C C . PRO B 1 136 ? 2.23 -10.406 -18.391 1 94.44 136 PRO B C 1
ATOM 4626 O O . PRO B 1 136 ? 3.258 -9.961 -17.859 1 94.44 136 PRO B O 1
ATOM 4629 N N . ALA B 1 137 ? 1.018 -9.828 -18.219 1 92.19 137 ALA B N 1
ATOM 4630 C CA . ALA B 1 137 ? 0.96 -8.508 -17.594 1 92.19 137 ALA B CA 1
ATOM 4631 C C . ALA B 1 137 ? 0.061 -8.531 -16.359 1 92.19 137 ALA B C 1
ATOM 4633 O O . ALA B 1 137 ? -0.144 -7.496 -15.719 1 92.19 137 ALA B O 1
ATOM 4634 N N . MET B 1 138 ? -0.478 -9.648 -16.031 1 93.31 138 MET B N 1
ATOM 4635 C CA . MET B 1 138 ? -1.388 -9.758 -14.891 1 93.31 138 MET B CA 1
ATOM 4636 C C . MET B 1 138 ? -0.896 -10.805 -13.898 1 93.31 138 MET B C 1
ATOM 4638 O O . MET B 1 138 ? -1.235 -11.984 -14.016 1 93.31 138 MET B O 1
ATOM 4642 N N . PRO B 1 139 ? -0.254 -10.273 -12.898 1 92.69 139 PRO B N 1
ATOM 4643 C CA . PRO B 1 139 ? 0.388 -11.211 -11.977 1 92.69 139 PRO B CA 1
ATOM 4644 C C . PRO B 1 139 ? -0.605 -11.883 -11.031 1 92.69 139 PRO B C 1
ATOM 4646 O O . PRO B 1 139 ? -0.258 -12.852 -10.352 1 92.69 139 PRO B O 1
ATOM 4649 N N . SER B 1 140 ? -1.806 -11.453 -10.969 1 90.62 140 SER B N 1
ATOM 4650 C CA . SER B 1 140 ? -2.828 -12.062 -10.125 1 90.62 140 SER B CA 1
ATOM 4651 C C . SER B 1 140 ? -3.582 -13.156 -10.867 1 90.62 140 SER B C 1
ATOM 4653 O O . SER B 1 140 ? -4.453 -12.867 -11.688 1 90.62 140 SER B O 1
ATOM 4655 N N . THR B 1 141 ? -3.312 -14.336 -10.438 1 93.25 141 THR B N 1
ATOM 4656 C CA . THR B 1 141 ? -4.008 -15.453 -11.055 1 93.25 141 THR B CA 1
ATOM 4657 C C . THR B 1 141 ? -5.496 -15.422 -10.719 1 93.25 141 THR B C 1
ATOM 4659 O O . THR B 1 141 ? -6.336 -15.758 -11.555 1 93.25 141 THR B O 1
ATOM 4662 N N . SER B 1 142 ? -5.77 -14.93 -9.555 1 89.69 142 SER B N 1
ATOM 4663 C CA . SER B 1 142 ? -7.152 -14.812 -9.109 1 89.69 142 SER B CA 1
ATOM 4664 C C . SER B 1 142 ? -7.902 -13.742 -9.898 1 89.69 142 SER B C 1
ATOM 4666 O O . SER B 1 142 ? -9.078 -13.906 -10.211 1 89.69 142 SER B O 1
ATOM 4668 N N . ALA B 1 143 ? -7.176 -12.75 -10.195 1 88.75 143 ALA B N 1
ATOM 4669 C CA . ALA B 1 143 ? -7.812 -11.664 -10.938 1 88.75 143 ALA B CA 1
ATOM 4670 C C . ALA B 1 143 ? -8.086 -12.078 -12.383 1 88.75 143 ALA B C 1
ATOM 4672 O O . ALA B 1 143 ? -9.117 -11.719 -12.953 1 88.75 143 ALA B O 1
ATOM 4673 N N . ARG B 1 144 ? -7.219 -12.766 -12.969 1 92.81 144 ARG B N 1
ATOM 4674 C CA . ARG B 1 144 ? -7.426 -13.25 -14.328 1 92.81 144 ARG B CA 1
ATOM 4675 C C . ARG B 1 144 ? -8.586 -14.242 -14.391 1 92.81 144 ARG B C 1
ATOM 4677 O O . ARG B 1 144 ? -9.492 -14.094 -15.211 1 92.81 144 ARG B O 1
ATOM 4684 N N . CYS B 1 145 ? -8.547 -15.125 -13.469 1 92.5 145 CYS B N 1
ATOM 4685 C CA . CYS B 1 145 ? -9.555 -16.172 -13.445 1 92.5 145 CYS B CA 1
ATOM 4686 C C . CYS B 1 145 ? -10.898 -15.633 -12.977 1 92.5 145 CYS B C 1
ATOM 4688 O O . CYS B 1 145 ? -11.914 -15.812 -13.648 1 92.5 145 CYS B O 1
ATOM 4690 N N . GLY B 1 146 ? -10.891 -14.953 -11.891 1 88.5 146 GLY B N 1
ATOM 4691 C CA . GLY B 1 146 ? -12.117 -14.484 -11.273 1 88.5 146 GLY B CA 1
ATOM 4692 C C . GLY B 1 146 ? -12.68 -13.242 -11.938 1 88.5 146 GLY B C 1
ATOM 4693 O O . GLY B 1 146 ? -13.898 -13.062 -12.008 1 88.5 146 GLY B O 1
ATOM 4694 N N . GLY B 1 147 ? -11.82 -12.445 -12.383 1 88 147 GLY B N 1
ATOM 4695 C CA . GLY B 1 147 ? -12.266 -11.148 -12.883 1 88 147 GLY B CA 1
ATOM 4696 C C . GLY B 1 147 ? -12.594 -11.156 -14.359 1 88 147 GLY B C 1
ATOM 4697 O O . GLY B 1 147 ? -13.445 -10.398 -14.812 1 88 147 GLY B O 1
ATOM 4698 N N . ILE B 1 148 ? -11.914 -11.977 -15.094 1 91.69 148 ILE B N 1
ATOM 4699 C CA . ILE B 1 148 ? -12.086 -11.93 -16.547 1 91.69 148 ILE B CA 1
ATOM 4700 C C . ILE B 1 148 ? -12.727 -13.227 -17.031 1 91.69 148 ILE B C 1
ATOM 4702 O O . ILE B 1 148 ? -13.773 -13.211 -17.672 1 91.69 148 ILE B O 1
ATOM 4706 N N . ILE B 1 149 ? -12.266 -14.32 -16.578 1 94.56 149 ILE B N 1
ATOM 4707 C CA . ILE B 1 149 ? -12.625 -15.602 -17.172 1 94.56 149 ILE B CA 1
ATOM 4708 C C . ILE B 1 149 ? -13.938 -16.094 -16.578 1 94.56 149 ILE B C 1
ATOM 4710 O O . ILE B 1 149 ? -14.805 -16.594 -17.297 1 94.56 149 ILE B O 1
ATOM 4714 N N . THR B 1 150 ? -14.102 -15.922 -15.281 1 93.31 150 THR B N 1
ATOM 4715 C CA . THR B 1 150 ? -15.258 -16.484 -14.594 1 93.31 150 THR B CA 1
ATOM 4716 C C . THR B 1 150 ? -16.547 -15.844 -15.102 1 93.31 150 THR B C 1
ATOM 4718 O O . THR B 1 150 ? -17.531 -16.547 -15.367 1 93.31 150 THR B O 1
ATOM 4721 N N . PRO B 1 151 ? -16.562 -14.562 -15.25 1 91.5 151 PRO B N 1
ATOM 4722 C CA . PRO B 1 151 ? -17.781 -13.984 -15.812 1 91.5 151 PRO B CA 1
ATOM 4723 C C . PRO B 1 151 ? -18.094 -14.5 -17.219 1 91.5 151 PRO B C 1
ATOM 4725 O O . PRO B 1 151 ? -19.266 -14.711 -17.562 1 91.5 151 PRO B O 1
ATOM 4728 N N . LEU B 1 152 ? -17.156 -14.688 -17.984 1 92.75 152 LEU B N 1
ATOM 4729 C CA . LEU B 1 152 ? -17.344 -15.234 -19.328 1 92.75 152 LEU B CA 1
ATOM 4730 C C . LEU B 1 152 ? -17.844 -16.672 -19.266 1 92.75 152 LEU B C 1
ATOM 4732 O O . LEU B 1 152 ? -18.797 -17.031 -19.953 1 92.75 152 LEU B O 1
ATOM 4736 N N . PHE B 1 153 ? -17.266 -17.453 -18.391 1 94.19 153 PHE B N 1
ATOM 4737 C CA . PHE B 1 153 ? -17.672 -18.844 -18.172 1 94.19 153 PHE B CA 1
ATOM 4738 C C . PHE B 1 153 ? -19.125 -18.906 -17.703 1 94.19 153 PHE B C 1
ATOM 4740 O O . PHE B 1 153 ? -19.906 -19.719 -18.219 1 94.19 153 PHE B O 1
ATOM 4747 N N . ARG B 1 154 ? -19.438 -18.031 -16.812 1 93.06 154 ARG B N 1
ATOM 4748 C CA . ARG B 1 154 ? -20.797 -18.031 -16.281 1 93.06 154 ARG B CA 1
ATOM 4749 C C . ARG B 1 154 ? -21.812 -17.656 -17.359 1 93.06 154 ARG B C 1
ATOM 4751 O O . ARG B 1 154 ? -22.906 -18.234 -17.406 1 93.06 154 ARG B O 1
ATOM 4758 N N . SER B 1 155 ? -21.422 -16.797 -18.125 1 91.62 155 SER B N 1
ATOM 4759 C CA . SER B 1 155 ? -22.297 -16.422 -19.234 1 91.62 155 SER B CA 1
ATOM 4760 C C . SER B 1 155 ? -22.531 -17.594 -20.172 1 91.62 155 SER B C 1
ATOM 4762 O O . SER B 1 155 ? -23.656 -17.781 -20.672 1 91.62 155 SER B O 1
ATOM 4764 N N . ILE B 1 156 ? -21.562 -18.312 -20.453 1 93.12 156 ILE B N 1
ATOM 4765 C CA . ILE B 1 156 ? -21.656 -19.484 -21.328 1 93.12 156 ILE B CA 1
ATOM 4766 C C . ILE B 1 156 ? -22.547 -20.547 -20.656 1 93.12 156 ILE B C 1
ATOM 4768 O O . ILE B 1 156 ? -23.438 -21.094 -21.297 1 93.12 156 ILE B O 1
ATOM 4772 N N . ALA B 1 157 ? -22.25 -20.781 -19.406 1 94.06 157 ALA B N 1
ATOM 4773 C CA . ALA B 1 157 ? -23 -21.781 -18.672 1 94.06 157 ALA B CA 1
ATOM 4774 C C . ALA B 1 157 ? -24.484 -21.422 -18.609 1 94.06 157 ALA B C 1
ATOM 4776 O O . ALA B 1 157 ? -25.344 -22.297 -18.781 1 94.06 157 ALA B O 1
ATOM 4777 N N . GLU B 1 158 ? -24.719 -20.203 -18.438 1 91.44 158 GLU B N 1
ATOM 4778 C CA . GLU B 1 158 ? -26.094 -19.75 -18.375 1 91.44 158 GLU B CA 1
ATOM 4779 C C . GLU B 1 158 ? -26.781 -19.859 -19.734 1 91.44 158 GLU B C 1
ATOM 4781 O O . GLU B 1 158 ? -27.953 -20.234 -19.812 1 91.44 158 GLU B O 1
ATOM 4786 N N . ALA B 1 159 ? -26.078 -19.562 -20.688 1 91.5 159 ALA B N 1
ATOM 4787 C CA . ALA B 1 159 ? -26.625 -19.609 -22.047 1 91.5 159 ALA B CA 1
ATOM 4788 C C . ALA B 1 159 ? -27.062 -21.031 -22.422 1 91.5 159 ALA B C 1
ATOM 4790 O O . ALA B 1 159 ? -28.016 -21.219 -23.172 1 91.5 159 ALA B O 1
ATOM 4791 N N . TYR B 1 160 ? -26.469 -22.016 -21.906 1 94.19 160 TYR B N 1
ATOM 4792 C CA . TYR B 1 160 ? -26.75 -23.391 -22.25 1 94.19 160 TYR B CA 1
ATOM 4793 C C . TYR B 1 160 ? -27.438 -24.109 -21.094 1 94.19 160 TYR B C 1
ATOM 4795 O O . TYR B 1 160 ? -27.453 -25.344 -21.047 1 94.19 160 TYR B O 1
ATOM 4803 N N . ASP B 1 161 ? -27.906 -23.328 -20.156 1 93.94 161 ASP B N 1
ATOM 4804 C CA . ASP B 1 161 ? -28.641 -23.844 -19 1 93.94 161 ASP B CA 1
ATOM 4805 C C . ASP B 1 161 ? -27.844 -24.938 -18.281 1 93.94 161 ASP B C 1
ATOM 4807 O O . ASP B 1 161 ? -28.391 -25.984 -17.938 1 93.94 161 ASP B O 1
ATOM 4811 N N . SER B 1 162 ? -26.594 -24.766 -18.203 1 96 162 SER B N 1
ATOM 4812 C CA . SER B 1 162 ? -25.703 -25.641 -17.438 1 96 162 SER B CA 1
ATOM 4813 C C . SER B 1 162 ? -25.422 -25.047 -16.047 1 96 162 SER B C 1
ATOM 4815 O O . SER B 1 162 ? -24.453 -24.312 -15.875 1 96 162 SER B O 1
ATOM 4817 N N . THR B 1 163 ? -26.203 -25.438 -15.062 1 94 163 THR B N 1
ATOM 4818 C CA . THR B 1 163 ? -26.078 -24.859 -13.727 1 94 163 THR B CA 1
ATOM 4819 C C . THR B 1 163 ? -26.109 -25.953 -12.664 1 94 163 THR B C 1
ATOM 4821 O O . THR B 1 163 ? -26.797 -26.969 -12.828 1 94 163 THR B O 1
ATOM 4824 N N . PRO B 1 164 ? -25.406 -25.75 -11.578 1 94.06 164 PRO B N 1
ATOM 4825 C CA . PRO B 1 164 ? -25.453 -26.719 -10.477 1 94.06 164 PRO B CA 1
ATOM 4826 C C . PRO B 1 164 ? -26.828 -26.812 -9.82 1 94.06 164 PRO B C 1
ATOM 4828 O O . PRO B 1 164 ? -27.234 -27.891 -9.391 1 94.06 164 PRO B O 1
ATOM 4831 N N . GLU B 1 165 ? -27.484 -25.719 -9.734 1 91.56 165 GLU B N 1
ATOM 4832 C CA . GLU B 1 165 ? -28.797 -25.672 -9.094 1 91.56 165 GLU B CA 1
ATOM 4833 C C . GLU B 1 165 ? -29.797 -26.609 -9.797 1 91.56 165 GLU B C 1
ATOM 4835 O O . GLU B 1 165 ? -30.625 -27.234 -9.148 1 91.56 165 GLU B O 1
ATOM 4840 N N . LYS B 1 166 ? -29.672 -26.766 -11.148 1 92 166 LYS B N 1
ATOM 4841 C CA . LYS B 1 166 ? -30.594 -27.578 -11.938 1 92 166 LYS B CA 1
ATOM 4842 C C . LYS B 1 166 ? -30.031 -28.984 -12.164 1 92 166 LYS B C 1
ATOM 4844 O O . LYS B 1 166 ? -30.672 -29.812 -12.812 1 92 166 LYS B O 1
ATOM 4849 N N . GLY B 1 167 ? -28.812 -29.156 -11.719 1 93.44 167 GLY B N 1
ATOM 4850 C CA . GLY B 1 167 ? -28.172 -30.453 -11.898 1 93.44 167 GLY B CA 1
ATOM 4851 C C . GLY B 1 167 ? -27.688 -30.688 -13.312 1 93.44 167 GLY B C 1
ATOM 4852 O O . GLY B 1 167 ? -27.547 -31.844 -13.742 1 93.44 167 GLY B O 1
ATOM 4853 N N . THR B 1 168 ? -27.516 -29.672 -14.094 1 95.94 168 THR B N 1
ATOM 4854 C CA . THR B 1 168 ? -27.109 -29.797 -15.492 1 95.94 168 THR B CA 1
ATOM 4855 C C . THR B 1 168 ? -25.672 -29.328 -15.68 1 95.94 168 THR B C 1
ATOM 4857 O O . THR B 1 168 ? -25.312 -28.797 -16.734 1 95.94 168 THR B O 1
ATOM 4860 N N . GLN B 1 169 ? -24.828 -29.484 -14.664 1 95.44 169 GLN B N 1
ATOM 4861 C CA . GLN B 1 169 ? -23.453 -28.969 -14.68 1 95.44 169 GLN B CA 1
ATOM 4862 C C . GLN B 1 169 ? -22.625 -29.688 -15.734 1 95.44 169 GLN B C 1
ATOM 4864 O O . GLN B 1 169 ? -21.656 -29.125 -16.25 1 95.44 169 GLN B O 1
ATOM 4869 N N . ARG B 1 170 ? -23.078 -30.875 -16.172 1 95.62 170 ARG B N 1
ATOM 4870 C CA . ARG B 1 170 ? -22.281 -31.688 -17.062 1 95.62 170 ARG B CA 1
ATOM 4871 C C . ARG B 1 170 ? -22.547 -31.328 -18.531 1 95.62 170 ARG B C 1
ATOM 4873 O O . ARG B 1 170 ? -21.859 -31.812 -19.422 1 95.62 170 ARG B O 1
ATOM 4880 N N . ARG B 1 171 ? -23.562 -30.5 -18.766 1 96 171 ARG B N 1
ATOM 4881 C CA . ARG B 1 171 ? -23.812 -30.078 -20.141 1 96 171 ARG B CA 1
ATOM 4882 C C . ARG B 1 171 ? -22.578 -29.422 -20.75 1 96 171 ARG B C 1
ATOM 4884 O O . ARG B 1 171 ? -22.109 -29.844 -21.797 1 96 171 ARG B O 1
ATOM 4891 N N . ILE B 1 172 ? -22.031 -28.5 -20.031 1 96.44 172 ILE B N 1
ATOM 4892 C CA . ILE B 1 172 ? -20.812 -27.891 -20.547 1 96.44 172 ILE B CA 1
ATOM 4893 C C . ILE B 1 172 ? -20.031 -27.266 -19.406 1 96.44 172 ILE B C 1
ATOM 4895 O O . ILE B 1 172 ? -18.797 -27.141 -19.484 1 96.44 172 ILE B O 1
ATOM 4899 N N . GLY B 1 173 ? -20.672 -26.828 -18.328 1 96.69 173 GLY B N 1
ATOM 4900 C CA . GLY B 1 173 ? -20.094 -26.031 -17.25 1 96.69 173 GLY B CA 1
ATOM 4901 C C . GLY B 1 173 ? -18.953 -26.75 -16.547 1 96.69 173 GLY B C 1
ATOM 4902 O O . GLY B 1 173 ? -17.875 -26.172 -16.359 1 96.69 173 GLY B O 1
ATOM 4903 N N . ALA B 1 174 ? -19.156 -27.984 -16.141 1 97.06 174 ALA B N 1
ATOM 4904 C CA . ALA B 1 174 ? -18.141 -28.75 -15.406 1 97.06 174 ALA B CA 1
ATOM 4905 C C . ALA B 1 174 ? -16.875 -28.922 -16.25 1 97.06 174 ALA B C 1
ATOM 4907 O O . ALA B 1 174 ? -15.758 -28.828 -15.727 1 97.06 174 ALA B O 1
ATOM 4908 N N . PHE B 1 175 ? -17.078 -29.141 -17.531 1 97.06 175 PHE B N 1
ATOM 4909 C CA . PHE B 1 175 ? -15.961 -29.297 -18.469 1 97.06 175 PHE B CA 1
ATOM 4910 C C . PHE B 1 175 ? -15.172 -28 -18.562 1 97.06 175 PHE B C 1
ATOM 4912 O O . PHE B 1 175 ? -13.938 -28.016 -18.5 1 97.06 175 PHE B O 1
ATOM 4919 N N . LEU B 1 176 ? -15.812 -26.891 -18.609 1 97.06 176 LEU B N 1
ATOM 4920 C CA . LEU B 1 176 ? -15.156 -25.594 -18.766 1 97.06 176 LEU B CA 1
ATOM 4921 C C . LEU B 1 176 ? -14.406 -25.203 -17.5 1 97.06 176 LEU B C 1
ATOM 4923 O O . LEU B 1 176 ? -13.281 -24.719 -17.562 1 97.06 176 LEU B O 1
ATOM 4927 N N . VAL B 1 177 ? -15.008 -25.422 -16.391 1 96.75 177 VAL B N 1
ATOM 4928 C CA . VAL B 1 177 ? -14.391 -25.078 -15.109 1 96.75 177 VAL B CA 1
ATOM 4929 C C . VAL B 1 177 ? -13.047 -25.797 -14.969 1 96.75 177 VAL B C 1
ATOM 4931 O O . VAL B 1 177 ? -12.047 -25.188 -14.602 1 96.75 177 VAL B O 1
ATOM 4934 N N . GLN B 1 178 ? -13.016 -27.047 -15.266 1 96.94 178 GLN B N 1
ATOM 4935 C CA . GLN B 1 178 ? -11.797 -27.828 -15.109 1 96.94 178 GLN B CA 1
ATOM 4936 C C . GLN B 1 178 ? -10.758 -27.438 -16.156 1 96.94 178 GLN B C 1
ATOM 4938 O O . GLN B 1 178 ? -9.555 -27.422 -15.867 1 96.9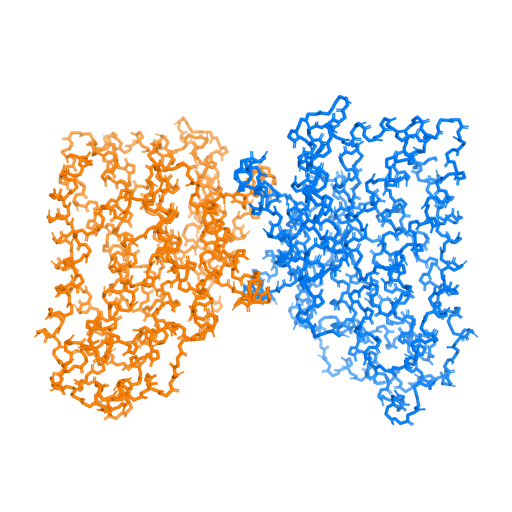4 178 GLN B O 1
ATOM 4943 N N . SER B 1 179 ? -11.203 -27.141 -17.375 1 97.31 179 SER B N 1
ATOM 4944 C CA . SER B 1 179 ? -10.281 -26.719 -18.406 1 97.31 179 SER B CA 1
ATOM 4945 C C . SER B 1 179 ? -9.602 -25.406 -18.031 1 97.31 179 SER B C 1
ATOM 4947 O O . SER B 1 179 ? -8.383 -25.266 -18.172 1 97.31 179 SER B O 1
ATOM 4949 N N . ILE B 1 180 ? -10.406 -24.516 -17.547 1 96.88 180 ILE B N 1
ATOM 4950 C CA . ILE B 1 180 ? -9.898 -23.203 -17.156 1 96.88 180 ILE B CA 1
ATOM 4951 C C . ILE B 1 180 ? -8.922 -23.344 -15.984 1 96.88 180 ILE B C 1
ATOM 4953 O O . ILE B 1 180 ? -7.836 -22.766 -16 1 96.88 180 ILE B O 1
ATOM 4957 N N . PHE B 1 181 ? -9.312 -24.125 -15.023 1 96.69 181 PHE B N 1
ATOM 4958 C CA . PHE B 1 181 ? -8.539 -24.297 -13.805 1 96.69 181 PHE B CA 1
ATOM 4959 C C . PHE B 1 181 ? -7.172 -24.906 -14.109 1 96.69 181 PHE B C 1
ATOM 4961 O O . PHE B 1 181 ? -6.145 -24.375 -13.672 1 96.69 181 PHE B O 1
ATOM 4968 N N . GLN B 1 182 ? -7.098 -25.953 -14.883 1 97.31 182 GLN B N 1
ATOM 4969 C CA . GLN B 1 182 ? -5.863 -26.656 -15.211 1 97.31 182 GLN B CA 1
ATOM 4970 C C . GLN B 1 182 ? -4.953 -25.797 -16.094 1 97.31 182 GLN B C 1
ATOM 4972 O O . GLN B 1 182 ? -3.736 -25.781 -15.898 1 97.31 182 GLN B O 1
ATOM 4977 N N . CYS B 1 183 ? -5.535 -25.109 -16.984 1 97.31 183 CYS B N 1
ATOM 4978 C CA . CYS B 1 183 ? -4.738 -24.297 -17.891 1 97.31 183 CYS B CA 1
ATOM 4979 C C . CYS B 1 183 ? -4.246 -23.031 -17.203 1 97.31 183 CYS B C 1
ATOM 4981 O O . CYS B 1 183 ? -3.199 -22.484 -17.578 1 97.31 183 CYS B O 1
ATOM 4983 N N . ASN B 1 184 ? -5.02 -22.578 -16.25 1 96.75 184 ASN B N 1
ATOM 4984 C CA . ASN B 1 184 ? -4.578 -21.406 -15.484 1 96.75 184 ASN B CA 1
ATOM 4985 C C . ASN B 1 184 ? -3.244 -21.656 -14.789 1 96.75 184 ASN B C 1
ATOM 4987 O O . ASN B 1 184 ? -2.404 -20.766 -14.703 1 96.75 184 ASN B O 1
ATOM 4991 N N . ALA B 1 185 ? -3.047 -22.844 -14.273 1 96.75 185 ALA B N 1
ATOM 4992 C CA . ALA B 1 185 ? -1.779 -23.203 -13.641 1 96.75 185 ALA B CA 1
ATOM 4993 C C . ALA B 1 185 ? -0.63 -23.141 -14.648 1 96.75 185 ALA B C 1
ATOM 4995 O O . ALA B 1 185 ? 0.463 -22.672 -14.312 1 96.75 185 ALA B O 1
ATOM 4996 N N . VAL B 1 186 ? -0.904 -23.531 -15.844 1 97.88 186 VAL B N 1
ATOM 4997 C CA . VAL B 1 186 ? 0.112 -23.547 -16.891 1 97.88 186 VAL B CA 1
ATOM 4998 C C . VAL B 1 186 ? 0.432 -22.125 -17.328 1 97.88 186 VAL B C 1
ATOM 5000 O O . VAL B 1 186 ? 1.602 -21.734 -17.406 1 97.88 186 VAL B O 1
ATOM 5003 N N . THR B 1 187 ? -0.586 -21.312 -17.578 1 97.69 187 THR B N 1
ATOM 5004 C CA . THR B 1 187 ? -0.355 -19.938 -17.984 1 97.69 187 THR B CA 1
ATOM 5005 C C . THR B 1 187 ? 0.386 -19.172 -16.906 1 97.69 187 THR B C 1
ATOM 5007 O O . THR B 1 187 ? 1.187 -18.281 -17.203 1 97.69 187 THR B O 1
ATOM 5010 N N . SER B 1 188 ? 0.144 -19.484 -15.672 1 97 188 SER B N 1
ATOM 5011 C CA . SER B 1 188 ? 0.819 -18.844 -14.547 1 97 188 SER B CA 1
ATOM 5012 C C . SER B 1 188 ? 2.303 -19.188 -14.516 1 97 188 SER B C 1
ATOM 5014 O O . SER B 1 188 ? 3.115 -18.438 -13.984 1 97 188 SER B O 1
ATOM 5016 N N . ALA B 1 189 ? 2.652 -20.312 -15.086 1 97.56 189 ALA B N 1
ATOM 5017 C CA . ALA B 1 189 ? 4.039 -20.766 -15.109 1 97.56 189 ALA B CA 1
ATOM 5018 C C . ALA B 1 189 ? 4.801 -20.156 -16.281 1 97.56 189 ALA B C 1
ATOM 5020 O O . ALA B 1 189 ? 6.035 -20.156 -16.297 1 97.56 189 ALA B O 1
ATOM 5021 N N . MET B 1 190 ? 4.152 -19.594 -17.172 1 97.31 190 MET B N 1
ATOM 5022 C CA . MET B 1 190 ? 4.742 -19.312 -18.484 1 97.31 190 MET B CA 1
ATOM 5023 C C . MET B 1 190 ? 5.512 -18 -18.469 1 97.31 190 MET B C 1
ATOM 5025 O O . MET B 1 190 ? 6.418 -17.797 -19.281 1 97.31 190 MET B O 1
ATOM 5029 N N . PHE B 1 191 ? 5.117 -17.062 -17.562 1 95.94 191 PHE B N 1
ATOM 5030 C CA . PHE B 1 191 ? 5.789 -15.773 -17.5 1 95.94 191 PHE B CA 1
ATOM 5031 C C . PHE B 1 191 ? 6.121 -15.406 -16.062 1 95.94 191 PHE B C 1
ATOM 5033 O O . PHE B 1 191 ? 5.41 -15.797 -15.133 1 95.94 191 PHE B O 1
ATOM 5040 N N . MET B 1 192 ? 7.168 -14.648 -15.906 1 94.25 192 MET B N 1
ATOM 5041 C CA . MET B 1 192 ? 7.594 -14.203 -14.586 1 94.25 192 MET B CA 1
ATOM 5042 C C . MET B 1 192 ? 6.523 -13.336 -13.93 1 94.25 192 MET B C 1
ATOM 5044 O O . MET B 1 192 ? 6.34 -13.383 -12.711 1 94.25 192 MET B O 1
ATOM 5048 N N . THR B 1 193 ? 5.758 -12.609 -14.758 1 94.12 193 THR B N 1
ATOM 5049 C CA . THR B 1 193 ? 4.77 -11.656 -14.258 1 94.12 193 THR B CA 1
ATOM 5050 C C . THR B 1 193 ? 3.367 -12.266 -14.305 1 94.12 193 THR B C 1
ATOM 5052 O O . THR B 1 193 ? 2.371 -11.539 -14.227 1 94.12 193 THR B O 1
ATOM 5055 N N . SER B 1 194 ? 3.283 -13.586 -14.422 1 96.12 194 SER B N 1
ATOM 5056 C CA . SER B 1 194 ? 1.97 -14.211 -14.555 1 96.12 194 SER B CA 1
ATOM 5057 C C . SER B 1 194 ? 1.427 -14.641 -13.195 1 96.12 194 SER B C 1
ATOM 5059 O O . SER B 1 194 ? 0.233 -14.914 -13.055 1 96.12 194 SER B O 1
ATOM 5061 N N . MET B 1 195 ? 2.328 -14.703 -12.273 1 95.19 195 MET B N 1
ATOM 5062 C CA . MET B 1 195 ? 1.98 -15.109 -10.914 1 95.19 195 MET B CA 1
ATOM 5063 C C . MET B 1 195 ? 2.855 -14.391 -9.891 1 95.19 195 MET B C 1
ATOM 5065 O O . MET B 1 195 ? 4.062 -14.242 -10.094 1 95.19 195 MET B O 1
ATOM 5069 N N . ALA B 1 196 ? 2.25 -13.969 -8.836 1 91.5 196 ALA B N 1
ATOM 5070 C CA . ALA B 1 196 ? 2.91 -13.133 -7.836 1 91.5 196 ALA B CA 1
ATOM 5071 C C . ALA B 1 196 ? 4.129 -13.844 -7.246 1 91.5 196 ALA B C 1
ATOM 5073 O O . ALA B 1 196 ? 5.109 -13.195 -6.871 1 91.5 196 ALA B O 1
ATOM 5074 N N . GLY B 1 197 ? 4.145 -15.117 -7.207 1 94.19 197 GLY B N 1
ATOM 5075 C CA . GLY B 1 197 ? 5.223 -15.883 -6.602 1 94.19 197 GLY B CA 1
ATOM 5076 C C . GLY B 1 197 ? 6.422 -16.047 -7.516 1 94.19 197 GLY B C 1
ATOM 5077 O O . GLY B 1 197 ? 7.516 -16.375 -7.059 1 94.19 197 GLY B O 1
ATOM 5078 N N . ASN B 1 198 ? 6.27 -15.805 -8.805 1 96.69 198 ASN B N 1
ATOM 5079 C CA . ASN B 1 198 ? 7.336 -16.031 -9.773 1 96.69 198 ASN B CA 1
ATOM 5080 C C . ASN B 1 198 ? 8.508 -15.086 -9.555 1 96.69 198 ASN B C 1
ATOM 5082 O O . ASN B 1 198 ? 9.664 -15.508 -9.555 1 96.69 198 ASN B O 1
ATOM 5086 N N . PRO B 1 199 ? 8.227 -13.852 -9.352 1 93.88 199 PRO B N 1
ATOM 5087 C CA . PRO B 1 199 ? 9.344 -12.953 -9.047 1 93.88 199 PRO B CA 1
ATOM 5088 C C . PRO B 1 199 ? 10.062 -13.32 -7.746 1 93.88 199 PRO B C 1
ATOM 5090 O O . PRO B 1 199 ? 11.266 -13.109 -7.621 1 93.88 199 PRO B O 1
ATOM 5093 N N . MET B 1 200 ? 9.336 -13.797 -6.832 1 93.12 200 MET B N 1
ATOM 5094 C CA . MET B 1 200 ? 9.953 -14.281 -5.602 1 93.12 200 MET B CA 1
ATOM 5095 C C . MET B 1 200 ? 10.938 -15.406 -5.895 1 93.12 200 MET B C 1
ATOM 5097 O O . MET B 1 200 ? 12.039 -15.438 -5.336 1 93.12 200 MET B O 1
ATOM 5101 N N . VAL B 1 201 ? 10.547 -16.297 -6.75 1 95.44 201 VAL B N 1
ATOM 5102 C CA . VAL B 1 201 ? 11.414 -17.391 -7.191 1 95.44 201 VAL B CA 1
ATOM 5103 C C . VAL B 1 201 ? 12.703 -16.812 -7.789 1 95.44 201 VAL B C 1
ATOM 5105 O O . VAL B 1 201 ? 13.805 -17.266 -7.457 1 95.44 201 VAL B O 1
ATOM 5108 N N . ALA B 1 202 ? 12.523 -15.859 -8.617 1 94.19 202 ALA B N 1
ATOM 5109 C CA . ALA B 1 202 ? 13.672 -15.234 -9.266 1 94.19 202 ALA B CA 1
ATOM 5110 C C . ALA B 1 202 ? 14.602 -14.594 -8.234 1 94.19 202 ALA B C 1
ATOM 5112 O O . ALA B 1 202 ? 15.828 -14.68 -8.352 1 94.19 202 ALA B O 1
ATOM 5113 N N . LYS B 1 203 ? 14.078 -14.031 -7.34 1 91.12 203 LYS B N 1
ATOM 5114 C CA . LYS B 1 203 ? 14.875 -13.375 -6.305 1 91.12 203 LYS B CA 1
ATOM 5115 C C . LYS B 1 203 ? 15.578 -14.398 -5.422 1 91.12 203 LYS B C 1
ATOM 5117 O O . LYS B 1 203 ? 16.734 -14.219 -5.055 1 91.12 203 LYS B O 1
ATOM 5122 N N . LEU B 1 204 ? 14.898 -15.414 -5.035 1 91.62 204 LEU B N 1
ATOM 5123 C CA . LEU B 1 204 ? 15.523 -16.469 -4.246 1 91.62 204 LEU B CA 1
ATOM 5124 C C . LEU B 1 204 ? 16.656 -17.141 -5.023 1 91.62 204 LEU B C 1
ATOM 5126 O O . LEU B 1 204 ? 17.688 -17.469 -4.453 1 91.62 204 LEU B O 1
ATOM 5130 N N . ALA B 1 205 ? 16.438 -17.266 -6.285 1 94.31 205 ALA B N 1
ATOM 5131 C CA . ALA B 1 205 ? 17.484 -17.828 -7.148 1 94.31 205 ALA B CA 1
ATOM 5132 C C . ALA B 1 205 ? 18.734 -16.938 -7.133 1 94.31 205 ALA B C 1
ATOM 5134 O O . ALA B 1 205 ? 19.859 -17.453 -7.176 1 94.31 205 ALA B O 1
ATOM 5135 N N . SER B 1 206 ? 18.516 -15.68 -7.074 1 91.75 206 SER B N 1
ATOM 5136 C CA . SER B 1 206 ? 19.625 -14.75 -7.094 1 91.75 206 SER B CA 1
ATOM 5137 C C . SER B 1 206 ? 20.516 -14.922 -5.859 1 91.75 206 SER B C 1
ATOM 5139 O O . SER B 1 206 ? 21.703 -14.578 -5.887 1 91.75 206 SER B O 1
ATOM 5141 N N . GLN B 1 207 ? 19.938 -15.445 -4.867 1 85.56 207 GLN B N 1
ATOM 5142 C CA . GLN B 1 207 ? 20.719 -15.703 -3.658 1 85.56 207 GLN B CA 1
ATOM 5143 C C . GLN B 1 207 ? 21.75 -16.812 -3.891 1 85.56 207 GLN B C 1
ATOM 5145 O O . GLN B 1 207 ? 22.734 -16.906 -3.164 1 85.56 207 GLN B O 1
ATOM 5150 N N . PHE B 1 208 ? 21.531 -17.625 -4.875 1 88.81 208 PHE B N 1
ATOM 5151 C CA . PHE B 1 208 ? 22.484 -18.656 -5.262 1 88.81 208 PHE B CA 1
ATOM 5152 C C . PHE B 1 208 ? 23.406 -18.156 -6.359 1 88.81 208 PHE B C 1
ATOM 5154 O O . PHE B 1 208 ? 24.156 -18.938 -6.949 1 88.81 208 PHE B O 1
ATOM 5161 N N . GLY B 1 209 ? 23.25 -16.828 -6.688 1 90.19 209 GLY B N 1
ATOM 5162 C CA . GLY B 1 209 ? 24.078 -16.234 -7.723 1 90.19 209 GLY B CA 1
ATOM 5163 C C . GLY B 1 209 ? 23.547 -16.469 -9.125 1 90.19 209 GLY B C 1
ATOM 5164 O O . GLY B 1 209 ? 24.25 -16.25 -10.109 1 90.19 209 GLY B O 1
ATOM 5165 N N . ILE B 1 210 ? 22.312 -16.969 -9.188 1 94.12 210 ILE B N 1
ATOM 5166 C CA . ILE B 1 210 ? 21.719 -17.25 -10.484 1 94.12 210 ILE B CA 1
ATOM 5167 C C . ILE B 1 210 ? 20.656 -16.219 -10.812 1 94.12 210 ILE B C 1
ATOM 5169 O O . ILE B 1 210 ? 19.688 -16.047 -10.07 1 94.12 210 ILE B O 1
ATOM 5173 N N . HIS B 1 211 ? 20.812 -15.539 -11.914 1 92.75 211 HIS B N 1
ATOM 5174 C CA . HIS B 1 211 ? 19.891 -14.484 -12.312 1 92.75 211 HIS B CA 1
ATOM 5175 C C . HIS B 1 211 ? 18.984 -14.938 -13.453 1 92.75 211 HIS B C 1
ATOM 5177 O O . HIS B 1 211 ? 19.469 -15.336 -14.516 1 92.75 211 HIS B O 1
ATOM 5183 N N . ILE B 1 212 ? 17.719 -14.922 -13.195 1 93.62 212 ILE B N 1
ATOM 5184 C CA . ILE B 1 212 ? 16.703 -15.273 -14.188 1 93.62 212 ILE B CA 1
ATOM 5185 C C . ILE B 1 212 ? 16.078 -14 -14.75 1 93.62 212 ILE B C 1
ATOM 5187 O O . ILE B 1 212 ? 15.414 -13.258 -14.023 1 93.62 212 ILE B O 1
ATOM 5191 N N . SER B 1 213 ? 16.188 -13.734 -15.961 1 91.44 213 SER B N 1
ATOM 5192 C CA . SER B 1 213 ? 15.516 -12.602 -16.594 1 91.44 213 SER B CA 1
ATOM 5193 C C . SER B 1 213 ? 14.094 -12.969 -17 1 91.44 213 SER B C 1
ATOM 5195 O O . SER B 1 213 ? 13.727 -14.141 -17.016 1 91.44 213 SER B O 1
ATOM 5197 N N . TRP B 1 214 ? 13.328 -11.961 -17.25 1 92.31 214 TRP B N 1
ATOM 5198 C CA . TRP B 1 214 ? 11.977 -12.18 -17.734 1 92.31 214 TRP B CA 1
ATOM 5199 C C . TRP B 1 214 ? 11.984 -13 -19.031 1 92.31 214 TRP B C 1
ATOM 5201 O O . TRP B 1 214 ? 11.203 -13.945 -19.172 1 92.31 214 TRP B O 1
ATOM 5211 N N . THR B 1 215 ? 12.898 -12.688 -19.922 1 92.25 215 THR B N 1
ATOM 5212 C CA . THR B 1 215 ? 13.008 -13.367 -21.203 1 92.25 215 THR B CA 1
ATOM 5213 C C . THR B 1 215 ? 13.453 -14.812 -21.016 1 92.25 215 THR B C 1
ATOM 5215 O O . THR B 1 215 ? 12.961 -15.711 -21.688 1 92.25 215 THR B O 1
ATOM 5218 N N . ASP B 1 216 ? 14.391 -15 -20.094 1 93.25 216 ASP B N 1
ATOM 5219 C CA . ASP B 1 216 ? 14.828 -16.359 -19.797 1 93.25 216 ASP B CA 1
ATOM 5220 C C . ASP B 1 216 ? 13.648 -17.234 -19.375 1 93.25 216 ASP B C 1
ATOM 5222 O O . ASP B 1 216 ? 13.5 -18.359 -19.844 1 93.25 216 ASP B O 1
ATOM 5226 N N . TRP B 1 217 ? 12.867 -16.688 -18.516 1 96 217 TRP B N 1
ATOM 5227 C CA . TRP B 1 217 ? 11.703 -17.406 -18 1 96 217 TRP B CA 1
ATOM 5228 C C . TRP B 1 217 ? 10.719 -17.703 -19.125 1 96 217 TRP B C 1
ATOM 5230 O O . TRP B 1 217 ? 10.258 -18.844 -19.281 1 96 217 TRP B O 1
ATOM 5240 N N . ALA B 1 218 ? 10.43 -16.719 -19.906 1 95.5 218 ALA B N 1
ATOM 5241 C CA . ALA B 1 218 ? 9.453 -16.859 -21 1 95.5 218 ALA B CA 1
ATOM 5242 C C . ALA B 1 218 ? 9.922 -17.875 -22.031 1 95.5 218 ALA B C 1
ATOM 5244 O O . ALA B 1 218 ? 9.141 -18.688 -22.516 1 95.5 218 ALA B O 1
ATOM 5245 N N . LEU B 1 219 ? 11.172 -17.812 -22.359 1 95.75 219 LEU B N 1
ATOM 5246 C CA . LEU B 1 219 ? 11.719 -18.719 -23.359 1 95.75 219 LEU B CA 1
ATOM 5247 C C . LEU B 1 219 ? 11.703 -20.156 -22.828 1 95.75 219 LEU B C 1
ATOM 5249 O O . LEU B 1 219 ? 11.383 -21.094 -23.578 1 95.75 219 LEU B O 1
ATOM 5253 N N . ALA B 1 220 ? 12.055 -20.297 -21.625 1 96.88 220 ALA B N 1
ATOM 5254 C CA . ALA B 1 220 ? 12.125 -21.625 -21.031 1 96.88 220 ALA B CA 1
ATOM 5255 C C . ALA B 1 220 ? 10.758 -22.297 -21.016 1 96.88 220 ALA B C 1
ATOM 5257 O O . ALA B 1 220 ? 10.664 -23.531 -21.125 1 96.88 220 ALA B O 1
ATOM 5258 N N . THR B 1 221 ? 9.703 -21.547 -20.875 1 97.94 221 THR B N 1
ATOM 5259 C CA . THR B 1 221 ? 8.383 -22.125 -20.656 1 97.94 221 THR B CA 1
ATOM 5260 C C . THR B 1 221 ? 7.57 -22.141 -21.953 1 97.94 221 THR B C 1
ATOM 5262 O O . THR B 1 221 ? 6.484 -22.719 -22 1 97.94 221 THR B O 1
ATOM 5265 N N . LEU B 1 222 ? 8.07 -21.609 -22.984 1 97.06 222 LEU B N 1
ATOM 5266 C CA . LEU B 1 222 ? 7.328 -21.375 -24.219 1 97.06 222 LEU B CA 1
ATOM 5267 C C . LEU B 1 222 ? 6.844 -22.703 -24.812 1 97.06 222 LEU B C 1
ATOM 5269 O O . LEU B 1 222 ? 5.641 -22.938 -24.922 1 97.06 222 LEU B O 1
ATOM 5273 N N . LEU B 1 223 ? 7.746 -23.609 -25.094 1 97.62 223 LEU B N 1
ATOM 5274 C CA . LEU B 1 223 ? 7.41 -24.844 -25.797 1 97.62 223 LEU B CA 1
ATOM 5275 C C . LEU B 1 223 ? 6.566 -25.766 -24.922 1 97.62 223 LEU B C 1
ATOM 5277 O O . LEU B 1 223 ? 5.469 -26.156 -25.312 1 97.62 223 LEU B O 1
ATOM 5281 N N . PRO B 1 224 ? 7.039 -26.094 -23.734 1 98 224 PRO B N 1
ATOM 5282 C CA . PRO B 1 224 ? 6.203 -26.953 -22.906 1 98 224 PRO B CA 1
ATOM 5283 C C . PRO B 1 224 ? 4.887 -26.297 -22.5 1 98 224 PRO B C 1
ATOM 5285 O O . PRO B 1 224 ? 3.879 -26.984 -22.328 1 98 224 PRO B O 1
ATOM 5288 N N . GLY B 1 225 ? 4.883 -25 -22.344 1 98.12 225 GLY B N 1
ATOM 5289 C CA . GLY B 1 225 ? 3.666 -24.281 -22 1 98.12 225 GLY B CA 1
ATOM 5290 C C . GLY B 1 225 ? 2.598 -24.375 -23.078 1 98.12 225 GLY B C 1
ATOM 5291 O O . GLY B 1 225 ? 1.464 -24.781 -22.797 1 98.12 225 GLY B O 1
ATOM 5292 N N . PHE B 1 226 ? 2.992 -24.094 -24.312 1 98.06 226 PHE B N 1
ATOM 5293 C CA . PHE B 1 226 ? 2.041 -24.141 -25.406 1 98.06 226 PHE B CA 1
ATOM 5294 C C . PHE B 1 226 ? 1.573 -25.562 -25.672 1 98.06 226 PHE B C 1
ATOM 5296 O O . PHE B 1 226 ? 0.406 -25.781 -25.984 1 98.06 226 PHE B O 1
ATOM 5303 N N . LEU B 1 227 ? 2.469 -26.453 -25.531 1 98.19 227 LEU B N 1
ATOM 5304 C CA . LEU B 1 227 ? 2.09 -27.859 -25.703 1 98.19 227 LEU B CA 1
ATOM 5305 C C . LEU B 1 227 ? 1.074 -28.266 -24.641 1 98.19 227 LEU B C 1
ATOM 5307 O O . LEU B 1 227 ? 0.11 -28.984 -24.938 1 98.19 227 LEU B O 1
ATOM 5311 N N . SER B 1 228 ? 1.306 -27.844 -23.438 1 98.19 228 SER B N 1
ATOM 5312 C CA . SER B 1 228 ? 0.382 -28.156 -22.344 1 98.19 228 SER B CA 1
ATOM 5313 C C . SER B 1 228 ? -0.983 -27.516 -22.578 1 98.19 228 SER B C 1
ATOM 5315 O O . SER B 1 228 ? -2.018 -28.156 -22.375 1 98.19 228 SER B O 1
ATOM 5317 N N . LEU B 1 229 ? -1 -26.234 -23 1 98 229 LEU B N 1
ATOM 5318 C CA . LEU B 1 229 ? -2.25 -25.516 -23.219 1 98 229 LEU B CA 1
ATOM 5319 C C . LEU B 1 229 ? -3.041 -26.125 -24.359 1 98 229 LEU B C 1
ATOM 5321 O O . LEU B 1 229 ? -4.273 -26.078 -24.375 1 98 229 LEU B O 1
ATOM 5325 N N . ALA B 1 230 ? -2.359 -26.734 -25.297 1 97.31 230 ALA B N 1
ATOM 5326 C CA . ALA B 1 230 ? -3.018 -27.391 -26.422 1 97.31 230 ALA B CA 1
ATOM 5327 C C . ALA B 1 230 ? -3.58 -28.75 -26.016 1 97.31 230 ALA B C 1
ATOM 5329 O O . ALA B 1 230 ? -4.676 -29.125 -26.438 1 97.31 230 ALA B O 1
ATOM 5330 N N . LEU B 1 231 ? -2.924 -29.422 -25.141 1 97.81 231 LEU B N 1
ATOM 5331 C CA . LEU B 1 231 ? -3.244 -30.812 -24.875 1 97.81 231 LEU B CA 1
ATOM 5332 C C . LEU B 1 231 ? -4.238 -30.938 -23.719 1 97.81 231 LEU B C 1
ATOM 5334 O O . LEU B 1 231 ? -5.082 -31.828 -23.703 1 97.81 231 LEU B O 1
ATOM 5338 N N . ILE B 1 232 ? -4.184 -30.062 -22.766 1 97.44 232 ILE B N 1
ATOM 5339 C CA . ILE B 1 232 ? -4.93 -30.234 -21.531 1 97.44 232 ILE B CA 1
ATOM 5340 C C . ILE B 1 232 ? -6.426 -30.156 -21.812 1 97.44 232 ILE B C 1
ATOM 5342 O O . ILE B 1 232 ? -7.184 -31.047 -21.422 1 97.44 232 ILE B O 1
ATOM 5346 N N . PRO B 1 233 ? -6.91 -29.062 -22.484 1 97.12 233 PRO B N 1
ATOM 5347 C CA . PRO B 1 233 ? -8.344 -29.047 -22.781 1 97.12 233 PRO B CA 1
ATOM 5348 C C . PRO B 1 233 ? -8.805 -30.25 -23.578 1 97.12 233 PRO B C 1
ATOM 5350 O O . PRO B 1 233 ? -9.898 -30.781 -23.344 1 97.12 233 PRO B O 1
ATOM 5353 N N . TYR B 1 234 ? -7.977 -30.688 -24.469 1 97.31 234 TYR B N 1
ATOM 5354 C CA . TYR B 1 234 ? -8.305 -31.859 -25.297 1 97.31 234 TYR B CA 1
ATOM 5355 C C . TYR B 1 234 ? -8.406 -33.094 -24.422 1 97.31 234 TYR B C 1
ATOM 5357 O O . TYR B 1 234 ? -9.312 -33.938 -24.609 1 97.31 234 TYR B O 1
ATOM 5365 N N . LEU B 1 235 ? -7.516 -33.281 -23.516 1 96.75 235 LEU B N 1
ATOM 5366 C CA . LEU B 1 235 ? -7.523 -34.438 -22.641 1 96.75 235 LEU B CA 1
ATOM 5367 C C . LEU B 1 235 ? -8.75 -34.438 -21.734 1 96.75 235 LEU B C 1
ATOM 5369 O O . LEU B 1 235 ? -9.367 -35.469 -21.5 1 96.75 235 LEU B O 1
ATOM 5373 N N . ILE B 1 236 ? -9.062 -33.281 -21.188 1 96.94 236 ILE B N 1
ATOM 5374 C CA . ILE B 1 236 ? -10.242 -33.156 -20.344 1 96.94 236 ILE B CA 1
ATOM 5375 C C . ILE B 1 236 ? -11.492 -33.469 -21.156 1 96.94 236 ILE B C 1
ATOM 5377 O O . ILE B 1 236 ? -12.438 -34.094 -20.672 1 96.94 236 ILE B O 1
ATOM 5381 N N . TYR B 1 237 ? -11.523 -33 -22.406 1 96.25 237 TYR B N 1
ATOM 5382 C CA . TYR B 1 237 ? -12.633 -33.25 -23.312 1 96.25 237 TYR B CA 1
ATOM 5383 C C . TYR B 1 237 ? -12.828 -34.75 -23.531 1 96.25 237 TYR B C 1
ATOM 5385 O O . TYR B 1 237 ? -13.961 -35.219 -23.719 1 96.25 237 TYR B O 1
ATOM 5393 N N . ARG B 1 238 ? -11.789 -35.5 -23.422 1 94.88 238 ARG B N 1
ATOM 5394 C CA . ARG B 1 238 ? -11.844 -36.938 -23.641 1 94.88 238 ARG B CA 1
ATOM 5395 C C . ARG B 1 238 ? -12.188 -37.656 -22.359 1 94.88 238 ARG B C 1
ATOM 5397 O O . ARG B 1 238 ? -12.977 -38.625 -22.375 1 94.88 238 ARG B O 1
ATOM 5404 N N . PHE B 1 239 ? -11.672 -37.219 -21.25 1 93.38 239 PHE B N 1
ATOM 5405 C CA . PHE B 1 239 ? -11.797 -37.969 -19.984 1 93.38 239 PHE B CA 1
ATOM 5406 C C . PHE B 1 239 ? -13 -37.469 -19.203 1 93.38 239 PHE B C 1
ATOM 5408 O O . PHE B 1 239 ? -13.586 -38.219 -18.406 1 93.38 239 PHE B O 1
ATOM 5415 N N . TYR B 1 240 ? -13.32 -36.25 -19.312 1 95.19 240 TYR B N 1
ATOM 5416 C CA . TYR B 1 240 ? -14.453 -35.594 -18.641 1 95.19 240 TYR B CA 1
ATOM 5417 C C . TYR B 1 240 ? -15.258 -34.75 -19.625 1 95.19 240 TYR B C 1
ATOM 5419 O O . TYR B 1 240 ? -15.375 -33.531 -19.453 1 95.19 240 TYR B O 1
ATOM 5427 N N . PRO B 1 241 ? -15.875 -35.438 -20.578 1 94.75 241 PRO B N 1
ATOM 5428 C CA . PRO B 1 241 ? -16.516 -34.75 -21.719 1 94.75 241 PRO B CA 1
ATOM 5429 C C . PRO B 1 241 ? -17.797 -34.031 -21.328 1 94.75 241 PRO B C 1
ATOM 5431 O O . PRO B 1 241 ? -18.562 -34.531 -20.484 1 94.75 241 PRO B O 1
ATOM 5434 N N . PRO B 1 242 ? -17.953 -32.844 -21.984 1 96.25 242 PRO B N 1
ATOM 5435 C CA . PRO B 1 242 ? -19.266 -32.219 -21.859 1 96.25 242 PRO B CA 1
ATOM 5436 C C . PRO B 1 242 ? -20.359 -32.969 -22.609 1 96.25 242 PRO B C 1
ATOM 5438 O O . PRO B 1 242 ? -20.062 -33.719 -23.547 1 96.25 242 PRO B O 1
ATOM 5441 N N . GLU B 1 243 ? -21.547 -32.75 -22.156 1 96 243 GLU B N 1
ATOM 5442 C CA . GLU B 1 243 ? -22.688 -33.344 -22.859 1 96 243 GLU B CA 1
ATOM 5443 C C . GLU B 1 243 ? -22.922 -32.625 -24.203 1 96 243 GLU B C 1
ATOM 5445 O O . GLU B 1 243 ? -23.203 -33.281 -25.203 1 96 243 GLU B O 1
ATOM 5450 N N . LEU B 1 244 ? -22.781 -31.375 -24.109 1 93.94 244 LEU B N 1
ATOM 5451 C CA . LEU B 1 244 ? -22.938 -30.562 -25.312 1 93.94 244 LEU B CA 1
ATOM 5452 C C . LEU B 1 244 ? -21.625 -30.438 -26.062 1 93.94 244 LEU B C 1
ATOM 5454 O O . LEU B 1 244 ? -20.625 -29.984 -25.5 1 93.94 244 LEU B O 1
ATOM 5458 N N . LYS B 1 245 ? -21.641 -30.797 -27.312 1 93.31 245 LYS B N 1
ATOM 5459 C CA . LYS B 1 245 ? -20.391 -30.766 -28.078 1 93.31 245 LYS B CA 1
ATOM 5460 C C . LYS B 1 245 ? -20.391 -29.625 -29.094 1 93.31 245 LYS B C 1
ATOM 5462 O O . LYS B 1 245 ? -19.328 -29.078 -29.406 1 93.31 245 LYS B O 1
ATOM 5467 N N . LYS B 1 246 ? -21.562 -29.297 -29.609 1 92.44 246 LYS B N 1
ATOM 5468 C CA . LYS B 1 246 ? -21.703 -28.172 -30.531 1 92.44 246 LYS B CA 1
ATOM 5469 C C . LYS B 1 246 ? -22.328 -26.969 -29.828 1 92.44 246 LYS B C 1
ATOM 5471 O O . LYS B 1 246 ? -23.328 -27.094 -29.125 1 92.44 246 LYS B O 1
ATOM 5476 N N . THR B 1 247 ? -21.641 -25.859 -29.969 1 91.62 247 THR B N 1
ATOM 5477 C CA . THR B 1 247 ? -22.062 -24.672 -29.25 1 91.62 247 THR B CA 1
ATOM 5478 C C . THR B 1 247 ? -22.203 -23.484 -30.203 1 91.62 247 THR B C 1
ATOM 5480 O O . THR B 1 247 ? -21.672 -22.406 -29.938 1 91.62 247 THR B O 1
ATOM 5483 N N . SER B 1 248 ? -22.953 -23.609 -31.25 1 89.88 248 SER B N 1
ATOM 5484 C CA . SER B 1 248 ? -23.109 -22.562 -32.25 1 89.88 248 SER B CA 1
ATOM 5485 C C . SER B 1 248 ? -23.859 -21.359 -31.703 1 89.88 248 SER B C 1
ATOM 5487 O O . SER B 1 248 ? -23.609 -20.219 -32.125 1 89.88 248 SER B O 1
ATOM 5489 N N . GLU B 1 249 ? -24.594 -21.531 -30.734 1 91.06 249 GLU B N 1
ATOM 5490 C CA . GLU B 1 249 ? -25.359 -20.453 -30.125 1 91.06 249 GLU B CA 1
ATOM 5491 C C . GLU B 1 249 ? -24.469 -19.469 -29.391 1 91.06 249 GLU B C 1
ATOM 5493 O O . GLU B 1 249 ? -24.688 -18.266 -29.438 1 91.06 249 GLU B O 1
ATOM 5498 N N . MET B 1 250 ? -23.484 -20.016 -28.734 1 90.88 250 MET B N 1
ATOM 5499 C CA . MET B 1 250 ? -22.609 -19.156 -27.969 1 90.88 250 MET B CA 1
ATOM 5500 C C . MET B 1 250 ? -21.766 -18.266 -28.891 1 90.88 250 MET B C 1
ATOM 5502 O O . MET B 1 250 ? -21.469 -17.125 -28.547 1 90.88 250 MET B O 1
ATOM 5506 N N . ARG B 1 251 ? -21.391 -18.812 -29.938 1 93.06 251 ARG B N 1
ATOM 5507 C CA . ARG B 1 251 ? -20.656 -18 -30.906 1 93.06 251 ARG B CA 1
ATOM 5508 C C . ARG B 1 251 ? -21.5 -16.812 -31.375 1 93.06 251 ARG B C 1
ATOM 5510 O O . ARG B 1 251 ? -21.016 -15.688 -31.438 1 93.06 251 ARG B O 1
ATOM 5517 N N . ALA B 1 252 ? -22.719 -17.062 -31.609 1 93.38 252 ALA B N 1
ATOM 5518 C CA . ALA B 1 252 ? -23.625 -16.016 -32.062 1 93.38 252 ALA B CA 1
ATOM 5519 C C . ALA B 1 252 ? -23.844 -14.961 -30.969 1 93.38 252 ALA B C 1
ATOM 5521 O O . ALA B 1 252 ? -23.875 -13.766 -31.25 1 93.38 252 ALA B O 1
ATOM 5522 N N . ILE B 1 253 ? -23.938 -15.438 -29.844 1 93.5 253 ILE B N 1
ATOM 5523 C CA . ILE B 1 253 ? -24.141 -14.547 -28.703 1 93.5 253 ILE B CA 1
ATOM 5524 C C . ILE B 1 253 ? -22.906 -13.656 -28.531 1 93.5 253 ILE B C 1
ATOM 5526 O O . ILE B 1 253 ? -23.031 -12.453 -28.266 1 93.5 253 ILE B O 1
ATOM 5530 N N . ALA B 1 254 ? -21.781 -14.258 -28.656 1 95.31 254 ALA B N 1
ATOM 5531 C CA . ALA B 1 254 ? -20.531 -13.508 -28.5 1 95.31 254 ALA B CA 1
ATOM 5532 C C . ALA B 1 254 ? -20.406 -12.422 -29.562 1 95.31 254 ALA B C 1
ATOM 5534 O O . ALA B 1 254 ? -19.984 -11.305 -29.281 1 95.31 254 ALA B O 1
ATOM 5535 N N . VAL B 1 255 ? -20.781 -12.734 -30.75 1 95.38 255 VAL B N 1
ATOM 5536 C CA . VAL B 1 255 ? -20.734 -11.781 -31.844 1 95.38 255 VAL B CA 1
ATOM 5537 C C . VAL B 1 255 ? -21.703 -10.633 -31.578 1 95.38 255 VAL B C 1
ATOM 5539 O O . VAL B 1 255 ? -21.375 -9.469 -31.812 1 95.38 255 VAL B O 1
ATOM 5542 N N . GLU B 1 256 ? -22.812 -10.938 -31.062 1 95.06 256 GLU B N 1
ATOM 5543 C CA . GLU B 1 256 ? -23.812 -9.922 -30.75 1 95.06 256 GLU B CA 1
ATOM 5544 C C . GLU B 1 256 ? -23.344 -9.016 -29.609 1 95.06 256 GLU B C 1
ATOM 5546 O O . GLU B 1 256 ? -23.531 -7.801 -29.672 1 95.06 256 GLU B O 1
ATOM 5551 N N . ARG B 1 257 ? -22.812 -9.648 -28.641 1 93.94 257 ARG B N 1
ATOM 5552 C CA . ARG B 1 257 ? -22.328 -8.875 -27.516 1 93.94 257 ARG B CA 1
ATOM 5553 C C . ARG B 1 257 ? -21.188 -7.941 -27.938 1 93.94 257 ARG B C 1
ATOM 5555 O O . ARG B 1 257 ? -21.094 -6.816 -27.438 1 93.94 257 ARG B O 1
ATOM 5562 N N . LEU B 1 258 ? -20.344 -8.383 -28.797 1 95.12 258 LEU B N 1
ATOM 5563 C CA . LEU B 1 258 ? -19.25 -7.562 -29.312 1 95.12 258 LEU B CA 1
ATOM 5564 C C . LEU B 1 258 ? -19.797 -6.379 -30.109 1 95.12 258 LEU B C 1
ATOM 5566 O O . LEU B 1 258 ? -19.25 -5.273 -30.031 1 95.12 258 LEU B O 1
ATOM 5570 N N . ARG B 1 259 ? -20.812 -6.648 -30.812 1 94.62 259 ARG B N 1
ATOM 5571 C CA . ARG B 1 259 ? -21.469 -5.582 -31.562 1 94.62 259 ARG B CA 1
ATOM 5572 C C . ARG B 1 259 ? -22.078 -4.547 -30.641 1 94.62 259 ARG B C 1
ATOM 5574 O O . ARG B 1 259 ? -22.016 -3.346 -30.891 1 94.62 259 ARG B O 1
ATOM 5581 N N . GLU B 1 260 ? -22.578 -5.02 -29.578 1 94.75 260 GLU B N 1
ATOM 5582 C CA . GLU B 1 260 ? -23.188 -4.137 -28.594 1 94.75 260 GLU B CA 1
ATOM 5583 C C . GLU B 1 260 ? -22.141 -3.279 -27.891 1 94.75 260 GLU B C 1
ATOM 5585 O O . GLU B 1 260 ? -22.422 -2.139 -27.516 1 94.75 260 GLU B O 1
ATOM 5590 N N . MET B 1 261 ? -21.047 -3.811 -27.703 1 93.75 261 MET B N 1
ATOM 5591 C CA . MET B 1 261 ? -19.953 -3.082 -27.062 1 93.75 261 MET B CA 1
ATOM 5592 C C . MET B 1 261 ? -19.453 -1.946 -27.953 1 93.75 261 MET B C 1
ATOM 5594 O O . MET B 1 261 ? -18.922 -0.955 -27.453 1 93.75 261 MET B O 1
ATOM 5598 N N . GLY B 1 262 ? -19.641 -2.029 -29.25 1 93.44 262 GLY B N 1
ATOM 5599 C CA . GLY B 1 262 ? -19.25 -0.974 -30.156 1 93.44 262 GLY B CA 1
ATOM 5600 C C . GLY B 1 262 ? -17.75 -0.948 -30.422 1 93.44 262 GLY B C 1
ATOM 5601 O O . GLY B 1 262 ? -17.062 -1.944 -30.203 1 93.44 262 GLY B O 1
ATOM 5602 N N . LYS B 1 263 ? -17.344 0.242 -30.906 1 94.75 263 LYS B N 1
ATOM 5603 C CA . LYS B 1 263 ? -15.93 0.395 -31.219 1 94.75 263 LYS B CA 1
ATOM 5604 C C . LYS B 1 263 ? -15.102 0.538 -29.953 1 94.75 263 LYS B C 1
ATOM 5606 O O . LYS B 1 263 ? -15.633 0.858 -28.891 1 94.75 263 LYS B O 1
ATOM 5611 N N . MET B 1 264 ? -13.844 0.193 -30.031 1 95.5 264 MET B N 1
ATOM 5612 C CA . MET B 1 264 ? -12.945 0.315 -28.891 1 95.5 264 MET B CA 1
ATOM 5613 C C . MET B 1 264 ? -12.914 1.749 -28.375 1 95.5 264 MET B C 1
ATOM 5615 O O . MET B 1 264 ? -12.852 2.695 -29.156 1 95.5 264 MET B O 1
ATOM 5619 N N . THR B 1 265 ? -12.984 1.874 -27.125 1 95.25 265 THR B N 1
ATOM 5620 C CA . THR B 1 265 ? -12.93 3.184 -26.5 1 95.25 265 THR B CA 1
ATOM 5621 C C . THR B 1 265 ? -11.484 3.678 -26.406 1 95.25 265 THR B C 1
ATOM 5623 O O . THR B 1 265 ? -10.547 2.914 -26.641 1 95.25 265 THR B O 1
ATOM 5626 N N . ARG B 1 266 ? -11.336 4.953 -26.141 1 95.5 266 ARG B N 1
ATOM 5627 C CA . ARG B 1 266 ? -10.016 5.535 -25.953 1 95.5 266 ARG B CA 1
ATOM 5628 C C . ARG B 1 266 ? -9.242 4.809 -24.859 1 95.5 266 ARG B C 1
ATOM 5630 O O . ARG B 1 266 ? -8.055 4.516 -25.031 1 95.5 266 ARG B O 1
ATOM 5637 N N . ASN B 1 267 ? -9.938 4.539 -23.781 1 96.62 267 ASN B N 1
ATOM 5638 C CA . ASN B 1 267 ? -9.297 3.861 -22.656 1 96.62 267 ASN B CA 1
ATOM 5639 C C . ASN B 1 267 ? -8.844 2.453 -23.047 1 96.62 267 ASN B C 1
ATOM 5641 O O . ASN B 1 267 ? -7.789 1.994 -22.594 1 96.62 267 ASN B O 1
ATOM 5645 N N . GLU B 1 268 ? -9.617 1.753 -23.812 1 96.38 268 GLU B N 1
ATOM 5646 C CA . GLU B 1 268 ? -9.227 0.424 -24.266 1 96.38 268 GLU B CA 1
ATOM 5647 C C . GLU B 1 268 ? -7.988 0.491 -25.156 1 96.38 268 GLU B C 1
ATOM 5649 O O . GLU B 1 268 ? -7.109 -0.37 -25.078 1 96.38 268 GLU B O 1
ATOM 5654 N N . TRP B 1 269 ? -7.914 1.481 -26 1 97.06 269 TRP B N 1
ATOM 5655 C CA . TRP B 1 269 ? -6.75 1.67 -26.859 1 97.06 269 TRP B CA 1
ATOM 5656 C C . TRP B 1 269 ? -5.5 1.946 -26.016 1 97.06 269 TRP B C 1
ATOM 5658 O O . TRP B 1 269 ? -4.418 1.451 -26.328 1 97.06 269 TRP B O 1
ATOM 5668 N N . VAL B 1 270 ? -5.637 2.73 -25.016 1 97.38 270 VAL B N 1
ATOM 5669 C CA . VAL B 1 270 ? -4.516 3.066 -24.156 1 97.38 270 VAL B CA 1
ATOM 5670 C C . VAL B 1 270 ? -4.012 1.807 -23.453 1 97.38 270 VAL B C 1
ATOM 5672 O O . VAL B 1 270 ? -2.803 1.557 -23.406 1 97.38 270 VAL B O 1
ATOM 5675 N N . VAL B 1 271 ? -4.945 1.029 -22.953 1 96.19 271 VAL B N 1
ATOM 5676 C CA . VAL B 1 271 ? -4.578 -0.191 -22.234 1 96.19 271 VAL B CA 1
ATOM 5677 C C . VAL B 1 271 ? -3.873 -1.152 -23.188 1 96.19 271 VAL B C 1
ATOM 5679 O O . VAL B 1 271 ? -2.893 -1.799 -22.812 1 96.19 271 VAL B O 1
ATOM 5682 N N . LEU B 1 272 ? -4.391 -1.294 -24.391 1 96.56 272 LEU B N 1
ATOM 5683 C CA . LEU B 1 272 ? -3.738 -2.133 -25.391 1 96.56 272 LEU B CA 1
ATOM 5684 C C . LEU B 1 272 ? -2.322 -1.642 -25.688 1 96.56 272 LEU B C 1
ATOM 5686 O O . LEU B 1 272 ? -1.389 -2.441 -25.766 1 96.56 272 LEU B O 1
ATOM 5690 N N . GLY B 1 273 ? -2.201 -0.352 -25.859 1 97.56 273 GLY B N 1
ATOM 5691 C CA . GLY B 1 273 ? -0.885 0.224 -26.078 1 97.56 273 GLY B CA 1
ATOM 5692 C C . GLY B 1 273 ? 0.091 -0.07 -24.953 1 97.56 273 GLY B C 1
ATOM 5693 O O . GLY B 1 273 ? 1.248 -0.413 -25.203 1 97.56 273 GLY B O 1
ATOM 5694 N N . VAL B 1 274 ? -0.353 0.099 -23.75 1 97.44 274 VAL B N 1
ATOM 5695 C CA . VAL B 1 274 ? 0.481 -0.171 -22.578 1 97.44 274 VAL B CA 1
ATOM 5696 C C . VAL B 1 274 ? 0.845 -1.653 -22.531 1 97.44 274 VAL B C 1
ATOM 5698 O O . VAL B 1 274 ? 1.996 -2.01 -22.266 1 97.44 274 VAL B O 1
ATOM 5701 N N . PHE B 1 275 ? -0.151 -2.488 -22.828 1 96.19 275 PHE B N 1
ATOM 5702 C CA . PHE B 1 275 ? 0.093 -3.926 -22.828 1 96.19 275 PHE B CA 1
ATOM 5703 C C . PHE B 1 275 ? 1.179 -4.285 -23.844 1 96.19 275 PHE B C 1
ATOM 5705 O O . PHE B 1 275 ? 2.131 -4.992 -23.5 1 96.19 275 PHE B O 1
ATOM 5712 N N . LEU B 1 276 ? 1.054 -3.848 -24.984 1 96.94 276 LEU B N 1
ATOM 5713 C CA . LEU B 1 276 ? 2.029 -4.125 -26.031 1 96.94 276 LEU B CA 1
ATOM 5714 C C . LEU B 1 276 ? 3.395 -3.547 -25.672 1 96.94 276 LEU B C 1
ATOM 5716 O O . LEU B 1 276 ? 4.426 -4.172 -25.938 1 96.94 276 LEU B O 1
ATOM 5720 N N . GLY B 1 277 ? 3.393 -2.393 -25.109 1 96.75 277 GLY B N 1
ATOM 5721 C CA . GLY B 1 277 ? 4.637 -1.793 -24.656 1 96.75 277 GLY B CA 1
ATOM 5722 C C . GLY B 1 277 ? 5.348 -2.617 -23.594 1 96.75 277 GLY B C 1
ATOM 5723 O O . GLY B 1 277 ? 6.559 -2.832 -23.688 1 96.75 277 GLY B O 1
ATOM 5724 N N . LEU B 1 278 ? 4.594 -3.088 -22.625 1 95.69 278 LEU B N 1
ATOM 5725 C CA . LEU B 1 278 ? 5.16 -3.9 -21.562 1 95.69 278 LEU B CA 1
ATOM 5726 C C . LEU B 1 278 ? 5.832 -5.148 -22.125 1 95.69 278 LEU B C 1
ATOM 5728 O O . LEU B 1 278 ? 7.008 -5.402 -21.859 1 95.69 278 LEU B O 1
ATOM 5732 N N . VAL B 1 279 ? 5.082 -5.871 -22.922 1 93.81 279 VAL B N 1
ATOM 5733 C CA . VAL B 1 279 ? 5.582 -7.129 -23.453 1 93.81 279 VAL B CA 1
ATOM 5734 C C . VAL B 1 279 ? 6.812 -6.871 -24.312 1 93.81 279 VAL B C 1
ATOM 5736 O O . VAL B 1 279 ? 7.828 -7.559 -24.188 1 93.81 279 VAL B O 1
ATOM 5739 N N . THR B 1 280 ? 6.762 -5.863 -25.094 1 95.69 280 THR B N 1
ATOM 5740 C CA . THR B 1 280 ? 7.863 -5.539 -26 1 95.69 280 THR B CA 1
ATOM 5741 C C . THR B 1 280 ? 9.117 -5.18 -25.203 1 95.69 280 THR B C 1
ATOM 5743 O O . THR B 1 280 ? 10.195 -5.719 -25.469 1 95.69 280 THR B O 1
ATOM 5746 N N . PHE B 1 281 ? 8.977 -4.379 -24.219 1 95.38 281 PHE B N 1
ATOM 5747 C CA . PHE B 1 281 ? 10.141 -3.914 -23.484 1 95.38 281 PHE B CA 1
ATOM 5748 C C . PHE B 1 281 ? 10.641 -4.988 -22.531 1 95.38 281 PHE B C 1
ATOM 5750 O O . PHE B 1 281 ? 11.836 -5.051 -22.219 1 95.38 281 PHE B O 1
ATOM 5757 N N . TRP B 1 282 ? 9.773 -5.828 -22.078 1 92.81 282 TRP B N 1
ATOM 5758 C CA . TRP B 1 282 ? 10.227 -6.93 -21.234 1 92.81 282 TRP B CA 1
ATOM 5759 C C . TRP B 1 282 ? 11.016 -7.953 -22.047 1 92.81 282 TRP B C 1
ATOM 5761 O O . TRP B 1 282 ? 12.031 -8.469 -21.578 1 92.81 282 TRP B O 1
ATOM 5771 N N . VAL B 1 283 ? 10.578 -8.195 -23.203 1 91.12 283 VAL B N 1
ATOM 5772 C CA . VAL B 1 283 ? 11.266 -9.148 -24.078 1 91.12 283 VAL B CA 1
ATOM 5773 C C . VAL B 1 283 ? 12.609 -8.57 -24.5 1 91.12 283 VAL B C 1
ATOM 5775 O O . VAL B 1 283 ? 13.625 -9.281 -24.5 1 91.12 283 VAL B O 1
ATOM 5778 N N . LEU B 1 284 ? 12.617 -7.273 -24.719 1 92.38 284 LEU B N 1
ATOM 5779 C CA . LEU B 1 284 ? 13.82 -6.637 -25.234 1 92.38 284 LEU B CA 1
ATOM 5780 C C . LEU B 1 284 ? 14.648 -6.043 -24.094 1 92.38 284 LEU B C 1
ATOM 5782 O O . LEU B 1 284 ? 15.688 -5.418 -24.344 1 92.38 284 LEU B O 1
ATOM 5786 N N . GLY B 1 285 ? 14.195 -6.172 -23.016 1 87.5 285 GLY B N 1
ATOM 5787 C CA . GLY B 1 285 ? 14.836 -5.535 -21.875 1 87.5 285 GLY B CA 1
ATOM 5788 C C . GLY B 1 285 ? 16.312 -5.891 -21.75 1 87.5 285 GLY B C 1
ATOM 5789 O O . GLY B 1 285 ? 17.141 -5.016 -21.516 1 87.5 285 GLY B O 1
ATOM 5790 N N . SER B 1 286 ? 16.656 -7.141 -21.891 1 83.81 286 SER B N 1
ATOM 5791 C CA . SER B 1 286 ? 18.047 -7.57 -21.781 1 83.81 286 SER B CA 1
ATOM 5792 C C . SER B 1 286 ? 18.891 -7.004 -22.906 1 83.81 286 SER B C 1
ATOM 5794 O O . SER B 1 286 ? 20.047 -6.641 -22.703 1 83.81 286 SER B O 1
ATOM 5796 N N . THR B 1 287 ? 18.312 -6.777 -24.047 1 88.12 287 THR B N 1
ATOM 5797 C CA . THR B 1 287 ? 19.031 -6.273 -25.203 1 88.12 287 THR B CA 1
ATOM 5798 C C . THR B 1 287 ? 19.172 -4.754 -25.156 1 88.12 287 THR B C 1
ATOM 5800 O O . THR B 1 287 ? 20.219 -4.203 -25.484 1 88.12 287 THR B O 1
ATOM 5803 N N . LEU B 1 288 ? 18.203 -4.113 -24.625 1 91.56 288 LEU B N 1
ATOM 5804 C CA . LEU B 1 288 ? 18.188 -2.654 -24.594 1 91.56 288 LEU B CA 1
ATOM 5805 C C . LEU B 1 288 ? 18.656 -2.129 -23.25 1 91.56 288 LEU B C 1
ATOM 5807 O O . LEU B 1 288 ? 18.781 -0.916 -23.047 1 91.56 288 LEU B O 1
ATOM 5811 N N . ASN B 1 289 ? 18.891 -3.008 -22.344 1 90.19 289 ASN B N 1
ATOM 5812 C CA . ASN B 1 289 ? 19.312 -2.662 -20.984 1 90.19 289 ASN B CA 1
ATOM 5813 C C . ASN B 1 289 ? 18.281 -1.81 -20.266 1 90.19 289 ASN B C 1
ATOM 5815 O O . ASN B 1 289 ? 18.609 -0.766 -19.703 1 90.19 289 ASN B O 1
ATOM 5819 N N . ILE B 1 290 ? 17.062 -2.219 -20.469 1 91.81 290 ILE B N 1
ATOM 5820 C CA . ILE B 1 290 ? 15.961 -1.557 -19.781 1 91.81 290 ILE B CA 1
ATOM 5821 C C . ILE B 1 290 ? 15.453 -2.441 -18.641 1 91.81 290 ILE B C 1
ATOM 5823 O O . ILE B 1 290 ? 15.078 -3.596 -18.875 1 91.81 290 ILE B O 1
ATOM 5827 N N . ASP B 1 291 ? 15.453 -1.855 -17.5 1 92.62 291 ASP B N 1
ATOM 5828 C CA . ASP B 1 291 ? 15 -2.58 -16.328 1 92.62 291 ASP B CA 1
ATOM 5829 C C . ASP B 1 291 ? 13.508 -2.904 -16.406 1 92.62 291 ASP B C 1
ATOM 5831 O O . ASP B 1 291 ? 12.719 -2.074 -16.859 1 92.62 291 ASP B O 1
ATOM 5835 N N . ALA B 1 292 ? 13.195 -4.121 -16.047 1 92.62 292 ALA B N 1
ATOM 5836 C CA . ALA B 1 292 ? 11.805 -4.57 -16.109 1 92.62 292 ALA B CA 1
ATOM 5837 C C . ALA B 1 292 ? 10.914 -3.713 -15.211 1 92.62 292 ALA B C 1
ATOM 5839 O O . ALA B 1 292 ? 9.758 -3.461 -15.539 1 92.62 292 ALA B O 1
ATOM 5840 N N . THR B 1 293 ? 11.469 -3.301 -14.086 1 94.81 293 THR B N 1
ATOM 5841 C CA . THR B 1 293 ? 10.719 -2.457 -13.164 1 94.81 293 THR B CA 1
ATOM 5842 C C . THR B 1 293 ? 10.43 -1.098 -13.789 1 94.81 293 THR B C 1
ATOM 5844 O O . THR B 1 293 ? 9.328 -0.566 -13.648 1 94.81 293 THR B O 1
ATOM 5847 N N . LEU B 1 294 ? 11.367 -0.585 -14.469 1 96.06 294 LEU B N 1
ATOM 5848 C CA . LEU B 1 294 ? 11.172 0.686 -15.156 1 96.06 294 LEU B CA 1
ATOM 5849 C C . LEU B 1 294 ? 10.047 0.584 -16.172 1 96.06 294 LEU B C 1
ATOM 5851 O O . LEU B 1 294 ? 9.227 1.501 -16.297 1 96.06 294 LEU B O 1
ATOM 5855 N N . THR B 1 295 ? 10.039 -0.467 -16.891 1 96.44 295 THR B N 1
ATOM 5856 C CA . THR B 1 295 ? 8.992 -0.7 -17.875 1 96.44 295 THR B CA 1
ATOM 5857 C C . THR B 1 295 ? 7.617 -0.694 -17.203 1 96.44 295 THR B C 1
ATOM 5859 O O . THR B 1 295 ? 6.68 -0.081 -17.719 1 96.44 295 THR B O 1
ATOM 5862 N N . ALA B 1 296 ? 7.504 -1.356 -16.109 1 96.44 296 ALA B N 1
ATOM 5863 C CA . ALA B 1 296 ? 6.23 -1.426 -15.391 1 96.44 296 ALA B CA 1
ATOM 5864 C C . ALA B 1 296 ? 5.824 -0.055 -14.859 1 96.44 296 ALA B C 1
ATOM 5866 O O . ALA B 1 296 ? 4.656 0.329 -14.945 1 96.44 296 ALA B O 1
ATOM 5867 N N . LEU B 1 297 ? 6.773 0.667 -14.32 1 97.62 297 LEU B N 1
ATOM 5868 C CA . LEU B 1 297 ? 6.516 2.012 -13.812 1 97.62 297 LEU B CA 1
ATOM 5869 C C . LEU B 1 297 ? 6.039 2.93 -14.938 1 97.62 297 LEU B C 1
ATOM 5871 O O . LEU B 1 297 ? 5.098 3.707 -14.75 1 97.62 297 LEU B O 1
ATOM 5875 N N . ALA B 1 298 ? 6.664 2.85 -16.062 1 97.69 298 ALA B N 1
ATOM 5876 C CA . ALA B 1 298 ? 6.281 3.65 -17.219 1 97.69 298 ALA B CA 1
ATOM 5877 C C . ALA B 1 298 ? 4.867 3.311 -17.672 1 97.69 298 ALA B C 1
ATOM 5879 O O . ALA B 1 298 ? 4.086 4.203 -18.016 1 97.69 298 ALA B O 1
ATOM 5880 N N . GLY B 1 299 ? 4.609 2.045 -17.75 1 97.69 299 GLY B N 1
ATOM 5881 C CA . GLY B 1 299 ? 3.262 1.632 -18.109 1 97.69 299 GLY B CA 1
ATOM 5882 C C . GLY B 1 299 ? 2.195 2.193 -17.188 1 97.69 299 GLY B C 1
ATOM 5883 O O . GLY B 1 299 ? 1.167 2.691 -17.641 1 97.69 299 GLY B O 1
ATOM 5884 N N . LEU B 1 300 ? 2.443 2.113 -15.875 1 97.88 300 LEU B N 1
ATOM 5885 C CA . LEU B 1 300 ? 1.499 2.662 -14.906 1 97.88 300 LEU B CA 1
ATOM 5886 C C . LEU B 1 300 ? 1.33 4.164 -15.109 1 97.88 300 LEU B C 1
ATOM 5888 O O . LEU B 1 300 ? 0.21 4.68 -15.062 1 97.88 300 LEU B O 1
ATOM 5892 N N . SER B 1 301 ? 2.396 4.875 -15.32 1 97.88 301 SER B N 1
ATOM 5893 C CA . SER B 1 301 ? 2.367 6.324 -15.5 1 97.88 301 SER B CA 1
ATOM 5894 C C . SER B 1 301 ? 1.539 6.715 -16.719 1 97.88 301 SER B C 1
ATOM 5896 O O . SER B 1 301 ? 0.79 7.691 -16.672 1 97.88 301 SER B O 1
ATOM 5898 N N . VAL B 1 302 ? 1.649 5.957 -17.766 1 97.75 302 VAL B N 1
ATOM 5899 C CA . VAL B 1 302 ? 0.88 6.238 -18.984 1 97.75 302 VAL B CA 1
ATOM 5900 C C . VAL B 1 302 ? -0.611 6.07 -18.688 1 97.75 302 VAL B C 1
ATOM 5902 O O . VAL B 1 302 ? -1.428 6.887 -19.125 1 97.75 302 VAL B O 1
ATOM 5905 N N . LEU B 1 303 ? -0.942 5.035 -17.984 1 97.94 303 LEU B N 1
ATOM 5906 C CA . LEU B 1 303 ? -2.344 4.789 -17.656 1 97.94 303 LEU B CA 1
ATOM 5907 C C . LEU B 1 303 ? -2.902 5.898 -16.766 1 97.94 303 LEU B C 1
ATOM 5909 O O . LEU B 1 303 ? -4.047 6.324 -16.953 1 97.94 303 LEU B O 1
ATOM 5913 N N . LEU B 1 304 ? -2.111 6.371 -15.859 1 97.25 304 LEU B N 1
ATOM 5914 C CA . LEU B 1 304 ? -2.549 7.441 -14.969 1 97.25 304 LEU B CA 1
ATOM 5915 C C . LEU B 1 304 ? -2.645 8.766 -15.711 1 97.25 304 LEU B C 1
ATOM 5917 O O . LEU B 1 304 ? -3.596 9.523 -15.516 1 97.25 304 LEU B O 1
ATOM 5921 N N . LEU B 1 305 ? -1.701 9.031 -16.562 1 95.88 305 LEU B N 1
ATOM 5922 C CA . LEU B 1 305 ? -1.677 10.273 -17.328 1 95.88 305 LEU B CA 1
ATOM 5923 C C . LEU B 1 305 ? -2.885 10.367 -18.25 1 95.88 305 LEU B C 1
ATOM 5925 O O . LEU B 1 305 ? -3.463 11.445 -18.422 1 95.88 305 LEU B O 1
ATOM 5929 N N . SER B 1 306 ? -3.242 9.234 -18.812 1 95.5 306 SER B N 1
ATOM 5930 C CA . SER B 1 306 ? -4.359 9.203 -19.75 1 95.5 306 SER B CA 1
ATOM 5931 C C . SER B 1 306 ? -5.695 9.148 -19.031 1 95.5 306 SER B C 1
ATOM 5933 O O . SER B 1 306 ? -6.75 9.344 -19.625 1 95.5 306 SER B O 1
ATOM 5935 N N . ARG B 1 307 ? -5.719 8.781 -17.734 1 94.5 307 ARG B N 1
ATOM 5936 C CA . ARG B 1 307 ? -6.895 8.68 -16.875 1 94.5 307 ARG B CA 1
ATOM 5937 C C . ARG B 1 307 ? -7.691 7.418 -17.188 1 94.5 307 ARG B C 1
ATOM 5939 O O . ARG B 1 307 ? -8.875 7.324 -16.859 1 94.5 307 ARG B O 1
ATOM 5946 N N . ALA B 1 308 ? -6.965 6.547 -17.906 1 95.94 308 ALA B N 1
ATOM 5947 C CA . ALA B 1 308 ? -7.57 5.223 -18.016 1 95.94 308 ALA B CA 1
ATOM 5948 C C . ALA B 1 308 ? -7.656 4.547 -16.641 1 95.94 308 ALA B C 1
ATOM 5950 O O . ALA B 1 308 ? -8.531 3.709 -16.422 1 95.94 308 ALA B O 1
ATOM 5951 N N . LEU B 1 309 ? -6.684 4.918 -15.883 1 96.12 309 LEU B N 1
ATOM 5952 C CA . LEU B 1 309 ? -6.656 4.547 -14.469 1 96.12 309 LEU B CA 1
ATOM 5953 C C . LEU B 1 309 ? -6.586 5.781 -13.578 1 96.12 309 LEU B C 1
ATOM 5955 O O . LEU B 1 309 ? -5.887 6.746 -13.906 1 96.12 309 LEU B O 1
ATOM 5959 N N . THR B 1 310 ? -7.289 5.73 -12.492 1 96.25 310 THR B N 1
ATOM 5960 C CA . THR B 1 310 ? -7.227 6.82 -11.523 1 96.25 310 THR B CA 1
ATOM 5961 C C . THR B 1 310 ? -6.344 6.438 -10.336 1 96.25 310 THR B C 1
ATOM 5963 O O . THR B 1 310 ? -6.059 5.258 -10.125 1 96.25 310 THR B O 1
ATOM 5966 N N . TRP B 1 311 ? -5.906 7.398 -9.617 1 96.06 311 TRP B N 1
ATOM 5967 C CA . TRP B 1 311 ? -5.094 7.129 -8.438 1 96.06 311 TRP B CA 1
ATOM 5968 C C . TRP B 1 311 ? -5.891 6.367 -7.387 1 96.06 311 TRP B C 1
ATOM 5970 O O . TRP B 1 311 ? -5.344 5.531 -6.668 1 96.06 311 TRP B O 1
ATOM 5980 N N . ASP B 1 312 ? -7.125 6.637 -7.348 1 96.12 312 ASP B N 1
ATOM 5981 C CA . ASP B 1 312 ? -7.98 5.902 -6.422 1 96.12 312 ASP B CA 1
ATOM 5982 C C . ASP B 1 312 ? -7.973 4.406 -6.734 1 96.12 312 ASP B C 1
ATOM 5984 O O . ASP B 1 312 ? -8.023 3.578 -5.824 1 96.12 312 ASP B O 1
ATOM 5988 N N . ASP B 1 313 ? -7.871 4.059 -7.992 1 96.12 313 ASP B N 1
ATOM 5989 C CA . ASP B 1 313 ? -7.785 2.656 -8.391 1 96.12 313 ASP B CA 1
ATOM 5990 C C . ASP B 1 313 ? -6.516 2.01 -7.848 1 96.12 313 ASP B C 1
ATOM 5992 O O . ASP B 1 313 ? -6.527 0.844 -7.445 1 96.12 313 ASP B O 1
ATOM 5996 N N . VAL B 1 314 ? -5.484 2.807 -7.82 1 96.31 314 VAL B N 1
ATOM 5997 C CA . VAL B 1 314 ? -4.18 2.311 -7.398 1 96.31 314 VAL B CA 1
ATOM 5998 C C . VAL B 1 314 ? -4.191 2.029 -5.898 1 96.31 314 VAL B C 1
ATOM 6000 O O . VAL B 1 314 ? -3.861 0.922 -5.465 1 96.31 314 VAL B O 1
ATOM 6003 N N . VAL B 1 315 ? -4.617 2.947 -5.105 1 96.25 315 VAL B N 1
ATOM 6004 C CA . VAL B 1 315 ? -4.559 2.812 -3.656 1 96.25 315 VAL B CA 1
ATOM 6005 C C . VAL B 1 315 ? -5.625 1.827 -3.184 1 96.25 315 VAL B C 1
ATOM 6007 O O . VAL B 1 315 ? -5.527 1.275 -2.086 1 96.25 315 VAL B O 1
ATOM 6010 N N . SER B 1 316 ? -6.613 1.535 -4.062 1 95.44 316 SER B N 1
ATOM 6011 C CA . SER B 1 316 ? -7.695 0.624 -3.705 1 95.44 316 SER B CA 1
ATOM 6012 C C . SER B 1 316 ? -7.352 -0.814 -4.082 1 95.44 316 SER B C 1
ATOM 6014 O O . SER B 1 316 ? -8.117 -1.735 -3.793 1 95.44 316 SER B O 1
ATOM 6016 N N . GLU B 1 317 ? -6.23 -0.998 -4.727 1 94.94 317 GLU B N 1
ATOM 6017 C CA . GLU B 1 317 ? -5.852 -2.346 -5.145 1 94.94 317 GLU B CA 1
ATOM 6018 C C . GLU B 1 317 ? -5.262 -3.137 -3.979 1 94.94 317 GLU B C 1
ATOM 6020 O O . GLU B 1 317 ? -4.043 -3.236 -3.842 1 94.94 317 GLU B O 1
ATOM 6025 N N . LYS B 1 318 ? -6.078 -3.854 -3.264 1 94.19 318 LYS B N 1
ATOM 6026 C CA . LYS B 1 318 ? -5.711 -4.512 -2.012 1 94.19 318 LYS B CA 1
ATOM 6027 C C . LYS B 1 318 ? -4.672 -5.602 -2.246 1 94.19 318 LYS B C 1
ATOM 6029 O O . LYS B 1 318 ? -3.758 -5.781 -1.438 1 94.19 318 LYS B O 1
ATOM 6034 N N . GLU B 1 319 ? -4.781 -6.301 -3.361 1 91.94 319 GLU B N 1
ATOM 6035 C CA . GLU B 1 319 ? -3.891 -7.43 -3.623 1 91.94 319 GLU B CA 1
ATOM 6036 C C . GLU B 1 319 ? -2.463 -6.957 -3.883 1 91.94 319 GLU B C 1
ATOM 6038 O O . GLU B 1 319 ? -1.503 -7.648 -3.535 1 91.94 319 GLU B O 1
ATOM 6043 N N . ALA B 1 320 ? -2.377 -5.801 -4.512 1 95 320 ALA B N 1
ATOM 6044 C CA . ALA B 1 320 ? -1.05 -5.242 -4.754 1 95 320 ALA B CA 1
ATOM 6045 C C . ALA B 1 320 ? -0.343 -4.918 -3.439 1 95 320 ALA B C 1
ATOM 6047 O O . ALA B 1 320 ? 0.808 -5.312 -3.234 1 95 320 ALA B O 1
ATOM 6048 N N . TRP B 1 321 ? -0.992 -4.289 -2.551 1 96.25 321 TRP B N 1
ATOM 6049 C CA . TRP B 1 321 ? -0.398 -3.871 -1.286 1 96.25 321 TRP B CA 1
ATOM 6050 C C . TRP B 1 321 ? -0.148 -5.07 -0.379 1 96.25 321 TRP B C 1
ATOM 6052 O O . TRP B 1 321 ? 0.841 -5.105 0.356 1 96.25 321 TRP B O 1
ATOM 6062 N N . HIS B 1 322 ? -1.079 -6.035 -0.455 1 95 322 HIS B N 1
ATOM 6063 C CA . HIS B 1 322 ? -0.868 -7.309 0.224 1 95 322 HIS B CA 1
ATOM 6064 C C . HIS B 1 322 ? 0.43 -7.969 -0.231 1 95 322 HIS B C 1
ATOM 6066 O O . HIS B 1 322 ? 1.221 -8.43 0.595 1 95 322 HIS B O 1
ATOM 6072 N N . THR B 1 323 ? 0.671 -7.934 -1.487 1 92.94 323 THR B N 1
ATOM 6073 C CA . THR B 1 323 ? 1.849 -8.555 -2.08 1 92.94 323 THR B CA 1
ATOM 6074 C C . THR B 1 323 ? 3.115 -7.797 -1.697 1 92.94 323 THR B C 1
ATOM 6076 O O . THR B 1 323 ? 4.133 -8.406 -1.362 1 92.94 323 THR B O 1
ATOM 6079 N N . VAL B 1 324 ? 3.049 -6.477 -1.703 1 95.75 324 VAL B N 1
ATOM 6080 C CA . VAL B 1 324 ? 4.203 -5.648 -1.368 1 95.75 324 VAL B CA 1
ATOM 6081 C C . VAL B 1 324 ? 4.688 -5.984 0.041 1 95.75 324 VAL B C 1
ATOM 6083 O O . VAL B 1 324 ? 5.891 -6.141 0.271 1 95.75 324 VAL B O 1
ATOM 6086 N N . VAL B 1 325 ? 3.809 -6.23 0.93 1 95.69 325 VAL B N 1
ATOM 6087 C CA . VAL B 1 325 ? 4.164 -6.402 2.334 1 95.69 325 VAL B CA 1
ATOM 6088 C C . VAL B 1 325 ? 4.781 -7.785 2.545 1 95.69 325 VAL B C 1
ATOM 6090 O O . VAL B 1 325 ? 5.898 -7.902 3.053 1 95.69 325 VAL B O 1
ATOM 6093 N N . TRP B 1 326 ? 4.051 -8.836 2.156 1 92.38 326 TRP B N 1
ATOM 6094 C CA . TRP B 1 326 ? 4.59 -10.164 2.453 1 92.38 326 TRP B CA 1
ATOM 6095 C C . TRP B 1 326 ? 5.875 -10.414 1.671 1 92.38 326 TRP B C 1
ATOM 6097 O O . TRP B 1 326 ? 6.809 -11.039 2.18 1 92.38 326 TRP B O 1
ATOM 6107 N N . PHE B 1 327 ? 5.895 -9.961 0.389 1 93.25 327 PHE B N 1
ATOM 6108 C CA . PHE B 1 327 ? 7.074 -10.172 -0.442 1 93.25 327 PHE B CA 1
ATOM 6109 C C . PHE B 1 327 ? 8.281 -9.43 0.129 1 93.25 327 PHE B C 1
ATOM 6111 O O . PHE B 1 327 ? 9.383 -9.969 0.162 1 93.25 327 PHE B O 1
ATOM 6118 N N . ALA B 1 328 ? 8.086 -8.211 0.589 1 95.31 328 ALA B N 1
ATOM 6119 C CA . ALA B 1 328 ? 9.18 -7.422 1.16 1 95.31 328 ALA B CA 1
ATOM 6120 C C . ALA B 1 328 ? 9.758 -8.102 2.398 1 95.31 328 ALA B C 1
ATOM 6122 O O . ALA B 1 328 ? 10.977 -8.18 2.562 1 95.31 328 ALA B O 1
ATOM 6123 N N . VAL B 1 329 ? 8.945 -8.664 3.215 1 93.62 329 VAL B N 1
ATOM 6124 C CA . VAL B 1 329 ? 9.383 -9.258 4.477 1 93.62 329 VAL B CA 1
ATOM 6125 C C . VAL B 1 329 ? 10.117 -10.57 4.199 1 93.62 329 VAL B C 1
ATOM 6127 O O . VAL B 1 329 ? 11.211 -10.789 4.723 1 93.62 329 VAL B O 1
ATOM 6130 N N . LEU B 1 330 ? 9.57 -11.398 3.367 1 89 330 LEU B N 1
ATOM 6131 C CA . LEU B 1 330 ? 10.18 -12.688 3.082 1 89 330 LEU B CA 1
ATOM 6132 C C . LEU B 1 330 ? 11.508 -12.516 2.35 1 89 330 LEU B C 1
ATOM 6134 O O . LEU B 1 330 ? 12.477 -13.227 2.631 1 89 330 LEU B O 1
ATOM 6138 N N . MET B 1 331 ? 11.484 -11.516 1.507 1 89.12 331 MET B N 1
ATOM 6139 C CA . MET B 1 331 ? 12.719 -11.234 0.79 1 89.12 331 MET B CA 1
ATOM 6140 C C . MET B 1 331 ? 13.805 -10.734 1.745 1 89.12 331 MET B C 1
ATOM 6142 O O . MET B 1 331 ? 14.969 -11.094 1.605 1 89.12 331 MET B O 1
ATOM 6146 N N . THR B 1 332 ? 13.398 -9.875 2.627 1 92.31 332 THR B N 1
ATOM 6147 C CA . THR B 1 332 ? 14.336 -9.352 3.607 1 92.31 332 THR B CA 1
ATOM 6148 C C . THR B 1 332 ? 14.906 -10.477 4.469 1 92.31 332 THR B C 1
ATOM 6150 O O . THR B 1 332 ? 16.125 -10.562 4.652 1 92.31 332 THR B O 1
ATOM 6153 N N . LEU B 1 333 ? 14.094 -11.352 4.949 1 91.19 333 LEU B N 1
ATOM 6154 C CA . LEU B 1 333 ? 14.547 -12.445 5.797 1 91.19 333 LEU B CA 1
ATOM 6155 C C . LEU B 1 333 ? 15.453 -13.398 5.02 1 91.19 333 LEU B C 1
ATOM 6157 O O . LEU B 1 333 ? 16.516 -13.781 5.504 1 91.19 333 LEU B O 1
ATOM 6161 N N . ALA B 1 334 ? 15.039 -13.703 3.834 1 86.56 334 ALA B N 1
ATOM 6162 C CA . ALA B 1 334 ? 15.836 -14.602 2.996 1 86.56 334 ALA B CA 1
ATOM 6163 C C . ALA B 1 334 ? 17.172 -13.961 2.643 1 86.56 334 ALA B C 1
ATOM 6165 O O . ALA B 1 334 ? 18.219 -14.625 2.691 1 86.56 334 ALA B O 1
ATOM 6166 N N . GLY B 1 335 ? 17.156 -12.695 2.289 1 87.31 335 GLY B N 1
ATOM 6167 C CA . GLY B 1 335 ? 18.375 -11.984 1.941 1 87.31 335 GLY B CA 1
ATOM 6168 C C . GLY B 1 335 ? 19.344 -11.859 3.102 1 87.31 335 GLY B C 1
ATOM 6169 O O . GLY B 1 335 ? 20.547 -12.039 2.926 1 87.31 335 GLY B O 1
ATOM 6170 N N . GLN B 1 336 ? 18.797 -11.602 4.219 1 90.12 336 GLN B N 1
ATOM 6171 C CA . GLN B 1 336 ? 19.641 -11.469 5.395 1 90.12 336 GLN B CA 1
ATOM 6172 C C . GLN B 1 336 ? 20.234 -12.812 5.805 1 90.12 336 GLN B C 1
ATOM 6174 O O . GLN B 1 336 ? 21.391 -12.891 6.223 1 90.12 336 GLN B O 1
ATOM 6179 N N . LEU B 1 337 ? 19.5 -13.867 5.695 1 87.62 337 LEU B N 1
ATOM 6180 C CA . LEU B 1 337 ? 20 -15.211 5.98 1 87.62 337 LEU B CA 1
ATOM 6181 C C . LEU B 1 337 ? 21.141 -15.578 5.031 1 87.62 337 LEU B C 1
ATOM 6183 O O . LEU B 1 337 ? 22.125 -16.203 5.441 1 87.62 337 LEU B O 1
ATOM 6187 N N . ASN B 1 338 ? 21 -15.18 3.836 1 85.5 338 ASN B N 1
ATOM 6188 C CA . ASN B 1 338 ? 22.062 -15.406 2.854 1 85.5 338 ASN B CA 1
ATOM 6189 C C . ASN B 1 338 ? 23.328 -14.625 3.195 1 85.5 338 ASN B C 1
ATOM 6191 O O . ASN B 1 338 ? 24.438 -15.172 3.133 1 85.5 338 ASN B O 1
ATOM 6195 N N . LYS B 1 339 ? 23.125 -13.438 3.566 1 87.12 339 LYS B N 1
ATOM 6196 C CA . LYS B 1 339 ? 24.25 -12.562 3.91 1 87.12 339 LYS B CA 1
ATOM 6197 C C . LYS B 1 339 ? 25 -13.086 5.133 1 87.12 339 LYS B C 1
ATOM 6199 O O . LYS B 1 339 ? 26.219 -12.938 5.234 1 87.12 339 LYS B O 1
ATOM 6204 N N . MET B 1 340 ? 24.203 -13.797 5.953 1 89.06 340 MET B N 1
ATOM 6205 C CA . MET B 1 340 ? 24.797 -14.289 7.191 1 89.06 340 MET B CA 1
ATOM 6206 C C . MET B 1 340 ? 25.438 -15.656 6.973 1 89.06 340 MET B C 1
ATOM 6208 O O . MET B 1 340 ? 26.016 -16.234 7.898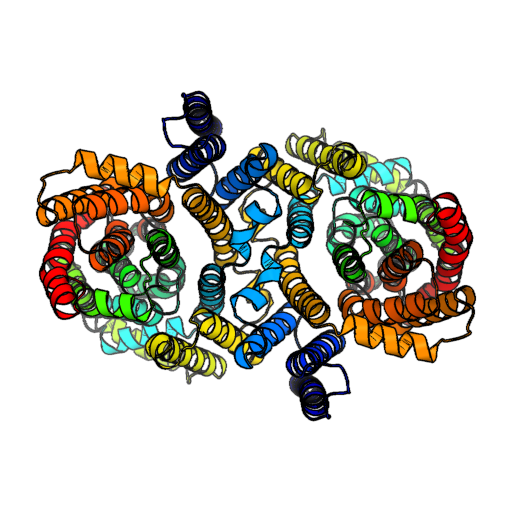 1 89.06 340 MET B O 1
ATOM 6212 N N . GLY B 1 341 ? 25.281 -16.25 5.785 1 80.94 341 GLY B N 1
ATOM 6213 C CA . GLY B 1 341 ? 26.016 -17.438 5.406 1 80.94 341 GLY B CA 1
ATOM 6214 C C . GLY B 1 341 ? 25.25 -18.734 5.668 1 80.94 341 GLY B C 1
ATOM 6215 O O . GLY B 1 341 ? 25.797 -19.828 5.531 1 80.94 341 GLY B O 1
ATOM 6216 N N . LEU B 1 342 ? 24.031 -18.625 5.988 1 81 342 LEU B N 1
ATOM 6217 C CA . LEU B 1 342 ? 23.266 -19.812 6.34 1 81 342 LEU B CA 1
ATOM 6218 C C . LEU B 1 342 ? 22.953 -20.641 5.102 1 81 342 LEU B C 1
ATOM 6220 O O . LEU B 1 342 ? 22.953 -21.875 5.156 1 81 342 LEU B O 1
ATOM 6224 N N . ILE B 1 343 ? 22.641 -20.016 4.031 1 75.5 343 ILE B N 1
ATOM 6225 C CA . ILE B 1 343 ? 22.312 -20.734 2.807 1 75.5 343 ILE B CA 1
ATOM 6226 C C . ILE B 1 343 ? 23.516 -21.531 2.326 1 75.5 343 ILE B C 1
ATOM 6228 O O . ILE B 1 343 ? 23.375 -22.688 1.887 1 75.5 343 ILE B O 1
ATOM 6232 N N . ALA B 1 344 ? 24.656 -20.922 2.486 1 76.94 344 ALA B N 1
ATOM 6233 C CA . ALA B 1 344 ? 25.891 -21.625 2.145 1 76.94 344 ALA B CA 1
ATOM 6234 C C . ALA B 1 344 ? 26.109 -22.828 3.066 1 76.94 344 ALA B C 1
ATOM 6236 O O . ALA B 1 344 ? 26.516 -23.891 2.615 1 76.94 344 ALA B O 1
ATOM 6237 N N . TRP B 1 345 ? 25.844 -22.672 4.254 1 82.31 345 TRP B N 1
ATOM 6238 C CA . TRP B 1 345 ? 25.984 -23.734 5.238 1 82.31 345 TRP B CA 1
ATOM 6239 C C . TRP B 1 345 ? 25.047 -24.891 4.934 1 82.31 345 TRP B C 1
ATOM 6241 O O . TRP B 1 345 ? 25.438 -26.062 4.969 1 82.31 345 TRP B O 1
ATOM 6251 N N . LEU B 1 346 ? 23.812 -24.594 4.602 1 77.81 346 LEU B N 1
ATOM 6252 C CA . LEU B 1 346 ? 22.828 -25.609 4.238 1 77.81 346 LEU B CA 1
ATOM 6253 C C . LEU B 1 346 ? 23.25 -26.344 2.965 1 77.81 346 LEU B C 1
ATOM 6255 O O . LEU B 1 346 ? 23.047 -27.547 2.842 1 77.81 346 LEU B O 1
ATOM 6259 N N . GLY B 1 347 ? 23.672 -25.609 2.062 1 74.81 347 GLY B N 1
ATOM 6260 C CA . GLY B 1 347 ? 24.188 -26.219 0.844 1 74.81 347 GLY B CA 1
ATOM 6261 C C . GLY B 1 347 ? 25.312 -27.188 1.093 1 74.81 347 GLY B C 1
ATOM 6262 O O . GLY B 1 347 ? 25.375 -28.25 0.464 1 74.81 347 GLY B O 1
ATOM 6263 N N . GLY B 1 348 ? 26.141 -26.781 1.978 1 78.25 348 GLY B N 1
ATOM 6264 C CA . GLY B 1 348 ? 27.219 -27.688 2.352 1 78.25 348 GLY B CA 1
ATOM 6265 C C . GLY B 1 348 ? 26.734 -28.969 2.977 1 78.25 348 GLY B C 1
ATOM 6266 O O . GLY B 1 348 ? 27.219 -30.062 2.641 1 78.25 348 GLY B O 1
ATOM 6267 N N . LEU B 1 349 ? 25.781 -28.875 3.789 1 80.69 349 LEU B N 1
ATOM 6268 C CA . LEU B 1 349 ? 25.203 -30.062 4.422 1 80.69 349 LEU B CA 1
ATOM 6269 C C . LEU B 1 349 ? 24.531 -30.969 3.389 1 80.69 349 LEU B C 1
ATOM 6271 O O . LEU B 1 349 ? 24.688 -32.188 3.441 1 80.69 349 LEU B O 1
ATOM 6275 N N . ALA B 1 350 ? 23.797 -30.328 2.502 1 79.25 350 ALA B N 1
ATOM 6276 C CA . ALA B 1 350 ? 23.109 -31.078 1.452 1 79.25 350 ALA B CA 1
ATOM 6277 C C . ALA B 1 350 ? 24.109 -31.75 0.511 1 79.25 350 ALA B C 1
ATOM 6279 O O . ALA B 1 350 ? 23.891 -32.875 0.07 1 79.25 350 ALA B O 1
ATOM 6280 N N . GLY B 1 351 ? 25.078 -31.031 0.27 1 79.94 351 GLY B N 1
ATOM 6281 C CA . GLY B 1 351 ? 26.109 -31.578 -0.589 1 79.94 351 GLY B CA 1
ATOM 6282 C C . GLY B 1 351 ? 26.719 -32.875 -0.047 1 79.94 351 GLY B C 1
ATOM 6283 O O . GLY B 1 351 ? 26.906 -33.844 -0.788 1 79.94 351 GLY B O 1
ATOM 6284 N N . ASN B 1 352 ? 26.922 -32.875 1.175 1 82.62 352 ASN B N 1
ATOM 6285 C CA . ASN B 1 352 ? 27.469 -34.062 1.812 1 82.62 352 ASN B CA 1
ATOM 6286 C C . ASN B 1 352 ? 26.5 -35.25 1.788 1 82.62 352 ASN B C 1
ATOM 6288 O O . ASN B 1 352 ? 26.891 -36.406 1.623 1 82.62 352 ASN B O 1
ATOM 6292 N N . ALA B 1 353 ? 25.266 -34.906 1.847 1 78.56 353 ALA B N 1
ATOM 6293 C CA . ALA B 1 353 ? 24.234 -35.938 1.932 1 78.56 353 ALA B CA 1
ATOM 6294 C C . ALA B 1 353 ? 24 -36.562 0.571 1 78.56 353 ALA B C 1
ATOM 6296 O O . ALA B 1 353 ? 23.625 -37.75 0.493 1 78.56 353 ALA B O 1
ATOM 6297 N N . VAL B 1 354 ? 24.266 -35.844 -0.455 1 81.88 354 VAL B N 1
ATOM 6298 C CA . VAL B 1 354 ? 23.922 -36.344 -1.777 1 81.88 354 VAL B CA 1
ATOM 6299 C C . VAL B 1 354 ? 25.188 -36.688 -2.557 1 81.88 354 VAL B C 1
ATOM 6301 O O . VAL B 1 354 ? 25.156 -36.906 -3.77 1 81.88 354 VAL B O 1
ATOM 6304 N N . SER B 1 355 ? 26.188 -36.688 -1.8 1 79.19 355 SER B N 1
ATOM 6305 C CA . SER B 1 355 ? 27.469 -37 -2.438 1 79.19 355 SER B CA 1
ATOM 6306 C C . SER B 1 355 ? 27.438 -38.344 -3.141 1 79.19 355 SER B C 1
ATOM 6308 O O . SER B 1 355 ? 27 -39.344 -2.564 1 79.19 355 SER B O 1
ATOM 6310 N N . GLY B 1 356 ? 27.719 -38.312 -4.441 1 79.44 356 GLY B N 1
ATOM 6311 C CA . GLY B 1 356 ? 27.797 -39.562 -5.184 1 79.44 356 GLY B CA 1
ATOM 6312 C C . GLY B 1 356 ? 26.578 -39.844 -6.027 1 79.44 356 GLY B C 1
ATOM 6313 O O . GLY B 1 356 ? 26.562 -40.75 -6.844 1 79.44 356 GLY B O 1
ATOM 6314 N N . MET B 1 357 ? 25.594 -39.188 -5.836 1 85 357 MET B N 1
ATOM 6315 C CA . MET B 1 357 ? 24.359 -39.438 -6.59 1 85 357 MET B CA 1
ATOM 6316 C C . MET B 1 357 ? 24.359 -38.625 -7.895 1 85 357 MET B C 1
ATOM 6318 O O . MET B 1 357 ? 24.906 -37.531 -7.957 1 85 357 MET B O 1
ATOM 6322 N N . HIS B 1 358 ? 23.875 -39.375 -8.875 1 91.12 358 HIS B N 1
ATOM 6323 C CA . HIS B 1 358 ? 23.688 -38.656 -10.133 1 91.12 358 HIS B CA 1
ATOM 6324 C C . HIS B 1 358 ? 22.578 -37.625 -10.008 1 91.12 358 HIS B C 1
ATOM 6326 O O . HIS B 1 358 ? 21.531 -37.906 -9.422 1 91.12 358 HIS B O 1
ATOM 6332 N N . TRP B 1 359 ? 22.828 -36.438 -10.57 1 92.44 359 TRP B N 1
ATOM 6333 C CA . TRP B 1 359 ? 21.953 -35.312 -10.32 1 92.44 359 TRP B CA 1
ATOM 6334 C C . TRP B 1 359 ? 20.625 -35.469 -11.039 1 92.44 359 TRP B C 1
ATOM 6336 O O . TRP B 1 359 ? 19.594 -35 -10.562 1 92.44 359 TRP B O 1
ATOM 6346 N N . LEU B 1 360 ? 20.594 -36.188 -12.133 1 92.56 360 LEU B N 1
ATOM 6347 C CA . LEU B 1 360 ? 19.406 -36.25 -12.969 1 92.56 360 LEU B CA 1
ATOM 6348 C C . LEU B 1 360 ? 18.281 -37 -12.266 1 92.56 360 LEU B C 1
ATOM 6350 O O . LEU B 1 360 ? 17.188 -36.469 -12.109 1 92.56 360 LEU B O 1
ATOM 6354 N N . PRO B 1 361 ? 18.516 -38.188 -11.812 1 91.69 361 PRO B N 1
ATOM 6355 C CA . PRO B 1 361 ? 17.453 -38.875 -11.078 1 91.69 361 PRO B CA 1
ATOM 6356 C C . PRO B 1 361 ? 17.094 -38.156 -9.773 1 91.69 361 PRO B C 1
ATOM 6358 O O . PRO B 1 361 ? 15.922 -38.188 -9.359 1 91.69 361 PRO B O 1
ATOM 6361 N N . MET B 1 362 ? 18.047 -37.625 -9.18 1 92.38 362 MET B N 1
ATOM 6362 C CA . MET B 1 362 ? 17.797 -36.875 -7.949 1 92.38 362 MET B CA 1
ATOM 6363 C C . MET B 1 362 ? 16.891 -35.688 -8.211 1 92.38 362 MET B C 1
ATOM 6365 O O . MET B 1 362 ? 15.953 -35.438 -7.449 1 92.38 362 MET B O 1
ATOM 6369 N N . LEU B 1 363 ? 17.188 -34.969 -9.242 1 94.62 363 LEU B N 1
ATOM 6370 C CA . LEU B 1 363 ? 16.359 -33.812 -9.609 1 94.62 363 LEU B CA 1
ATOM 6371 C C . LEU B 1 363 ? 14.914 -34.25 -9.883 1 94.62 363 LEU B C 1
ATOM 6373 O O . LEU B 1 363 ? 13.969 -33.594 -9.445 1 94.62 363 LEU B O 1
ATOM 6377 N N . GLY B 1 364 ? 14.789 -35.344 -10.578 1 94.06 364 GLY B N 1
ATOM 6378 C CA . GLY B 1 364 ? 13.461 -35.875 -10.852 1 94.06 364 GLY B CA 1
ATOM 6379 C C . GLY B 1 364 ? 12.688 -36.25 -9.594 1 94.06 364 GLY B C 1
ATOM 6380 O O . GLY B 1 364 ? 11.508 -35.906 -9.477 1 94.06 364 GLY B O 1
ATOM 6381 N N . LEU B 1 365 ? 13.328 -36.875 -8.719 1 92.81 365 LEU B N 1
ATOM 6382 C CA . LEU B 1 365 ? 12.695 -37.25 -7.465 1 92.81 365 LEU B CA 1
ATOM 6383 C C . LEU B 1 365 ? 12.32 -36.031 -6.641 1 92.81 365 LEU B C 1
ATOM 6385 O O . LEU B 1 365 ? 11.227 -35.969 -6.082 1 92.81 365 LEU B O 1
ATOM 6389 N N . LEU B 1 366 ? 13.281 -35.125 -6.582 1 94.62 366 LEU B N 1
ATOM 6390 C CA . LEU B 1 366 ? 13.031 -33.875 -5.824 1 94.62 366 LEU B CA 1
ATOM 6391 C C . LEU B 1 366 ? 11.852 -33.125 -6.406 1 94.62 366 LEU B C 1
ATOM 6393 O O . LEU B 1 366 ? 11.023 -32.594 -5.66 1 94.62 366 LEU B O 1
ATOM 6397 N N . LEU B 1 367 ? 11.727 -33.094 -7.68 1 97 367 LEU B N 1
ATOM 6398 C CA . LEU B 1 367 ? 10.641 -32.375 -8.328 1 97 367 LEU B CA 1
ATOM 6399 C C . LEU B 1 367 ? 9.297 -33.031 -8.047 1 97 367 LEU B C 1
ATOM 6401 O O . LEU B 1 367 ? 8.281 -32.375 -7.863 1 97 367 LEU B O 1
ATOM 6405 N N . LEU B 1 368 ? 9.32 -34.375 -8.008 1 95.75 368 LEU B N 1
ATOM 6406 C CA . LEU B 1 368 ? 8.094 -35.125 -7.711 1 95.75 368 LEU B CA 1
ATOM 6407 C C . LEU B 1 368 ? 7.637 -34.844 -6.281 1 95.75 368 LEU B C 1
ATOM 6409 O O . LEU B 1 368 ? 6.453 -34.625 -6.035 1 95.75 368 LEU B O 1
ATOM 6413 N N . VAL B 1 369 ? 8.562 -34.844 -5.398 1 93.88 369 VAL B N 1
ATOM 6414 C CA . VAL B 1 369 ? 8.242 -34.562 -4.004 1 93.88 369 VAL B CA 1
ATOM 6415 C C . VAL B 1 369 ? 7.766 -33.125 -3.867 1 93.88 369 VAL B C 1
ATOM 6417 O O . VAL B 1 369 ? 6.797 -32.844 -3.158 1 93.88 369 VAL B O 1
ATOM 6420 N N . TYR B 1 370 ? 8.477 -32.281 -4.535 1 95.12 370 TYR B N 1
ATOM 6421 C CA . TYR B 1 370 ? 8.133 -30.844 -4.523 1 95.12 370 TYR B CA 1
ATOM 6422 C C . TYR B 1 370 ? 6.711 -30.625 -5.035 1 95.12 370 TYR B C 1
ATOM 6424 O O . TYR B 1 370 ? 5.934 -29.891 -4.426 1 95.12 370 TYR B O 1
ATOM 6432 N N . TYR B 1 371 ? 6.328 -31.266 -6.082 1 96.5 371 TYR B N 1
ATOM 6433 C CA . TYR B 1 371 ? 5.02 -31.109 -6.711 1 96.5 371 TYR B CA 1
ATOM 6434 C C . TYR B 1 371 ? 3.92 -31.672 -5.812 1 96.5 371 TYR B C 1
ATOM 6436 O O . TYR B 1 371 ? 2.951 -30.969 -5.5 1 96.5 371 TYR B O 1
ATOM 6444 N N . TYR B 1 372 ? 4.066 -32.844 -5.293 1 94.75 372 TYR B N 1
ATOM 6445 C CA . TYR B 1 372 ? 2.973 -33.562 -4.621 1 94.75 372 TYR B CA 1
ATOM 6446 C C . TYR B 1 372 ? 2.887 -33.156 -3.156 1 94.75 372 TYR B C 1
ATOM 6448 O O . TYR B 1 372 ? 1.854 -33.344 -2.512 1 94.75 372 TYR B O 1
ATOM 6456 N N . SER B 1 373 ? 3.91 -32.531 -2.619 1 91.75 373 SER B N 1
ATOM 6457 C CA . SER B 1 373 ? 3.842 -32.031 -1.251 1 91.75 373 SER B CA 1
ATOM 6458 C C . SER B 1 373 ? 2.836 -30.891 -1.128 1 91.75 373 SER B C 1
ATOM 6460 O O . SER B 1 373 ? 2.334 -30.625 -0.037 1 91.75 373 SER B O 1
ATOM 6462 N N . HIS B 1 374 ? 2.549 -30.312 -2.254 1 92.56 374 HIS B N 1
ATOM 6463 C CA . HIS B 1 374 ? 1.612 -29.188 -2.244 1 92.56 374 HIS B CA 1
ATOM 6464 C C . HIS B 1 374 ? 0.196 -29.656 -1.933 1 92.56 374 HIS B C 1
ATOM 6466 O O . HIS B 1 374 ? -0.67 -28.859 -1.589 1 92.56 374 HIS B O 1
ATOM 6472 N N . TYR B 1 375 ? -0.152 -31 -1.986 1 89.81 375 TYR B N 1
ATOM 6473 C CA . TYR B 1 375 ? -1.45 -31.516 -1.57 1 89.81 375 TYR B CA 1
ATOM 6474 C C . TYR B 1 375 ? -1.734 -31.172 -0.114 1 89.81 375 TYR B C 1
ATOM 6476 O O . TYR B 1 375 ? -2.895 -31.078 0.291 1 89.81 375 TYR B O 1
ATOM 6484 N N . LEU B 1 376 ? -0.665 -30.844 0.552 1 83.12 376 LEU B N 1
ATOM 6485 C CA . LEU B 1 376 ? -0.803 -30.609 1.984 1 83.12 376 LEU B CA 1
ATOM 6486 C C . LEU B 1 376 ? -0.843 -29.109 2.287 1 83.12 376 LEU B C 1
ATOM 6488 O O . LEU B 1 376 ? -1.019 -28.719 3.439 1 83.12 376 LEU B O 1
ATOM 6492 N N . MET B 1 377 ? -0.677 -28.344 1.278 1 86.25 377 MET B N 1
ATOM 6493 C CA . MET B 1 377 ? -0.604 -26.906 1.475 1 86.25 377 MET B CA 1
ATOM 6494 C C . MET B 1 377 ? -1.648 -26.188 0.625 1 86.25 377 MET B C 1
ATOM 6496 O O . MET B 1 377 ? -1.945 -26.609 -0.491 1 86.25 377 MET B O 1
ATOM 6500 N N . ALA B 1 378 ? -2.199 -25.109 1.177 1 79.44 378 ALA B N 1
ATOM 6501 C CA . ALA B 1 378 ? -3.268 -24.391 0.49 1 79.44 378 ALA B CA 1
ATOM 6502 C C . ALA B 1 378 ? -2.727 -23.156 -0.209 1 79.44 378 ALA B C 1
ATOM 6504 O O . ALA B 1 378 ? -3.441 -22.5 -0.978 1 79.44 378 ALA B O 1
ATOM 6505 N N . SER B 1 379 ? -1.406 -22.906 -0.026 1 86.88 379 SER B N 1
ATOM 6506 C CA . SER B 1 379 ? -0.853 -21.672 -0.555 1 86.88 379 SER B CA 1
ATOM 6507 C C . SER B 1 379 ? 0.405 -21.922 -1.377 1 86.88 379 SER B C 1
ATOM 6509 O O . SER B 1 379 ? 1.354 -22.547 -0.891 1 86.88 379 SER B O 1
ATOM 6511 N N . ALA B 1 380 ? 0.336 -21.406 -2.572 1 91.5 380 ALA B N 1
ATOM 6512 C CA . ALA B 1 380 ? 1.506 -21.531 -3.438 1 91.5 380 ALA B CA 1
ATOM 6513 C C . ALA B 1 380 ? 2.684 -20.734 -2.889 1 91.5 380 ALA B C 1
ATOM 6515 O O . ALA B 1 380 ? 3.828 -21.188 -2.934 1 91.5 380 ALA B O 1
ATOM 6516 N N . ILE B 1 381 ? 2.379 -19.641 -2.363 1 88.88 381 ILE B N 1
ATOM 6517 C CA . ILE B 1 381 ? 3.43 -18.766 -1.846 1 88.88 381 ILE B CA 1
ATOM 6518 C C . ILE B 1 381 ? 4.055 -19.391 -0.603 1 88.88 381 ILE B C 1
ATOM 6520 O O . ILE B 1 381 ? 5.273 -19.328 -0.411 1 88.88 381 ILE B O 1
ATOM 6524 N N . ALA B 1 382 ? 3.199 -19.953 0.191 1 86.19 382 ALA B N 1
ATOM 6525 C CA . ALA B 1 382 ? 3.713 -20.656 1.362 1 86.19 382 ALA B CA 1
ATOM 6526 C C . ALA B 1 382 ? 4.629 -21.812 0.951 1 86.19 382 ALA B C 1
ATOM 6528 O O . ALA B 1 382 ? 5.668 -22.031 1.578 1 86.19 382 ALA B O 1
ATOM 6529 N N . HIS B 1 383 ? 4.273 -22.469 -0.042 1 91.06 383 HIS B N 1
ATOM 6530 C CA . HIS B 1 383 ? 5.066 -23.594 -0.532 1 91.06 383 HIS B CA 1
ATOM 6531 C C . HIS B 1 383 ? 6.422 -23.125 -1.056 1 91.06 383 HIS B C 1
ATOM 6533 O O . HIS B 1 383 ? 7.453 -23.703 -0.726 1 91.06 383 HIS B O 1
ATOM 6539 N N . ILE B 1 384 ? 6.422 -22.094 -1.838 1 93.31 384 ILE B N 1
ATOM 6540 C CA . ILE B 1 384 ? 7.652 -21.547 -2.389 1 93.31 384 ILE B CA 1
ATOM 6541 C C . ILE B 1 384 ? 8.57 -21.094 -1.254 1 93.31 384 ILE B C 1
ATOM 6543 O O . ILE B 1 384 ? 9.758 -21.438 -1.235 1 93.31 384 ILE B O 1
ATOM 6547 N N . SER B 1 385 ? 7.996 -20.422 -0.344 1 87.19 385 SER B N 1
ATOM 6548 C CA . SER B 1 385 ? 8.766 -19.875 0.772 1 87.19 385 SER B CA 1
ATOM 6549 C C . SER B 1 385 ? 9.383 -21 1.607 1 87.19 385 SER B C 1
ATOM 6551 O O . SER B 1 385 ? 10.508 -20.859 2.105 1 87.19 385 SER B O 1
ATOM 6553 N N . ALA B 1 386 ? 8.672 -22.109 1.671 1 83 386 ALA B N 1
ATOM 6554 C CA . ALA B 1 386 ? 9.07 -23.188 2.57 1 83 386 ALA B CA 1
ATOM 6555 C C . ALA B 1 386 ? 10.078 -24.125 1.899 1 83 386 ALA B C 1
ATOM 6557 O O . ALA B 1 386 ? 10.992 -24.625 2.551 1 83 386 ALA B O 1
ATOM 6558 N N . MET B 1 387 ? 9.891 -24.281 0.658 1 88 387 MET B N 1
ATOM 6559 C CA . MET B 1 387 ? 10.539 -25.469 0.107 1 88 387 MET B CA 1
ATOM 6560 C C . MET B 1 387 ? 11.492 -25.094 -1.027 1 88 387 MET B C 1
ATOM 6562 O O . MET B 1 387 ? 12.461 -25.812 -1.285 1 88 387 MET B O 1
ATOM 6566 N N . TYR B 1 388 ? 11.32 -24 -1.664 1 92.88 388 TYR B N 1
ATOM 6567 C CA . TYR B 1 388 ? 12.031 -23.703 -2.902 1 92.88 388 TYR B CA 1
ATOM 6568 C C . TYR B 1 388 ? 13.539 -23.672 -2.674 1 92.88 388 TYR B C 1
ATOM 6570 O O . TYR B 1 388 ? 14.281 -24.422 -3.318 1 92.88 388 TYR B O 1
ATOM 6578 N N . ALA B 1 389 ? 13.961 -22.906 -1.717 1 89.25 389 ALA B N 1
ATOM 6579 C CA . ALA B 1 389 ? 15.391 -22.719 -1.498 1 89.25 389 ALA B CA 1
ATOM 6580 C C . ALA B 1 389 ? 16.047 -24.031 -1.038 1 89.25 389 ALA B C 1
ATOM 6582 O O . ALA B 1 389 ? 17.156 -24.344 -1.44 1 89.25 389 ALA B O 1
ATOM 6583 N N . ILE B 1 390 ? 15.32 -24.781 -0.241 1 86 390 ILE B N 1
ATOM 6584 C CA . ILE B 1 390 ? 15.836 -26.031 0.295 1 86 390 ILE B CA 1
ATOM 6585 C C . ILE B 1 390 ? 16.016 -27.047 -0.836 1 86 390 ILE B C 1
ATOM 6587 O O . ILE B 1 390 ? 17.094 -27.641 -0.972 1 86 390 ILE B O 1
ATOM 6591 N N . PHE B 1 391 ? 15.078 -27.172 -1.654 1 92.31 391 PHE B N 1
ATOM 6592 C CA . PHE B 1 391 ? 15.117 -28.156 -2.738 1 92.31 391 PHE B CA 1
ATOM 6593 C C . PHE B 1 391 ? 16.156 -27.75 -3.785 1 92.31 391 PHE B C 1
ATOM 6595 O O . PHE B 1 391 ? 16.891 -28.594 -4.289 1 92.31 391 PHE B O 1
ATOM 6602 N N . VAL B 1 392 ? 16.203 -26.453 -4.059 1 93.81 392 VAL B N 1
ATOM 6603 C CA . VAL B 1 392 ? 17.203 -25.953 -5.012 1 93.81 392 VAL B CA 1
ATOM 6604 C C . VAL B 1 392 ? 18.609 -26.219 -4.484 1 93.81 392 VAL B C 1
ATOM 6606 O O . VAL B 1 392 ? 19.484 -26.672 -5.227 1 93.81 392 VAL B O 1
ATOM 6609 N N . SER B 1 393 ? 18.781 -26 -3.242 1 90 393 SER B N 1
ATOM 6610 C CA . SER B 1 393 ? 20.094 -26.203 -2.637 1 90 393 SER B CA 1
ATOM 6611 C C . SER B 1 393 ? 20.531 -27.672 -2.73 1 90 393 SER B C 1
ATOM 6613 O O . SER B 1 393 ? 21.688 -27.953 -3.033 1 90 393 SER B O 1
ATOM 6615 N N . ILE B 1 394 ? 19.641 -28.547 -2.471 1 88.88 394 ILE B N 1
ATOM 6616 C CA . ILE B 1 394 ? 19.938 -29.984 -2.533 1 88.88 394 ILE B CA 1
ATOM 6617 C C . ILE B 1 394 ? 20.281 -30.375 -3.967 1 88.88 394 ILE B C 1
ATOM 6619 O O . ILE B 1 394 ? 21.266 -31.078 -4.203 1 88.88 394 ILE B O 1
ATOM 6623 N N . ALA B 1 395 ? 19.516 -29.891 -4.867 1 93.62 395 ALA B N 1
ATOM 6624 C CA . ALA B 1 395 ? 19.75 -30.219 -6.273 1 93.62 395 ALA B CA 1
ATOM 6625 C C . ALA B 1 395 ? 21.078 -29.656 -6.75 1 93.62 395 ALA B C 1
ATOM 6627 O O . ALA B 1 395 ? 21.828 -30.344 -7.469 1 93.62 395 ALA B O 1
ATOM 6628 N N . LEU B 1 396 ? 21.391 -28.469 -6.383 1 92.12 396 LEU B N 1
ATOM 6629 C CA . LEU B 1 396 ? 22.656 -27.859 -6.762 1 92.12 396 LEU B CA 1
ATOM 6630 C C . LEU B 1 396 ? 23.828 -28.625 -6.145 1 92.12 396 LEU B C 1
ATOM 6632 O O . LEU B 1 396 ? 24.859 -28.828 -6.801 1 92.12 396 LEU B O 1
ATOM 6636 N N . ALA B 1 397 ? 23.672 -28.984 -4.957 1 88.25 397 ALA B N 1
ATOM 6637 C CA . ALA B 1 397 ? 24.703 -29.734 -4.262 1 88.25 397 ALA B CA 1
ATOM 6638 C C . ALA B 1 397 ? 24.953 -31.078 -4.941 1 88.25 397 ALA B C 1
ATOM 6640 O O . ALA B 1 397 ? 26.078 -31.594 -4.93 1 88.25 397 ALA B O 1
ATOM 6641 N N . ALA B 1 398 ? 23.953 -31.609 -5.555 1 89.81 398 ALA B N 1
ATOM 6642 C CA . ALA B 1 398 ? 24.062 -32.875 -6.25 1 89.81 398 ALA B CA 1
ATOM 6643 C C . ALA B 1 398 ? 24.719 -32.719 -7.621 1 89.81 398 ALA B C 1
ATOM 6645 O O . ALA B 1 398 ? 24.984 -33.688 -8.312 1 89.81 398 ALA B O 1
ATOM 6646 N N . GLY B 1 399 ? 24.891 -31.484 -7.984 1 90.94 399 GLY B N 1
ATOM 6647 C CA . GLY B 1 399 ? 25.594 -31.219 -9.227 1 90.94 399 GLY B CA 1
ATOM 6648 C C . GLY B 1 399 ? 24.672 -30.844 -10.375 1 90.94 399 GLY B C 1
ATOM 6649 O O . GLY B 1 399 ? 25.094 -30.797 -11.531 1 90.94 399 GLY B O 1
ATOM 6650 N N . ALA B 1 400 ? 23.453 -30.609 -10.094 1 94.62 400 ALA B N 1
ATOM 6651 C CA . ALA B 1 400 ? 22.516 -30.219 -11.148 1 94.62 400 ALA B CA 1
ATOM 6652 C C . ALA B 1 400 ? 22.875 -28.859 -11.727 1 94.62 400 ALA B C 1
ATOM 6654 O O . ALA B 1 400 ? 23.359 -27.969 -11.008 1 94.62 400 ALA B O 1
ATOM 6655 N N . PRO B 1 401 ? 22.656 -28.688 -13.086 1 96.06 401 PRO B N 1
ATOM 6656 C CA . PRO B 1 401 ? 22.922 -27.375 -13.688 1 96.06 401 PRO B CA 1
ATOM 6657 C C . PRO B 1 401 ? 22.141 -26.25 -13.016 1 96.06 401 PRO B C 1
ATOM 6659 O O . PRO B 1 401 ? 20.922 -26.375 -12.828 1 96.06 401 PRO B O 1
ATOM 6662 N N . PRO B 1 402 ? 22.828 -25.203 -12.68 1 96 402 PRO B N 1
ATOM 6663 C CA . PRO B 1 402 ? 22.234 -24.141 -11.859 1 96 402 PRO B CA 1
ATOM 6664 C C . PRO B 1 402 ? 21 -23.516 -12.5 1 96 402 PRO B C 1
ATOM 6666 O O . PRO B 1 402 ? 19.938 -23.484 -11.883 1 96 402 PRO B O 1
ATOM 6669 N N . MET B 1 403 ? 21.031 -23.078 -13.727 1 96.31 403 MET B N 1
ATOM 6670 C CA . MET B 1 403 ? 19.922 -22.406 -14.391 1 96.31 403 MET B CA 1
ATOM 6671 C C . MET B 1 403 ? 18.734 -23.344 -14.547 1 96.31 403 MET B C 1
ATOM 6673 O O . MET B 1 403 ? 17.594 -22.953 -14.297 1 96.31 403 MET B O 1
ATOM 6677 N N . LEU B 1 404 ? 19.031 -24.547 -14.883 1 96.44 404 LEU B N 1
ATOM 6678 C CA . LEU B 1 404 ? 17.969 -25.547 -14.992 1 96.44 404 LEU B CA 1
ATOM 6679 C C . LEU B 1 404 ? 17.266 -25.75 -13.656 1 96.44 404 LEU B C 1
ATOM 6681 O O . LEU B 1 404 ? 16.031 -25.734 -13.594 1 96.44 404 LEU B O 1
ATOM 6685 N N . THR B 1 405 ? 18.062 -25.859 -12.648 1 96.56 405 THR B N 1
ATOM 6686 C CA . THR B 1 405 ? 17.547 -26.156 -11.32 1 96.56 405 THR B CA 1
ATOM 6687 C C . THR B 1 405 ? 16.625 -25.047 -10.82 1 96.56 405 THR B C 1
ATOM 6689 O O . THR B 1 405 ? 15.5 -25.312 -10.398 1 96.56 405 THR B O 1
ATOM 6692 N N . VAL B 1 406 ? 17.062 -23.797 -10.906 1 96.81 406 VAL B N 1
ATOM 6693 C CA . VAL B 1 406 ? 16.281 -22.672 -10.367 1 96.81 406 VAL B CA 1
ATOM 6694 C C . VAL B 1 406 ? 15.023 -22.484 -11.203 1 96.81 406 VAL B C 1
ATOM 6696 O O . VAL B 1 406 ? 13.961 -22.141 -10.664 1 96.81 406 VAL B O 1
ATOM 6699 N N . LEU B 1 407 ? 15.055 -22.766 -12.461 1 96.75 407 LEU B N 1
ATOM 6700 C CA . LEU B 1 407 ? 13.922 -22.547 -13.359 1 96.75 407 LEU B CA 1
ATOM 6701 C C . LEU B 1 407 ? 12.875 -23.641 -13.188 1 96.75 407 LEU B C 1
ATOM 6703 O O . LEU B 1 407 ? 11.68 -23.359 -13.086 1 96.75 407 LEU B O 1
ATOM 6707 N N . VAL B 1 408 ? 13.352 -24.875 -13.156 1 97.12 408 VAL B N 1
ATOM 6708 C CA . VAL B 1 408 ? 12.414 -25.984 -13.156 1 97.12 408 VAL B CA 1
ATOM 6709 C C . VAL B 1 408 ? 11.633 -26 -11.844 1 97.12 408 VAL B C 1
ATOM 6711 O O . VAL B 1 408 ? 10.422 -26.234 -11.836 1 97.12 408 VAL B O 1
ATOM 6714 N N . PHE B 1 409 ? 12.273 -25.734 -10.742 1 97.44 409 PHE B N 1
ATOM 6715 C CA . PHE B 1 409 ? 11.555 -25.656 -9.477 1 97.44 409 PHE B CA 1
ATOM 6716 C C . PHE B 1 409 ? 10.602 -24.469 -9.461 1 97.44 409 PHE B C 1
ATOM 6718 O O . PHE B 1 409 ? 9.531 -24.531 -8.867 1 97.44 409 PHE B O 1
ATOM 6725 N N . GLY B 1 410 ? 11.023 -23.328 -10.102 1 97.44 410 GLY B N 1
ATOM 6726 C CA . GLY B 1 410 ? 10.117 -22.203 -10.266 1 97.44 410 GLY B CA 1
ATOM 6727 C C . GLY B 1 410 ? 8.875 -22.547 -11.062 1 97.44 410 GLY B C 1
ATOM 6728 O O . GLY B 1 410 ? 7.766 -22.172 -10.695 1 97.44 410 GLY B O 1
ATOM 6729 N N . ILE B 1 411 ? 9.055 -23.281 -12.078 1 97.81 411 ILE B N 1
ATOM 6730 C CA . ILE B 1 411 ? 7.965 -23.672 -12.953 1 97.81 411 ILE B CA 1
ATOM 6731 C C . ILE B 1 411 ? 7.023 -24.625 -12.219 1 97.81 411 ILE B C 1
ATOM 6733 O O . ILE B 1 411 ? 5.805 -24.438 -12.234 1 97.81 411 ILE B O 1
ATOM 6737 N N . PHE B 1 412 ? 7.551 -25.531 -11.508 1 97.75 412 PHE B N 1
ATOM 6738 C CA . PHE B 1 412 ? 6.758 -26.5 -10.773 1 97.75 412 PHE B CA 1
ATOM 6739 C C . PHE B 1 412 ? 6.02 -25.844 -9.617 1 97.75 412 PHE B C 1
ATOM 6741 O O . PHE B 1 412 ? 5.023 -26.375 -9.117 1 97.75 412 PHE B O 1
ATOM 6748 N N . SER B 1 413 ? 6.555 -24.641 -9.203 1 97 413 SER B N 1
ATOM 6749 C CA . SER B 1 413 ? 5.887 -23.859 -8.164 1 97 413 SER B CA 1
ATOM 6750 C C . SER B 1 413 ? 4.566 -23.297 -8.664 1 97 413 SER B C 1
ATOM 6752 O O . SER B 1 413 ? 3.775 -22.766 -7.883 1 97 413 SER B O 1
ATOM 6754 N N . ASN B 1 414 ? 4.293 -23.438 -9.906 1 97.5 414 ASN B N 1
ATOM 6755 C CA . ASN B 1 414 ? 3.039 -23.016 -10.523 1 97.5 414 ASN B CA 1
ATOM 6756 C C . ASN B 1 414 ? 2.193 -24.219 -10.938 1 97.5 414 ASN B C 1
ATOM 6758 O O . ASN B 1 414 ? 0.981 -24.234 -10.711 1 97.5 414 ASN B O 1
ATOM 6762 N N . LEU B 1 415 ? 2.834 -25.234 -11.461 1 97.12 415 LEU B N 1
ATOM 6763 C CA . LEU B 1 415 ? 2.143 -26.391 -12.016 1 97.12 415 LEU B CA 1
ATOM 6764 C C . LEU B 1 415 ? 1.366 -27.125 -10.93 1 97.12 415 LEU B C 1
ATOM 6766 O O . LEU B 1 415 ? 0.307 -27.703 -11.203 1 97.12 415 LEU B O 1
ATOM 6770 N N . PHE B 1 416 ? 1.87 -27.062 -9.734 1 96 416 PHE B N 1
ATOM 6771 C CA . PHE B 1 416 ? 1.21 -27.812 -8.68 1 96 416 PHE B CA 1
ATOM 6772 C C . PHE B 1 416 ? -0.068 -27.125 -8.234 1 96 416 PHE B C 1
ATOM 6774 O O . PHE B 1 416 ? -0.82 -27.656 -7.41 1 96 416 PHE B O 1
ATOM 6781 N N . MET B 1 417 ? -0.372 -25.922 -8.734 1 94.25 417 MET B N 1
ATOM 6782 C CA . MET B 1 417 ? -1.549 -25.156 -8.344 1 94.25 417 MET B CA 1
ATOM 6783 C C . MET B 1 417 ? -2.824 -25.812 -8.859 1 94.25 417 MET B C 1
ATOM 6785 O O . MET B 1 417 ? -3.93 -25.406 -8.492 1 94.25 417 MET B O 1
ATOM 6789 N N . SER B 1 418 ? -2.793 -26.859 -9.656 1 92.12 418 SER B N 1
ATOM 6790 C CA . SER B 1 418 ? -3.965 -27.5 -10.25 1 92.12 418 SER B CA 1
ATOM 6791 C C . SER B 1 418 ? -4.27 -28.828 -9.57 1 92.12 418 SER B C 1
ATOM 6793 O O . SER B 1 418 ? -4.957 -29.688 -10.141 1 92.12 418 SER B O 1
ATOM 6795 N N . THR B 1 419 ? -3.84 -28.953 -8.305 1 91.06 419 THR B N 1
ATOM 6796 C CA . THR B 1 419 ? -3.982 -30.25 -7.648 1 91.06 419 THR B CA 1
ATOM 6797 C C . THR B 1 419 ? -5.262 -30.297 -6.82 1 91.06 419 THR B C 1
ATOM 6799 O O . THR B 1 419 ? -6.086 -31.203 -6.988 1 91.06 419 THR B O 1
ATOM 6802 N N . THR B 1 420 ? -5.434 -29.266 -5.961 1 91.56 420 THR B N 1
ATOM 6803 C CA . THR B 1 420 ? -6.539 -29.328 -5.012 1 91.56 420 THR B CA 1
ATOM 6804 C C . THR B 1 420 ? -7.461 -28.125 -5.18 1 91.56 420 THR B C 1
ATOM 6806 O O . THR B 1 420 ? -7.156 -27.203 -5.941 1 91.56 420 THR B O 1
ATOM 6809 N N . HIS B 1 421 ? -8.641 -28.188 -4.488 1 91.69 421 HIS B N 1
ATOM 6810 C CA . HIS B 1 421 ? -9.641 -27.125 -4.578 1 91.69 421 HIS B CA 1
ATOM 6811 C C . HIS B 1 421 ? -9.242 -25.906 -3.752 1 91.69 421 HIS B C 1
ATOM 6813 O O . HIS B 1 421 ? -9.883 -24.859 -3.826 1 91.69 421 HIS B O 1
ATOM 6819 N N . TYR B 1 422 ? -8.156 -26 -3.033 1 88 422 TYR B N 1
ATOM 6820 C CA . TYR B 1 422 ? -7.695 -24.891 -2.217 1 88 422 TYR B CA 1
ATOM 6821 C C . TYR B 1 422 ? -6.25 -24.531 -2.543 1 88 422 TYR B C 1
ATOM 6823 O O . TYR B 1 422 ? -5.613 -23.766 -1.818 1 88 422 TYR B O 1
ATOM 6831 N N . SER B 1 423 ? -5.656 -25.016 -3.59 1 88.81 423 SER B N 1
ATOM 6832 C CA . SER B 1 423 ? -4.23 -25.016 -3.885 1 88.81 423 SER B CA 1
ATOM 6833 C C . SER B 1 423 ? -3.756 -23.609 -4.281 1 88.81 423 SER B C 1
ATOM 6835 O O . SER B 1 423 ? -2.562 -23.312 -4.207 1 88.81 423 SER B O 1
ATOM 6837 N N . SER B 1 424 ? -4.645 -22.781 -4.766 1 89.81 424 SER B N 1
ATOM 6838 C CA . SER B 1 424 ? -4.273 -21.484 -5.328 1 89.81 424 SER B CA 1
ATOM 6839 C C . SER B 1 424 ? -5.434 -20.5 -5.254 1 89.81 424 SER B C 1
ATOM 6841 O O . SER B 1 424 ? -6.512 -20.844 -4.762 1 89.81 424 SER B O 1
ATOM 6843 N N . GLY B 1 425 ? -5.227 -19.344 -5.656 1 87.19 425 GLY B N 1
ATOM 6844 C CA . GLY B 1 425 ? -6.242 -18.312 -5.66 1 87.19 425 GLY B CA 1
ATOM 6845 C C . GLY B 1 425 ? -7.453 -18.672 -6.504 1 87.19 425 GLY B C 1
ATOM 6846 O O . GLY B 1 425 ? -8.594 -18.562 -6.043 1 87.19 425 GLY B O 1
ATOM 6847 N N . PRO B 1 426 ? -7.199 -19.156 -7.648 1 93.19 426 PRO B N 1
ATOM 6848 C CA . PRO B 1 426 ? -8.312 -19.484 -8.539 1 93.19 426 PRO B CA 1
ATOM 6849 C C . PRO B 1 426 ? -9.102 -20.703 -8.078 1 93.19 426 PRO B C 1
ATOM 6851 O O . PRO B 1 426 ? -10.281 -20.844 -8.414 1 93.19 426 PRO B O 1
ATOM 6854 N N . ALA B 1 427 ? -8.508 -21.547 -7.289 1 93.94 427 ALA B N 1
ATOM 6855 C CA . ALA B 1 427 ? -9.109 -22.828 -6.938 1 93.94 427 ALA B CA 1
ATOM 6856 C C . ALA B 1 427 ? -10.406 -22.641 -6.168 1 93.94 427 ALA B C 1
ATOM 6858 O O . ALA B 1 427 ? -11.461 -23.125 -6.586 1 93.94 427 ALA B O 1
ATOM 6859 N N . PRO B 1 428 ? -10.398 -21.875 -5.148 1 91.69 428 PRO B N 1
ATOM 6860 C CA . PRO B 1 428 ? -11.664 -21.688 -4.426 1 91.69 428 PRO B CA 1
ATOM 6861 C C . PRO B 1 428 ? -12.688 -20.906 -5.234 1 91.69 428 PRO B C 1
ATOM 6863 O O . PRO B 1 428 ? -13.898 -21.109 -5.074 1 91.69 428 PRO B O 1
ATOM 6866 N N . ILE B 1 429 ? -12.266 -20.094 -6.094 1 91.69 429 ILE B N 1
ATOM 6867 C CA . ILE B 1 429 ? -13.164 -19.312 -6.926 1 91.69 429 ILE B CA 1
ATOM 6868 C C . ILE B 1 429 ? -13.945 -20.234 -7.859 1 91.69 429 ILE B C 1
ATOM 6870 O O . ILE B 1 429 ? -15.18 -20.156 -7.922 1 91.69 429 ILE B O 1
ATOM 6874 N N . LEU B 1 430 ? -13.258 -21.078 -8.461 1 94.69 430 LEU B N 1
ATOM 6875 C CA . LEU B 1 430 ? -13.883 -21.953 -9.438 1 94.69 430 LEU B CA 1
ATOM 6876 C C . LEU B 1 430 ? -14.625 -23.094 -8.742 1 94.69 430 LEU B C 1
ATOM 6878 O O . LEU B 1 430 ? -15.719 -23.484 -9.172 1 94.69 430 LEU B O 1
ATOM 6882 N N . PHE B 1 431 ? -14.031 -23.609 -7.711 1 94.44 431 PHE B N 1
ATOM 6883 C CA . PHE B 1 431 ? -14.703 -24.672 -6.977 1 94.44 431 PHE B CA 1
ATOM 6884 C C . PHE B 1 431 ? -15.992 -24.172 -6.34 1 94.44 431 PHE B C 1
ATOM 6886 O O . PHE B 1 431 ? -16.984 -24.906 -6.262 1 94.44 431 PHE B O 1
ATOM 6893 N N . GLY B 1 432 ? -16.016 -22.984 -5.93 1 91.94 432 GLY B N 1
ATOM 6894 C CA . GLY B 1 432 ? -17.172 -22.375 -5.281 1 91.94 432 GLY B CA 1
ATOM 6895 C C . GLY B 1 432 ? -18.359 -22.219 -6.207 1 91.94 432 GLY B C 1
ATOM 6896 O O . GLY B 1 432 ? -19.484 -22.047 -5.746 1 91.94 432 GLY B O 1
ATOM 6897 N N . THR B 1 433 ? -18.078 -22.266 -7.445 1 92.25 433 THR B N 1
ATOM 6898 C CA . THR B 1 433 ? -19.188 -22.188 -8.391 1 92.25 433 THR B CA 1
ATOM 6899 C C . THR B 1 433 ? -20.062 -23.422 -8.305 1 92.25 433 THR B C 1
ATOM 6901 O O . THR B 1 433 ? -21.188 -23.422 -8.805 1 92.25 433 THR B O 1
ATOM 6904 N N . GLY B 1 434 ? -19.516 -24.547 -7.84 1 93.31 434 GLY B N 1
ATOM 6905 C CA . GLY B 1 434 ? -20.328 -25.703 -7.52 1 93.31 434 GLY B CA 1
ATOM 6906 C C . GLY B 1 434 ? -20.469 -26.672 -8.68 1 93.31 434 GLY B C 1
ATOM 6907 O O . GLY B 1 434 ? -21.25 -27.625 -8.609 1 93.31 434 GLY B O 1
ATOM 6908 N N . TYR B 1 435 ? -19.703 -26.547 -9.672 1 95.88 435 TYR B N 1
ATOM 6909 C CA . TYR B 1 435 ? -19.906 -27.312 -10.891 1 95.88 435 TYR B CA 1
ATOM 6910 C C . TYR B 1 435 ? -19.281 -28.703 -10.773 1 95.88 435 TYR B C 1
ATOM 6912 O O . TYR B 1 435 ? -19.688 -29.625 -11.477 1 95.88 435 TYR B O 1
ATOM 6920 N N . VAL B 1 436 ? -18.266 -28.859 -9.977 1 96 436 VAL B N 1
ATOM 6921 C CA . VAL B 1 436 ? -17.516 -30.109 -9.922 1 96 436 VAL B CA 1
ATOM 6922 C C . VAL B 1 436 ? -17.438 -30.594 -8.484 1 96 436 VAL B C 1
ATOM 6924 O O . VAL B 1 436 ? -17.031 -29.859 -7.586 1 96 436 VAL B O 1
ATOM 6927 N N . PRO B 1 437 ? -17.828 -31.828 -8.305 1 94.56 437 PRO B N 1
ATOM 6928 C CA . PRO B 1 437 ? -17.688 -32.375 -6.957 1 94.56 437 PRO B CA 1
ATOM 6929 C C . PRO B 1 437 ? -16.234 -32.531 -6.527 1 94.56 437 PRO B C 1
ATOM 6931 O O . PRO B 1 437 ? -15.352 -32.719 -7.375 1 94.56 437 PRO B O 1
ATOM 6934 N N . LEU B 1 438 ? -16.016 -32.531 -5.23 1 94.5 438 LEU B N 1
ATOM 6935 C CA . LEU B 1 438 ? -14.688 -32.531 -4.637 1 94.5 438 LEU B CA 1
ATOM 6936 C C . LEU B 1 438 ? -13.883 -33.75 -5.109 1 94.5 438 LEU B C 1
ATOM 6938 O O . LEU B 1 438 ? -12.734 -33.594 -5.539 1 94.5 438 LEU B O 1
ATOM 6942 N N . GLY B 1 439 ? -14.438 -34.906 -4.992 1 93.06 439 GLY B N 1
ATOM 6943 C CA . GLY B 1 439 ? -13.742 -36.125 -5.41 1 93.06 439 GLY B CA 1
ATOM 6944 C C . GLY B 1 439 ? -13.297 -36.062 -6.859 1 93.06 439 GLY B C 1
ATOM 6945 O O . GLY B 1 439 ? -12.164 -36.438 -7.18 1 93.06 439 GLY B O 1
ATOM 6946 N N . THR B 1 440 ? -14.156 -35.625 -7.707 1 95.5 440 THR B N 1
ATOM 6947 C CA . THR B 1 440 ? -13.852 -35.531 -9.125 1 95.5 440 THR B CA 1
ATOM 6948 C C . THR B 1 440 ? -12.766 -34.469 -9.367 1 95.5 440 THR B C 1
ATOM 6950 O O . THR B 1 440 ? -11.898 -34.656 -10.227 1 95.5 440 THR B O 1
ATOM 6953 N N . TRP B 1 441 ? -12.828 -33.438 -8.586 1 96.12 441 TRP B N 1
ATOM 6954 C CA . TRP B 1 441 ? -11.836 -32.375 -8.695 1 96.12 441 TRP B CA 1
ATOM 6955 C C . TRP B 1 441 ? -10.43 -32.906 -8.461 1 96.12 441 TRP B C 1
ATOM 6957 O O . TRP B 1 441 ? -9.516 -32.656 -9.258 1 96.12 441 TRP B O 1
ATOM 6967 N N . TRP B 1 442 ? -10.242 -33.625 -7.418 1 95 442 TRP B N 1
ATOM 6968 C CA . TRP B 1 442 ? -8.938 -34.188 -7.047 1 95 442 TRP B CA 1
ATOM 6969 C C . TRP B 1 442 ? -8.492 -35.25 -8.031 1 95 442 TRP B C 1
ATOM 6971 O O . TRP B 1 442 ? -7.305 -35.344 -8.352 1 95 442 TRP B O 1
ATOM 6981 N N . LYS B 1 443 ? -9.445 -36 -8.492 1 95.12 443 LYS B N 1
ATOM 6982 C CA . LYS B 1 443 ? -9.133 -37.062 -9.461 1 95.12 443 LYS B CA 1
ATOM 6983 C C . LYS B 1 443 ? -8.602 -36.469 -10.766 1 95.12 443 LYS B C 1
ATOM 6985 O O . LYS B 1 443 ? -7.598 -36.906 -11.305 1 95.12 443 LYS B O 1
ATOM 6990 N N . ILE B 1 444 ? -9.281 -35.469 -11.25 1 95.81 444 ILE B N 1
ATOM 6991 C CA . ILE B 1 444 ? -8.859 -34.844 -12.484 1 95.81 444 ILE B CA 1
ATOM 6992 C C . ILE B 1 444 ? -7.488 -34.188 -12.289 1 95.81 444 ILE B C 1
ATOM 6994 O O . ILE B 1 444 ? -6.617 -34.281 -13.156 1 95.81 444 ILE B O 1
ATOM 6998 N N . GLY B 1 445 ? -7.316 -33.531 -11.125 1 95.44 445 GLY B N 1
ATOM 6999 C CA . GLY B 1 445 ? -6.027 -32.938 -10.812 1 95.44 445 GLY B CA 1
ATOM 7000 C C . GLY B 1 445 ? -4.879 -33.906 -10.852 1 95.44 445 GLY B C 1
ATOM 7001 O O . GLY B 1 445 ? -3.828 -33.625 -11.43 1 95.44 445 GLY B O 1
ATOM 7002 N N . PHE B 1 446 ? -5.113 -35.031 -10.258 1 95.62 446 PHE B N 1
ATOM 7003 C CA . PHE B 1 446 ? -4.082 -36.062 -10.234 1 95.62 446 PHE B CA 1
ATOM 7004 C C . PHE B 1 446 ? -3.82 -36.594 -11.641 1 95.62 446 PHE B C 1
ATOM 7006 O O . PHE B 1 446 ? -2.666 -36.75 -12.039 1 95.62 446 PHE B O 1
ATOM 7013 N N . LEU B 1 447 ? -4.82 -36.844 -12.414 1 95.06 447 LEU B N 1
ATOM 7014 C CA . LEU B 1 447 ? -4.68 -37.375 -13.758 1 95.06 447 LEU B CA 1
ATOM 7015 C C . LEU B 1 447 ? -3.949 -36.406 -14.664 1 95.06 447 LEU B C 1
ATOM 7017 O O . LEU B 1 447 ? -3.107 -36.812 -15.469 1 95.06 447 LEU B O 1
ATOM 7021 N N . VAL B 1 448 ? -4.297 -35.156 -14.531 1 96.06 448 VAL B N 1
ATOM 7022 C CA . VAL B 1 448 ? -3.645 -34.156 -15.352 1 96.06 448 VAL B CA 1
ATOM 7023 C C . VAL B 1 448 ? -2.17 -34.031 -14.969 1 96.06 448 VAL B C 1
ATOM 7025 O O . VAL B 1 448 ? -1.315 -33.812 -15.828 1 96.06 448 VAL B O 1
ATOM 7028 N N . SER B 1 449 ? -1.866 -34.25 -13.664 1 96.38 449 SER B N 1
ATOM 7029 C CA . SER B 1 449 ? -0.474 -34.188 -13.227 1 96.38 449 SER B CA 1
ATOM 7030 C C . SER B 1 449 ? 0.358 -35.281 -13.906 1 96.38 449 SER B C 1
ATOM 7032 O O . SER B 1 449 ? 1.546 -35.062 -14.172 1 96.38 449 SER B O 1
ATOM 7034 N N . LEU B 1 450 ? -0.238 -36.375 -14.242 1 95.75 450 LEU B N 1
ATOM 7035 C CA . LEU B 1 450 ? 0.45 -37.469 -14.898 1 95.75 450 LEU B CA 1
ATOM 7036 C C . LEU B 1 450 ? 0.815 -37.125 -16.328 1 95.75 450 LEU B C 1
ATOM 7038 O O . LEU B 1 450 ? 1.687 -37.75 -16.938 1 95.75 450 LEU B O 1
ATOM 7042 N N . VAL B 1 451 ? 0.226 -36.125 -16.859 1 95.69 451 VAL B N 1
ATOM 7043 C CA . VAL B 1 451 ? 0.498 -35.688 -18.234 1 95.69 451 VAL B CA 1
ATOM 7044 C C . VAL B 1 451 ? 1.432 -34.469 -18.203 1 95.69 451 VAL B C 1
ATOM 7046 O O . VAL B 1 451 ? 2.395 -34.406 -18.969 1 95.69 451 VAL B O 1
ATOM 7049 N N . ILE B 1 452 ? 1.149 -33.594 -17.328 1 96.56 452 ILE B N 1
ATOM 7050 C CA . ILE B 1 452 ? 1.864 -32.312 -17.281 1 96.56 452 ILE B CA 1
ATOM 7051 C C . ILE B 1 452 ? 3.312 -32.562 -16.859 1 96.56 452 ILE B C 1
ATOM 7053 O O . ILE B 1 452 ? 4.234 -31.938 -17.406 1 96.56 452 ILE B O 1
ATOM 7057 N N . ILE B 1 453 ? 3.541 -33.438 -15.852 1 96.81 453 ILE B N 1
ATOM 7058 C CA . ILE B 1 453 ? 4.883 -33.656 -15.328 1 96.81 453 ILE B CA 1
ATOM 7059 C C . ILE B 1 453 ? 5.77 -34.25 -16.422 1 96.81 453 ILE B C 1
ATOM 7061 O O . ILE B 1 453 ? 6.855 -33.719 -16.703 1 96.81 453 ILE B O 1
ATOM 7065 N N . PRO B 1 454 ? 5.312 -35.25 -17.156 1 96.19 454 PRO B N 1
ATOM 7066 C CA . PRO B 1 454 ? 6.133 -35.781 -18.234 1 96.19 454 PRO B CA 1
ATOM 7067 C C . PRO B 1 454 ? 6.367 -34.75 -19.359 1 96.19 454 PRO B C 1
ATOM 7069 O O . PRO B 1 454 ? 7.434 -34.75 -19.969 1 96.19 454 PRO B O 1
ATOM 7072 N N . ILE B 1 455 ? 5.402 -33.938 -19.703 1 97.12 455 ILE B N 1
ATOM 7073 C CA . ILE B 1 455 ? 5.57 -32.938 -20.734 1 97.12 455 ILE B CA 1
ATOM 7074 C C . ILE B 1 455 ? 6.699 -31.984 -20.344 1 97.12 455 ILE B C 1
ATOM 7076 O O . ILE B 1 455 ? 7.594 -31.703 -21.141 1 97.12 455 ILE B O 1
ATOM 7080 N N . TRP B 1 456 ? 6.699 -31.516 -19.141 1 97.12 456 TRP B N 1
ATOM 7081 C CA . TRP B 1 456 ? 7.652 -30.5 -18.703 1 97.12 456 TRP B CA 1
ATOM 7082 C C . TRP B 1 456 ? 9.016 -31.109 -18.422 1 97.12 456 TRP B C 1
ATOM 7084 O O . TRP B 1 456 ? 10.055 -30.469 -18.625 1 97.12 456 TRP B O 1
ATOM 7094 N N . LEU B 1 457 ? 9.039 -32.344 -17.938 1 95.31 457 LEU B N 1
ATOM 7095 C CA . LEU B 1 457 ? 10.32 -33 -17.703 1 95.31 457 LEU B CA 1
ATOM 7096 C C . LEU B 1 457 ? 10.898 -33.562 -19 1 95.31 457 LEU B C 1
ATOM 7098 O O . LEU B 1 457 ? 12.109 -33.531 -19.219 1 95.31 457 LEU B O 1
ATOM 7102 N N . GLY B 1 458 ? 10.062 -34.094 -19.859 1 95.44 458 GLY B N 1
ATOM 7103 C CA . GLY B 1 458 ? 10.508 -34.656 -21.125 1 95.44 458 GLY B CA 1
ATOM 7104 C C . GLY B 1 458 ? 10.727 -33.594 -22.203 1 95.44 458 GLY B C 1
ATOM 7105 O O . GLY B 1 458 ? 11.859 -33.219 -22.484 1 95.44 458 GLY B O 1
ATOM 7106 N N . VAL B 1 459 ? 9.602 -33.031 -22.703 1 96.62 459 VAL B N 1
ATOM 7107 C CA . VAL B 1 459 ? 9.664 -32.031 -23.766 1 96.62 459 VAL B CA 1
ATOM 7108 C C . VAL B 1 459 ? 10.383 -30.781 -23.234 1 96.62 459 VAL B C 1
ATOM 7110 O O . VAL B 1 459 ? 11.211 -30.203 -23.938 1 96.62 459 VAL B O 1
ATOM 7113 N N . GLY B 1 460 ? 10.078 -30.406 -22.078 1 96.25 460 GLY B N 1
ATOM 7114 C CA . GLY B 1 460 ? 10.781 -29.297 -21.469 1 96.25 460 GLY B CA 1
ATOM 7115 C C . GLY B 1 460 ? 12.266 -29.531 -21.312 1 96.25 460 GLY B C 1
ATOM 7116 O O . GLY B 1 460 ? 13.086 -28.656 -21.594 1 96.25 460 GLY B O 1
ATOM 7117 N N . GLY B 1 461 ? 12.609 -30.734 -20.828 1 94.62 461 GLY B N 1
ATOM 7118 C CA . GLY B 1 461 ? 14.008 -31.078 -20.688 1 94.62 461 GLY B CA 1
ATOM 7119 C C . GLY B 1 461 ? 14.781 -30.953 -21.984 1 94.62 461 GLY B C 1
ATOM 7120 O O . GLY B 1 461 ? 15.891 -30.422 -22.016 1 94.62 461 GLY B O 1
ATOM 7121 N N . MET B 1 462 ? 14.172 -31.469 -23 1 96.25 462 MET B N 1
ATOM 7122 C CA . MET B 1 462 ? 14.805 -31.359 -24.312 1 96.25 462 MET B CA 1
ATOM 7123 C C . MET B 1 462 ? 14.898 -29.906 -24.766 1 96.25 462 MET B C 1
ATOM 7125 O O . MET B 1 462 ? 15.922 -29.484 -25.312 1 96.25 462 MET B O 1
ATOM 7129 N N . TRP B 1 463 ? 13.859 -29.172 -24.531 1 97.31 463 TRP B N 1
ATOM 7130 C CA . TRP B 1 463 ? 13.805 -27.766 -24.891 1 97.31 463 TRP B CA 1
ATOM 7131 C C . TRP B 1 463 ? 14.867 -26.969 -24.125 1 97.31 463 TRP B C 1
ATOM 7133 O O . TRP B 1 463 ? 15.547 -26.125 -24.703 1 97.31 463 TRP B O 1
ATOM 7143 N N . TRP B 1 464 ? 15.062 -27.266 -22.859 1 96.94 464 TRP B N 1
ATOM 7144 C CA . TRP B 1 464 ? 16.031 -26.562 -22.031 1 96.94 464 TRP B CA 1
ATOM 7145 C C . TRP B 1 464 ? 17.453 -26.891 -22.453 1 96.94 464 TRP B C 1
ATOM 7147 O O . TRP B 1 464 ? 18.344 -26.047 -22.328 1 96.94 464 TRP B O 1
ATOM 7157 N N . LYS B 1 465 ? 17.672 -28.094 -22.922 1 95.31 465 LYS B N 1
ATOM 7158 C CA . LYS B 1 465 ? 18.984 -28.453 -23.469 1 95.31 465 LYS B CA 1
ATOM 7159 C C . LYS B 1 465 ? 19.281 -27.656 -24.734 1 95.31 465 LYS B C 1
ATOM 7161 O O . LYS B 1 465 ? 20.406 -27.188 -24.922 1 95.31 465 LYS B O 1
ATOM 7166 N N . LEU B 1 466 ? 18.312 -27.531 -25.531 1 96.19 466 LEU B N 1
ATOM 7167 C CA . LEU B 1 466 ? 18.453 -26.766 -26.766 1 96.19 466 LEU B CA 1
ATOM 7168 C C . LEU B 1 466 ? 18.75 -25.297 -26.469 1 96.19 466 LEU B C 1
ATOM 7170 O O . LEU B 1 466 ? 19.484 -24.641 -27.219 1 96.19 466 LEU B O 1
ATOM 7174 N N . LEU B 1 467 ? 18.188 -24.766 -25.391 1 95.56 467 LEU B N 1
ATOM 7175 C CA . LEU B 1 467 ? 18.391 -23.375 -25 1 95.56 467 LEU B CA 1
ATOM 7176 C C . LEU B 1 467 ? 19.75 -23.203 -24.312 1 95.56 467 LEU B C 1
ATOM 7178 O O . LEU B 1 467 ? 20.188 -22.078 -24.109 1 95.56 467 LEU B O 1
ATOM 7182 N N . GLY B 1 468 ? 20.375 -24.281 -23.875 1 93.94 468 GLY B N 1
ATOM 7183 C CA . GLY B 1 468 ? 21.688 -24.219 -23.266 1 93.94 468 GLY B CA 1
ATOM 7184 C C . GLY B 1 468 ? 21.641 -24.125 -21.75 1 93.94 468 GLY B C 1
ATOM 7185 O O . GLY B 1 468 ? 22.609 -23.656 -21.125 1 93.94 468 GLY B O 1
ATOM 7186 N N . PHE B 1 469 ? 20.484 -24.531 -21.25 1 92.94 469 PHE B N 1
ATOM 7187 C CA . PHE B 1 469 ? 20.375 -24.438 -19.797 1 92.94 469 PHE B CA 1
ATOM 7188 C C . PHE B 1 469 ? 20.969 -25.672 -19.125 1 92.94 469 PHE B C 1
ATOM 7190 O O . PHE B 1 469 ? 21.172 -25.703 -17.922 1 92.94 469 PHE B O 1
ATOM 7197 N N . TRP B 1 470 ? 21.234 -26.641 -19.906 1 89.12 470 TRP B N 1
ATOM 7198 C CA . TRP B 1 470 ? 22 -27.812 -19.469 1 89.12 470 TRP B CA 1
ATOM 7199 C C . TRP B 1 470 ? 22.469 -28.625 -20.656 1 89.12 470 TRP B C 1
ATOM 7201 O O . TRP B 1 470 ? 22 -28.438 -21.781 1 89.12 470 TRP B O 1
#

Sequence (940 aa):
MSANNSRLIKLLVILCIAGGLWLLPVPDGVKPDAWHLMAIFIATVVGLILSPYPLGAMAMFSLTTVAILGLLSIKDVLAGFSDPTIWMIACAFFISRGFIKTGFGRRIGLLFISKLGNSSLGLAYGLVFTDLMFAPAMPSTSARCGGIITPLFRSIAEAYDSTPEKGTQRRIGAFLVQSIFQCNAVTSAMFMTSMAGNPMVAKLASQFGIHISWTDWALATLLPGFLSLALIPYLIYRFYPPELKKTSEMRAIAVERLREMGKMTRNEWVVLGVFLGLVTFWVLGSTLNIDATLTALAGLSVLLLSRALTWDDVVSEKEAWHTVVWFAVLMTLAGQLNKMGLIAWLGGLAGNAVSGMHWLPMLGLLLLVYYYSHYLMASAIAHISAMYAIFVSIALAAGAPPMLTVLVFGIFSNLFMSTTHYSSGPAPILFGTGYVPLGTWWKIGFLVSLVIIPIWLGVGGMWWKLLGFWMSANNSRLIKLLVILCIAGGLWLLPVPDGVKPDAWHLMAIFIATVVGLILSPYPLGAMAMFSLTTVAILGLLSIKDVLAGFSDPTIWMIACAFFISRGFIKTGFGRRIGLLFISKLGNSSLGLAYGLVFTDLMFAPAMPSTSARCGGIITPLFRSIAEAYDSTPEKGTQRRIGAFLVQSIFQCNAVTSAMFMTSMAGNPMVAKLASQFGIHISWTDWALATLLPGFLSLALIPYLIYRFYPPELKKTSEMRAIAVERLREMGKMTRNEWVVLGVFLGLVTFWVLGSTLNIDATLTALAGLSVLLLSRALTWDDVVSEKEAWHTVVWFAVLMTLAGQLNKMGLIAWLGGLAGNAVSGMHWLPMLGLLLLVYYYSHYLMASAIAHISAMYAIFVSIALAAGAPPMLTVLVFGIFSNLFMSTTHYSSGPAPILFGTGYVPLGTWWKIGFLVSLVIIPIWLGVGGMWWKLLGFW

=== Feature glossary ===
Feature key, reading from the visual/contextual features back to the raw sequence:

Rendered structure images. Six rendered views show the 3D structure from the faces of a cube — i.e. along ±x, ±y, ±z. Rendering representation is drawn randomly per protein from cartoon (secondary-structure ribbons), sticks (backbone bonds), or molecular surface; coloring is either N→C rainbow (blue at the N-terminus through red at the C-terminus) or one color per chain.

Contact-map, Ramachandran, and PAE plots. The contact map is a binary N×N matrix image: pixel (i, j) is dark where Cα_i and Cα_j are within 8 Å and |i−j|>4. Because the |i−j|>4 filter removes local helical contacts, off-diagonal stripes parallel to the main diagonal indicate parallel β-sheets; stripes perpendicular to it indicate antiparallel β-sheets. The Ramachandran plot scatters every residue's (φ, ψ) pair against the sterically allowed regions. The PAE heatmap renders the predicted-aligned-error matrix.

InterPro / GO / CATH / organism. Database cross-references. InterPro integrates a dozen domain/family signature databases into unified entries with residue-range hits. GO terms attach function/process/location labels with evidence codes. CATH codes position the fold in a four-level structural taxonomy. Organism is the NCBI-taxonomy species name.

Nearest PDB structures. The Foldseek neighbor list gives the closest experimentally determined structures in the PDB, ranked by structural alignment. TM-score near 1 means near-identical fold; near 0.3 means only rough topology match. This is how one finds what a novel AlphaFold prediction most resembles in the solved-structure universe.

Predicted aligned error. PAE(i, j) answers: if I align the predicted and true structures on residue i, how far off (in Å) do I expect residue j to be? A block-diagonal PAE matrix with low values on the blocks and high values off-diagonal is the signature of a multi-domain protein with confidently predicted domains but uncertain inter-domain orientation.

Solvent-accessible surface area. Accessible surface area quantifies burial. A residue with SASA near zero is packed into the hydrophobic core; one with SASA >100 Å² sits on the surface. Computed here via the Shrake–Rupley numerical algorithm with a 1.4 Å probe.

B-factor. B-factor (Debye–Waller factor) reflects atomic displacement in the crystal lattice. It is an experimental observable (units Å²), not a prediction; low values mean the atom is pinned down, high values mean it moves or is heterogeneous across the crystal.

pLDDT. For AlphaFold models, the B-factor field carries pLDDT — the model's own estimate of local accuracy on a 0–100 scale. Regions with pLDDT<50 should be treated as essentially unmodeled; they often correspond to intrinsically disordered segments.

Backbone torsions (φ/ψ). φ (phi) and ψ (psi) are the two rotatable backbone dihedrals per residue: φ is the C(i-1)–N–Cα–C torsion, ψ is the N–Cα–C–N(i+1) torsion, both in degrees on (−180°, 180°]. α-helical residues cluster near (−60°, −45°); β-strand residues near (−120°, +130°). A Ramachandran plot is simply a scatter of (φ, ψ) for every residue.

Radius of gyration, Cα contacts, bounding box. Radius of gyration (Rg) is the root-mean-square distance of Cα atoms from their centroid — a single number for overall size and compactness. A globular domain of N residues has Rg ≈ 2.2·N^0.38 Å; an extended or disordered chain has a much larger Rg. The Cα contact count is the number of residue pairs whose Cα atoms are within 8 Å and are more than four positions apart in sequence — a standard proxy for tertiary packing density. The bounding box is the smallest axis-aligned box enclosing all Cα atoms.

Secondary structure (3-state, P-SEA). Three-state secondary structure (P-SEA) collapses the eight DSSP classes into helix (a), strand (b), and coil (c). P-SEA assigns these from Cα geometry alone — distances and angles — without requiring backbone oxygens, so it works on any Cα trace.

Secondary structure (8-state, DSSP). DSSP 8-state secondary structure assigns each residue one of H (α-helix), G (3₁₀-helix), I (π-helix), E (extended β-strand), B (isolated β-bridge), T (hydrogen-bonded turn), S (bend), or '-' (coil). The assignment is computed from backbone hydrogen-bond geometry via the Kabsch–Sander algorithm.

Foldseek 3Di. A 3Di character summarizes, for each residue, the relative orientation of the Cα frame of its nearest spatial neighbor. Because it encodes fold topology rather than chemistry, 3Di alignments detect remote structural similarity that sequence alignment misses.

mmCIF coordinates. The mmCIF block holds the 3D Cartesian coordinates of each backbone atom (N, Cα, C, O) in ångströms. mmCIF is the PDB's canonical archive format — a tagged-loop text representation of the atomic model.

Sequence. Sequence gives the chain of amino acids in standard one-letter code (A=alanine, C=cysteine, …, Y=tyrosine), read N→C. It is the only feature that is directly encoded by the gene; all structural features are derived from the folded form of this sequence.